Protein AF-0000000076755141 (afdb_homodimer)

Radius of gyration: 33.44 Å; Cα contacts (8 Å, |Δi|>4): 1157; chains: 2; bounding box: 73×108×73 Å

Solvent-accessible surface area (backbone atoms only — not comparable to full-atom values): 43858 Å² total; per-residue (Å²): 130,80,78,73,74,69,88,67,57,55,39,66,57,21,30,60,40,14,75,48,50,22,45,9,30,42,72,70,56,19,50,58,60,11,49,51,38,35,50,54,50,50,50,49,54,51,42,32,74,75,47,37,50,61,22,48,52,27,39,74,52,17,50,88,47,62,63,74,30,42,16,65,57,26,41,50,42,14,50,51,41,50,52,52,50,51,51,48,50,52,49,50,52,48,46,24,52,46,20,28,51,50,23,50,34,53,59,71,67,49,90,74,63,51,45,71,66,45,44,48,41,47,34,41,70,73,60,33,67,49,65,72,40,47,61,53,49,51,50,48,47,48,65,50,46,48,61,53,50,50,44,57,53,37,18,26,31,53,40,27,66,87,28,45,64,31,70,28,56,41,46,81,51,56,63,47,42,56,47,39,42,70,63,37,63,52,36,23,49,21,45,53,52,22,49,51,44,31,50,50,49,19,52,52,23,38,49,48,10,44,50,50,6,42,50,52,24,56,55,59,63,36,87,82,55,75,63,50,66,61,54,52,52,56,55,38,46,52,65,48,43,58,63,68,58,51,40,42,52,48,34,51,31,39,30,54,85,80,3,48,46,46,68,39,50,41,51,48,46,32,67,69,37,82,91,41,76,70,71,78,55,48,32,56,70,34,48,68,43,28,50,50,50,54,33,52,50,45,22,57,54,45,11,35,61,37,19,53,54,42,39,55,52,56,70,67,50,61,66,64,59,56,52,53,37,47,72,72,65,46,50,66,68,50,44,36,65,70,44,51,48,50,52,48,49,70,70,41,41,69,58,55,50,52,45,37,54,46,50,56,62,43,42,64,64,36,47,58,44,51,62,12,37,24,76,69,51,36,71,82,22,23,60,49,19,31,58,60,48,35,38,47,43,33,52,65,45,95,65,25,28,49,9,49,34,29,33,51,48,52,52,52,27,53,50,51,50,52,51,50,51,53,50,40,65,68,63,54,73,67,61,71,68,92,116,130,80,78,75,72,70,88,68,57,54,41,67,58,21,31,60,39,13,73,47,49,20,45,9,30,42,73,68,57,18,52,59,59,11,50,51,38,34,48,53,50,50,49,49,54,50,43,32,73,75,47,36,50,60,22,48,51,26,40,75,54,17,50,88,48,62,63,72,30,43,16,66,56,25,41,50,41,15,51,53,39,50,53,53,49,51,51,49,49,52,50,50,52,48,46,23,51,47,20,28,52,52,23,50,35,52,58,69,67,48,91,74,65,51,44,69,66,46,44,49,42,46,32,41,70,72,59,33,66,50,64,73,39,45,62,54,48,51,51,48,49,47,65,50,46,47,62,54,49,51,42,58,52,38,19,26,30,55,41,27,65,88,28,44,63,31,69,28,57,41,46,81,52,55,63,47,43,55,47,38,42,69,64,36,64,51,36,24,50,19,45,54,51,22,48,51,43,30,50,51,49,21,51,51,21,39,48,47,10,44,51,50,7,44,49,53,23,56,55,59,64,37,86,81,55,76,62,49,64,59,53,51,52,55,54,39,45,51,66,48,43,58,63,68,58,51,41,42,50,48,33,52,30,38,30,55,85,82,3,47,47,47,69,40,50,39,52,47,46,33,68,69,37,82,93,41,78,69,72,77,55,48,33,57,72,33,48,68,44,28,50,51,50,55,33,51,51,46,21,55,53,46,13,34,61,38,19,54,54,42,39,56,52,55,70,66,50,61,64,64,60,55,52,53,38,48,73,72,65,47,51,68,68,50,45,36,66,69,46,51,48,50,53,48,50,70,70,40,42,70,59,56,50,51,46,38,56,45,50,56,60,43,42,65,64,36,46,57,44,52,60,12,36,24,75,69,50,34,72,83,23,24,60,49,18,31,59,60,48,33,38,47,44,33,52,66,44,96,67,25,29,48,9,49,34,30,32,50,48,51,53,52,26,52,51,54,51,52,51,50,51,53,50,40,64,66,63,56,72,66,62,71,66,91,116

pLDDT: mean 83.2, std 12.71, range [21.42, 97.81]

Secondary structure (DSSP, 8-state):
----------HHHHHHHTTSTTHHHHHTT-HHHHHHHHHHHHHHHHHIIIIIHHHHHHHHH--SSTTT--HHHHHHHHHHHHHHHHHHHHHHHHHHHHHHHHHHHHHHT-----SHHHHHHHHHHTT-GGGGHHHHHHHHHHHHHHHHHHHHHHTTB--STTS-TTTS---B-TTHHHHHHHHSHHHHHHHHHHHHHHHHHHHHHHHHHHHHHHHHHHHHTSTT-S-HHHHHHHHHHHHHS-HHHHHHHHHHHT-TTT-HIIIIIHHHHHHHSTT--PPPP-TTTSHHHHHHHHHHHHHHHHHHHHHHHHHHHHHHS-HHHHHHHHHTT--HHHHIIIIIHHHHHHHHHHHHHHHHHHHHT-HHHHHHHHTT-SS--BTTB-TT--HHHHHHHHHHSSS--HHHHHHHHHHHHHHHHHHHHHHHHHTTTT-----/----------HHHHHHHTTSTTHHHHHTT-HHHHHHHHHHHHHHHHHIIIIIHHHHHHHHH--SSTTTS-HHHHHHHHHHHHHHHHHHHHHHHHHHHHHHHHHHHHHHT-----SHHHHHHHHHHTT-GGGGHHHHHHHHHHHHHHHHHHHHHHTTB--STTS-TTTS---B-TTHHHHHHHHSHHHHHHHHHHHHHHHHHHHHHHHHHHHHHHHHHHHHTSTT-S-HHHHHHHHHHHHHS-HHHHHHHHHHHT-TTT-HIIIIIHHHHHHHSTT--PPPP-TTTSHHHHHHHHHHHHHHHHHHHHHHHHHHHHHHS-HHHHHHHHHTT--HHHHIIIIIHHHHHHHHHHHHHHHHHHHHT-HHHHHHHHTT-SS--BTTB-TT--HHHHHHHHHHSSS--HHHHHHHHHHHHHHHHHHHHHHHHHTTTT-----

InterPro domains:
  IPR000515 ABC transporter type 1, transmembrane domain MetI-like [PF00528] (210-422)
  IPR000515 ABC transporter type 1, transmembrane domain MetI-like [PS50928] (195-423)
  IPR000515 ABC transporter type 1, transmembrane domain MetI-like [cd06261] (195-369)
  IPR035906 MetI-like superfamily [G3DSA:1.10.3720.10] (171-431)
  IPR035906 MetI-like superfamily [SSF161098] (176-421)

Organism: NCBI:txid592010

Structure (mmCIF, N/CA/C/O backbone):
data_AF-0000000076755141-model_v1
#
loop_
_entity.id
_entity.type
_entity.pdbx_description
1 polymer 'Maltose/maltodextrin transport system permease protein'
#
loop_
_atom_site.group_PDB
_atom_site.id
_atom_site.type_symbol
_atom_site.label_atom_id
_atom_site.label_alt_id
_atom_site.label_comp_id
_atom_site.label_asym_id
_atom_site.label_entity_id
_atom_site.label_seq_id
_atom_site.pdbx_PDB_ins_code
_atom_site.Cartn_x
_atom_site.Cartn_y
_atom_site.Cartn_z
_atom_site.occupancy
_atom_site.B_iso_or_equiv
_atom_site.auth_seq_id
_atom_site.auth_comp_id
_atom_site.auth_asym_id
_atom_site.auth_atom_id
_atom_site.pdbx_PDB_model_num
ATOM 1 N N . MET A 1 1 ? 45.375 60.469 15.797 1 31.86 1 MET A N 1
ATOM 2 C CA . MET A 1 1 ? 44.25 59.844 15.094 1 31.86 1 MET A CA 1
ATOM 3 C C . MET A 1 1 ? 43.344 59.094 16.062 1 31.86 1 MET A C 1
ATOM 5 O O . MET A 1 1 ? 43.75 58.156 16.719 1 31.86 1 MET A O 1
ATOM 9 N N . ALA A 1 2 ? 42.531 59.844 16.766 1 40.88 2 ALA A N 1
ATOM 10 C CA . ALA A 1 2 ? 41.625 59.375 17.797 1 40.88 2 ALA A CA 1
ATOM 11 C C . ALA A 1 2 ? 40.812 58.156 17.312 1 40.88 2 ALA A C 1
ATOM 13 O O . ALA A 1 2 ? 40.219 58.219 16.219 1 40.88 2 ALA A O 1
ATOM 14 N N . ASP A 1 3 ? 41.25 57 17.531 1 40.59 3 ASP A N 1
ATOM 15 C CA . ASP A 1 3 ? 40.531 55.75 17.266 1 40.59 3 ASP A CA 1
ATOM 16 C C . ASP A 1 3 ? 39.031 55.906 17.531 1 40.59 3 ASP A C 1
ATOM 18 O O . ASP A 1 3 ? 38.625 56.094 18.688 1 40.59 3 ASP A O 1
ATOM 22 N N . THR A 1 4 ? 38.312 56.781 16.859 1 42.59 4 THR A N 1
ATOM 23 C CA . THR A 1 4 ? 36.844 56.938 16.922 1 42.59 4 THR A CA 1
ATOM 24 C C . THR A 1 4 ? 36.156 55.625 17.109 1 42.59 4 THR A C 1
ATOM 26 O O . THR A 1 4 ? 36.156 54.781 16.203 1 42.59 4 THR A O 1
ATOM 29 N N . VAL A 1 5 ? 36.281 54.938 18.266 1 47.22 5 VAL A N 1
ATOM 30 C CA . VAL A 1 5 ? 35.656 53.688 18.672 1 47.22 5 VAL A CA 1
ATOM 31 C C . VAL A 1 5 ? 34.188 53.719 18.266 1 47.22 5 VAL A C 1
ATOM 33 O O . VAL A 1 5 ? 33.438 54.562 18.719 1 47.22 5 VAL A O 1
ATOM 36 N N . ALA A 1 6 ? 33.781 53.469 17.078 1 53.62 6 ALA A N 1
ATOM 37 C CA . ALA A 1 6 ? 32.438 53.344 16.578 1 53.62 6 ALA A CA 1
ATOM 38 C C . ALA A 1 6 ? 31.531 52.719 17.641 1 53.62 6 ALA A C 1
ATOM 40 O O . ALA A 1 6 ? 31.953 51.875 18.422 1 53.62 6 ALA A O 1
ATOM 41 N N . PRO A 1 7 ? 30.453 53.375 18.141 1 58.12 7 PRO A N 1
ATOM 42 C CA . PRO A 1 7 ? 29.547 52.969 19.219 1 58.12 7 PRO A CA 1
ATOM 43 C C . PRO A 1 7 ? 29.125 51.5 19.109 1 58.12 7 PRO A C 1
ATOM 45 O O . PRO A 1 7 ? 28.797 51.031 18.016 1 58.12 7 PRO A O 1
ATOM 48 N N . ARG A 1 8 ? 29.734 50.531 19.969 1 74.75 8 ARG A N 1
ATOM 49 C CA . ARG A 1 8 ? 29.469 49.125 20.094 1 74.75 8 ARG A CA 1
ATOM 50 C C . ARG A 1 8 ? 28.031 48.844 20.516 1 74.75 8 ARG A C 1
ATOM 52 O O . ARG A 1 8 ? 27.516 49.5 21.406 1 74.75 8 ARG A O 1
ATOM 59 N N . GLN A 1 9 ? 27.172 48.312 19.688 1 85.19 9 GLN A N 1
ATOM 60 C CA . GLN A 1 9 ? 25.828 47.875 20.062 1 85.19 9 GLN A CA 1
ATOM 61 C C . GLN A 1 9 ? 25.875 46.875 21.203 1 85.19 9 GLN A C 1
ATOM 63 O O . GLN A 1 9 ? 26.703 45.938 21.203 1 85.19 9 GLN A O 1
ATOM 68 N N . ASP A 1 10 ? 25.172 47.156 22.344 1 91.56 10 ASP A N 1
ATOM 69 C CA . ASP A 1 10 ? 25.078 46.25 23.469 1 91.56 10 ASP A CA 1
ATOM 70 C C . ASP A 1 10 ? 24.156 45.062 23.141 1 91.56 10 ASP A C 1
ATOM 72 O O . ASP A 1 10 ? 22.953 45.25 22.969 1 91.56 10 ASP A O 1
ATOM 76 N N . GLU A 1 11 ? 24.703 43.906 23.062 1 92.62 11 GLU A N 1
ATOM 77 C CA . GLU A 1 11 ? 23.969 42.688 22.719 1 92.62 11 GLU A CA 1
ATOM 78 C C . GLU A 1 11 ? 22.844 42.438 23.734 1 92.62 11 GLU A C 1
ATOM 80 O O . GLU A 1 11 ? 21.75 42.031 23.344 1 92.62 11 GLU A O 1
ATOM 85 N N . ARG A 1 12 ? 23.141 42.656 24.969 1 93.06 12 ARG A N 1
ATOM 86 C CA . ARG A 1 12 ? 22.156 42.406 26.031 1 93.06 12 ARG A CA 1
ATOM 87 C C . ARG A 1 12 ? 21 43.375 25.938 1 93.06 12 ARG A C 1
ATOM 89 O O . ARG A 1 12 ? 19.844 43.031 26.188 1 93.06 12 ARG A O 1
ATOM 96 N N . LYS A 1 13 ? 21.359 44.594 25.641 1 93.31 13 LYS A N 1
ATOM 97 C CA . LYS A 1 13 ? 20.312 45.594 25.484 1 93.31 13 LYS A CA 1
ATOM 98 C C . LYS A 1 13 ? 19.422 45.312 24.281 1 93.31 13 LYS A C 1
ATOM 100 O O . LYS A 1 13 ? 18.203 45.469 24.344 1 93.31 13 LYS A O 1
ATOM 105 N N . ALA A 1 14 ? 20.016 44.906 23.25 1 93.5 14 ALA A N 1
ATOM 106 C CA . ALA A 1 14 ? 19.266 44.562 22.047 1 93.5 14 ALA A CA 1
ATOM 107 C C . ALA A 1 14 ? 18.297 43.406 22.328 1 93.5 14 ALA A C 1
ATOM 109 O O . ALA A 1 14 ? 17.156 43.406 21.891 1 93.5 14 ALA A O 1
ATOM 110 N N . MET A 1 15 ? 18.75 42.438 23.094 1 93.75 15 MET A N 1
ATOM 111 C CA . MET A 1 15 ? 17.922 41.281 23.438 1 93.75 15 MET A CA 1
ATOM 112 C C . MET A 1 15 ? 16.797 41.688 24.375 1 93.75 15 MET A C 1
ATOM 114 O O . MET A 1 15 ? 15.656 41.25 24.219 1 93.75 15 MET A O 1
ATOM 118 N N . SER A 1 16 ? 17.188 42.562 25.359 1 94.38 16 SER A N 1
ATOM 119 C CA . SER A 1 16 ? 16.188 42.969 26.328 1 94.38 16 SER A CA 1
ATOM 120 C C . SER A 1 16 ? 15.086 43.812 25.672 1 94.38 16 SER A C 1
ATOM 122 O O . SER A 1 16 ? 13.906 43.656 26 1 94.38 16 SER A O 1
ATOM 124 N N . LEU A 1 17 ? 15.438 44.594 24.703 1 93.12 17 LEU A N 1
ATOM 125 C CA . LEU A 1 17 ? 14.453 45.406 23.984 1 93.12 17 LEU A CA 1
ATOM 126 C C . LEU A 1 17 ? 13.578 44.531 23.094 1 93.12 17 LEU A C 1
ATOM 128 O O . LEU A 1 17 ? 12.422 44.844 22.828 1 93.12 17 LEU A O 1
ATOM 132 N N . SER A 1 18 ? 14.117 43.469 22.719 1 93.38 18 SER A N 1
ATOM 133 C CA . SER A 1 18 ? 13.414 42.562 21.797 1 93.38 18 SER A CA 1
ATOM 134 C C . SER A 1 18 ? 12.359 41.75 22.531 1 93.38 18 SER A C 1
ATOM 136 O O . SER A 1 18 ? 11.633 40.969 21.922 1 93.38 18 SER A O 1
ATOM 138 N N . LEU A 1 19 ? 12.312 41.938 23.859 1 94.44 19 LEU A N 1
ATOM 139 C CA . LEU A 1 19 ? 11.188 41.344 24.562 1 94.44 19 LEU A CA 1
ATOM 140 C C . LEU A 1 19 ? 9.859 41.812 23.984 1 94.44 19 LEU A C 1
ATOM 142 O O . LEU A 1 19 ? 8.859 41.094 24.016 1 94.44 19 LEU A O 1
ATOM 146 N N . ILE A 1 20 ? 9.945 43.094 23.531 1 94.88 20 ILE A N 1
ATOM 147 C CA . ILE A 1 20 ? 8.906 43.562 22.609 1 94.88 20 ILE A CA 1
ATOM 148 C C . ILE A 1 20 ? 9.398 43.438 21.172 1 94.88 20 ILE A C 1
ATOM 150 O O . ILE A 1 20 ? 10.227 44.25 20.734 1 94.88 20 ILE A O 1
ATOM 154 N N . PRO A 1 21 ? 8.797 42.438 20.531 1 94.06 21 PRO A N 1
ATOM 155 C CA . PRO A 1 21 ? 9.312 42.188 19.188 1 94.06 21 PRO A CA 1
ATOM 156 C C . PRO A 1 21 ? 9.336 43.438 18.312 1 94.06 21 PRO A C 1
ATOM 158 O O . PRO A 1 21 ? 8.336 44.156 18.234 1 94.06 21 PRO A O 1
ATOM 161 N N . GLY A 1 22 ? 10.477 43.594 17.641 1 91.56 22 GLY A N 1
ATOM 162 C CA . GLY A 1 22 ? 10.648 44.75 16.781 1 91.56 22 GLY A CA 1
ATOM 163 C C . GLY A 1 22 ? 11.547 45.812 17.391 1 91.56 22 GLY A C 1
ATOM 164 O O . GLY A 1 22 ? 12.352 46.438 16.688 1 91.56 22 GLY A O 1
ATOM 165 N N . LEU A 1 23 ? 11.562 46.031 18.672 1 93.94 23 LEU A N 1
ATOM 166 C CA . LEU A 1 23 ? 12.305 47.094 19.312 1 93.94 23 LEU A CA 1
ATOM 167 C C . LEU A 1 23 ? 13.805 46.844 19.25 1 93.94 23 LEU A C 1
ATOM 169 O O . LEU A 1 23 ? 14.602 47.781 19.125 1 93.94 23 LEU A O 1
ATOM 173 N N . GLY A 1 24 ? 14.18 45.594 19.453 1 93.12 24 GLY A N 1
ATOM 174 C CA . GLY A 1 24 ? 15.594 45.281 19.297 1 93.12 24 GLY A CA 1
ATOM 175 C C . GLY A 1 24 ? 16.109 45.531 17.891 1 93.12 24 GLY A C 1
ATOM 176 O O . GLY A 1 24 ? 17.234 46 17.719 1 93.12 24 GLY A O 1
ATOM 177 N N . GLN A 1 25 ? 15.273 45.312 16.969 1 92.12 25 GLN A N 1
ATOM 178 C CA . GLN A 1 25 ? 15.633 45.594 15.586 1 92.12 25 GLN A CA 1
ATOM 179 C C . GLN A 1 25 ? 15.719 47.062 15.312 1 92.12 25 GLN A C 1
ATOM 181 O O . GLN A 1 25 ? 16.578 47.531 14.547 1 92.12 25 GLN A O 1
ATOM 186 N N . PHE A 1 26 ? 14.836 47.844 15.953 1 92.12 26 PHE A N 1
ATOM 187 C CA . PHE A 1 26 ? 14.922 49.281 15.859 1 92.12 26 PHE A CA 1
ATOM 188 C C . PHE A 1 26 ? 16.234 49.781 16.453 1 92.12 26 PHE A C 1
ATOM 190 O O . PHE A 1 26 ? 16.891 50.656 15.883 1 92.12 26 PHE A O 1
ATOM 197 N N . TYR A 1 27 ? 16.562 49.219 17.516 1 92.12 27 TYR A N 1
ATOM 198 C CA . TYR A 1 27 ? 17.812 49.594 18.188 1 92.12 27 TYR A CA 1
ATOM 199 C C . TYR A 1 27 ? 19 49.312 17.266 1 92.12 27 TYR A C 1
ATOM 201 O O . TYR A 1 27 ? 19.953 50.094 17.25 1 92.12 27 TYR A O 1
ATOM 209 N N . ASN A 1 28 ? 18.906 48.25 16.531 1 91.56 28 ASN A N 1
ATOM 210 C CA . ASN A 1 28 ? 20 47.875 15.648 1 91.56 28 ASN A CA 1
ATOM 211 C C . ASN A 1 28 ? 19.938 48.594 14.312 1 91.56 28 ASN A C 1
ATOM 213 O O . ASN A 1 28 ? 20.719 48.312 13.398 1 91.56 28 ASN A O 1
ATOM 217 N N . GLY A 1 29 ? 18.938 49.406 14.07 1 88.81 29 GLY A N 1
ATOM 218 C CA . GLY A 1 29 ? 18.875 50.25 12.875 1 88.81 29 GLY A CA 1
ATOM 219 C C . GLY A 1 29 ? 18.094 49.594 11.742 1 88.81 29 GLY A C 1
ATOM 220 O O . GLY A 1 29 ? 18.172 50.031 10.594 1 88.81 29 GLY A O 1
ATOM 221 N N . GLN A 1 30 ? 17.406 48.531 12.078 1 89.88 30 GLN A N 1
ATOM 222 C CA . GLN A 1 30 ? 16.562 47.875 11.078 1 89.88 30 GLN A CA 1
ATOM 223 C C . GLN A 1 30 ? 15.094 48.25 11.266 1 89.88 30 GLN A C 1
ATOM 225 O O . GLN A 1 30 ? 14.305 47.438 11.727 1 89.88 30 GLN A O 1
ATOM 230 N N . ALA A 1 31 ? 14.719 49.375 10.828 1 89.44 31 ALA A N 1
ATOM 231 C CA . ALA A 1 31 ? 13.398 49.938 11.102 1 89.44 31 ALA A CA 1
ATOM 232 C C . ALA A 1 31 ? 12.305 49.094 10.445 1 89.44 31 ALA A C 1
ATOM 234 O O . ALA A 1 31 ? 11.258 48.844 11.055 1 89.44 31 ALA A O 1
ATOM 235 N N . LEU A 1 32 ? 12.562 48.719 9.258 1 87.88 32 LEU A N 1
ATOM 236 C CA . LEU A 1 32 ? 11.523 47.969 8.547 1 87.88 32 LEU A CA 1
ATOM 237 C C . LEU A 1 32 ? 11.281 46.625 9.211 1 87.88 32 LEU A C 1
ATOM 239 O O . LEU A 1 32 ? 10.133 46.188 9.375 1 87.88 32 LEU A O 1
ATOM 243 N N . LYS A 1 33 ? 12.344 45.969 9.523 1 88.62 33 LYS A N 1
ATOM 244 C CA . LYS A 1 33 ? 12.211 44.688 10.227 1 88.62 33 LYS A CA 1
ATOM 245 C C . LYS A 1 33 ? 11.508 44.875 11.562 1 88.62 33 LYS A C 1
ATOM 247 O O . LYS A 1 33 ? 10.688 44.031 11.961 1 88.62 33 LYS A O 1
ATOM 252 N N . GLY A 1 34 ? 11.836 45.844 12.18 1 91.56 34 GLY A N 1
ATOM 253 C CA . GLY A 1 34 ? 11.18 46.156 13.438 1 91.56 34 GLY A CA 1
ATOM 254 C C . GLY A 1 34 ? 9.68 46.375 13.289 1 91.56 34 GLY A C 1
ATOM 255 O O . GLY A 1 34 ? 8.891 45.844 14.086 1 91.56 34 GLY A O 1
ATOM 256 N N . ILE A 1 35 ? 9.312 47.062 12.258 1 92.62 35 ILE A N 1
ATOM 257 C CA . ILE A 1 35 ? 7.906 47.312 12 1 92.62 35 ILE A CA 1
ATOM 258 C C . ILE A 1 35 ? 7.176 46.031 11.688 1 92.62 35 ILE A C 1
ATOM 260 O O . ILE A 1 35 ? 6.062 45.781 12.164 1 92.62 35 ILE A O 1
ATOM 264 N N . ILE A 1 36 ? 7.777 45.188 10.906 1 89.5 36 ILE A N 1
ATOM 265 C CA . ILE A 1 36 ? 7.168 43.938 10.531 1 89.5 36 ILE A CA 1
ATOM 266 C C . ILE A 1 36 ? 6.969 43.062 11.766 1 89.5 36 ILE A C 1
ATOM 268 O O . ILE A 1 36 ? 5.902 42.469 11.953 1 89.5 36 ILE A O 1
ATOM 272 N N . PHE A 1 37 ? 7.996 43.031 12.602 1 93.75 37 PHE A N 1
ATOM 273 C CA . PHE A 1 37 ? 7.922 42.219 13.805 1 93.75 37 PHE A CA 1
ATOM 274 C C . PHE A 1 37 ? 6.875 42.75 14.766 1 93.75 37 PHE A C 1
ATOM 276 O O . PHE A 1 37 ? 6.145 42 15.398 1 93.75 37 PHE A O 1
ATOM 283 N N . LEU A 1 38 ? 6.785 44.031 14.82 1 94.12 38 LEU A N 1
ATOM 284 C CA . LEU A 1 38 ? 5.766 44.625 15.664 1 94.12 38 LEU A CA 1
ATOM 285 C C . LEU A 1 38 ? 4.367 44.375 15.117 1 94.12 38 LEU A C 1
ATOM 287 O O . LEU A 1 38 ? 3.432 44.125 15.883 1 94.12 38 LEU A O 1
ATOM 291 N N . ALA A 1 39 ? 4.262 44.406 13.82 1 93.12 39 ALA A N 1
ATOM 292 C CA . ALA A 1 39 ? 2.98 44.156 13.172 1 93.12 39 ALA A CA 1
ATOM 293 C C . ALA A 1 39 ? 2.537 42.719 13.414 1 93.12 39 ALA A C 1
ATOM 295 O O . ALA A 1 39 ? 1.359 42.438 13.664 1 93.12 39 ALA A O 1
ATOM 296 N N . LEU A 1 40 ? 3.443 41.812 13.273 1 91.69 40 LEU A N 1
ATOM 297 C CA . LEU A 1 40 ? 3.133 40.406 13.516 1 91.69 40 LEU A CA 1
ATOM 298 C C . LEU A 1 40 ? 2.689 40.188 14.961 1 91.69 40 LEU A C 1
ATOM 300 O O . LEU A 1 40 ? 1.782 39.375 15.219 1 91.69 40 LEU A O 1
ATOM 304 N N . THR A 1 41 ? 3.348 40.844 15.844 1 94.44 41 THR A N 1
ATOM 305 C CA . THR A 1 41 ? 2.986 40.75 17.25 1 94.44 41 THR A CA 1
ATOM 306 C C . THR A 1 41 ? 1.608 41.344 17.5 1 94.44 41 THR A C 1
ATOM 308 O O . THR A 1 41 ? 0.795 40.781 18.234 1 94.44 41 THR A O 1
ATOM 311 N N . ALA A 1 42 ? 1.376 42.438 16.875 1 93.44 42 ALA A N 1
ATOM 312 C CA . ALA A 1 42 ? 0.067 43.094 17 1 93.44 42 ALA A CA 1
ATOM 313 C C . ALA A 1 42 ? -1.034 42.188 16.422 1 93.44 42 ALA A C 1
ATOM 315 O O . ALA A 1 42 ? -2.129 42.125 16.984 1 93.44 42 ALA A O 1
ATOM 316 N N . LEU A 1 43 ? -0.715 41.594 15.375 1 90.25 43 LEU A N 1
ATOM 317 C CA . LEU A 1 43 ? -1.671 40.688 14.758 1 90.25 43 LEU A CA 1
ATOM 318 C C . LEU A 1 43 ? -1.975 39.531 15.688 1 90.25 43 LEU A C 1
ATOM 320 O O . LEU A 1 43 ? -3.121 39.062 15.773 1 90.25 43 LEU A O 1
ATOM 324 N N . PHE A 1 44 ? -1.031 39 16.344 1 92.38 44 PHE A N 1
ATOM 325 C CA . PHE A 1 44 ? -1.224 37.875 17.266 1 92.38 44 PHE A CA 1
ATOM 326 C C . PHE A 1 44 ? -2.057 38.312 18.469 1 92.38 44 PHE A C 1
ATOM 328 O O . PHE A 1 44 ? -2.932 37.562 18.922 1 92.38 44 PHE A O 1
ATOM 335 N N . ILE A 1 45 ? -1.725 39.469 18.969 1 93.38 45 ILE A N 1
ATOM 336 C CA . ILE A 1 45 ? -2.475 39.969 20.109 1 93.38 45 ILE A CA 1
ATOM 337 C C . ILE A 1 45 ? -3.938 40.156 19.719 1 93.38 45 ILE A C 1
ATOM 339 O O . ILE A 1 45 ? -4.844 39.812 20.469 1 93.38 45 ILE A O 1
ATOM 343 N N . PHE A 1 46 ? -4.125 40.719 18.562 1 89.94 46 PHE A N 1
ATOM 344 C CA . PHE A 1 46 ? -5.48 40.875 18.062 1 89.94 46 PHE A CA 1
ATOM 345 C C . PHE A 1 46 ? -6.184 39.531 17.906 1 89.94 46 PHE A C 1
ATOM 347 O O . PHE A 1 46 ? -7.34 39.375 18.297 1 89.94 46 PHE A O 1
ATOM 354 N N . GLU A 1 47 ? -5.5 38.656 17.312 1 89.31 47 GLU A N 1
ATOM 355 C CA . GLU A 1 47 ? -6.035 37.312 17.141 1 89.31 47 GLU A CA 1
ATOM 356 C C . GLU A 1 47 ? -6.355 36.656 18.484 1 89.31 47 GLU A C 1
ATOM 358 O O . GLU A 1 47 ? -7.367 35.969 18.609 1 89.31 47 GLU A O 1
ATOM 363 N N . MET A 1 48 ? -5.586 36.875 19.484 1 91.56 48 MET A N 1
ATOM 364 C CA . MET A 1 48 ? -5.801 36.281 20.797 1 91.56 48 MET A CA 1
ATOM 365 C C . MET A 1 48 ? -7.066 36.844 21.438 1 91.56 48 MET A C 1
ATOM 367 O O . MET A 1 48 ? -7.801 36.125 22.109 1 91.56 48 MET A O 1
ATOM 371 N N . PHE A 1 49 ? -7.328 38.031 21.172 1 90.81 49 PHE A N 1
ATOM 372 C CA . PHE A 1 49 ? -8.484 38.688 21.766 1 90.81 49 PHE A CA 1
ATOM 373 C C . PHE A 1 49 ? -9.766 38.281 21.047 1 90.81 49 PHE A C 1
ATOM 375 O O . PHE A 1 49 ? -10.828 38.188 21.672 1 90.81 49 PHE A O 1
ATOM 382 N N . THR A 1 50 ? -9.68 38.031 19.812 1 86 50 THR A N 1
ATOM 383 C CA . THR A 1 50 ? -10.891 37.781 19.031 1 86 50 THR A CA 1
ATOM 384 C C . THR A 1 50 ? -11.18 36.281 18.938 1 86 50 THR A C 1
ATOM 386 O O . THR A 1 50 ? -12.328 35.875 18.766 1 86 50 THR A O 1
ATOM 389 N N . PHE A 1 51 ? -10.211 35.5 18.984 1 86.62 51 PHE A N 1
ATOM 390 C CA . PHE A 1 51 ? -10.398 34.062 18.734 1 86.62 51 PHE A CA 1
ATOM 391 C C . PHE A 1 51 ? -9.57 33.219 19.703 1 86.62 51 PHE A C 1
ATOM 393 O O . PHE A 1 51 ? -10.102 32.344 20.359 1 86.62 51 PHE A O 1
ATOM 400 N N . GLY A 1 52 ? -8.297 33.562 19.906 1 90.19 52 GLY A N 1
ATOM 401 C CA . GLY A 1 52 ? -7.297 32.719 20.547 1 90.19 52 GLY A CA 1
ATOM 402 C C . GLY A 1 52 ? -7.609 32.438 22 1 90.19 52 GLY A C 1
ATOM 403 O O . GLY A 1 52 ? -7.613 31.266 22.406 1 90.19 52 GLY A O 1
ATOM 404 N N . TYR A 1 53 ? -7.898 33.438 22.719 1 93 53 TYR A N 1
ATOM 405 C CA . TYR A 1 53 ? -8.156 33.219 24.141 1 93 53 TYR A CA 1
ATOM 406 C C . TYR A 1 53 ? -9.359 32.312 24.359 1 93 53 TYR A C 1
ATOM 408 O O . TYR A 1 53 ? -9.312 31.391 25.172 1 93 53 TYR A O 1
ATOM 416 N N . GLY A 1 54 ? -10.414 32.562 23.672 1 90.44 54 GLY A N 1
ATOM 417 C CA . GLY A 1 54 ? -11.602 31.734 23.766 1 90.44 54 GLY A CA 1
ATOM 418 C C . GLY A 1 54 ? -11.336 30.297 23.359 1 90.44 54 GLY A C 1
ATOM 419 O O . GLY A 1 54 ? -11.867 29.359 23.969 1 90.44 54 GLY A O 1
ATOM 420 N N . ALA A 1 55 ? -10.523 30.172 22.359 1 90.62 55 ALA A N 1
ATOM 421 C CA . ALA A 1 55 ? -10.195 28.844 21.875 1 90.62 55 ALA A CA 1
ATOM 422 C C . ALA A 1 55 ? -9.391 28.062 22.906 1 90.62 55 ALA A C 1
ATOM 424 O O . ALA A 1 55 ? -9.609 26.859 23.094 1 90.62 55 ALA A O 1
ATOM 425 N N . LEU A 1 56 ? -8.523 28.766 23.594 1 94.62 56 LEU A N 1
ATOM 426 C CA . LEU A 1 56 ? -7.703 28.094 24.594 1 94.62 56 LEU A CA 1
ATOM 427 C C . LEU A 1 56 ? -8.539 27.719 25.812 1 94.62 56 LEU A C 1
ATOM 429 O O . LEU A 1 56 ? -8.367 26.641 26.391 1 94.62 56 LEU A O 1
ATOM 433 N N . VAL A 1 57 ? -9.383 28.578 26.203 1 93.81 57 VAL A N 1
ATOM 434 C CA . VAL A 1 57 ? -10.266 28.281 27.328 1 93.81 57 VAL A CA 1
ATOM 435 C C . VAL A 1 57 ? -11.18 27.109 26.969 1 93.81 57 VAL A C 1
ATOM 437 O O . VAL A 1 57 ? -11.391 26.219 27.797 1 93.81 57 VAL A O 1
ATOM 440 N N . GLY A 1 58 ? -11.688 27.172 25.812 1 91.62 58 GLY A N 1
ATOM 441 C CA . GLY A 1 58 ? -12.508 26.062 25.359 1 91.62 58 GLY A CA 1
ATOM 442 C C . GLY A 1 58 ? -11.766 24.75 25.297 1 91.62 58 GLY A C 1
ATOM 443 O O . GLY A 1 58 ? -12.352 23.688 25.562 1 91.62 58 GLY A O 1
ATOM 444 N N . PHE A 1 59 ? -10.531 24.844 24.969 1 93.5 59 PHE A N 1
ATOM 445 C CA . PHE A 1 59 ? -9.688 23.656 24.906 1 93.5 59 PHE A CA 1
ATOM 446 C C . PHE A 1 59 ? -9.539 23.031 26.297 1 93.5 59 PHE A C 1
ATOM 448 O O . PHE A 1 59 ? -9.578 21.812 26.438 1 93.5 59 PHE A O 1
ATOM 455 N N . VAL A 1 60 ? -9.383 23.844 27.25 1 94.12 60 VAL A N 1
ATOM 456 C CA . VAL A 1 60 ? -9.141 23.359 28.609 1 94.12 60 VAL A CA 1
ATOM 457 C C . VAL A 1 60 ? -10.453 22.859 29.219 1 94.12 60 VAL A C 1
ATOM 459 O O . VAL A 1 60 ? -10.484 21.797 29.859 1 94.12 60 VAL A O 1
ATOM 462 N N . THR A 1 61 ? -11.586 23.531 28.953 1 92.94 61 THR A N 1
ATOM 463 C CA . THR A 1 61 ? -12.859 23.219 29.594 1 92.94 61 THR A CA 1
ATOM 464 C C . THR A 1 61 ? -13.625 22.172 28.781 1 92.94 61 THR A C 1
ATOM 466 O O . THR A 1 61 ? -14.367 21.375 29.344 1 92.94 61 THR A O 1
ATOM 469 N N . LEU A 1 62 ? -13.539 22.203 27.531 1 92.38 62 LEU A N 1
ATOM 470 C CA . LEU A 1 62 ? -14.266 21.359 26.578 1 92.38 62 LEU A CA 1
ATOM 471 C C . LEU A 1 62 ? -15.766 21.578 26.688 1 92.38 62 LEU A C 1
ATOM 473 O O . LEU A 1 62 ? -16.562 20.672 26.438 1 92.38 62 LEU A O 1
ATOM 477 N N . GLY A 1 63 ? -16.062 22.703 27.141 1 88.12 63 GLY A N 1
ATOM 478 C CA . GLY A 1 63 ? -17.469 23.078 27.234 1 88.12 63 GLY A CA 1
ATOM 479 C C . GLY A 1 63 ? -18.031 22.906 28.641 1 88.12 63 GLY A C 1
ATOM 480 O O . GLY A 1 63 ? -17.5 22.156 29.453 1 88.12 63 GLY A O 1
ATOM 481 N N . SER A 1 64 ? -19.109 23.594 28.906 1 86.25 64 SER A N 1
ATOM 482 C CA . SER A 1 64 ? -19.719 23.547 30.234 1 86.25 64 SER A CA 1
ATOM 483 C C . SER A 1 64 ? -21.219 23.234 30.141 1 86.25 64 SER A C 1
ATOM 485 O O . SER A 1 64 ? -21.781 22.672 31.078 1 86.25 64 SER A O 1
ATOM 487 N N . VAL A 1 65 ? -21.844 23.5 28.953 1 86.06 65 VAL A N 1
ATOM 488 C CA . VAL A 1 65 ? -23.281 23.297 28.828 1 86.06 65 VAL A CA 1
ATOM 489 C C . VAL A 1 65 ? -23.562 22.234 27.766 1 86.06 65 VAL A C 1
ATOM 491 O O . VAL A 1 65 ? -23.375 22.484 26.578 1 86.06 65 VAL A O 1
ATOM 494 N N . PRO A 1 66 ? -24.094 21.172 28.219 1 82.5 66 PRO A N 1
ATOM 495 C CA . PRO A 1 66 ? -24.422 20.125 27.25 1 82.5 66 PRO A CA 1
ATOM 496 C C . PRO A 1 66 ? -25.438 20.562 26.203 1 82.5 66 PRO A C 1
ATOM 498 O O . PRO A 1 66 ? -26.297 21.406 26.5 1 82.5 66 PRO A O 1
ATOM 501 N N . LYS A 1 67 ? -25.391 20.047 24.906 1 76.75 67 LYS A N 1
ATOM 502 C CA . LYS A 1 67 ? -26.281 20.297 23.781 1 76.75 67 LYS A CA 1
ATOM 503 C C . LYS A 1 67 ? -26 21.656 23.141 1 76.75 67 LYS A C 1
ATOM 505 O O . LYS A 1 67 ? -26.344 21.875 21.984 1 76.75 67 LYS A O 1
ATOM 510 N N . GLN A 1 68 ? -25.359 22.547 23.938 1 74.69 68 GLN A N 1
ATOM 511 C CA . GLN A 1 68 ? -25.016 23.859 23.391 1 74.69 68 GLN A CA 1
ATOM 512 C C . GLN A 1 68 ? -23.562 23.906 22.938 1 74.69 68 GLN A C 1
ATOM 514 O O . GLN A 1 68 ? -23.25 24.359 21.844 1 74.69 68 GLN A O 1
ATOM 519 N N . ASP A 1 69 ? -22.797 23.375 23.906 1 79.38 69 ASP A N 1
ATOM 520 C CA . ASP A 1 69 ? -21.359 23.344 23.609 1 79.38 69 ASP A CA 1
ATOM 521 C C . ASP A 1 69 ? -20.984 22.047 22.891 1 79.38 69 ASP A C 1
ATOM 523 O O . ASP A 1 69 ? -21.484 20.969 23.234 1 79.38 69 ASP A O 1
ATOM 527 N N . HIS A 1 70 ? -20.266 22.219 21.875 1 83.56 70 HIS A N 1
ATOM 528 C CA . HIS A 1 70 ? -19.734 21.062 21.172 1 83.56 70 HIS A CA 1
ATOM 529 C C . HIS A 1 70 ? -18.281 20.812 21.516 1 83.56 70 HIS A C 1
ATOM 531 O O . HIS A 1 70 ? -17.391 21.422 20.922 1 83.56 70 HIS A O 1
ATOM 537 N N . SER A 1 71 ? -18.016 19.922 22.391 1 86.81 71 SER A N 1
ATOM 538 C CA . SER A 1 71 ? -16.688 19.672 22.969 1 86.81 71 SER A CA 1
ATOM 539 C C . SER A 1 71 ? -15.656 19.391 21.891 1 86.81 71 SER A C 1
ATOM 541 O O . SER A 1 71 ? -14.516 19.828 21.984 1 86.81 71 SER A O 1
ATOM 543 N N . LEU A 1 72 ? -16.109 18.672 20.953 1 82.44 72 LEU A N 1
ATOM 544 C CA . LEU A 1 72 ? -15.172 18.328 19.875 1 82.44 72 LEU A CA 1
ATOM 545 C C . LEU A 1 72 ? -14.734 19.578 19.109 1 82.44 72 LEU A C 1
ATOM 547 O O . LEU A 1 72 ? -13.57 19.703 18.734 1 82.44 72 LEU A O 1
ATOM 551 N N . PHE A 1 73 ? -15.625 20.469 18.969 1 81.69 73 PHE A N 1
ATOM 552 C CA . PHE A 1 73 ? -15.297 21.703 18.25 1 81.69 73 PHE A CA 1
ATOM 553 C C . PHE A 1 73 ? -14.344 22.547 19.078 1 81.69 73 PHE A C 1
ATOM 555 O O . PHE A 1 73 ? -13.422 23.172 18.531 1 81.69 73 PHE A O 1
ATOM 562 N N . LEU A 1 74 ? -14.578 22.5 20.266 1 86.62 74 LEU A N 1
ATOM 563 C CA . LEU A 1 74 ? -13.703 23.266 21.156 1 86.62 74 LEU A CA 1
ATOM 564 C C . LEU A 1 74 ? -12.297 22.672 21.156 1 86.62 74 LEU A C 1
ATOM 566 O O . LEU A 1 74 ? -11.312 23.422 21.172 1 86.62 74 LEU A O 1
ATOM 570 N N . LEU A 1 75 ? -12.273 21.406 21.141 1 87.88 75 LEU A N 1
ATOM 571 C CA . LEU A 1 75 ? -10.977 20.734 21.094 1 87.88 75 LEU A CA 1
ATOM 572 C C . LEU A 1 75 ? -10.234 21.078 19.812 1 87.88 75 LEU A C 1
ATOM 574 O O . LEU A 1 75 ? -9.031 21.359 19.844 1 87.88 75 LEU A O 1
ATOM 578 N N . ILE A 1 76 ? -10.898 21.109 18.781 1 85.19 76 ILE A N 1
ATOM 579 C CA . ILE A 1 76 ? -10.297 21.359 17.469 1 85.19 76 ILE A CA 1
ATOM 580 C C . ILE A 1 76 ? -9.836 22.812 17.375 1 85.19 76 ILE A C 1
ATOM 582 O O . ILE A 1 76 ? -8.703 23.078 16.953 1 85.19 76 ILE A O 1
ATOM 586 N N . ARG A 1 77 ? -10.648 23.719 17.797 1 85.06 77 ARG A N 1
ATOM 587 C CA . ARG A 1 77 ? -10.289 25.125 17.812 1 85.06 77 ARG A CA 1
ATOM 588 C C . ARG A 1 77 ? -9.094 25.391 18.719 1 85.06 77 ARG A C 1
ATOM 590 O O . ARG A 1 77 ? -8.203 26.156 18.359 1 85.06 77 ARG A O 1
ATOM 597 N N . GLY A 1 78 ? -9.18 24.75 19.734 1 89.88 78 GLY A N 1
ATOM 598 C CA . GLY A 1 78 ? -8.07 24.891 20.672 1 89.88 78 GLY A CA 1
ATOM 599 C C . GLY A 1 78 ? -6.766 24.328 20.141 1 89.88 78 GLY A C 1
ATOM 600 O O . GLY A 1 78 ? -5.703 24.906 20.359 1 89.88 78 GLY A O 1
ATOM 601 N N . SER A 1 79 ? -6.887 23.188 19.5 1 89.19 79 SER A N 1
ATOM 602 C CA . SER A 1 79 ? -5.691 22.594 18.922 1 89.19 79 SER A CA 1
ATOM 603 C C . SER A 1 79 ? -5.066 23.516 17.875 1 89.19 79 SER A C 1
ATOM 605 O O . SER A 1 79 ? -3.844 23.641 17.812 1 89.19 79 SER A O 1
ATOM 607 N N . LEU A 1 80 ? -5.875 24.094 17.109 1 86.81 80 LEU A N 1
ATOM 608 C CA . LEU A 1 80 ? -5.387 25.047 16.109 1 86.81 80 LEU A CA 1
ATOM 609 C C . LEU A 1 80 ? -4.684 26.219 16.781 1 86.81 80 LEU A C 1
ATOM 611 O O . LEU A 1 80 ? -3.607 26.625 16.359 1 86.81 80 LEU A O 1
ATOM 615 N N . GLN A 1 81 ? -5.27 26.703 17.781 1 89.81 81 GLN A N 1
ATOM 616 C CA . GLN A 1 81 ? -4.699 27.844 18.484 1 89.81 81 GLN A CA 1
ATOM 617 C C . GLN A 1 81 ? -3.379 27.484 19.156 1 89.81 81 GLN A C 1
ATOM 619 O O . GLN A 1 81 ? -2.471 28.312 19.25 1 89.81 81 GLN A O 1
ATOM 624 N N . ILE A 1 82 ? -3.305 26.312 19.641 1 93.56 82 ILE A N 1
ATOM 625 C CA . ILE A 1 82 ? -2.061 25.859 20.25 1 93.56 82 ILE A CA 1
ATOM 626 C C . ILE A 1 82 ? -0.936 25.891 19.219 1 93.56 82 ILE A C 1
ATOM 628 O O . ILE A 1 82 ? 0.169 26.359 19.516 1 93.56 82 ILE A O 1
ATOM 632 N N . ILE A 1 83 ? -1.248 25.453 18.062 1 89.56 83 ILE A N 1
ATOM 633 C CA . ILE A 1 83 ? -0.248 25.469 17 1 89.56 83 ILE A CA 1
ATOM 634 C C . ILE A 1 83 ? 0.165 26.906 16.688 1 89.56 83 ILE A C 1
ATOM 636 O O . ILE A 1 83 ? 1.356 27.203 16.578 1 89.56 83 ILE A O 1
ATOM 640 N N . ILE A 1 84 ? -0.768 27.766 16.578 1 88.56 84 ILE A N 1
ATOM 641 C CA . ILE A 1 84 ? -0.497 29.172 16.266 1 88.56 84 ILE A CA 1
ATOM 642 C C . ILE A 1 84 ? 0.339 29.797 17.375 1 88.56 84 ILE A C 1
ATOM 644 O O . ILE A 1 84 ? 1.278 30.547 17.109 1 88.56 84 ILE A O 1
ATOM 648 N N . THR A 1 85 ? 0.006 29.453 18.562 1 92.94 85 THR A N 1
ATOM 649 C CA . THR A 1 85 ? 0.734 29.984 19.719 1 92.94 85 THR A CA 1
ATOM 650 C C . THR A 1 85 ? 2.178 29.484 19.719 1 92.94 85 THR A C 1
ATOM 652 O O . THR A 1 85 ? 3.102 30.25 20 1 92.94 85 THR A O 1
ATOM 655 N N . ILE A 1 86 ? 2.344 28.266 19.391 1 91.62 86 ILE A N 1
ATOM 656 C CA . ILE A 1 86 ? 3.688 27.688 19.344 1 91.62 86 ILE A CA 1
ATOM 657 C C . ILE A 1 86 ? 4.492 28.375 18.234 1 91.62 86 ILE A C 1
ATOM 659 O O . ILE A 1 86 ? 5.672 28.688 18.438 1 91.62 86 ILE A O 1
ATOM 663 N N . ILE A 1 87 ? 3.863 28.594 17.156 1 87.81 87 ILE A N 1
ATOM 664 C CA . ILE A 1 87 ? 4.527 29.266 16.047 1 87.81 87 ILE A CA 1
ATOM 665 C C . ILE A 1 87 ? 4.914 30.688 16.469 1 87.81 87 ILE A C 1
ATOM 667 O O . ILE A 1 87 ? 6.02 31.141 16.172 1 87.81 87 ILE A O 1
ATOM 671 N N . PHE A 1 88 ? 4.059 31.375 17.141 1 91.81 88 PHE A N 1
ATOM 672 C CA . PHE A 1 88 ? 4.352 32.719 17.609 1 91.81 88 PHE A CA 1
ATOM 673 C C . PHE A 1 88 ? 5.5 32.719 18.609 1 91.81 88 PHE A C 1
ATOM 675 O O . PHE A 1 88 ? 6.367 33.594 18.578 1 91.81 88 PHE A O 1
ATOM 682 N N . LEU A 1 89 ? 5.492 31.734 19.484 1 93.56 89 LEU A N 1
ATOM 683 C CA . LEU A 1 89 ? 6.566 31.641 20.469 1 93.56 89 LEU A CA 1
ATOM 684 C C . LEU A 1 89 ? 7.906 31.375 19.781 1 93.56 89 LEU A C 1
ATOM 686 O O . LEU A 1 89 ? 8.938 31.891 20.219 1 93.56 89 LEU A O 1
ATOM 690 N N . ALA A 1 90 ? 7.836 30.562 18.828 1 87.5 90 ALA A N 1
ATOM 691 C CA . ALA A 1 90 ? 9.055 30.328 18.062 1 87.5 90 ALA A CA 1
ATOM 692 C C . ALA A 1 90 ? 9.539 31.609 17.391 1 87.5 90 ALA A C 1
ATOM 694 O O . ALA A 1 90 ? 10.742 31.875 17.359 1 87.5 90 ALA A O 1
ATOM 695 N N . PHE A 1 91 ? 8.594 32.375 16.797 1 88.12 91 PHE A N 1
ATOM 696 C CA . PHE A 1 91 ? 8.906 33.656 16.219 1 88.12 91 PHE A CA 1
ATOM 697 C C . PHE A 1 91 ? 9.469 34.594 17.281 1 88.12 91 PHE A C 1
ATOM 699 O O . PHE A 1 91 ? 10.453 35.312 17.031 1 88.12 91 PHE A O 1
ATOM 706 N N . TYR A 1 92 ? 8.875 34.531 18.406 1 92.62 92 TYR A N 1
ATOM 707 C CA . TYR A 1 92 ? 9.297 35.406 19.516 1 92.62 92 TYR A CA 1
ATOM 708 C C . TYR A 1 92 ? 10.742 35.094 19.906 1 92.62 92 TYR A C 1
ATOM 710 O O . TYR A 1 92 ? 11.547 36.031 20.078 1 92.62 92 TYR A O 1
ATOM 718 N N . GLY A 1 93 ? 11.062 33.844 20.016 1 91.31 93 GLY A N 1
ATOM 719 C CA . GLY A 1 93 ? 12.438 33.469 20.297 1 91.31 93 GLY A CA 1
ATOM 720 C C . GLY A 1 93 ? 13.406 33.844 19.203 1 91.31 93 GLY A C 1
ATOM 721 O O . GLY A 1 93 ? 14.508 34.344 19.469 1 91.31 93 GLY A O 1
ATOM 722 N N . ALA A 1 94 ? 13.023 33.656 18.016 1 87.88 94 ALA A N 1
ATOM 723 C CA . ALA A 1 94 ? 13.867 34 16.875 1 87.88 94 ALA A CA 1
ATOM 724 C C . ALA A 1 94 ? 14.117 35.5 16.812 1 87.88 94 ALA A C 1
ATOM 726 O O . ALA A 1 94 ? 15.203 35.938 16.406 1 87.88 94 ALA A O 1
ATOM 727 N N . ASN A 1 95 ? 13.062 36.25 17.172 1 91.62 95 ASN A N 1
ATOM 728 C CA . ASN A 1 95 ? 13.18 37.719 17.203 1 91.62 95 ASN A CA 1
ATOM 729 C C . ASN A 1 95 ? 14.25 38.156 18.188 1 91.62 95 ASN A C 1
ATOM 731 O O . ASN A 1 95 ? 15.055 39.062 17.875 1 91.62 95 ASN A O 1
ATOM 735 N N . ILE A 1 96 ? 14.344 37.5 19.266 1 93.31 96 ILE A N 1
ATOM 736 C CA . ILE A 1 96 ? 15.312 37.844 20.297 1 93.31 96 ILE A CA 1
ATOM 737 C C . ILE A 1 96 ? 16.719 37.469 19.844 1 93.31 96 ILE A C 1
ATOM 739 O O . ILE A 1 96 ? 17.656 38.25 19.969 1 93.31 96 ILE A O 1
ATOM 743 N N . LEU A 1 97 ? 16.812 36.312 19.297 1 90.44 97 LEU A N 1
ATOM 744 C CA . LEU A 1 97 ? 18.109 35.812 18.844 1 90.44 97 LEU A CA 1
ATOM 745 C C . LEU A 1 97 ? 18.625 36.625 17.656 1 90.44 97 LEU A C 1
ATOM 747 O O . LEU A 1 97 ? 19.828 36.844 17.531 1 90.44 97 LEU A O 1
ATOM 751 N N . ASP A 1 98 ? 17.672 37 16.844 1 89.62 98 ASP A N 1
ATOM 752 C CA . ASP A 1 98 ? 18.031 37.812 15.695 1 89.62 98 ASP A CA 1
ATOM 753 C C . ASP A 1 98 ? 18.625 39.156 16.141 1 89.62 98 ASP A C 1
ATOM 755 O O . ASP A 1 98 ? 19.594 39.625 15.562 1 89.62 98 ASP A O 1
ATOM 759 N N . ALA A 1 99 ? 18.031 39.781 17.094 1 91.88 99 ALA A N 1
ATOM 760 C CA . ALA A 1 99 ? 18.531 41.062 17.609 1 91.88 99 ALA A CA 1
ATOM 761 C C . ALA A 1 99 ? 19.953 40.906 18.141 1 91.88 99 ALA A C 1
ATOM 763 O O . ALA A 1 99 ? 20.797 41.781 17.922 1 91.88 99 ALA A O 1
ATOM 764 N N . ARG A 1 100 ? 20.141 39.812 18.828 1 92.44 100 ARG A N 1
ATOM 765 C CA . ARG A 1 100 ? 21.484 39.562 19.344 1 92.44 100 ARG A CA 1
ATOM 766 C C . ARG A 1 100 ? 22.484 39.344 18.219 1 92.44 100 ARG A C 1
ATOM 768 O O . ARG A 1 100 ? 23.578 39.938 18.234 1 92.44 100 ARG A O 1
ATOM 775 N N . SER A 1 101 ? 22.156 38.594 17.297 1 90.44 101 SER A N 1
ATOM 776 C CA . SER A 1 101 ? 23.047 38.25 16.188 1 90.44 101 SER A CA 1
ATOM 777 C C . SER A 1 101 ? 23.406 39.469 15.375 1 90.44 101 SER A C 1
ATOM 779 O O . SER A 1 101 ? 24.547 39.625 14.93 1 90.44 101 SER A O 1
ATOM 781 N N . ILE A 1 102 ? 22.406 40.312 15.109 1 89.38 102 ILE A N 1
ATOM 782 C CA . ILE A 1 102 ? 22.625 41.531 14.32 1 89.38 102 ILE A CA 1
ATOM 783 C C . ILE A 1 102 ? 23.516 42.5 15.094 1 89.38 102 ILE A C 1
ATOM 785 O O . ILE A 1 102 ? 24.406 43.125 14.516 1 89.38 102 ILE A O 1
ATOM 789 N N . ALA A 1 103 ? 23.312 42.625 16.359 1 92 103 ALA A N 1
ATOM 790 C CA . ALA A 1 103 ? 24.172 43.469 17.188 1 92 103 ALA A CA 1
ATOM 791 C C . ALA A 1 103 ? 25.625 43 17.125 1 92 103 ALA A C 1
ATOM 793 O O . ALA A 1 103 ? 26.547 43.812 17.062 1 92 103 ALA A O 1
ATOM 794 N N . ARG A 1 104 ? 25.781 41.719 17.203 1 91.56 104 ARG A N 1
ATOM 795 C CA . ARG A 1 104 ? 27.109 41.125 17.109 1 91.56 104 ARG A CA 1
ATOM 796 C C . ARG A 1 104 ? 27.75 41.438 15.758 1 91.56 104 ARG A C 1
ATOM 798 O O . ARG A 1 104 ? 28.953 41.719 15.672 1 91.56 104 ARG A O 1
ATOM 805 N N . LYS A 1 105 ? 26.969 41.344 14.742 1 89.31 105 LYS A N 1
ATOM 806 C CA . LYS A 1 105 ? 27.469 41.656 13.398 1 89.31 105 LYS A CA 1
ATOM 807 C C . LYS A 1 105 ? 27.875 43.125 13.273 1 89.31 105 LYS A C 1
ATOM 809 O O . LYS A 1 105 ? 28.875 43.438 12.633 1 89.31 105 LYS A O 1
ATOM 814 N N . ILE A 1 106 ? 27.078 44 13.781 1 89 106 ILE A N 1
ATOM 815 C CA . ILE A 1 106 ? 27.391 45.438 13.773 1 89 106 ILE A CA 1
ATOM 816 C C . ILE A 1 106 ? 28.719 45.688 14.5 1 89 106 ILE A C 1
ATOM 818 O O . ILE A 1 106 ? 29.562 46.438 14.031 1 89 106 ILE A O 1
ATOM 822 N N . ASN A 1 107 ? 28.891 44.938 15.586 1 90.56 107 ASN A N 1
ATOM 823 C CA . ASN A 1 107 ? 30.094 45.094 16.375 1 90.56 107 ASN A CA 1
ATOM 824 C C . ASN A 1 107 ? 31.328 44.531 15.633 1 90.56 107 ASN A C 1
ATOM 826 O O . ASN A 1 107 ? 32.438 45 15.859 1 90.56 107 ASN A O 1
ATOM 830 N N . LYS A 1 108 ? 31.016 43.594 14.797 1 89.56 108 LYS A N 1
ATOM 831 C CA . LYS A 1 108 ? 32.094 43.031 14 1 89.56 108 LYS A CA 1
ATOM 832 C C . LYS A 1 108 ? 32.344 43.875 12.742 1 89.56 108 LYS A C 1
ATOM 834 O O . LYS A 1 108 ? 33.281 43.594 11.992 1 89.56 108 LYS A O 1
ATOM 839 N N . GLY A 1 109 ? 31.516 44.781 12.43 1 84.81 109 GLY A N 1
ATOM 840 C CA . GLY A 1 109 ? 31.672 45.688 11.297 1 84.81 109 GLY A CA 1
ATOM 841 C C . GLY A 1 109 ? 31.078 45.125 10.016 1 84.81 109 GLY A C 1
ATOM 842 O O . GLY A 1 109 ? 31.453 45.562 8.914 1 84.81 109 GLY A O 1
ATOM 843 N N . GLU A 1 110 ? 30.25 44.188 10.188 1 84.62 110 GLU A N 1
ATOM 844 C CA . GLU A 1 110 ? 29.609 43.594 9.016 1 84.62 110 GLU A CA 1
ATOM 845 C C . GLU A 1 110 ? 28.438 44.438 8.539 1 84.62 110 GLU A C 1
ATOM 847 O O . GLU A 1 110 ? 27.812 45.156 9.336 1 84.62 110 GLU A O 1
ATOM 852 N N . LYS A 1 111 ? 28.25 44.531 7.266 1 80.88 111 LYS A N 1
ATOM 853 C CA . LYS A 1 111 ? 27.125 45.281 6.707 1 80.88 111 LYS A CA 1
ATOM 854 C C . LYS A 1 111 ? 25.797 44.594 7.008 1 80.88 111 LYS A C 1
ATOM 856 O O . LYS A 1 111 ? 25.688 43.375 6.914 1 80.88 111 LYS A O 1
ATOM 861 N N . ILE A 1 112 ? 24.875 45.344 7.559 1 81.38 112 ILE A N 1
ATOM 862 C CA . ILE A 1 112 ? 23.562 44.812 7.895 1 81.38 112 ILE A CA 1
ATOM 863 C C . ILE A 1 112 ? 22.516 45.344 6.922 1 81.38 112 ILE A C 1
ATOM 865 O O . ILE A 1 112 ? 22.703 46.438 6.344 1 81.38 112 ILE A O 1
ATOM 869 N N . SER A 1 113 ? 21.516 44.625 6.617 1 77.75 113 SER A N 1
ATOM 870 C CA . SER A 1 113 ? 20.438 45.031 5.723 1 77.75 113 SER A CA 1
ATOM 871 C C . SER A 1 113 ? 19.5 46.031 6.418 1 77.75 113 SER A C 1
ATOM 873 O O . SER A 1 113 ? 18.953 45.719 7.48 1 77.75 113 SER A O 1
ATOM 875 N N . LYS A 1 114 ? 19.344 47.25 5.941 1 76.62 114 LYS A N 1
ATOM 876 C CA . LYS A 1 114 ? 18.516 48.25 6.574 1 76.62 114 LYS A CA 1
ATOM 877 C C . LYS A 1 114 ? 17.234 48.5 5.77 1 76.62 114 LYS A C 1
ATOM 879 O O . LYS A 1 114 ? 16.203 48.875 6.328 1 76.62 114 LYS A O 1
ATOM 884 N N . THR A 1 115 ? 17.297 48.219 4.434 1 75.81 115 THR A N 1
ATOM 885 C CA . THR A 1 115 ? 16.141 48.5 3.574 1 75.81 115 THR A CA 1
ATOM 886 C C . THR A 1 115 ? 15.5 47.188 3.115 1 75.81 115 THR A C 1
ATOM 888 O O . THR A 1 115 ? 16.125 46.125 3.156 1 75.81 115 THR A O 1
ATOM 891 N N . LEU A 1 116 ? 14.211 47.344 2.775 1 75.44 116 LEU A N 1
ATOM 892 C CA . LEU A 1 116 ? 13.484 46.188 2.248 1 75.44 116 LEU A CA 1
ATOM 893 C C . LEU A 1 116 ? 14.211 45.594 1.055 1 75.44 116 LEU A C 1
ATOM 895 O O . LEU A 1 116 ? 14.281 44.375 0.916 1 75.44 116 LEU A O 1
ATOM 899 N N . LYS A 1 117 ? 14.672 46.469 0.208 1 74.81 117 LYS A N 1
ATOM 900 C CA . LYS A 1 117 ? 15.383 46.031 -0.993 1 74.81 117 LYS A CA 1
ATOM 901 C C . LYS A 1 117 ? 16.625 45.25 -0.637 1 74.81 117 LYS A C 1
ATOM 903 O O . LYS A 1 117 ? 16.906 44.219 -1.251 1 74.81 117 LYS A O 1
ATOM 908 N N . GLU A 1 118 ? 17.328 45.75 0.364 1 75.56 118 GLU A N 1
ATOM 909 C CA . GLU A 1 118 ? 18.531 45.062 0.788 1 75.56 118 GLU A CA 1
ATOM 910 C C . GLU A 1 118 ? 18.219 43.719 1.444 1 75.56 118 GLU A C 1
ATOM 912 O O . GLU A 1 118 ? 18.938 42.75 1.248 1 75.56 118 GLU A O 1
ATOM 917 N N . MET A 1 119 ? 17.125 43.812 2.184 1 69.94 119 MET A N 1
ATOM 918 C CA . MET A 1 119 ? 16.703 42.562 2.855 1 69.94 119 MET A CA 1
ATOM 919 C C . MET A 1 119 ? 16.312 41.5 1.841 1 69.94 119 MET A C 1
ATOM 921 O O . MET A 1 119 ? 16.719 40.344 1.965 1 69.94 119 MET A O 1
ATOM 925 N N . LEU A 1 120 ? 15.5 41.938 0.858 1 69.31 120 LEU A N 1
ATOM 926 C CA . LEU A 1 120 ? 15.047 41.031 -0.186 1 69.31 120 LEU A CA 1
ATOM 927 C C . LEU A 1 120 ? 16.219 40.562 -1.059 1 69.31 120 LEU A C 1
ATOM 929 O O . LEU A 1 120 ? 16.281 39.406 -1.468 1 69.31 120 LEU A O 1
ATOM 933 N N . HIS A 1 121 ? 17.047 41.562 -1.394 1 66.25 121 HIS A N 1
ATOM 934 C CA . HIS A 1 121 ? 18.219 41.25 -2.195 1 66.25 121 HIS A CA 1
ATOM 935 C C . HIS A 1 121 ? 19.125 40.25 -1.484 1 66.25 121 HIS A C 1
ATOM 937 O O . HIS A 1 121 ? 19.656 39.312 -2.115 1 66.25 121 HIS A O 1
ATOM 943 N N . ASN A 1 122 ? 19.266 40.469 -0.24 1 61.81 122 ASN A N 1
ATOM 944 C CA . ASN A 1 122 ? 20.094 39.531 0.527 1 61.81 122 ASN A CA 1
ATOM 945 C C . ASN A 1 122 ? 19.453 38.156 0.598 1 61.81 122 ASN A C 1
ATOM 947 O O . ASN A 1 122 ? 20.156 37.156 0.525 1 61.81 122 ASN A O 1
ATOM 951 N N . ILE A 1 123 ? 18.25 38.281 0.729 1 61.56 123 ILE A N 1
ATOM 952 C CA . ILE A 1 123 ? 17.531 37 0.751 1 61.56 123 ILE A CA 1
ATOM 953 C C . ILE A 1 123 ? 17.641 36.312 -0.607 1 61.56 123 ILE A C 1
ATOM 955 O O . ILE A 1 123 ? 17.859 35.125 -0.679 1 61.56 123 ILE A O 1
ATOM 959 N N . TYR A 1 124 ? 17.344 37.156 -1.662 1 58.69 124 TYR A N 1
ATOM 960 C CA . TYR A 1 124 ? 17.422 36.656 -3.027 1 58.69 124 TYR A CA 1
ATOM 961 C C . TYR A 1 124 ? 18.844 36.281 -3.395 1 58.69 124 TYR A C 1
ATOM 963 O O . TYR A 1 124 ? 19.094 35.25 -4.031 1 58.69 124 TYR A O 1
ATOM 971 N N . ALA A 1 125 ? 19.75 37.312 -3.23 1 54.25 125 ALA A N 1
ATOM 972 C CA . ALA A 1 125 ? 21.156 37.094 -3.617 1 54.25 125 ALA A CA 1
ATOM 973 C C . ALA A 1 125 ? 21.75 35.906 -2.891 1 54.25 125 ALA A C 1
ATOM 975 O O . ALA A 1 125 ? 22.547 35.156 -3.461 1 54.25 125 ALA A O 1
ATOM 976 N N . ASP A 1 126 ? 21.469 36.031 -1.622 1 49.72 126 ASP A N 1
ATOM 977 C CA . ASP A 1 126 ? 22.078 34.906 -0.896 1 49.72 126 ASP A CA 1
ATOM 978 C C . ASP A 1 126 ? 21.281 33.625 -1.126 1 49.72 126 ASP A C 1
ATOM 980 O O . ASP A 1 126 ? 21.453 32.656 -0.398 1 49.72 126 ASP A O 1
ATOM 984 N N . GLY A 1 127 ? 20.5 33.594 -2.328 1 47.84 127 GLY A N 1
ATOM 985 C CA . GLY A 1 127 ? 19.938 32.344 -2.863 1 47.84 127 GLY A CA 1
ATOM 986 C C . GLY A 1 127 ? 18.484 32.125 -2.461 1 47.84 127 GLY A C 1
ATOM 987 O O . GLY A 1 127 ? 17.922 31.078 -2.746 1 47.84 127 GLY A O 1
ATOM 988 N N . PHE A 1 128 ? 17.891 33 -1.499 1 47.56 128 PHE A N 1
ATOM 989 C CA . PHE A 1 128 ? 16.766 32.375 -0.839 1 47.56 128 PHE A CA 1
ATOM 990 C C . PHE A 1 128 ? 15.453 32.812 -1.459 1 47.56 128 PHE A C 1
ATOM 992 O O . PHE A 1 128 ? 14.805 33.75 -0.957 1 47.56 128 PHE A O 1
ATOM 999 N N . PRO A 1 129 ? 15.344 32.875 -2.773 1 46.09 129 PRO A N 1
ATOM 1000 C CA . PRO A 1 129 ? 13.922 32.969 -3.129 1 46.09 129 PRO A CA 1
ATOM 1001 C C . PRO A 1 129 ? 13.023 32.281 -2.107 1 46.09 129 PRO A C 1
ATOM 1003 O O . PRO A 1 129 ? 11.797 32.375 -2.191 1 46.09 129 PRO A O 1
ATOM 1006 N N . TYR A 1 130 ? 13.531 31.625 -1.214 1 47.5 130 TYR A N 1
ATOM 1007 C CA . TYR A 1 130 ? 12.914 30.656 -0.326 1 47.5 130 TYR A CA 1
ATOM 1008 C C . TYR A 1 130 ? 12.117 31.344 0.779 1 47.5 130 TYR A C 1
ATOM 1010 O O . TYR A 1 130 ? 11.375 30.688 1.52 1 47.5 130 TYR A O 1
ATOM 1018 N N . LEU A 1 131 ? 12.469 32.75 1.037 1 53.09 131 LEU A N 1
ATOM 1019 C CA . LEU A 1 131 ? 11.57 33.406 1.979 1 53.09 131 LEU A CA 1
ATOM 1020 C C . LEU A 1 131 ? 10.117 33.25 1.542 1 53.09 131 LEU A C 1
ATOM 1022 O O . LEU A 1 131 ? 9.219 33.094 2.381 1 53.09 131 LEU A O 1
ATOM 1026 N N . LEU A 1 132 ? 10.039 33.25 0.222 1 55.03 132 LEU A N 1
ATOM 1027 C CA . LEU A 1 132 ? 8.672 33.094 -0.258 1 55.03 132 LEU A CA 1
ATOM 1028 C C . LEU A 1 132 ? 8.125 31.719 0.089 1 55.03 132 LEU A C 1
ATOM 1030 O O . LEU A 1 132 ? 6.906 31.516 0.078 1 55.03 132 LEU A O 1
ATOM 1034 N N . ILE A 1 133 ? 9.117 31 0.585 1 60.81 133 ILE A N 1
ATOM 1035 C CA . ILE A 1 133 ? 8.664 29.641 0.795 1 60.81 133 ILE A CA 1
ATOM 1036 C C . ILE A 1 133 ? 8.32 29.422 2.268 1 60.81 133 ILE A C 1
ATOM 1038 O O . ILE A 1 133 ? 7.613 28.469 2.615 1 60.81 133 ILE A O 1
ATOM 1042 N N . ILE A 1 134 ? 8.656 30.516 3.084 1 67.06 134 ILE A N 1
ATOM 1043 C CA . ILE A 1 134 ? 8.453 30.359 4.52 1 67.06 134 ILE A CA 1
ATOM 1044 C C . ILE A 1 134 ? 6.965 30.25 4.824 1 67.06 134 ILE A C 1
ATOM 1046 O O . ILE A 1 134 ? 6.543 29.344 5.555 1 67.06 134 ILE A O 1
ATOM 1050 N N . PRO A 1 135 ? 6.191 31.094 4.203 1 67.75 135 PRO A N 1
ATOM 1051 C CA . PRO A 1 135 ? 4.758 30.953 4.477 1 67.75 135 PRO A CA 1
ATOM 1052 C C . PRO A 1 135 ? 4.207 29.578 4.07 1 67.75 135 PRO A C 1
ATOM 1054 O O . PRO A 1 135 ? 3.361 29.031 4.77 1 67.75 135 PRO A O 1
ATOM 1057 N N . SER A 1 136 ? 4.793 29.219 3.016 1 67 136 SER A N 1
ATOM 1058 C CA . SER A 1 136 ? 4.32 27.922 2.539 1 67 136 SER A CA 1
ATOM 1059 C C . SER A 1 136 ? 4.73 26.797 3.49 1 67 136 SER A C 1
ATOM 1061 O O . SER A 1 136 ? 3.951 25.875 3.738 1 67 136 SER A O 1
ATOM 1063 N N . TYR A 1 137 ? 5.82 27.031 4.051 1 68.56 137 TYR A N 1
ATOM 1064 C CA . TYR A 1 137 ? 6.328 26.016 4.973 1 68.56 137 TYR A CA 1
ATOM 1065 C C . TYR A 1 137 ? 5.527 26.016 6.27 1 68.56 137 TYR A C 1
ATOM 1067 O O . TYR A 1 137 ? 5.242 24.953 6.832 1 68.56 137 TYR A O 1
ATOM 1075 N N . ILE A 1 138 ? 5.199 27.172 6.656 1 74.44 138 ILE A N 1
ATOM 1076 C CA . ILE A 1 138 ? 4.438 27.297 7.895 1 74.44 138 ILE A CA 1
ATOM 1077 C C . ILE A 1 138 ? 3.045 26.688 7.703 1 74.44 138 ILE A C 1
ATOM 1079 O O . ILE A 1 138 ? 2.57 25.938 8.555 1 74.44 138 ILE A O 1
ATOM 1083 N N . PHE A 1 139 ? 2.539 26.969 6.574 1 72.75 139 PHE A N 1
ATOM 1084 C CA . PHE A 1 139 ? 1.217 26.438 6.273 1 72.75 139 PHE A CA 1
ATOM 1085 C C . PHE A 1 139 ? 1.252 24.922 6.199 1 72.75 139 PHE A C 1
ATOM 1087 O O . PHE A 1 139 ? 0.355 24.25 6.715 1 72.75 139 PHE A O 1
ATOM 1094 N N . MET A 1 140 ? 2.277 24.547 5.625 1 71.31 140 MET A N 1
ATOM 1095 C CA . MET A 1 140 ? 2.412 23.094 5.488 1 71.31 140 MET A CA 1
ATOM 1096 C C . MET A 1 140 ? 2.586 22.438 6.848 1 71.31 140 MET A C 1
ATOM 1098 O O . MET A 1 140 ? 2.004 21.375 7.109 1 71.31 140 MET A O 1
ATOM 1102 N N . ALA A 1 141 ? 3.324 23.094 7.629 1 76.31 141 ALA A N 1
ATOM 1103 C CA . ALA A 1 141 ? 3.557 22.531 8.961 1 76.31 141 ALA A CA 1
ATOM 1104 C C . ALA A 1 141 ? 2.26 22.469 9.766 1 76.31 141 ALA A C 1
ATOM 1106 O O . ALA A 1 141 ? 1.986 21.469 10.43 1 76.31 141 ALA A O 1
ATOM 1107 N N . ILE A 1 142 ? 1.522 23.5 9.594 1 80.44 142 ILE A N 1
ATOM 1108 C CA . ILE A 1 142 ? 0.25 23.531 10.305 1 80.44 142 ILE A CA 1
ATOM 1109 C C . ILE A 1 142 ? -0.659 22.422 9.789 1 80.44 142 ILE A C 1
ATOM 1111 O O . ILE A 1 142 ? -1.264 21.688 10.578 1 80.44 142 ILE A O 1
ATOM 1115 N N . ALA A 1 143 ? -0.648 22.312 8.539 1 76.19 143 ALA A N 1
ATOM 1116 C CA . ALA A 1 143 ? -1.512 21.328 7.906 1 76.19 143 ALA A CA 1
ATOM 1117 C C . ALA A 1 143 ? -1.1 19.906 8.297 1 76.19 143 ALA A C 1
ATOM 1119 O O . ALA A 1 143 ? -1.942 19.016 8.383 1 76.19 143 ALA A O 1
ATOM 1120 N N . ILE A 1 144 ? 0.125 19.781 8.578 1 80.19 144 ILE A N 1
ATOM 1121 C CA . ILE A 1 144 ? 0.649 18.469 8.906 1 80.19 144 ILE A CA 1
ATOM 1122 C C . ILE A 1 144 ? 0.413 18.172 10.383 1 80.19 144 ILE A C 1
ATOM 1124 O O . ILE A 1 144 ? -0.063 17.078 10.734 1 80.19 144 ILE A O 1
ATOM 1128 N N . VAL A 1 145 ? 0.613 19.156 11.219 1 84.44 145 VAL A N 1
ATOM 1129 C CA . VAL A 1 145 ? 0.639 18.938 12.664 1 84.44 145 VAL A CA 1
ATOM 1130 C C . VAL A 1 145 ? -0.788 18.922 13.211 1 84.44 145 VAL A C 1
ATOM 1132 O O . VAL A 1 145 ? -1.083 18.188 14.164 1 84.44 145 VAL A O 1
ATOM 1135 N N . PHE A 1 146 ? -1.612 19.594 12.562 1 84.56 146 PHE A N 1
ATOM 1136 C CA . PHE A 1 146 ? -2.947 19.828 13.102 1 84.56 146 PHE A CA 1
ATOM 1137 C C . PHE A 1 146 ? -3.699 18.516 13.273 1 84.56 146 PHE A C 1
ATOM 1139 O O . PHE A 1 146 ? -4.152 18.203 14.375 1 84.56 146 PHE A O 1
ATOM 1146 N N . PRO A 1 147 ? -3.809 17.734 12.219 1 80.69 147 PRO A N 1
ATOM 1147 C CA . PRO A 1 147 ? -4.551 16.484 12.383 1 80.69 147 PRO A CA 1
ATOM 1148 C C . PRO A 1 147 ? -3.898 15.539 13.398 1 80.69 147 PRO A C 1
ATOM 1150 O O . PRO A 1 147 ? -4.598 14.82 14.117 1 80.69 147 PRO A O 1
ATOM 1153 N N . VAL A 1 148 ? -2.672 15.516 13.398 1 83.88 148 VAL A N 1
ATOM 1154 C CA . VAL A 1 148 ? -1.945 14.648 14.328 1 83.88 148 VAL A CA 1
ATOM 1155 C C . VAL A 1 148 ? -2.213 15.094 15.758 1 83.88 148 VAL A C 1
ATOM 1157 O O . VAL A 1 148 ? -2.451 14.258 16.641 1 83.88 148 VAL A O 1
ATOM 1160 N N . LEU A 1 149 ? -2.215 16.391 15.93 1 87.81 149 LEU A N 1
ATOM 1161 C CA . LEU A 1 149 ? -2.451 16.906 17.266 1 87.81 149 LEU A CA 1
ATOM 1162 C C . LEU A 1 149 ? -3.865 16.594 17.75 1 87.81 149 LEU A C 1
ATOM 1164 O O . LEU A 1 149 ? -4.07 16.25 18.906 1 87.81 149 LEU A O 1
ATOM 1168 N N . VAL A 1 150 ? -4.758 16.672 16.891 1 84.88 150 VAL A N 1
ATOM 1169 C CA . VAL A 1 150 ? -6.137 16.375 17.25 1 84.88 150 VAL A CA 1
ATOM 1170 C C . VAL A 1 150 ? -6.254 14.898 17.641 1 84.88 150 VAL A C 1
ATOM 1172 O O . VAL A 1 150 ? -6.945 14.562 18.609 1 84.88 150 VAL A O 1
ATOM 1175 N N . THR A 1 151 ? -5.609 14.086 16.922 1 83.62 151 THR A N 1
ATOM 1176 C CA . THR A 1 151 ? -5.617 12.656 17.234 1 83.62 151 THR A CA 1
ATOM 1177 C C . THR A 1 151 ? -4.984 12.406 18.594 1 83.62 151 THR A C 1
ATOM 1179 O O . THR A 1 151 ? -5.508 11.617 19.391 1 83.62 151 THR A O 1
ATOM 1182 N N . VAL A 1 152 ? -3.916 13.07 18.875 1 88.81 152 VAL A N 1
ATOM 1183 C CA . VAL A 1 152 ? -3.23 12.914 20.141 1 88.81 152 VAL A CA 1
ATOM 1184 C C . VAL A 1 152 ? -4.145 13.367 21.281 1 88.81 152 VAL A C 1
ATOM 1186 O O . VAL A 1 152 ? -4.281 12.68 22.297 1 88.81 152 VAL A O 1
ATOM 1189 N N . CYS A 1 153 ? -4.805 14.469 21.109 1 91.56 153 CYS A N 1
ATOM 1190 C CA . CYS A 1 153 ? -5.691 14.992 22.141 1 91.56 153 CYS A CA 1
ATOM 1191 C C . CYS A 1 153 ? -6.891 14.078 22.359 1 91.56 153 CYS A C 1
ATOM 1193 O O . CYS A 1 153 ? -7.363 13.906 23.484 1 91.56 153 CYS A O 1
ATOM 1195 N N . THR A 1 154 ? -7.348 13.492 21.281 1 88.56 154 THR A N 1
ATOM 1196 C CA . THR A 1 154 ? -8.5 12.609 21.359 1 88.56 154 THR A CA 1
ATOM 1197 C C . THR A 1 154 ? -8.188 11.391 22.219 1 88.56 154 THR A C 1
ATOM 1199 O O . THR A 1 154 ? -9.086 10.836 22.875 1 88.56 154 THR A O 1
ATOM 1202 N N . ALA A 1 155 ? -6.973 11.023 22.312 1 93.06 155 ALA A N 1
ATOM 1203 C CA . ALA A 1 155 ? -6.566 9.875 23.109 1 93.06 155 ALA A CA 1
ATOM 1204 C C . ALA A 1 155 ? -6.691 10.172 24.594 1 93.06 155 ALA A C 1
ATOM 1206 O O . ALA A 1 155 ? -6.711 9.25 25.422 1 93.06 155 ALA A O 1
ATOM 1207 N N . PHE A 1 156 ? -6.855 11.453 24.938 1 95.25 156 PHE A N 1
ATOM 1208 C CA . PHE A 1 156 ? -6.84 11.836 26.344 1 95.25 156 PHE A CA 1
ATOM 1209 C C . PHE A 1 156 ? -8.203 12.359 26.781 1 95.25 156 PHE A C 1
ATOM 1211 O O . PHE A 1 156 ? -8.336 12.93 27.859 1 95.25 156 PHE A O 1
ATOM 1218 N N . ILE A 1 157 ? -9.203 12.18 25.953 1 93 157 ILE A N 1
ATOM 1219 C CA . ILE A 1 157 ? -10.562 12.555 26.328 1 93 157 ILE A CA 1
ATOM 1220 C C . ILE A 1 157 ? -11.461 11.32 26.312 1 93 157 ILE A C 1
ATOM 1222 O O . ILE A 1 157 ? -11.023 10.234 25.938 1 93 157 ILE A O 1
ATOM 1226 N N . ASN A 1 158 ? -12.727 11.453 26.766 1 91.94 158 ASN A N 1
ATOM 1227 C CA . ASN A 1 158 ? -13.656 10.328 26.828 1 91.94 158 ASN A CA 1
ATOM 1228 C C . ASN A 1 158 ? -14.656 10.359 25.672 1 91.94 158 ASN A C 1
ATOM 1230 O O . ASN A 1 158 ? -15.867 10.297 25.891 1 91.94 158 ASN A O 1
ATOM 1234 N N . TYR A 1 159 ? -14.141 10.297 24.469 1 87.69 159 TYR A N 1
ATOM 1235 C CA . TYR A 1 159 ? -14.961 10.305 23.266 1 87.69 159 TYR A CA 1
ATOM 1236 C C . TYR A 1 159 ? -15.367 8.891 22.875 1 87.69 159 TYR A C 1
ATOM 1238 O O . TYR A 1 159 ? -14.641 8.219 22.141 1 87.69 159 TYR A O 1
ATOM 1246 N N . ASP A 1 160 ? -16.5 8.438 23.391 1 85.62 160 ASP A N 1
ATOM 1247 C CA . ASP A 1 160 ? -17.031 7.117 23.094 1 85.62 160 ASP A CA 1
ATOM 1248 C C . ASP A 1 160 ? -18.531 7.195 22.766 1 85.62 160 ASP A C 1
ATOM 1250 O O . ASP A 1 160 ? -19.094 8.289 22.703 1 85.62 160 ASP A O 1
ATOM 1254 N N . PHE A 1 161 ? -19.078 6.027 22.531 1 79.19 161 PHE A N 1
ATOM 1255 C CA . PHE A 1 161 ? -20.453 5.973 22.078 1 79.19 161 PHE A CA 1
ATOM 1256 C C . PHE A 1 161 ? -21.406 6.523 23.125 1 79.19 161 PHE A C 1
ATOM 1258 O O . PHE A 1 161 ? -22.484 7.016 22.797 1 79.19 161 PHE A O 1
ATOM 1265 N N . LYS A 1 162 ? -20.938 6.531 24.281 1 77.56 162 LYS A N 1
ATOM 1266 C CA . LYS A 1 162 ? -21.781 7.047 25.359 1 77.56 162 LYS A CA 1
ATOM 1267 C C . LYS A 1 162 ? -21.609 8.555 25.516 1 77.56 162 LYS A C 1
ATOM 1269 O O . LYS A 1 162 ? -22.453 9.227 26.109 1 77.56 162 LYS A O 1
ATOM 1274 N N . HIS A 1 163 ? -20.531 9.008 25.047 1 80.94 163 HIS A N 1
ATOM 1275 C CA . HIS A 1 163 ? -20.219 10.438 25.109 1 80.94 163 HIS A CA 1
ATOM 1276 C C . HIS A 1 163 ? -20.078 11.039 23.719 1 80.94 163 HIS A C 1
ATOM 1278 O O . HIS A 1 163 ? -18.969 11.102 23.172 1 80.94 163 HIS A O 1
ATOM 1284 N N . THR A 1 164 ? -21.25 11.367 23.094 1 76.88 164 THR A N 1
ATOM 1285 C CA . THR A 1 164 ? -21.219 11.922 21.75 1 76.88 164 THR A CA 1
ATOM 1286 C C . THR A 1 164 ? -21.719 13.367 21.75 1 76.88 164 THR A C 1
ATOM 1288 O O . THR A 1 164 ? -22.875 13.625 22.094 1 76.88 164 THR A O 1
ATOM 1291 N N . PRO A 1 165 ? -20.828 14.273 21.438 1 73.12 165 PRO A N 1
ATOM 1292 C CA . PRO A 1 165 ? -21.281 15.672 21.328 1 73.12 165 PRO A CA 1
ATOM 1293 C C . PRO A 1 165 ? -22.234 15.898 20.156 1 73.12 165 PRO A C 1
ATOM 1295 O O . PRO A 1 165 ? -22.125 15.219 19.141 1 73.12 165 PRO A O 1
ATOM 1298 N N . PRO A 1 166 ? -23.125 16.734 20.375 1 69.5 166 PRO A N 1
ATOM 1299 C CA . PRO A 1 166 ? -23.266 17.719 21.453 1 69.5 166 PRO A CA 1
ATOM 1300 C C . PRO A 1 166 ? -24.172 17.219 22.578 1 69.5 166 PRO A C 1
ATOM 1302 O O . PRO A 1 166 ? -24.391 17.938 23.562 1 69.5 166 PRO A O 1
ATOM 1305 N N . ALA A 1 167 ? -24.594 16.078 22.406 1 73.56 167 ALA A N 1
ATOM 1306 C CA . ALA A 1 167 ? -25.516 15.562 23.422 1 73.56 167 ALA A CA 1
ATOM 1307 C C . ALA A 1 167 ? -24.844 15.531 24.797 1 73.56 167 ALA A C 1
ATOM 1309 O O . ALA A 1 167 ? -25.453 15.938 25.797 1 73.56 167 ALA A O 1
ATOM 1310 N N . LYS A 1 168 ? -23.609 15.102 24.844 1 83.88 168 LYS A N 1
ATOM 1311 C CA . LYS A 1 168 ? -22.828 15.086 26.078 1 83.88 168 LYS A CA 1
ATOM 1312 C C . LYS A 1 168 ? -21.469 15.766 25.875 1 83.88 168 LYS A C 1
ATOM 1314 O O . LYS A 1 168 ? -20.953 15.812 24.75 1 83.88 168 LYS A O 1
ATOM 1319 N N . LEU A 1 169 ? -21.016 16.203 26.953 1 87.38 169 LEU A N 1
ATOM 1320 C CA . LEU A 1 169 ? -19.719 16.859 26.906 1 87.38 169 LEU A CA 1
ATOM 1321 C C . LEU A 1 169 ? -18.594 15.852 27.094 1 87.38 169 LEU A C 1
ATOM 1323 O O . LEU A 1 169 ? -18.797 14.781 27.672 1 87.38 169 LEU A O 1
ATOM 1327 N N . LEU A 1 170 ? -17.547 16.234 26.516 1 91.06 170 LEU A N 1
ATOM 1328 C CA . LEU A 1 170 ? -16.328 15.438 26.703 1 91.06 170 LEU A CA 1
ATOM 1329 C C . LEU A 1 170 ? -15.469 16.016 27.812 1 91.06 170 LEU A C 1
ATOM 1331 O O . LEU A 1 170 ? -15.523 17.219 28.094 1 91.06 170 LEU A O 1
ATOM 1335 N N . ASN A 1 171 ? -14.719 15.141 28.516 1 92.12 171 ASN A N 1
ATOM 1336 C CA . ASN A 1 171 ? -13.797 15.547 29.578 1 92.12 171 ASN A CA 1
ATOM 1337 C C . ASN A 1 171 ? -12.398 14.992 29.328 1 92.12 171 ASN A C 1
ATOM 1339 O O . ASN A 1 171 ? -12.234 13.945 28.703 1 92.12 171 ASN A O 1
ATOM 1343 N N . TRP A 1 172 ? -11.5 15.805 29.828 1 94.94 172 TRP A N 1
ATOM 1344 C CA . TRP A 1 172 ? -10.133 15.289 29.844 1 94.94 172 TRP A CA 1
ATOM 1345 C C . TRP A 1 172 ? -10 14.164 30.875 1 94.94 172 TRP A C 1
ATOM 1347 O O . TRP A 1 172 ? -10.344 14.344 32.031 1 94.94 172 TRP A O 1
ATOM 1357 N N . VAL A 1 173 ? -9.531 13 30.484 1 93.69 173 VAL A N 1
ATOM 1358 C CA . VAL A 1 173 ? -9.477 11.852 31.391 1 93.69 173 VAL A CA 1
ATOM 1359 C C . VAL A 1 173 ? -8.023 11.406 31.578 1 93.69 173 VAL A C 1
ATOM 1361 O O . VAL A 1 173 ? -7.762 10.336 32.125 1 93.69 173 VAL A O 1
ATOM 1364 N N . GLY A 1 174 ? -7.105 12.258 31.047 1 92.88 174 GLY A N 1
ATOM 1365 C CA . GLY A 1 174 ? -5.695 11.93 31.188 1 92.88 174 GLY A CA 1
ATOM 1366 C C . GLY A 1 174 ? -5.312 10.625 30.516 1 92.88 174 GLY A C 1
ATOM 1367 O O . GLY A 1 174 ? -5.609 10.43 29.328 1 92.88 174 GLY A O 1
ATOM 1368 N N . ILE A 1 175 ? -4.727 9.672 31.328 1 93.62 175 ILE A N 1
ATOM 1369 C CA . ILE A 1 175 ? -4.176 8.453 30.75 1 93.62 175 ILE A CA 1
ATOM 1370 C C . ILE A 1 175 ? -5.164 7.305 30.922 1 93.62 175 ILE A C 1
ATOM 1372 O O . ILE A 1 175 ? -4.797 6.137 30.781 1 93.62 175 ILE A O 1
ATOM 1376 N N . GLU A 1 176 ? -6.367 7.598 31.203 1 92.81 176 GLU A N 1
ATOM 1377 C CA . GLU A 1 176 ? -7.383 6.59 31.5 1 92.81 176 GLU A CA 1
ATOM 1378 C C . GLU A 1 176 ? -7.566 5.637 30.312 1 92.81 176 GLU A C 1
ATOM 1380 O O . GLU A 1 176 ? -7.707 4.43 30.516 1 92.81 176 GLU A O 1
ATOM 1385 N N . ASN A 1 177 ? -7.605 6.18 29.156 1 92.75 177 ASN A N 1
ATOM 1386 C CA . ASN A 1 177 ? -7.777 5.344 27.969 1 92.75 177 ASN A CA 1
ATOM 1387 C C . ASN A 1 177 ? -6.621 4.363 27.812 1 92.75 177 ASN A C 1
ATOM 1389 O O . ASN A 1 177 ? -6.832 3.203 27.453 1 92.75 177 ASN A O 1
ATOM 1393 N N . PHE A 1 178 ? -5.477 4.832 28.109 1 93.25 178 PHE A N 1
ATOM 1394 C CA . PHE A 1 178 ? -4.301 3.973 28.047 1 93.25 178 PHE A CA 1
ATOM 1395 C C . PHE A 1 178 ? -4.355 2.902 29.141 1 93.25 178 PHE A C 1
ATOM 1397 O O . PHE A 1 178 ? -4.035 1.739 28.891 1 93.25 178 PHE A O 1
ATOM 1404 N N . TRP A 1 179 ? -4.766 3.402 30.203 1 91.12 179 TRP A N 1
ATOM 1405 C CA . TRP A 1 179 ? -4.898 2.482 31.328 1 91.12 179 TRP A CA 1
ATOM 1406 C C . TRP A 1 179 ? -5.941 1.409 31.031 1 91.12 179 TRP A C 1
ATOM 1408 O O . TRP A 1 179 ? -5.746 0.238 31.359 1 91.12 179 TRP A O 1
ATOM 1418 N N . ASN A 1 180 ? -7.02 1.751 30.469 1 89.38 180 ASN A N 1
ATOM 1419 C CA . ASN A 1 180 ? -8.102 0.832 30.141 1 89.38 180 ASN A CA 1
ATOM 1420 C C . ASN A 1 180 ? -7.645 -0.233 29.141 1 89.38 180 ASN A C 1
ATOM 1422 O O . ASN A 1 180 ? -8.07 -1.387 29.219 1 89.38 180 ASN A O 1
ATOM 1426 N N . ILE A 1 181 ? -6.855 0.074 28.25 1 88.88 181 ILE A N 1
ATOM 1427 C CA . ILE A 1 181 ? -6.355 -0.851 27.25 1 88.88 181 ILE A CA 1
ATOM 1428 C C . ILE A 1 181 ? -5.562 -1.97 27.922 1 88.88 181 ILE A C 1
ATOM 1430 O O . ILE A 1 181 ? -5.66 -3.133 27.516 1 88.88 181 ILE A O 1
ATOM 1434 N N . PHE A 1 182 ? -4.871 -1.661 29 1 89.75 182 PHE A N 1
ATOM 1435 C CA . PHE A 1 182 ? -3.975 -2.637 29.594 1 89.75 182 PHE A CA 1
ATOM 1436 C C . PHE A 1 182 ? -4.609 -3.268 30.828 1 89.75 182 PHE A C 1
ATOM 1438 O O . PHE A 1 182 ? -4.148 -4.305 31.312 1 89.75 182 PHE A O 1
ATOM 1445 N N . ASN A 1 183 ? -5.68 -2.658 31.328 1 85.06 183 ASN A N 1
ATOM 1446 C CA . ASN A 1 183 ? -6.176 -3.125 32.625 1 85.06 183 ASN A CA 1
ATOM 1447 C C . ASN A 1 183 ? -7.574 -3.721 32.5 1 85.06 183 ASN A C 1
ATOM 1449 O O . ASN A 1 183 ? -7.957 -4.59 33.281 1 85.06 183 ASN A O 1
ATOM 1453 N N . LEU A 1 184 ? -8.375 -3.193 31.656 1 82.56 184 LEU A N 1
ATOM 1454 C CA . LEU A 1 184 ? -9.68 -3.811 31.438 1 82.56 184 LEU A CA 1
ATOM 1455 C C . LEU A 1 184 ? -9.539 -5.137 30.703 1 82.56 184 LEU A C 1
ATOM 1457 O O . LEU A 1 184 ? -8.93 -5.195 29.625 1 82.56 184 LEU A O 1
ATOM 1461 N N . SER A 1 185 ? -10.094 -6.129 31.25 1 79.5 185 SER A N 1
ATOM 1462 C CA . SER A 1 185 ? -9.883 -7.5 30.797 1 79.5 185 SER A CA 1
ATOM 1463 C C . SER A 1 185 ? -10.227 -7.652 29.312 1 79.5 185 SER A C 1
ATOM 1465 O O . SER A 1 185 ? -9.469 -8.234 28.547 1 79.5 185 SER A O 1
ATOM 1467 N N . THR A 1 186 ? -11.328 -7.09 28.953 1 81.5 186 THR A N 1
ATOM 1468 C CA . THR A 1 186 ? -11.805 -7.234 27.578 1 81.5 186 THR A CA 1
ATOM 1469 C C . THR A 1 186 ? -10.805 -6.621 26.594 1 81.5 186 THR A C 1
ATOM 1471 O O . THR A 1 186 ? -10.469 -7.234 25.578 1 81.5 186 THR A O 1
ATOM 1474 N N . PHE A 1 187 ? -10.281 -5.516 26.984 1 85.5 187 PHE A N 1
ATOM 1475 C CA . PHE A 1 187 ? -9.383 -4.82 26.078 1 85.5 187 PHE A CA 1
ATOM 1476 C C . PHE A 1 187 ? -7.961 -5.355 26.203 1 85.5 187 PHE A C 1
ATOM 1478 O O . PHE A 1 187 ? -7.234 -5.453 25.219 1 85.5 187 PHE A O 1
ATOM 1485 N N . ARG A 1 188 ? -7.676 -5.703 27.375 1 87.81 188 ARG A N 1
ATOM 1486 C CA . ARG A 1 188 ? -6.332 -6.234 27.594 1 87.81 188 ARG A CA 1
ATOM 1487 C C . ARG A 1 188 ? -6.125 -7.535 26.828 1 87.81 188 ARG A C 1
ATOM 1489 O O . ARG A 1 188 ? -5.129 -7.688 26.125 1 87.81 188 ARG A O 1
ATOM 1496 N N . ASP A 1 189 ? -7.055 -8.453 26.969 1 90.62 189 ASP A N 1
ATOM 1497 C CA . ASP A 1 189 ? -6.953 -9.734 26.281 1 90.62 189 ASP A CA 1
ATOM 1498 C C . ASP A 1 189 ? -6.977 -9.531 24.766 1 90.62 189 ASP A C 1
ATOM 1500 O O . ASP A 1 189 ? -6.211 -10.172 24.031 1 90.62 189 ASP A O 1
ATOM 1504 N N . ALA A 1 190 ? -7.828 -8.68 24.359 1 92 190 ALA A N 1
ATOM 1505 C CA . ALA A 1 190 ? -7.906 -8.375 22.938 1 92 190 ALA A CA 1
ATOM 1506 C C . ALA A 1 190 ? -6.602 -7.758 22.438 1 92 190 ALA A C 1
ATOM 1508 O O . ALA A 1 190 ? -6.09 -8.148 21.375 1 92 190 ALA A O 1
ATOM 1509 N N . PHE A 1 191 ? -6.109 -6.91 23.281 1 92.19 191 PHE A N 1
ATOM 1510 C CA . PHE A 1 191 ? -4.883 -6.23 22.875 1 92.19 191 PHE A CA 1
ATOM 1511 C C . PHE A 1 191 ? -3.729 -7.219 22.75 1 92.19 191 PHE A C 1
ATOM 1513 O O . PHE A 1 191 ? -3 -7.211 21.766 1 92.19 191 PHE A O 1
ATOM 1520 N N . MET A 1 192 ? -3.543 -8.039 23.672 1 92.56 192 MET A N 1
ATOM 1521 C CA . MET A 1 192 ? -2.432 -8.984 23.656 1 92.56 192 MET A CA 1
ATOM 1522 C C . MET A 1 192 ? -2.574 -9.961 22.484 1 92.56 192 MET A C 1
ATOM 1524 O O . MET A 1 192 ? -1.594 -10.273 21.812 1 92.56 192 MET A O 1
ATOM 1528 N N . ALA A 1 193 ? -3.76 -10.375 22.297 1 94.5 193 ALA A N 1
ATOM 1529 C CA . ALA A 1 193 ? -4.004 -11.32 21.203 1 94.5 193 ALA A CA 1
ATOM 1530 C C . ALA A 1 193 ? -3.746 -10.672 19.844 1 94.5 193 ALA A C 1
ATOM 1532 O O . ALA A 1 193 ? -3.035 -11.242 19.016 1 94.5 193 ALA A O 1
ATOM 1533 N N . VAL A 1 194 ? -4.293 -9.516 19.672 1 95.75 194 VAL A N 1
ATOM 1534 C CA . VAL A 1 194 ? -4.184 -8.812 18.391 1 95.75 194 VAL A CA 1
ATOM 1535 C C . VAL A 1 194 ? -2.74 -8.367 18.172 1 95.75 194 VAL A C 1
ATOM 1537 O O . VAL A 1 194 ? -2.221 -8.461 17.062 1 95.75 194 VAL A O 1
ATOM 1540 N N . PHE A 1 195 ? -2.164 -7.934 19.219 1 94.06 195 PHE A N 1
ATOM 1541 C CA . PHE A 1 195 ? -0.779 -7.488 19.109 1 94.06 195 PHE A CA 1
ATOM 1542 C C . PHE A 1 195 ? 0.136 -8.656 18.75 1 94.06 195 PHE A C 1
ATOM 1544 O O . PHE A 1 195 ? 0.969 -8.539 17.844 1 94.06 195 PHE A O 1
ATOM 1551 N N . THR A 1 196 ? 0.018 -9.711 19.422 1 95.56 196 THR A N 1
ATOM 1552 C CA . THR A 1 196 ? 0.834 -10.891 19.156 1 95.56 196 THR A CA 1
ATOM 1553 C C . THR A 1 196 ? 0.627 -11.383 17.734 1 95.56 196 THR A C 1
ATOM 1555 O O . THR A 1 196 ? 1.593 -11.68 17.031 1 95.56 196 THR A O 1
ATOM 1558 N N . TRP A 1 197 ? -0.56 -11.445 17.344 1 97.06 197 TRP A N 1
ATOM 1559 C CA . TRP A 1 197 ? -0.846 -11.883 15.977 1 97.06 197 TRP A CA 1
ATOM 1560 C C . TRP A 1 197 ? -0.278 -10.898 14.953 1 97.06 197 TRP A C 1
ATOM 1562 O O . TRP A 1 197 ? 0.224 -11.312 13.906 1 97.06 197 TRP A O 1
ATOM 1572 N N . THR A 1 198 ? -0.394 -9.633 15.273 1 96.12 198 THR A N 1
ATOM 1573 C CA . THR A 1 198 ? 0.161 -8.625 14.367 1 96.12 198 THR A CA 1
ATOM 1574 C C . THR A 1 198 ? 1.651 -8.867 14.141 1 96.12 198 THR A C 1
ATOM 1576 O O . THR A 1 198 ? 2.131 -8.805 13.008 1 96.12 198 THR A O 1
ATOM 1579 N N . LEU A 1 199 ? 2.312 -9.195 15.172 1 94.75 199 LEU A N 1
ATOM 1580 C CA . LEU A 1 199 ? 3.744 -9.461 15.07 1 94.75 199 LEU A CA 1
ATOM 1581 C C . LEU A 1 199 ? 4.004 -10.734 14.281 1 94.75 199 LEU A C 1
ATOM 1583 O O . LEU A 1 199 ? 4.855 -10.758 13.391 1 94.75 199 LEU A O 1
ATOM 1587 N N . ILE A 1 200 ? 3.295 -11.75 14.578 1 97.44 200 ILE A N 1
ATOM 1588 C CA . ILE A 1 200 ? 3.465 -13.039 13.906 1 97.44 200 ILE A CA 1
ATOM 1589 C C . ILE A 1 200 ? 3.156 -12.883 12.422 1 97.44 200 ILE A C 1
ATOM 1591 O O . ILE A 1 200 ? 3.934 -13.32 11.57 1 97.44 200 ILE A O 1
ATOM 1595 N N . TRP A 1 201 ? 2.025 -12.25 12.188 1 97.5 201 TRP A N 1
ATOM 1596 C CA . TRP A 1 201 ? 1.595 -11.977 10.82 1 97.5 201 TRP A CA 1
ATOM 1597 C C . TRP A 1 201 ? 2.666 -11.211 10.055 1 97.5 201 TRP A C 1
ATOM 1599 O O . TRP A 1 201 ? 3.047 -11.602 8.945 1 97.5 201 TRP A O 1
ATOM 1609 N N . THR A 1 202 ? 3.162 -10.172 10.641 1 95.62 202 THR A N 1
ATOM 1610 C CA . THR A 1 202 ? 4.133 -9.305 9.977 1 95.62 202 THR A CA 1
ATOM 1611 C C . THR A 1 202 ? 5.43 -10.062 9.695 1 95.62 202 THR A C 1
ATOM 1613 O O . THR A 1 202 ? 5.941 -10.031 8.578 1 95.62 202 THR A O 1
ATOM 1616 N N . ILE A 1 203 ? 5.906 -10.766 10.648 1 96.19 203 ILE A N 1
ATOM 1617 C CA . ILE A 1 203 ? 7.184 -11.461 10.523 1 96.19 203 ILE A CA 1
ATOM 1618 C C . ILE A 1 203 ? 7.047 -12.625 9.547 1 96.19 203 ILE A C 1
ATOM 1620 O O . ILE A 1 203 ? 7.855 -12.773 8.625 1 96.19 203 ILE A O 1
ATOM 1624 N N . CYS A 1 204 ? 6.031 -13.406 9.688 1 97.81 204 CYS A N 1
ATOM 1625 C CA . CYS A 1 204 ? 5.883 -14.609 8.875 1 97.81 204 CYS A CA 1
ATOM 1626 C C . CYS A 1 204 ? 5.555 -14.258 7.426 1 97.81 204 CYS A C 1
ATOM 1628 O O . CYS A 1 204 ? 6.18 -14.766 6.5 1 97.81 204 CYS A O 1
ATOM 1630 N N . ALA A 1 205 ? 4.586 -13.391 7.25 1 97.69 205 ALA A N 1
ATOM 1631 C CA . ALA A 1 205 ? 4.164 -13.047 5.895 1 97.69 205 ALA A CA 1
ATOM 1632 C C . ALA A 1 205 ? 5.281 -12.336 5.137 1 97.69 205 ALA A C 1
ATOM 1634 O O . ALA A 1 205 ? 5.555 -12.656 3.979 1 97.69 205 ALA A O 1
ATOM 1635 N N . THR A 1 206 ? 5.93 -11.406 5.805 1 96.56 206 THR A N 1
ATOM 1636 C CA . THR A 1 206 ? 6.973 -10.625 5.148 1 96.56 206 THR A CA 1
ATOM 1637 C C . THR A 1 206 ? 8.203 -11.484 4.883 1 96.56 206 THR A C 1
ATOM 1639 O O . THR A 1 206 ? 8.773 -11.445 3.789 1 96.56 206 THR A O 1
ATOM 1642 N N . THR A 1 207 ? 8.609 -12.25 5.875 1 97 207 THR A N 1
ATOM 1643 C CA . THR A 1 207 ? 9.789 -13.094 5.699 1 97 207 THR A CA 1
ATOM 1644 C C . THR A 1 207 ? 9.555 -14.125 4.602 1 97 207 THR A C 1
ATOM 1646 O O . THR A 1 207 ? 10.438 -14.383 3.787 1 97 207 THR A O 1
ATOM 1649 N N . LEU A 1 208 ? 8.43 -14.656 4.582 1 96.56 208 LEU A N 1
ATOM 1650 C CA . LEU A 1 208 ? 8.117 -15.656 3.568 1 96.56 208 LEU A CA 1
ATOM 1651 C C . LEU A 1 208 ? 8.164 -15.047 2.172 1 96.56 208 LEU A C 1
ATOM 1653 O O . LEU A 1 208 ? 8.727 -15.633 1.247 1 96.56 208 LEU A O 1
ATOM 1657 N N . GLN A 1 209 ? 7.504 -13.906 2.002 1 95.94 209 GLN A N 1
ATOM 1658 C CA . GLN A 1 209 ? 7.516 -13.281 0.685 1 95.94 209 GLN A CA 1
ATOM 1659 C C . GLN A 1 209 ? 8.938 -12.898 0.272 1 95.94 209 GLN A C 1
ATOM 1661 O O . GLN A 1 209 ? 9.297 -13.008 -0.901 1 95.94 209 GLN A O 1
ATOM 1666 N N . ILE A 1 210 ? 9.766 -12.484 1.223 1 94.44 210 ILE A N 1
ATOM 1667 C CA . ILE A 1 210 ? 11.148 -12.117 0.932 1 94.44 210 ILE A CA 1
ATOM 1668 C C . ILE A 1 210 ? 11.945 -13.359 0.549 1 94.44 210 ILE A C 1
ATOM 1670 O O . ILE A 1 210 ? 12.672 -13.359 -0.449 1 94.44 210 ILE A O 1
ATOM 1674 N N . VAL A 1 211 ? 11.773 -14.406 1.297 1 93.81 211 VAL A N 1
ATOM 1675 C CA . VAL A 1 211 ? 12.508 -15.641 1.056 1 93.81 211 VAL A CA 1
ATOM 1676 C C . VAL A 1 211 ? 12.133 -16.203 -0.313 1 93.81 211 VAL A C 1
ATOM 1678 O O . VAL A 1 211 ? 13.008 -16.594 -1.093 1 93.81 211 VAL A O 1
ATOM 1681 N N . ILE A 1 212 ? 10.891 -16.203 -0.625 1 91.25 212 ILE A N 1
ATOM 1682 C CA . ILE A 1 212 ? 10.438 -16.734 -1.902 1 91.25 212 ILE A CA 1
ATOM 1683 C C . ILE A 1 212 ? 10.93 -15.852 -3.041 1 91.25 212 ILE A C 1
ATOM 1685 O O . ILE A 1 212 ? 11.398 -16.344 -4.066 1 91.25 212 ILE A O 1
ATOM 1689 N N . GLY A 1 213 ? 10.805 -14.555 -2.871 1 91 213 GLY A N 1
ATOM 1690 C CA . GLY A 1 213 ? 11.273 -13.633 -3.893 1 91 213 GLY A CA 1
ATOM 1691 C C . GLY A 1 213 ? 12.758 -13.742 -4.168 1 91 213 GLY A C 1
ATOM 1692 O O . GLY A 1 213 ? 13.18 -13.812 -5.328 1 91 213 GLY A O 1
ATOM 1693 N N . VAL A 1 214 ? 13.516 -13.789 -3.09 1 90.38 214 VAL A N 1
ATOM 1694 C CA . VAL A 1 214 ? 14.969 -13.898 -3.225 1 90.38 214 VAL A CA 1
ATOM 1695 C C . VAL A 1 214 ? 15.328 -15.25 -3.838 1 90.38 214 VAL A C 1
ATOM 1697 O O . VAL A 1 214 ? 16.156 -15.328 -4.742 1 90.38 214 VAL A O 1
ATOM 1700 N N . PHE A 1 215 ? 14.672 -16.25 -3.381 1 87.62 215 PHE A N 1
ATOM 1701 C CA . PHE A 1 215 ? 14.922 -17.594 -3.871 1 87.62 215 PHE A CA 1
ATOM 1702 C C . PHE A 1 215 ? 14.641 -17.703 -5.363 1 87.62 215 PHE A C 1
ATOM 1704 O O . PHE A 1 215 ? 15.461 -18.203 -6.125 1 87.62 215 PHE A O 1
ATOM 1711 N N . THR A 1 216 ? 13.523 -17.234 -5.758 1 86.81 216 THR A N 1
ATOM 1712 C CA . THR A 1 216 ? 13.148 -17.312 -7.164 1 86.81 216 THR A CA 1
ATOM 1713 C C . THR A 1 216 ? 14.086 -16.484 -8.023 1 86.81 216 THR A C 1
ATOM 1715 O O . THR A 1 216 ? 14.422 -16.875 -9.148 1 86.81 216 THR A O 1
ATOM 1718 N N . ALA A 1 217 ? 14.516 -15.359 -7.52 1 86.5 217 ALA A N 1
ATOM 1719 C CA . ALA A 1 217 ? 15.438 -14.508 -8.258 1 86.5 217 ALA A CA 1
ATOM 1720 C C . ALA A 1 217 ? 16.781 -15.195 -8.445 1 86.5 217 ALA A C 1
ATOM 1722 O O . ALA A 1 217 ? 17.375 -15.156 -9.539 1 86.5 217 ALA A O 1
ATOM 1723 N N . ILE A 1 218 ? 17.266 -15.805 -7.445 1 84.75 218 ILE A N 1
ATOM 1724 C CA . ILE A 1 218 ? 18.562 -16.484 -7.496 1 84.75 218 ILE A CA 1
ATOM 1725 C C . ILE A 1 218 ? 18.5 -17.641 -8.492 1 84.75 218 ILE A C 1
ATOM 1727 O O . ILE A 1 218 ? 19.422 -17.812 -9.297 1 84.75 218 ILE A O 1
ATOM 1731 N N . VAL A 1 219 ? 17.453 -18.328 -8.445 1 80.75 219 VAL A N 1
ATOM 1732 C CA . VAL A 1 219 ? 17.297 -19.484 -9.328 1 80.75 219 VAL A CA 1
ATOM 1733 C C . VAL A 1 219 ? 17.188 -19 -10.773 1 80.75 219 VAL A C 1
ATOM 1735 O O . VAL A 1 219 ? 17.859 -19.547 -11.664 1 80.75 219 VAL A O 1
ATOM 1738 N N . ALA A 1 220 ? 16.438 -18.016 -10.969 1 81.31 220 ALA A N 1
ATOM 1739 C CA . ALA A 1 220 ? 16.234 -17.5 -12.32 1 81.31 220 ALA A CA 1
ATOM 1740 C C . ALA A 1 220 ? 17.516 -16.859 -12.867 1 81.31 220 ALA A C 1
ATOM 1742 O O . ALA A 1 220 ? 17.688 -16.75 -14.086 1 81.31 220 ALA A O 1
ATOM 1743 N N . HIS A 1 221 ? 18.375 -16.469 -11.969 1 81.06 221 HIS A N 1
ATOM 1744 C CA . HIS A 1 221 ? 19.594 -15.781 -12.367 1 81.06 221 HIS A CA 1
ATOM 1745 C C . HIS A 1 221 ? 20.703 -16.766 -12.719 1 81.06 221 HIS A C 1
ATOM 1747 O O . HIS A 1 221 ? 21.734 -16.375 -13.258 1 81.06 221 HIS A O 1
ATOM 1753 N N . GLN A 1 222 ? 20.422 -17.969 -12.562 1 76.69 222 GLN A N 1
ATOM 1754 C CA . GLN A 1 222 ? 21.438 -18.969 -12.883 1 76.69 222 GLN A CA 1
ATOM 1755 C C . GLN A 1 222 ? 21.625 -19.094 -14.391 1 76.69 222 GLN A C 1
ATOM 1757 O O . GLN A 1 222 ? 20.672 -19.031 -15.156 1 76.69 222 GLN A O 1
ATOM 1762 N N . PRO A 1 223 ? 22.859 -19.234 -14.828 1 72.06 223 PRO A N 1
ATOM 1763 C CA . PRO A 1 223 ? 23.156 -19.25 -16.266 1 72.06 223 PRO A CA 1
ATOM 1764 C C . PRO A 1 223 ? 22.578 -20.469 -16.984 1 72.06 223 PRO A C 1
ATOM 1766 O O . PRO A 1 223 ? 22.328 -20.406 -18.188 1 72.06 223 PRO A O 1
ATOM 1769 N N . PHE A 1 224 ? 22.328 -21.469 -16.359 1 68.06 224 PHE A N 1
ATOM 1770 C CA . PHE A 1 224 ? 21.922 -22.703 -17.016 1 68.06 224 PHE A CA 1
ATOM 1771 C C . PHE A 1 224 ? 20.422 -22.75 -17.203 1 68.06 224 PHE A C 1
ATOM 1773 O O . PHE A 1 224 ? 19.891 -23.625 -17.906 1 68.06 224 PHE A O 1
ATOM 1780 N N . ILE A 1 225 ? 19.734 -21.938 -16.5 1 71.94 225 ILE A N 1
ATOM 1781 C CA . ILE A 1 225 ? 18.281 -21.922 -16.625 1 71.94 225 ILE A CA 1
ATOM 1782 C C . ILE A 1 225 ? 17.891 -21.391 -17.984 1 71.94 225 ILE A C 1
ATOM 1784 O O . ILE A 1 225 ? 18.344 -20.312 -18.391 1 71.94 225 ILE A O 1
ATOM 1788 N N . LYS A 1 226 ? 17.141 -22.328 -18.656 1 69.94 226 LYS A N 1
ATOM 1789 C CA . LYS A 1 226 ? 16.641 -21.922 -19.969 1 69.94 226 LYS A CA 1
ATOM 1790 C C . LYS A 1 226 ? 15.242 -21.344 -19.859 1 69.94 226 LYS A C 1
ATOM 1792 O O . LYS A 1 226 ? 14.492 -21.656 -18.938 1 69.94 226 LYS A O 1
ATOM 1797 N N . GLY A 1 227 ? 14.828 -20.484 -20.719 1 73.31 227 GLY A N 1
ATOM 1798 C CA . GLY A 1 227 ? 13.5 -19.891 -20.766 1 73.31 227 GLY A CA 1
ATOM 1799 C C . GLY A 1 227 ? 13.289 -18.844 -19.688 1 73.31 227 GLY A C 1
ATOM 1800 O O . GLY A 1 227 ? 12.195 -18.734 -19.125 1 73.31 227 GLY A O 1
ATOM 1801 N N . LYS A 1 228 ? 14.305 -18.203 -19.266 1 74.56 228 LYS A N 1
ATOM 1802 C CA . LYS A 1 228 ? 14.289 -17.203 -18.203 1 74.56 228 LYS A CA 1
ATOM 1803 C C . LYS A 1 228 ? 13.211 -16.141 -18.453 1 74.56 228 LYS A C 1
ATOM 1805 O O . LYS A 1 228 ? 12.562 -15.68 -17.516 1 74.56 228 LYS A O 1
ATOM 1810 N N . ARG A 1 229 ? 12.992 -16 -19.641 1 76 229 ARG A N 1
ATOM 1811 C CA . ARG A 1 229 ? 12.008 -14.977 -19.984 1 76 229 ARG A CA 1
ATOM 1812 C C . ARG A 1 229 ? 10.602 -15.43 -19.641 1 76 229 ARG A C 1
ATOM 1814 O O . ARG A 1 229 ? 9.805 -14.664 -19.094 1 76 229 ARG A O 1
ATOM 1821 N N . ILE A 1 230 ? 10.32 -16.625 -19.922 1 76.38 230 ILE A N 1
ATOM 1822 C CA . ILE A 1 230 ? 8.984 -17.156 -19.672 1 76.38 230 ILE A CA 1
ATOM 1823 C C . ILE A 1 230 ? 8.727 -17.219 -18.156 1 76.38 230 ILE A C 1
ATOM 1825 O O . ILE A 1 230 ? 7.672 -16.797 -17.688 1 76.38 230 ILE A O 1
ATOM 1829 N N . PHE A 1 231 ? 9.648 -17.703 -17.422 1 77.5 231 PHE A N 1
ATOM 1830 C CA . PHE A 1 231 ? 9.5 -17.781 -15.977 1 77.5 231 PHE A CA 1
ATOM 1831 C C . PHE A 1 231 ? 9.414 -16.391 -15.359 1 77.5 231 PHE A C 1
ATOM 1833 O O . PHE A 1 231 ? 8.664 -16.172 -14.406 1 77.5 231 PHE A O 1
ATOM 1840 N N . GLY A 1 232 ? 10.195 -15.492 -15.984 1 78.31 232 GLY A N 1
ATOM 1841 C CA . GLY A 1 232 ? 10.133 -14.117 -15.508 1 78.31 232 GLY A CA 1
ATOM 1842 C C . GLY A 1 232 ? 8.742 -13.516 -15.617 1 78.31 232 GLY A C 1
ATOM 1843 O O . GLY A 1 232 ? 8.273 -12.859 -14.68 1 78.31 232 GLY A O 1
ATOM 1844 N N . VAL A 1 233 ? 8.102 -13.867 -16.641 1 76.19 233 VAL A N 1
ATOM 1845 C CA . VAL A 1 233 ? 6.758 -13.352 -16.859 1 76.19 233 VAL A CA 1
ATOM 1846 C C . VAL A 1 233 ? 5.785 -14.008 -15.891 1 76.19 233 VAL A C 1
ATOM 1848 O O . VAL A 1 233 ? 4.93 -13.344 -15.312 1 76.19 233 VAL A O 1
ATOM 1851 N N . ILE A 1 234 ? 5.941 -15.258 -15.695 1 83.44 234 ILE A N 1
ATOM 1852 C CA . ILE A 1 234 ? 5.059 -16.016 -14.812 1 83.44 234 ILE A CA 1
ATOM 1853 C C . ILE A 1 234 ? 5.188 -15.492 -13.383 1 83.44 234 ILE A C 1
ATOM 1855 O O . ILE A 1 234 ? 4.188 -15.312 -12.688 1 83.44 234 ILE A O 1
ATOM 1859 N N . PHE A 1 235 ? 6.418 -15.203 -13.008 1 84 235 PHE A N 1
ATOM 1860 C CA . PHE A 1 235 ? 6.664 -14.781 -11.633 1 84 235 PHE A CA 1
ATOM 1861 C C . PHE A 1 235 ? 6.125 -13.375 -11.391 1 84 235 PHE A C 1
ATOM 1863 O O . PHE A 1 235 ? 5.906 -12.984 -10.25 1 84 235 PHE A O 1
ATOM 1870 N N . LEU A 1 236 ? 5.805 -12.688 -12.461 1 81.88 236 LEU A N 1
ATOM 1871 C CA . LEU A 1 236 ? 5.324 -11.312 -12.328 1 81.88 236 LEU A CA 1
ATOM 1872 C C . LEU A 1 236 ? 3.801 -11.266 -12.383 1 81.88 236 LEU A C 1
ATOM 1874 O O . LEU A 1 236 ? 3.197 -10.234 -12.07 1 81.88 236 LEU A O 1
ATOM 1878 N N . LEU A 1 237 ? 3.178 -12.344 -12.641 1 80.69 237 LEU A N 1
ATOM 1879 C CA . LEU A 1 237 ? 1.741 -12.391 -12.891 1 80.69 237 LEU A CA 1
ATOM 1880 C C . LEU A 1 237 ? 0.958 -11.914 -11.672 1 80.69 237 LEU A C 1
ATOM 1882 O O . LEU A 1 237 ? -0.025 -11.18 -11.812 1 80.69 237 LEU A O 1
ATOM 1886 N N . PRO A 1 238 ? 1.388 -12.328 -10.461 1 82.56 238 PRO A N 1
ATOM 1887 C CA . PRO A 1 238 ? 0.616 -11.875 -9.305 1 82.56 238 PRO A CA 1
ATOM 1888 C C . PRO A 1 238 ? 0.561 -10.352 -9.195 1 82.56 238 PRO A C 1
ATOM 1890 O O . PRO A 1 238 ? -0.398 -9.805 -8.641 1 82.56 238 PRO A O 1
ATOM 1893 N N . TRP A 1 239 ? 1.546 -9.758 -9.672 1 75.94 239 TRP A N 1
ATOM 1894 C CA . TRP A 1 239 ? 1.632 -8.297 -9.578 1 75.94 239 TRP A CA 1
ATOM 1895 C C . TRP A 1 239 ? 0.853 -7.637 -10.711 1 75.94 239 TRP A C 1
ATOM 1897 O O . TRP A 1 239 ? 0.581 -6.434 -10.656 1 75.94 239 TRP A O 1
ATOM 1907 N N . ALA A 1 240 ? 0.485 -8.438 -11.727 1 71.06 240 ALA A N 1
ATOM 1908 C CA . ALA A 1 240 ? -0.261 -7.922 -12.867 1 71.06 240 ALA A CA 1
ATOM 1909 C C . ALA A 1 240 ? -1.715 -7.648 -12.5 1 71.06 240 ALA A C 1
ATOM 1911 O O . ALA A 1 240 ? -2.369 -6.797 -13.109 1 71.06 240 ALA A O 1
ATOM 1912 N N . VAL A 1 241 ? -2.156 -8.352 -11.484 1 73.5 241 VAL A N 1
ATOM 1913 C CA . VAL A 1 241 ? -3.535 -8.219 -11.023 1 73.5 241 VAL A CA 1
ATOM 1914 C C . VAL A 1 241 ? -3.58 -7.344 -9.773 1 73.5 241 VAL A C 1
ATOM 1916 O O . VAL A 1 241 ? -2.76 -7.504 -8.867 1 73.5 241 VAL A O 1
ATOM 1919 N N . PRO A 1 242 ? -4.5 -6.406 -9.766 1 74 242 PRO A N 1
ATOM 1920 C CA . PRO A 1 242 ? -4.629 -5.602 -8.547 1 74 242 PRO A CA 1
ATOM 1921 C C . PRO A 1 242 ? -4.82 -6.453 -7.293 1 74 242 PRO A C 1
ATOM 1923 O O . PRO A 1 242 ? -5.566 -7.434 -7.316 1 74 242 PRO A O 1
ATOM 1926 N N . ALA A 1 243 ? -4.098 -6.086 -6.32 1 79.81 243 ALA A N 1
ATOM 1927 C CA . ALA A 1 243 ? -4.051 -6.871 -5.09 1 79.81 243 ALA A CA 1
ATOM 1928 C C . ALA A 1 243 ? -5.453 -7.082 -4.523 1 79.81 243 ALA A C 1
ATOM 1930 O O . ALA A 1 243 ? -5.781 -8.172 -4.043 1 79.81 243 ALA A O 1
ATOM 1931 N N . PHE A 1 244 ? -6.25 -6.094 -4.605 1 79.06 244 PHE A N 1
ATOM 1932 C CA . PHE A 1 244 ? -7.59 -6.164 -4.043 1 79.06 244 PHE A CA 1
ATOM 1933 C C . PHE A 1 244 ? -8.398 -7.281 -4.691 1 79.06 244 PHE A C 1
ATOM 1935 O O . PHE A 1 244 ? -9.078 -8.039 -4.004 1 79.06 244 PHE A O 1
ATOM 1942 N N . ILE A 1 245 ? -8.289 -7.348 -5.93 1 73.75 245 ILE A N 1
ATOM 1943 C CA . ILE A 1 245 ? -9.031 -8.359 -6.676 1 73.75 245 ILE A CA 1
ATOM 1944 C C . ILE A 1 245 ? -8.5 -9.75 -6.332 1 73.75 245 ILE A C 1
ATOM 1946 O O . ILE A 1 245 ? -9.281 -10.688 -6.152 1 73.75 245 ILE A O 1
ATOM 1950 N N . THR A 1 246 ? -7.266 -9.781 -6.262 1 81.31 246 THR A N 1
ATOM 1951 C CA . THR A 1 246 ? -6.629 -11.055 -5.949 1 81.31 246 THR A CA 1
ATOM 1952 C C . THR A 1 246 ? -7.043 -11.539 -4.562 1 81.31 246 THR A C 1
ATOM 1954 O O . THR A 1 246 ? -7.375 -12.711 -4.383 1 81.31 246 THR A O 1
ATOM 1957 N N . ILE A 1 247 ? -7.059 -10.648 -3.652 1 88.25 247 ILE A N 1
ATOM 1958 C CA . ILE A 1 247 ? -7.418 -11.016 -2.285 1 88.25 247 ILE A CA 1
ATOM 1959 C C . ILE A 1 247 ? -8.867 -11.5 -2.244 1 88.25 247 ILE A C 1
ATOM 1961 O O . ILE A 1 247 ? -9.164 -12.523 -1.625 1 88.25 247 ILE A O 1
ATOM 1965 N N . MET A 1 248 ? -9.711 -10.852 -2.908 1 82.19 248 MET A N 1
ATOM 1966 C CA . MET A 1 248 ? -11.125 -11.234 -2.928 1 82.19 248 MET A CA 1
ATOM 1967 C C . MET A 1 248 ? -11.312 -12.578 -3.621 1 82.19 248 MET A C 1
ATOM 1969 O O . MET A 1 248 ? -12.125 -13.398 -3.186 1 82.19 248 MET A O 1
ATOM 1973 N N . THR A 1 249 ? -10.562 -12.711 -4.68 1 78.5 249 THR A N 1
ATOM 1974 C CA . THR A 1 249 ? -10.617 -13.992 -5.383 1 78.5 249 THR A CA 1
ATOM 1975 C C . THR A 1 249 ? -10.164 -15.125 -4.469 1 78.5 249 THR A C 1
ATOM 1977 O O . THR A 1 249 ? -10.836 -16.156 -4.379 1 78.5 249 THR A O 1
ATOM 1980 N N . PHE A 1 250 ? -9.109 -14.914 -3.77 1 86.44 250 PHE A N 1
ATOM 1981 C CA . PHE A 1 250 ? -8.625 -15.93 -2.842 1 86.44 250 PHE A CA 1
ATOM 1982 C C . PHE A 1 250 ? -9.617 -16.156 -1.709 1 86.44 250 PHE A C 1
ATOM 1984 O O . PHE A 1 250 ? -9.805 -17.281 -1.247 1 86.44 250 PHE A O 1
ATOM 1991 N N . SER A 1 251 ? -10.211 -15.062 -1.271 1 87.12 251 SER A N 1
ATOM 1992 C CA . SER A 1 251 ? -11.219 -15.188 -0.227 1 87.12 251 SER A CA 1
ATOM 1993 C C . SER A 1 251 ? -12.344 -16.125 -0.654 1 87.12 251 SER A C 1
ATOM 1995 O O . SER A 1 251 ? -12.812 -16.938 0.141 1 87.12 251 SER A O 1
ATOM 1997 N N . ASN A 1 252 ? -12.719 -16.078 -1.859 1 78.19 252 ASN A N 1
ATOM 1998 C CA . ASN A 1 252 ? -13.758 -16.938 -2.396 1 78.19 252 ASN A CA 1
ATOM 1999 C C . ASN A 1 252 ? -13.25 -18.375 -2.586 1 78.19 252 ASN A C 1
ATOM 2001 O O . ASN A 1 252 ? -13.969 -19.328 -2.299 1 78.19 252 ASN A O 1
ATOM 2005 N N . MET A 1 253 ? -12.055 -18.469 -3.018 1 81.25 253 MET A N 1
ATOM 2006 C CA . MET A 1 253 ? -11.469 -19.781 -3.27 1 81.25 253 MET A CA 1
ATOM 2007 C C . MET A 1 253 ? -11.281 -20.562 -1.969 1 81.25 253 MET A C 1
ATOM 2009 O O . MET A 1 253 ? -11.32 -21.797 -1.964 1 81.25 253 MET A O 1
ATOM 2013 N N . PHE A 1 254 ? -11.164 -19.859 -0.906 1 87.06 254 PHE A N 1
ATOM 2014 C CA . PHE A 1 254 ? -10.883 -20.5 0.376 1 87.06 254 PHE A CA 1
ATOM 2015 C C . PHE A 1 254 ? -12.164 -20.672 1.18 1 87.06 254 PHE A C 1
ATOM 2017 O O . PHE A 1 254 ? -12.117 -21.016 2.365 1 87.06 254 PHE A O 1
ATOM 2024 N N . ASN A 1 255 ? -13.227 -20.422 0.497 1 82.69 255 ASN A N 1
ATOM 2025 C CA . ASN A 1 255 ? -14.492 -20.719 1.161 1 82.69 255 ASN A CA 1
ATOM 2026 C C . ASN A 1 255 ? -14.547 -22.172 1.63 1 82.69 255 ASN A C 1
ATOM 2028 O O . ASN A 1 255 ? -14.18 -23.094 0.888 1 82.69 255 ASN A O 1
ATOM 2032 N N . ASP A 1 256 ? -15 -22.453 2.812 1 82 256 ASP A N 1
ATOM 2033 C CA . ASP A 1 256 ? -14.914 -23.766 3.439 1 82 256 ASP A CA 1
ATOM 2034 C C . ASP A 1 256 ? -15.773 -24.781 2.691 1 82 256 ASP A C 1
ATOM 2036 O O . ASP A 1 256 ? -15.359 -25.922 2.504 1 82 256 ASP A O 1
ATOM 2040 N N . SER A 1 257 ? -16.938 -24.375 2.322 1 71.81 257 SER A N 1
ATOM 2041 C CA . SER A 1 257 ? -17.906 -25.328 1.77 1 71.81 257 SER A CA 1
ATOM 2042 C C . SER A 1 257 ? -17.781 -25.422 0.252 1 71.81 257 SER A C 1
ATOM 2044 O O . SER A 1 257 ? -17.797 -26.516 -0.309 1 71.81 257 SER A O 1
ATOM 2046 N N . ILE A 1 258 ? -17.547 -24.297 -0.373 1 66.62 258 ILE A N 1
ATOM 2047 C CA . ILE A 1 258 ? -17.672 -24.312 -1.827 1 66.62 258 ILE A CA 1
ATOM 2048 C C . ILE A 1 258 ? -16.406 -23.766 -2.461 1 66.62 258 ILE A C 1
ATOM 2050 O O . ILE A 1 258 ? -16.328 -23.578 -3.68 1 66.62 258 ILE A O 1
ATOM 2054 N N . GLY A 1 259 ? -15.406 -23.703 -1.663 1 75.5 259 GLY A N 1
ATOM 2055 C CA . GLY A 1 259 ? -14.18 -23.109 -2.176 1 75.5 259 GLY A CA 1
ATOM 2056 C C . GLY A 1 259 ? -13.359 -24.062 -3.021 1 75.5 259 GLY A C 1
ATOM 2057 O O . GLY A 1 259 ? -13.359 -25.266 -2.777 1 75.5 259 GLY A O 1
ATOM 2058 N N . ALA A 1 260 ? -12.625 -23.484 -3.914 1 72.88 260 ALA A N 1
ATOM 2059 C CA . ALA A 1 260 ? -11.844 -24.25 -4.883 1 72.88 260 ALA A CA 1
ATOM 2060 C C . ALA A 1 260 ? -10.734 -25.031 -4.195 1 72.88 260 ALA A C 1
ATOM 2062 O O . ALA A 1 260 ? -10.391 -26.141 -4.625 1 72.88 260 ALA A O 1
ATOM 2063 N N . ILE A 1 261 ? -10.242 -24.562 -3.162 1 75.88 261 ILE A N 1
ATOM 2064 C CA . ILE A 1 261 ? -9.125 -25.219 -2.502 1 75.88 261 ILE A CA 1
ATOM 2065 C C . ILE A 1 261 ? -9.586 -26.547 -1.911 1 75.88 261 ILE A C 1
ATOM 2067 O O . ILE A 1 261 ? -8.977 -27.594 -2.16 1 75.88 261 ILE A O 1
ATOM 2071 N N . ASN A 1 262 ? -10.664 -26.547 -1.227 1 77.25 262 ASN A N 1
ATOM 2072 C CA . ASN A 1 262 ? -11.164 -27.75 -0.567 1 77.25 262 ASN A CA 1
ATOM 2073 C C . ASN A 1 262 ? -11.836 -28.688 -1.56 1 77.25 262 ASN A C 1
ATOM 2075 O O . ASN A 1 262 ? -11.719 -29.906 -1.436 1 77.25 262 ASN A O 1
ATOM 2079 N N . THR A 1 263 ? -12.469 -28.125 -2.48 1 74.06 263 THR A N 1
ATOM 2080 C CA . THR A 1 263 ? -13.328 -28.969 -3.303 1 74.06 263 THR A CA 1
ATOM 2081 C C . THR A 1 263 ? -12.594 -29.438 -4.551 1 74.06 263 THR A C 1
ATOM 2083 O O . THR A 1 263 ? -12.977 -30.438 -5.16 1 74.06 263 THR A O 1
ATOM 2086 N N . GLN A 1 264 ? -11.484 -28.75 -4.902 1 70.94 264 GLN A N 1
ATOM 2087 C CA . GLN A 1 264 ? -10.844 -29.078 -6.176 1 70.94 264 GLN A CA 1
ATOM 2088 C C . GLN A 1 264 ? -9.359 -29.375 -5.984 1 70.94 264 GLN A C 1
ATOM 2090 O O . GLN A 1 264 ? -8.891 -30.469 -6.332 1 70.94 264 GLN A O 1
ATOM 2095 N N . VAL A 1 265 ? -8.695 -28.516 -5.418 1 74.94 265 VAL A N 1
ATOM 2096 C CA . VAL A 1 265 ? -7.242 -28.625 -5.348 1 74.94 265 VAL A CA 1
ATOM 2097 C C . VAL A 1 265 ? -6.855 -29.781 -4.441 1 74.94 265 VAL A C 1
ATOM 2099 O O . VAL A 1 265 ? -6.039 -30.625 -4.816 1 74.94 265 VAL A O 1
ATOM 2102 N N . ILE A 1 266 ? -7.453 -29.875 -3.322 1 78.25 266 ILE A N 1
ATOM 2103 C CA . ILE A 1 266 ? -7.09 -30.891 -2.354 1 78.25 266 ILE A CA 1
ATOM 2104 C C . ILE A 1 266 ? -7.434 -32.281 -2.914 1 78.25 266 ILE A C 1
ATOM 2106 O O . ILE A 1 266 ? -6.59 -33.188 -2.928 1 78.25 266 ILE A O 1
ATOM 2110 N N . PRO A 1 267 ? -8.625 -32.406 -3.432 1 74.5 267 PRO A N 1
ATOM 2111 C CA . PRO A 1 267 ? -8.914 -33.719 -4.027 1 74.5 267 PRO A CA 1
ATOM 2112 C C . PRO A 1 267 ? -7.984 -34.062 -5.188 1 74.5 267 PRO A C 1
ATOM 2114 O O . PRO A 1 267 ? -7.629 -35.219 -5.371 1 74.5 267 PRO A O 1
ATOM 2117 N N . PHE A 1 268 ? -7.598 -33.094 -5.895 1 73.75 268 PHE A N 1
ATOM 2118 C CA . PHE A 1 268 ? -6.656 -33.312 -6.988 1 73.75 268 PHE A CA 1
ATOM 2119 C C . PHE A 1 268 ? -5.32 -33.812 -6.457 1 73.75 268 PHE A C 1
ATOM 2121 O O . PHE A 1 268 ? -4.754 -34.781 -6.984 1 73.75 268 PHE A O 1
ATOM 2128 N N . LEU A 1 269 ? -4.883 -33.188 -5.477 1 74.44 269 LEU A N 1
ATOM 2129 C CA . LEU A 1 269 ? -3.627 -33.594 -4.867 1 74.44 269 LEU A CA 1
ATOM 2130 C C . LEU A 1 269 ? -3.756 -35 -4.266 1 74.44 269 LEU A C 1
ATOM 2132 O O . LEU A 1 269 ? -2.836 -35.812 -4.371 1 74.44 269 LEU A O 1
ATOM 2136 N N . ASN A 1 270 ? -4.914 -35.188 -3.672 1 76.12 270 ASN A N 1
ATOM 2137 C CA . ASN A 1 270 ? -5.16 -36.5 -3.082 1 76.12 270 ASN A CA 1
ATOM 2138 C C . ASN A 1 270 ? -5.184 -37.594 -4.141 1 76.12 270 ASN A C 1
ATOM 2140 O O . ASN A 1 270 ? -4.762 -38.75 -3.881 1 76.12 270 ASN A O 1
ATOM 2144 N N . HIS A 1 271 ? -5.609 -37.188 -5.234 1 71.31 271 HIS A N 1
ATOM 2145 C CA . HIS A 1 271 ? -5.68 -38.156 -6.32 1 71.31 271 HIS A CA 1
ATOM 2146 C C . HIS A 1 271 ? -4.316 -38.344 -6.977 1 71.31 271 HIS A C 1
ATOM 2148 O O . HIS A 1 271 ? -3.99 -39.469 -7.422 1 71.31 271 HIS A O 1
ATOM 2154 N N . LEU A 1 272 ? -3.582 -37.281 -7.02 1 69.81 272 LEU A N 1
ATOM 2155 C CA . LEU A 1 272 ? -2.307 -37.312 -7.727 1 69.81 272 LEU A CA 1
ATOM 2156 C C . LEU A 1 272 ? -1.222 -37.969 -6.883 1 69.81 272 LEU A C 1
ATOM 2158 O O . LEU A 1 272 ? -0.377 -38.688 -7.406 1 69.81 272 LEU A O 1
ATOM 2162 N N . ILE A 1 273 ? -1.203 -37.562 -5.637 1 67 273 ILE A N 1
ATOM 2163 C CA . ILE A 1 273 ? -0.17 -38.094 -4.754 1 67 273 ILE A CA 1
ATOM 2164 C C . ILE A 1 273 ? -0.722 -39.281 -3.967 1 67 273 ILE A C 1
ATOM 2166 O O . ILE A 1 273 ? -1.587 -39.094 -3.104 1 67 273 ILE A O 1
ATOM 2170 N N . PRO A 1 274 ? -0.15 -40.406 -4.379 1 66.31 274 PRO A N 1
ATOM 2171 C CA . PRO A 1 274 ? -0.611 -41.594 -3.645 1 66.31 274 PRO A CA 1
ATOM 2172 C C . PRO A 1 274 ? -0.305 -41.531 -2.15 1 66.31 274 PRO A C 1
ATOM 2174 O O . PRO A 1 274 ? 0.693 -40.906 -1.751 1 66.31 274 PRO A O 1
ATOM 2177 N N . PHE A 1 275 ? -1.162 -41.75 -1.228 1 70.56 275 PHE A N 1
ATOM 2178 C CA . PHE A 1 275 ? -0.998 -41.906 0.216 1 70.56 275 PHE A CA 1
ATOM 2179 C C . PHE A 1 275 ? -1.262 -40.562 0.913 1 70.56 275 PHE A C 1
ATOM 2181 O O . PHE A 1 275 ? -1.059 -40.438 2.123 1 70.56 275 PHE A O 1
ATOM 2188 N N . VAL A 1 276 ? -1.476 -39.625 -0.008 1 70.31 276 VAL A N 1
ATOM 2189 C CA . VAL A 1 276 ? -1.805 -38.375 0.64 1 70.31 276 VAL A CA 1
ATOM 2190 C C . VAL A 1 276 ? -3.32 -38.188 0.697 1 70.31 276 VAL A C 1
ATOM 2192 O O . VAL A 1 276 ? -4.012 -38.375 -0.303 1 70.31 276 VAL A O 1
ATOM 2195 N N . ASP A 1 277 ? -3.928 -38.188 1.84 1 78.38 277 ASP A N 1
ATOM 2196 C CA . ASP A 1 277 ? -5.352 -37.938 2.029 1 78.38 277 ASP A CA 1
ATOM 2197 C C . ASP A 1 277 ? -5.578 -36.688 2.869 1 78.38 277 ASP A C 1
ATOM 2199 O O . ASP A 1 277 ? -5.84 -36.781 4.07 1 78.38 277 ASP A O 1
ATOM 2203 N N . LEU A 1 278 ? -5.449 -35.656 2.217 1 79 278 LEU A N 1
ATOM 2204 C CA . LEU A 1 278 ? -5.645 -34.375 2.92 1 79 278 LEU A CA 1
ATOM 2205 C C . LEU A 1 278 ? -7.129 -34.125 3.162 1 79 278 LEU A C 1
ATOM 2207 O O . LEU A 1 278 ? -7.945 -34.281 2.252 1 79 278 LEU A O 1
ATOM 2211 N N . PRO A 1 279 ? -7.512 -33.875 4.371 1 80.56 279 PRO A N 1
ATOM 2212 C CA . PRO A 1 279 ? -8.906 -33.531 4.645 1 80.56 279 PRO A CA 1
ATOM 2213 C C . PRO A 1 279 ? -9.258 -32.094 4.207 1 80.56 279 PRO A C 1
ATOM 2215 O O . PRO A 1 279 ? -8.359 -31.312 3.898 1 80.56 279 PRO A O 1
ATOM 2218 N N . THR A 1 280 ? -10.562 -31.922 4.133 1 84.56 280 THR A N 1
ATOM 2219 C CA . THR A 1 280 ? -11.023 -30.547 3.924 1 84.56 280 THR A CA 1
ATOM 2220 C C . THR A 1 280 ? -10.609 -29.656 5.094 1 84.56 280 THR A C 1
ATOM 2222 O O . THR A 1 280 ? -10.664 -30.078 6.25 1 84.56 280 THR A O 1
ATOM 2225 N N . LEU A 1 281 ? -10.109 -28.578 4.734 1 87.56 281 LEU A N 1
ATOM 2226 C CA . LEU A 1 281 ? -9.617 -27.672 5.766 1 87.56 281 LEU A CA 1
ATOM 2227 C C . LEU A 1 281 ? -10.578 -26.516 5.977 1 87.56 281 LEU A C 1
ATOM 2229 O O . LEU A 1 281 ? -11.188 -26.031 5.02 1 87.56 281 LEU A O 1
ATOM 2233 N N . ALA A 1 282 ? -10.828 -26.094 7.23 1 89.25 282 ALA A N 1
ATOM 2234 C CA . ALA A 1 282 ? -11.695 -24.969 7.586 1 89.25 282 ALA A CA 1
ATOM 2235 C C . ALA A 1 282 ? -10.961 -23.641 7.445 1 89.25 282 ALA A C 1
ATOM 2237 O O . ALA A 1 282 ? -10.719 -22.953 8.438 1 89.25 282 ALA A O 1
ATOM 2238 N N . TRP A 1 283 ? -10.75 -23.219 6.27 1 90.75 283 TRP A N 1
ATOM 2239 C CA . TRP A 1 283 ? -9.898 -22.094 5.918 1 90.75 283 TRP A CA 1
ATOM 2240 C C . TRP A 1 283 ? -10.461 -20.797 6.48 1 90.75 283 TRP A C 1
ATOM 2242 O O . TRP A 1 283 ? -9.703 -19.875 6.797 1 90.75 283 TRP A O 1
ATOM 2252 N N . LYS A 1 284 ? -11.773 -20.656 6.605 1 92 284 LYS A N 1
ATOM 2253 C CA . LYS A 1 284 ? -12.359 -19.375 6.996 1 92 284 LYS A CA 1
ATOM 2254 C C . LYS A 1 284 ? -13.062 -19.484 8.344 1 92 284 LYS A C 1
ATOM 2256 O O . LYS A 1 284 ? -13.469 -18.469 8.922 1 92 284 LYS A O 1
ATOM 2261 N N . THR A 1 285 ? -13.172 -20.688 8.898 1 91.56 285 THR A N 1
ATOM 2262 C CA . THR A 1 285 ? -13.922 -20.875 10.133 1 91.56 285 THR A CA 1
ATOM 2263 C C . THR A 1 285 ? -12.992 -21.266 11.281 1 91.56 285 THR A C 1
ATOM 2265 O O . THR A 1 285 ? -13.336 -21.078 12.453 1 91.56 285 THR A O 1
ATOM 2268 N N . ASP A 1 286 ? -11.859 -21.766 10.891 1 94.44 286 ASP A N 1
ATOM 2269 C CA . ASP A 1 286 ? -10.836 -22.078 11.891 1 94.44 286 ASP A CA 1
ATOM 2270 C C . ASP A 1 286 ? -9.734 -21.016 11.883 1 94.44 286 ASP A C 1
ATOM 2272 O O . ASP A 1 286 ? -9.109 -20.766 10.844 1 94.44 286 ASP A O 1
ATOM 2276 N N . PRO A 1 287 ? -9.484 -20.453 13.055 1 95.56 287 PRO A N 1
ATOM 2277 C CA . PRO A 1 287 ? -8.516 -19.359 13.133 1 95.56 287 PRO A CA 1
ATOM 2278 C C . PRO A 1 287 ? -7.133 -19.75 12.633 1 95.56 287 PRO A C 1
ATOM 2280 O O . PRO A 1 287 ? -6.465 -18.969 11.953 1 95.56 287 PRO A O 1
ATOM 2283 N N . ASN A 1 288 ? -6.668 -20.875 12.945 1 94.94 288 ASN A N 1
ATOM 2284 C CA . ASN A 1 288 ? -5.324 -21.281 12.562 1 94.94 288 ASN A CA 1
ATOM 2285 C C . ASN A 1 288 ? -5.195 -21.438 11.047 1 94.94 288 ASN A C 1
ATOM 2287 O O . ASN A 1 288 ? -4.203 -21 10.461 1 94.94 288 ASN A O 1
ATOM 2291 N N . TRP A 1 289 ? -6.191 -22 10.469 1 94.06 289 TRP A N 1
ATOM 2292 C CA . TRP A 1 289 ? -6.148 -22.172 9.016 1 94.06 289 TRP A CA 1
ATOM 2293 C C . TRP A 1 289 ? -6.305 -20.828 8.305 1 94.06 289 TRP A C 1
ATOM 2295 O O . TRP A 1 289 ? -5.703 -20.609 7.254 1 94.06 289 TRP A O 1
ATOM 2305 N N . THR A 1 290 ? -7.156 -20.016 8.891 1 96 290 THR A N 1
ATOM 2306 C CA . THR A 1 290 ? -7.305 -18.688 8.305 1 96 290 THR A CA 1
ATOM 2307 C C . THR A 1 290 ? -5.98 -17.938 8.336 1 96 290 THR A C 1
ATOM 2309 O O . THR A 1 290 ? -5.609 -17.281 7.363 1 96 290 THR A O 1
ATOM 2312 N N . LYS A 1 291 ? -5.273 -18.078 9.438 1 97.38 291 LYS A N 1
ATOM 2313 C CA . LYS A 1 291 ? -3.973 -17.422 9.594 1 97.38 291 LYS A CA 1
ATOM 2314 C C . LYS A 1 291 ? -2.973 -17.953 8.562 1 97.38 291 LYS A C 1
ATOM 2316 O O . LYS A 1 291 ? -2.252 -17.172 7.938 1 97.38 291 LYS A O 1
ATOM 2321 N N . VAL A 1 292 ? -2.98 -19.188 8.328 1 96 292 VAL A N 1
ATOM 2322 C CA . VAL A 1 292 ? -2.082 -19.797 7.352 1 96 292 VAL A CA 1
ATOM 2323 C C . VAL A 1 292 ? -2.438 -19.297 5.953 1 96 292 VAL A C 1
ATOM 2325 O O . VAL A 1 292 ? -1.552 -18.953 5.16 1 96 292 VAL A O 1
ATOM 2328 N N . ALA A 1 293 ? -3.699 -19.25 5.691 1 94.75 293 ALA A N 1
ATOM 2329 C CA . ALA A 1 293 ? -4.16 -18.828 4.375 1 94.75 293 ALA A CA 1
ATOM 2330 C C . ALA A 1 293 ? -3.705 -17.406 4.066 1 94.75 293 ALA A C 1
ATOM 2332 O O . ALA A 1 293 ? -3.146 -17.141 2.998 1 94.75 293 ALA A O 1
ATOM 2333 N N . ILE A 1 294 ? -3.896 -16.484 5.047 1 96.94 294 ILE A N 1
ATOM 2334 C CA . ILE A 1 294 ? -3.59 -15.078 4.789 1 96.94 294 ILE A CA 1
ATOM 2335 C C . ILE A 1 294 ? -2.08 -14.898 4.633 1 96.94 294 ILE A C 1
ATOM 2337 O O . ILE A 1 294 ? -1.625 -14.078 3.828 1 96.94 294 ILE A O 1
ATOM 2341 N N . ILE A 1 295 ? -1.29 -15.648 5.336 1 97.5 295 ILE A N 1
ATOM 2342 C CA . ILE A 1 295 ? 0.163 -15.57 5.227 1 97.5 295 ILE A CA 1
ATOM 2343 C C . ILE A 1 295 ? 0.601 -16.047 3.846 1 97.5 295 ILE A C 1
ATOM 2345 O O . ILE A 1 295 ? 1.42 -15.406 3.188 1 97.5 295 ILE A O 1
ATOM 2349 N N . MET A 1 296 ? 0.025 -17.094 3.35 1 93.75 296 MET A N 1
ATOM 2350 C CA . MET A 1 296 ? 0.388 -17.656 2.049 1 93.75 296 MET A CA 1
ATOM 2351 C C . MET A 1 296 ? -0.029 -16.703 0.921 1 93.75 296 MET A C 1
ATOM 2353 O O . MET A 1 296 ? 0.701 -16.547 -0.058 1 93.75 296 MET A O 1
ATOM 2357 N N . ILE A 1 297 ? -1.185 -16.172 1.082 1 93.06 297 ILE A N 1
ATOM 2358 C CA . ILE A 1 297 ? -1.681 -15.258 0.06 1 93.06 297 ILE A CA 1
ATOM 2359 C C . ILE A 1 297 ? -0.775 -14.031 -0.018 1 93.06 297 ILE A C 1
ATOM 2361 O O . ILE A 1 297 ? -0.435 -13.57 -1.111 1 93.06 297 ILE A O 1
ATOM 2365 N N . GLN A 1 298 ? -0.446 -13.539 1.141 1 95.62 298 GLN A N 1
ATOM 2366 C CA . GLN A 1 298 ? 0.443 -12.383 1.146 1 95.62 298 GLN A CA 1
ATOM 2367 C C . GLN A 1 298 ? 1.792 -12.719 0.517 1 95.62 298 GLN A C 1
ATOM 2369 O O . GLN A 1 298 ? 2.393 -11.883 -0.164 1 95.62 298 GLN A O 1
ATOM 2374 N N . ALA A 1 299 ? 2.273 -13.875 0.792 1 93.25 299 ALA A N 1
ATOM 2375 C CA . ALA A 1 299 ? 3.512 -14.312 0.153 1 93.25 299 ALA A CA 1
ATOM 2376 C C . ALA A 1 299 ? 3.367 -14.336 -1.366 1 93.25 299 ALA A C 1
ATOM 2378 O O . ALA A 1 299 ? 4.277 -13.922 -2.088 1 93.25 299 ALA A O 1
ATOM 2379 N N . TRP A 1 300 ? 2.281 -14.805 -1.735 1 91.06 300 TRP A N 1
ATOM 2380 C CA . TRP A 1 300 ? 1.978 -14.867 -3.162 1 91.06 300 TRP A CA 1
ATOM 2381 C C . TRP A 1 300 ? 1.935 -13.469 -3.771 1 91.06 300 TRP A C 1
ATOM 2383 O O . TRP A 1 300 ? 2.506 -13.234 -4.84 1 91.06 300 TRP A O 1
ATOM 2393 N N . LEU A 1 301 ? 1.388 -12.578 -3.086 1 90.62 301 LEU A N 1
ATOM 2394 C CA . LEU A 1 301 ? 1.182 -11.219 -3.588 1 90.62 301 LEU A CA 1
ATOM 2395 C C . LEU A 1 301 ? 2.479 -10.422 -3.533 1 90.62 301 LEU A C 1
ATOM 2397 O O . LEU A 1 301 ? 2.734 -9.586 -4.406 1 90.62 301 LEU A O 1
ATOM 2401 N N . GLY A 1 302 ? 3.264 -10.719 -2.6 1 91.25 302 GLY A N 1
ATOM 2402 C CA . GLY A 1 302 ? 4.371 -9.828 -2.291 1 91.25 302 GLY A CA 1
ATOM 2403 C C . GLY A 1 302 ? 5.68 -10.258 -2.926 1 91.25 302 GLY A C 1
ATOM 2404 O O . GLY A 1 302 ? 6.578 -9.445 -3.125 1 91.25 302 GLY A O 1
ATOM 2405 N N . PHE A 1 303 ? 5.801 -11.484 -3.326 1 91.94 303 PHE A N 1
ATOM 2406 C CA . PHE A 1 303 ? 7.125 -11.977 -3.682 1 91.94 303 PHE A CA 1
ATOM 2407 C C . PHE A 1 303 ? 7.586 -11.383 -5.008 1 91.94 303 PHE A C 1
ATOM 2409 O O . PHE A 1 303 ? 8.781 -11.203 -5.23 1 91.94 303 PHE A O 1
ATOM 2416 N N . PRO A 1 304 ? 6.676 -11.055 -5.977 1 88.25 304 PRO A N 1
ATOM 2417 C CA . PRO A 1 304 ? 7.16 -10.562 -7.266 1 88.25 304 PRO A CA 1
ATOM 2418 C C . PRO A 1 304 ? 7.973 -9.273 -7.137 1 88.25 304 PRO A C 1
ATOM 2420 O O . PRO A 1 304 ? 8.969 -9.102 -7.844 1 88.25 304 PRO A O 1
ATOM 2423 N N . TYR A 1 305 ? 7.531 -8.43 -6.25 1 83.94 305 TYR A N 1
ATOM 2424 C CA . TYR A 1 305 ? 8.281 -7.203 -6.02 1 83.94 305 TYR A CA 1
ATOM 2425 C C . TYR A 1 305 ? 9.703 -7.508 -5.551 1 83.94 305 TYR A C 1
ATOM 2427 O O . TYR A 1 305 ? 10.664 -6.918 -6.047 1 83.94 305 TYR A O 1
ATOM 2435 N N . VAL A 1 306 ? 9.82 -8.414 -4.637 1 88.5 306 VAL A N 1
ATOM 2436 C CA . VAL A 1 306 ? 11.117 -8.812 -4.102 1 88.5 306 VAL A CA 1
ATOM 2437 C C . VAL A 1 306 ? 11.93 -9.508 -5.191 1 88.5 306 VAL A C 1
ATOM 2439 O O . VAL A 1 306 ? 13.148 -9.312 -5.293 1 88.5 306 VAL A O 1
ATOM 2442 N N . TYR A 1 307 ? 11.266 -10.25 -5.973 1 89.19 307 TYR A N 1
ATOM 2443 C CA . TYR A 1 307 ? 11.906 -10.945 -7.086 1 89.19 307 TYR A CA 1
ATOM 2444 C C . TYR A 1 307 ? 12.562 -9.953 -8.039 1 89.19 307 TYR A C 1
ATOM 2446 O O . TYR A 1 307 ? 13.734 -10.102 -8.391 1 89.19 307 TYR A O 1
ATOM 2454 N N . VAL A 1 308 ? 11.852 -8.945 -8.406 1 80.31 308 VAL A N 1
ATOM 2455 C CA . VAL A 1 308 ? 12.344 -7.961 -9.375 1 80.31 308 VAL A CA 1
ATOM 2456 C C . VAL A 1 308 ? 13.492 -7.164 -8.758 1 80.31 308 VAL A C 1
ATOM 2458 O O . VAL A 1 308 ? 14.523 -6.965 -9.406 1 80.31 308 VAL A O 1
ATOM 2461 N N . MET A 1 309 ? 13.273 -6.777 -7.578 1 81.06 309 MET A N 1
ATOM 2462 C CA . MET A 1 309 ? 14.297 -5.992 -6.902 1 81.06 309 MET A CA 1
ATOM 2463 C C . MET A 1 309 ? 15.578 -6.809 -6.727 1 81.06 309 MET A C 1
ATOM 2465 O O . MET A 1 309 ? 16.672 -6.316 -6.988 1 81.06 309 MET A O 1
ATOM 2469 N N . THR A 1 310 ? 15.453 -8.008 -6.348 1 87.56 310 THR A N 1
ATOM 2470 C CA . THR A 1 310 ? 16.609 -8.875 -6.133 1 87.56 310 THR A CA 1
ATOM 2471 C C . THR A 1 310 ? 17.312 -9.195 -7.453 1 87.56 310 THR A C 1
ATOM 2473 O O . THR A 1 310 ? 18.531 -9.258 -7.512 1 87.56 310 THR A O 1
ATOM 2476 N N . THR A 1 311 ? 16.562 -9.43 -8.453 1 85 311 THR A N 1
ATOM 2477 C CA . THR A 1 311 ? 17.141 -9.672 -9.773 1 85 311 THR A CA 1
ATOM 2478 C C . THR A 1 311 ? 18 -8.5 -10.219 1 85 311 THR A C 1
ATOM 2480 O O . THR A 1 311 ? 19.109 -8.695 -10.742 1 85 311 THR A O 1
ATOM 2483 N N . SER A 1 312 ? 17.516 -7.328 -9.953 1 76 312 SER A N 1
ATOM 2484 C CA . SER A 1 312 ? 18.281 -6.137 -10.305 1 76 312 SER A CA 1
ATOM 2485 C C . SER A 1 312 ? 19.594 -6.086 -9.531 1 76 312 SER A C 1
ATOM 2487 O O . SER A 1 312 ? 20.625 -5.691 -10.078 1 76 312 SER A O 1
ATOM 2489 N N . ILE A 1 313 ? 19.562 -6.48 -8.328 1 81.06 313 ILE A N 1
ATOM 2490 C CA . ILE A 1 313 ? 20.75 -6.488 -7.484 1 81.06 313 ILE A CA 1
ATOM 2491 C C . ILE A 1 313 ? 21.719 -7.551 -7.988 1 81.06 313 ILE A C 1
ATOM 2493 O O . ILE A 1 313 ? 22.938 -7.301 -8.078 1 81.06 313 ILE A O 1
ATOM 2497 N N . LEU A 1 314 ? 21.281 -8.664 -8.352 1 85.31 314 LEU A N 1
ATOM 2498 C CA . LEU A 1 314 ? 22.109 -9.758 -8.836 1 85.31 314 LEU A CA 1
ATOM 2499 C C . LEU A 1 314 ? 22.797 -9.375 -10.141 1 85.31 314 LEU A C 1
ATOM 2501 O O . LEU A 1 314 ? 23.969 -9.711 -10.359 1 85.31 314 LEU A O 1
ATOM 2505 N N . GLN A 1 315 ? 22.094 -8.711 -10.883 1 79.94 315 GLN A N 1
ATOM 2506 C CA . GLN A 1 315 ? 22.641 -8.297 -12.172 1 79.94 315 GLN A CA 1
ATOM 2507 C C . GLN A 1 315 ? 23.75 -7.266 -11.992 1 79.94 315 GLN A C 1
ATOM 2509 O O . GLN A 1 315 ? 24.594 -7.086 -12.883 1 79.94 315 GLN A O 1
ATOM 2514 N N . SER A 1 316 ? 23.703 -6.641 -10.883 1 76.5 316 SER A N 1
ATOM 2515 C CA . SER A 1 316 ? 24.703 -5.605 -10.633 1 76.5 316 SER A CA 1
ATOM 2516 C C . SER A 1 316 ? 25.984 -6.207 -10.078 1 76.5 316 SER A C 1
ATOM 2518 O O . SER A 1 316 ? 27.016 -5.539 -10.023 1 76.5 316 SER A O 1
ATOM 2520 N N . ILE A 1 317 ? 25.953 -7.48 -9.75 1 81.25 317 ILE A N 1
ATOM 2521 C CA . ILE A 1 317 ? 27.141 -8.141 -9.211 1 81.25 317 ILE A CA 1
ATOM 2522 C C . ILE A 1 317 ? 28.047 -8.562 -10.359 1 81.25 317 ILE A C 1
ATOM 2524 O O . ILE A 1 317 ? 27.641 -9.32 -11.242 1 81.25 317 ILE A O 1
ATOM 2528 N N . PRO A 1 318 ? 29.234 -8.016 -10.359 1 85.94 318 PRO A N 1
ATOM 2529 C CA . PRO A 1 318 ? 30.156 -8.391 -11.438 1 85.94 318 PRO A CA 1
ATOM 2530 C C . PRO A 1 318 ? 30.406 -9.898 -11.484 1 85.94 318 PRO A C 1
ATOM 2532 O O . PRO A 1 318 ? 30.641 -10.523 -10.445 1 85.94 318 PRO A O 1
ATOM 2535 N N . GLU A 1 319 ? 30.391 -10.398 -12.625 1 86 319 GLU A N 1
ATOM 2536 C CA . GLU A 1 319 ? 30.625 -11.82 -12.828 1 86 319 GLU A CA 1
ATOM 2537 C C . GLU A 1 319 ? 32.062 -12.211 -12.43 1 86 319 GLU A C 1
ATOM 2539 O O . GLU A 1 319 ? 32.312 -13.359 -12.07 1 86 319 GLU A O 1
ATOM 2544 N N . THR A 1 320 ? 32.875 -11.219 -12.422 1 87.88 320 THR A N 1
ATOM 2545 C CA . THR A 1 320 ? 34.281 -11.445 -12.102 1 87.88 320 THR A CA 1
ATOM 2546 C C . THR A 1 320 ? 34.438 -11.898 -10.648 1 87.88 320 THR A C 1
ATOM 2548 O O . THR A 1 320 ? 35.375 -12.656 -10.32 1 87.88 320 THR A O 1
ATOM 2551 N N . LEU A 1 321 ? 33.5 -11.492 -9.883 1 88.69 321 LEU A N 1
ATOM 2552 C CA . LEU A 1 321 ? 33.562 -11.875 -8.477 1 88.69 321 LEU A CA 1
ATOM 2553 C C . LEU A 1 321 ? 33.25 -13.367 -8.312 1 88.69 321 LEU A C 1
ATOM 2555 O O . LEU A 1 321 ? 33.906 -14.039 -7.5 1 88.69 321 LEU A O 1
ATOM 2559 N N . TYR A 1 322 ? 32.438 -13.844 -9.109 1 86.81 322 TYR A N 1
ATOM 2560 C CA . TYR A 1 322 ? 32.094 -15.258 -9.039 1 86.81 322 TYR A CA 1
ATOM 2561 C C . TYR A 1 322 ? 33.156 -16.125 -9.656 1 86.81 322 TYR A C 1
ATOM 2563 O O . TYR A 1 322 ? 33.469 -17.219 -9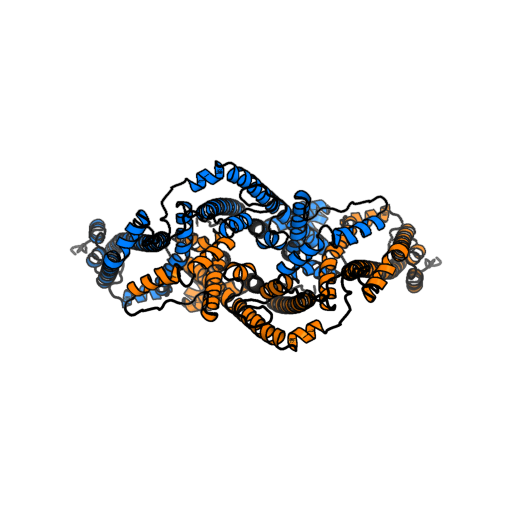.156 1 86.81 322 TYR A O 1
ATOM 2571 N N . GLU A 1 323 ? 33.75 -15.609 -10.68 1 87.81 323 GLU A N 1
ATOM 2572 C CA . GLU A 1 323 ? 34.844 -16.328 -11.328 1 87.81 323 GLU A CA 1
ATOM 2573 C C . GLU A 1 323 ? 36.062 -16.438 -10.406 1 87.81 323 GLU A C 1
ATOM 2575 O O . GLU A 1 323 ? 36.688 -17.5 -10.336 1 87.81 323 GLU A O 1
ATOM 2580 N N . ALA A 1 324 ? 36.312 -15.367 -9.742 1 90.62 324 ALA A N 1
ATOM 2581 C CA . ALA A 1 324 ? 37.406 -15.359 -8.797 1 90.62 324 ALA A CA 1
ATOM 2582 C C . ALA A 1 324 ? 37.188 -16.359 -7.668 1 90.62 324 ALA A C 1
ATOM 2584 O O . ALA A 1 324 ? 38.094 -17.062 -7.242 1 90.62 324 ALA A O 1
ATOM 2585 N N . ALA A 1 325 ? 35.969 -16.453 -7.258 1 90.12 325 ALA A N 1
ATOM 2586 C CA . ALA A 1 325 ? 35.625 -17.375 -6.176 1 90.12 325 ALA A CA 1
ATOM 2587 C C . ALA A 1 325 ? 35.719 -18.828 -6.641 1 90.12 325 ALA A C 1
ATOM 2589 O O . ALA A 1 325 ? 36.156 -19.703 -5.879 1 90.12 325 ALA A O 1
ATOM 2590 N N . LYS A 1 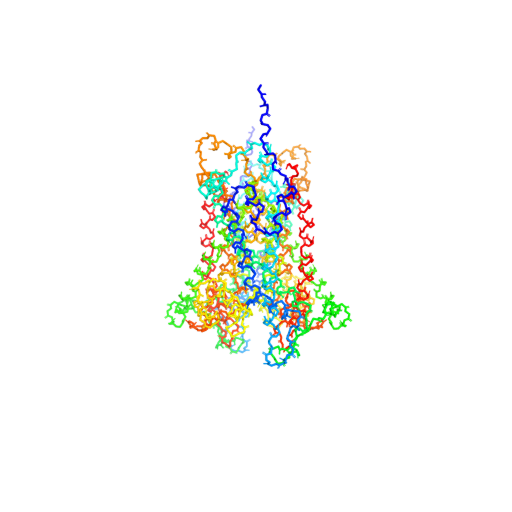326 ? 35.406 -19.047 -7.902 1 86.88 326 LYS A N 1
ATOM 2591 C CA . LYS A 1 326 ? 35.5 -20.375 -8.477 1 86.88 326 LYS A CA 1
ATOM 2592 C C . LYS A 1 326 ? 36.969 -20.812 -8.586 1 86.88 326 LYS A C 1
ATOM 2594 O O . LYS A 1 326 ? 37.281 -21.984 -8.328 1 86.88 326 LYS A O 1
ATOM 2599 N N . ILE A 1 327 ? 37.75 -19.859 -8.875 1 89.88 327 ILE A N 1
ATOM 2600 C CA . ILE A 1 327 ? 39.188 -20.125 -8.992 1 89.88 327 ILE A CA 1
ATOM 2601 C C . ILE A 1 327 ? 39.781 -20.453 -7.617 1 89.88 327 ILE A C 1
ATOM 2603 O O . ILE A 1 327 ? 40.656 -21.312 -7.5 1 89.88 327 ILE A O 1
ATOM 2607 N N . ASP A 1 328 ? 39.219 -19.922 -6.602 1 91.31 328 ASP A N 1
ATOM 2608 C CA . ASP A 1 328 ? 39.656 -20.172 -5.227 1 91.31 328 ASP A CA 1
ATOM 2609 C C . ASP A 1 328 ? 39.062 -21.469 -4.691 1 91.31 328 ASP A C 1
ATOM 2611 O O . ASP A 1 328 ? 39.312 -21.844 -3.549 1 91.31 328 ASP A O 1
ATOM 2615 N N . GLY A 1 329 ? 38.25 -22.094 -5.465 1 87 329 GLY A N 1
ATOM 2616 C CA . GLY A 1 329 ? 37.688 -23.391 -5.094 1 87 329 GLY A CA 1
ATOM 2617 C C . GLY A 1 329 ? 36.375 -23.281 -4.332 1 87 329 GLY A C 1
ATOM 2618 O O . GLY A 1 329 ? 35.938 -24.25 -3.695 1 87 329 GLY A O 1
ATOM 2619 N N . ALA A 1 330 ? 35.812 -22.141 -4.344 1 86.5 330 ALA A N 1
ATOM 2620 C CA . ALA A 1 330 ? 34.562 -21.953 -3.607 1 86.5 330 ALA A CA 1
ATOM 2621 C C . ALA A 1 330 ? 33.406 -22.641 -4.316 1 86.5 330 ALA A C 1
ATOM 2623 O O . ALA A 1 330 ? 33.156 -22.391 -5.5 1 86.5 330 ALA A O 1
ATOM 2624 N N . GLY A 1 331 ? 32.719 -23.5 -3.584 1 81.94 331 GLY A N 1
ATOM 2625 C CA . GLY A 1 331 ? 31.531 -24.156 -4.102 1 81.94 331 GLY A CA 1
ATOM 2626 C C . GLY A 1 331 ? 30.344 -23.234 -4.191 1 81.94 331 GLY A C 1
ATOM 2627 O O . GLY A 1 331 ? 30.438 -22.031 -3.904 1 81.94 331 GLY A O 1
ATOM 2628 N N . ALA A 1 332 ? 29.203 -23.703 -4.648 1 77.38 332 ALA A N 1
ATOM 2629 C CA . ALA A 1 332 ? 27.984 -22.906 -4.867 1 77.38 332 ALA A CA 1
ATOM 2630 C C . ALA A 1 332 ? 27.469 -22.344 -3.553 1 77.38 332 ALA A C 1
ATOM 2632 O O . ALA A 1 332 ? 27.062 -21.172 -3.492 1 77.38 332 ALA A O 1
ATOM 2633 N N . ILE A 1 333 ? 27.469 -23.141 -2.549 1 82.25 333 ILE A N 1
ATOM 2634 C CA . ILE A 1 333 ? 26.953 -22.719 -1.255 1 82.25 333 ILE A CA 1
ATOM 2635 C C . ILE A 1 333 ? 27.844 -21.625 -0.679 1 82.25 333 ILE A C 1
ATOM 2637 O O . ILE A 1 333 ? 27.344 -20.656 -0.092 1 82.25 333 ILE A O 1
ATOM 2641 N N . LYS A 1 334 ? 29.125 -21.734 -0.863 1 85.94 334 LYS A N 1
ATOM 2642 C CA . LYS A 1 334 ? 30.062 -20.734 -0.365 1 85.94 334 LYS A CA 1
ATOM 2643 C C . LYS A 1 334 ? 29.922 -19.422 -1.143 1 85.94 334 LYS A C 1
ATOM 2645 O O . LYS A 1 334 ? 30 -18.344 -0.562 1 85.94 334 LYS A O 1
ATOM 2650 N N . ARG A 1 335 ? 29.812 -19.578 -2.465 1 87.31 335 ARG A N 1
ATOM 2651 C CA . ARG A 1 335 ? 29.625 -18.391 -3.285 1 87.31 335 ARG A CA 1
ATOM 2652 C C . ARG A 1 335 ? 28.344 -17.656 -2.916 1 87.31 335 ARG A C 1
ATOM 2654 O O . ARG A 1 335 ? 28.312 -16.422 -2.908 1 87.31 335 ARG A O 1
ATOM 2661 N N . PHE A 1 336 ? 27.344 -18.453 -2.578 1 86.25 336 PHE A N 1
ATOM 2662 C CA . PHE A 1 336 ? 26.078 -17.875 -2.176 1 86.25 336 PHE A CA 1
ATOM 2663 C C . PHE A 1 336 ? 26.219 -17.141 -0.846 1 86.25 336 PHE A C 1
ATOM 2665 O O . PHE A 1 336 ? 25.797 -15.984 -0.719 1 86.25 336 PHE A O 1
ATOM 2672 N N . THR A 1 337 ? 26.766 -17.719 0.165 1 88.69 337 THR A N 1
ATOM 2673 C CA . THR A 1 337 ? 26.812 -17.172 1.52 1 88.69 337 THR A CA 1
ATOM 2674 C C . THR A 1 337 ? 27.859 -16.078 1.638 1 88.69 337 THR A C 1
ATOM 2676 O O . THR A 1 337 ? 27.734 -15.164 2.449 1 88.69 337 THR A O 1
ATOM 2679 N N . ALA A 1 338 ? 28.906 -16.109 0.746 1 89.75 338 ALA A N 1
ATOM 2680 C CA . ALA A 1 338 ? 30.031 -15.18 0.883 1 89.75 338 ALA A CA 1
ATOM 2681 C C . ALA A 1 338 ? 29.875 -13.992 -0.063 1 89.75 338 ALA A C 1
ATOM 2683 O O . ALA A 1 338 ? 30.406 -12.906 0.196 1 89.75 338 ALA A O 1
ATOM 2684 N N . ILE A 1 339 ? 29.141 -14.211 -1.135 1 89.94 339 ILE A N 1
ATOM 2685 C CA . ILE A 1 339 ? 29.078 -13.148 -2.131 1 89.94 339 ILE A CA 1
ATOM 2686 C C . ILE A 1 339 ? 27.625 -12.719 -2.336 1 89.94 339 ILE A C 1
ATOM 2688 O O . ILE A 1 339 ? 27.219 -11.625 -1.938 1 89.94 339 ILE A O 1
ATOM 2692 N N . THR A 1 340 ? 26.797 -13.664 -2.75 1 88.75 340 THR A N 1
ATOM 2693 C CA . THR A 1 340 ? 25.453 -13.344 -3.219 1 88.75 340 THR A CA 1
ATOM 2694 C C . THR A 1 340 ? 24.594 -12.805 -2.074 1 88.75 340 THR A C 1
ATOM 2696 O O . THR A 1 340 ? 24.094 -11.688 -2.145 1 88.75 340 THR A O 1
ATOM 2699 N N . LEU A 1 341 ? 24.531 -13.57 -1.01 1 89.12 341 LEU A N 1
ATOM 2700 C CA . LEU A 1 341 ? 23.625 -13.242 0.088 1 89.12 341 LEU A CA 1
ATOM 2701 C C . LEU A 1 341 ? 24.047 -11.945 0.768 1 89.12 341 LEU A C 1
ATOM 2703 O O . LEU A 1 341 ? 23.203 -11.07 1.011 1 89.12 341 LEU A O 1
ATOM 2707 N N . PRO A 1 342 ? 25.312 -11.766 1.022 1 87.69 342 PRO A N 1
ATOM 2708 C CA . PRO A 1 342 ? 25.734 -10.508 1.657 1 87.69 342 PRO A CA 1
ATOM 2709 C C . PRO A 1 342 ? 25.438 -9.289 0.788 1 87.69 342 PRO A C 1
ATOM 2711 O O . PRO A 1 342 ? 25.047 -8.234 1.303 1 87.69 342 PRO A O 1
ATOM 2714 N N . VAL A 1 343 ? 25.672 -9.438 -0.485 1 84.31 343 VAL A N 1
ATOM 2715 C CA . VAL A 1 343 ? 25.406 -8.312 -1.378 1 84.31 343 VAL A CA 1
ATOM 2716 C C . VAL A 1 343 ? 23.922 -8.008 -1.412 1 84.31 343 VAL A C 1
ATOM 2718 O O . VAL A 1 343 ? 23.5 -6.848 -1.331 1 84.31 343 VAL A O 1
ATOM 2721 N N . ILE A 1 344 ? 23.109 -9.047 -1.466 1 88.38 344 ILE A N 1
ATOM 2722 C CA . ILE A 1 344 ? 21.656 -8.867 -1.487 1 88.38 344 ILE A CA 1
ATOM 2723 C C . ILE A 1 344 ? 21.203 -8.195 -0.196 1 88.38 344 ILE A C 1
ATOM 2725 O O . ILE A 1 344 ? 20.453 -7.215 -0.231 1 88.38 344 ILE A O 1
ATOM 2729 N N . LEU A 1 345 ? 21.688 -8.664 0.925 1 85.56 345 LEU A N 1
ATOM 2730 C CA . LEU A 1 345 ? 21.25 -8.148 2.219 1 85.56 345 LEU A CA 1
ATOM 2731 C C . LEU A 1 345 ? 21.719 -6.715 2.426 1 85.56 345 LEU A C 1
ATOM 2733 O O . LEU A 1 345 ? 20.984 -5.895 2.982 1 85.56 345 LEU A O 1
ATOM 2737 N N . SER A 1 346 ? 22.875 -6.379 1.984 1 78.75 346 SER A N 1
ATOM 2738 C CA . SER A 1 346 ? 23.406 -5.035 2.17 1 78.75 346 SER A CA 1
ATOM 2739 C C . SER A 1 346 ? 22.672 -4.02 1.308 1 78.75 346 SER A C 1
ATOM 2741 O O . SER A 1 346 ? 22.391 -2.898 1.749 1 78.75 346 SER A O 1
ATOM 2743 N N . VAL A 1 347 ? 22.312 -4.473 0.132 1 72.5 347 VAL A N 1
ATOM 2744 C CA . VAL A 1 347 ? 21.703 -3.543 -0.808 1 72.5 347 VAL A CA 1
ATOM 2745 C C . VAL A 1 347 ? 20.188 -3.502 -0.577 1 72.5 347 VAL A C 1
ATOM 2747 O O . VAL A 1 347 ? 19.578 -2.438 -0.648 1 72.5 347 VAL A O 1
ATOM 2750 N N . ALA A 1 348 ? 19.562 -4.594 -0.221 1 82.25 348 ALA A N 1
ATOM 2751 C CA . ALA A 1 348 ? 18.109 -4.707 -0.192 1 82.25 348 ALA A CA 1
ATOM 2752 C C . ALA A 1 348 ? 17.578 -4.473 1.216 1 82.25 348 ALA A C 1
ATOM 2754 O O . ALA A 1 348 ? 16.359 -4.398 1.416 1 82.25 348 ALA A O 1
ATOM 2755 N N . ALA A 1 349 ? 18.375 -4.234 2.17 1 78.88 349 ALA A N 1
ATOM 2756 C CA . ALA A 1 349 ? 17.969 -4.156 3.566 1 78.88 349 ALA A CA 1
ATOM 2757 C C . ALA A 1 349 ? 16.906 -3.072 3.764 1 78.88 349 ALA A C 1
ATOM 2759 O O . ALA A 1 349 ? 15.859 -3.318 4.367 1 78.88 349 ALA A O 1
ATOM 2760 N N . PRO A 1 350 ? 17.094 -1.873 3.242 1 69.94 350 PRO A N 1
ATOM 2761 C CA . PRO A 1 350 ? 16.078 -0.835 3.428 1 69.94 350 PRO A CA 1
ATOM 2762 C C . PRO A 1 350 ? 14.734 -1.203 2.799 1 69.94 350 PRO A C 1
ATOM 2764 O O . PRO A 1 350 ? 13.672 -0.894 3.359 1 69.94 350 PRO A O 1
ATOM 2767 N N . ILE A 1 351 ? 14.883 -1.828 1.72 1 74.31 351 ILE A N 1
ATOM 2768 C CA . ILE A 1 351 ? 13.664 -2.221 1.019 1 74.31 351 ILE A CA 1
ATOM 2769 C C . ILE A 1 351 ? 12.945 -3.314 1.805 1 74.31 351 ILE A C 1
ATOM 2771 O O . ILE A 1 351 ? 11.719 -3.295 1.929 1 74.31 351 ILE A O 1
ATOM 2775 N N . PHE A 1 352 ? 13.695 -4.273 2.332 1 85.38 352 PHE A N 1
ATOM 2776 C CA . PHE A 1 352 ? 13.109 -5.332 3.145 1 85.38 352 PHE A CA 1
ATOM 2777 C C . PHE A 1 352 ? 12.406 -4.75 4.363 1 85.38 352 PHE A C 1
ATOM 2779 O O . PHE A 1 352 ? 11.32 -5.199 4.734 1 85.38 352 PHE A O 1
ATOM 2786 N N . MET A 1 353 ? 12.906 -3.719 4.867 1 80.69 353 MET A N 1
ATOM 2787 C CA . MET A 1 353 ? 12.312 -3.082 6.039 1 80.69 353 MET A CA 1
ATOM 2788 C C . MET A 1 353 ? 10.969 -2.445 5.688 1 80.69 353 MET A C 1
ATOM 2790 O O . MET A 1 353 ? 10.031 -2.498 6.477 1 80.69 353 MET A O 1
ATOM 2794 N N . THR A 1 354 ? 10.93 -1.821 4.594 1 76.94 354 THR A N 1
ATOM 2795 C CA . THR A 1 354 ? 9.68 -1.191 4.172 1 76.94 354 THR A CA 1
ATOM 2796 C C . THR A 1 354 ? 8.586 -2.236 3.971 1 76.94 354 THR A C 1
ATOM 2798 O O . THR A 1 354 ? 7.406 -1.959 4.195 1 76.94 354 THR A O 1
ATOM 2801 N N . GLN A 1 355 ? 9.016 -3.449 3.596 1 87.81 355 GLN A N 1
ATOM 2802 C CA . GLN A 1 355 ? 8.039 -4.523 3.443 1 87.81 355 GLN A CA 1
ATOM 2803 C C . GLN A 1 355 ? 7.445 -4.922 4.789 1 87.81 355 GLN A C 1
ATOM 2805 O O . GLN A 1 355 ? 6.254 -5.23 4.883 1 87.81 355 GLN A O 1
ATOM 2810 N N . TYR A 1 356 ? 8.273 -4.922 5.801 1 88.81 356 TYR A N 1
ATOM 2811 C CA . TYR A 1 356 ? 7.793 -5.238 7.141 1 88.81 356 TYR A CA 1
ATOM 2812 C C . TYR A 1 356 ? 6.82 -4.172 7.633 1 88.81 356 TYR A C 1
ATOM 2814 O O . TYR A 1 356 ? 5.766 -4.492 8.188 1 88.81 356 TYR A O 1
ATOM 2822 N N . THR A 1 357 ? 7.105 -2.951 7.406 1 81.69 357 THR A N 1
ATOM 2823 C CA . THR A 1 357 ? 6.223 -1.866 7.816 1 81.69 357 THR A CA 1
ATOM 2824 C C . THR A 1 357 ? 4.91 -1.912 7.039 1 81.69 357 THR A C 1
ATOM 2826 O O . THR A 1 357 ? 3.842 -1.646 7.594 1 81.69 357 THR A O 1
ATOM 2829 N N . PHE A 1 358 ? 5.07 -2.24 5.836 1 84 358 PHE A N 1
ATOM 2830 C CA . PHE A 1 358 ? 3.895 -2.33 4.98 1 84 358 PHE A CA 1
ATOM 2831 C C . PHE A 1 358 ? 2.932 -3.393 5.496 1 84 358 PHE A C 1
ATOM 2833 O O . PHE A 1 358 ? 1.735 -3.133 5.648 1 84 358 PHE A O 1
ATOM 2840 N N . ASN A 1 359 ? 3.459 -4.523 5.766 1 92.06 359 ASN A N 1
ATOM 2841 C CA . ASN A 1 359 ? 2.582 -5.613 6.188 1 92.06 359 ASN A CA 1
ATOM 2842 C C . ASN A 1 359 ? 2.062 -5.395 7.605 1 92.06 359 ASN A C 1
ATOM 2844 O O . ASN A 1 359 ? 0.971 -5.852 7.949 1 92.06 359 ASN A O 1
ATOM 2848 N N . PHE A 1 360 ? 2.844 -4.703 8.375 1 89.88 360 PHE A N 1
ATOM 2849 C CA . PHE A 1 360 ? 2.379 -4.34 9.711 1 89.88 360 PHE A CA 1
ATOM 2850 C C . PHE A 1 360 ? 1.094 -3.523 9.633 1 89.88 360 PHE A C 1
ATOM 2852 O O . PHE A 1 360 ? 0.219 -3.65 10.492 1 89.88 360 PHE A O 1
ATOM 2859 N N . ASN A 1 361 ? 0.945 -2.797 8.562 1 86.69 361 ASN A N 1
ATOM 2860 C CA . ASN A 1 361 ? -0.196 -1.906 8.375 1 86.69 361 ASN A CA 1
ATOM 2861 C C . ASN A 1 361 ? -1.083 -2.363 7.223 1 86.69 361 ASN A C 1
ATOM 2863 O O . ASN A 1 361 ? -1.769 -1.55 6.602 1 86.69 361 ASN A O 1
ATOM 2867 N N . ASN A 1 362 ? -1.039 -3.611 6.926 1 89.94 362 ASN A N 1
ATOM 2868 C CA . ASN A 1 362 ? -1.759 -4.121 5.762 1 89.94 362 ASN A CA 1
ATOM 2869 C C . ASN A 1 362 ? -3.229 -4.379 6.082 1 89.94 362 ASN A C 1
ATOM 2871 O O . ASN A 1 362 ? -3.664 -5.531 6.133 1 89.94 362 ASN A O 1
ATOM 2875 N N . PHE A 1 363 ? -3.973 -3.41 6.133 1 87.5 363 PHE A N 1
ATOM 2876 C CA . PHE A 1 363 ? -5.398 -3.445 6.43 1 87.5 363 PHE A CA 1
ATOM 2877 C C . PHE A 1 363 ? -6.156 -4.203 5.344 1 87.5 363 PHE A C 1
ATOM 2879 O O . PHE A 1 363 ? -7.059 -4.988 5.645 1 87.5 363 PHE A O 1
ATOM 2886 N N . THR A 1 364 ? -5.766 -3.969 4.148 1 86.69 364 THR A N 1
ATOM 2887 C CA . THR A 1 364 ? -6.508 -4.445 2.988 1 86.69 364 THR A CA 1
ATOM 2888 C C . THR A 1 364 ? -6.574 -5.973 2.979 1 86.69 364 THR A C 1
ATOM 2890 O O . THR A 1 364 ? -7.648 -6.551 2.795 1 86.69 364 THR A O 1
ATOM 2893 N N . MET A 1 365 ? -5.461 -6.57 3.248 1 93.12 365 MET A N 1
ATOM 2894 C CA . MET A 1 365 ? -5.391 -8.031 3.234 1 93.12 365 MET A CA 1
ATOM 2895 C C . MET A 1 365 ? -6.328 -8.625 4.277 1 93.12 365 MET A C 1
ATOM 2897 O O . MET A 1 365 ? -7.074 -9.562 3.984 1 93.12 365 MET A O 1
ATOM 2901 N N . ILE A 1 366 ? -6.34 -8.07 5.457 1 94.25 366 ILE A N 1
ATOM 2902 C CA . ILE A 1 366 ? -7.109 -8.609 6.574 1 94.25 366 ILE A CA 1
ATOM 2903 C C . ILE A 1 366 ? -8.594 -8.344 6.352 1 94.25 366 ILE A C 1
ATOM 2905 O O . ILE A 1 366 ? -9.422 -9.25 6.488 1 94.25 366 ILE A O 1
ATOM 2909 N N . TYR A 1 367 ? -8.93 -7.211 5.953 1 89 367 TYR A N 1
ATOM 2910 C CA . TYR A 1 367 ? -10.32 -6.793 5.805 1 89 367 TYR A CA 1
ATOM 2911 C C . TYR A 1 367 ? -10.992 -7.531 4.656 1 89 367 TYR A C 1
ATOM 2913 O O . TYR A 1 367 ? -12.102 -8.055 4.809 1 89 367 TYR A O 1
ATOM 2921 N N . LEU A 1 368 ? -10.328 -7.594 3.566 1 87.44 368 LEU A N 1
ATOM 2922 C CA . LEU A 1 368 ? -10.953 -8.117 2.359 1 87.44 368 LEU A CA 1
ATOM 2923 C C . LEU A 1 368 ? -11.039 -9.641 2.412 1 87.44 368 LEU A C 1
ATOM 2925 O O . LEU A 1 368 ? -11.953 -10.242 1.846 1 87.44 368 LEU A O 1
ATOM 2929 N N . PHE A 1 369 ? -10.094 -10.297 3.1 1 92.62 369 PHE A N 1
ATOM 2930 C CA . PHE A 1 369 ? -10.102 -11.758 3.104 1 92.62 369 PHE A CA 1
ATOM 2931 C C . PHE A 1 369 ? -11.234 -12.289 3.965 1 92.62 369 PHE A C 1
ATOM 2933 O O . PHE A 1 369 ? -12.023 -13.125 3.516 1 92.62 369 PHE A O 1
ATOM 2940 N N . ASN A 1 370 ? -11.297 -11.766 5.23 1 92.25 370 ASN A N 1
ATOM 2941 C CA . ASN A 1 370 ? -12.297 -12.312 6.145 1 92.25 370 ASN A CA 1
ATOM 2942 C C . ASN A 1 370 ? -12.672 -11.312 7.227 1 92.25 370 ASN A C 1
ATOM 2944 O O . ASN A 1 370 ? -13.102 -11.695 8.32 1 92.25 370 ASN A O 1
ATOM 2948 N N . ASP A 1 371 ? -12.422 -10.109 7.004 1 90.94 371 ASP A N 1
ATOM 2949 C CA . ASP A 1 371 ? -12.758 -9.023 7.922 1 90.94 371 ASP A CA 1
ATOM 2950 C C . ASP A 1 371 ? -12.258 -9.328 9.328 1 90.94 371 ASP A C 1
ATOM 2952 O O . ASP A 1 371 ? -12.984 -9.133 10.305 1 90.94 371 ASP A O 1
ATOM 2956 N N . GLY A 1 372 ? -11.117 -9.953 9.383 1 94.5 372 GLY A N 1
ATOM 2957 C CA . GLY A 1 372 ? -10.469 -10.211 10.664 1 94.5 372 GLY A CA 1
ATOM 2958 C C . GLY A 1 372 ? -10.977 -11.469 11.344 1 94.5 372 GLY A C 1
ATOM 2959 O O . GLY A 1 372 ? -10.484 -11.852 12.406 1 94.5 372 GLY A O 1
ATOM 2960 N N . GLY A 1 373 ? -11.984 -12.102 10.805 1 94.31 373 GLY A N 1
ATOM 2961 C CA . GLY A 1 373 ? -12.523 -13.328 11.359 1 94.31 373 GLY A CA 1
ATOM 2962 C C . GLY A 1 373 ? -11.602 -14.523 11.18 1 94.31 373 GLY A C 1
ATOM 2963 O O . GLY A 1 373 ? -10.492 -14.383 10.656 1 94.31 373 GLY A O 1
ATOM 2964 N N . PRO A 1 374 ? -11.945 -15.648 11.719 1 93.69 374 PRO A N 1
ATOM 2965 C CA . PRO A 1 374 ? -13.211 -15.984 12.367 1 93.69 374 PRO A CA 1
ATOM 2966 C C . PRO A 1 374 ? -13.188 -15.75 13.875 1 93.69 374 PRO A C 1
ATOM 2968 O O . PRO A 1 374 ? -12.125 -15.453 14.438 1 93.69 374 PRO A O 1
ATOM 2971 N N . GLY A 1 375 ? -14.406 -15.805 14.484 1 92.06 375 GLY A N 1
ATOM 2972 C CA . GLY A 1 375 ? -14.523 -15.773 15.938 1 92.06 375 GLY A CA 1
ATOM 2973 C C . GLY A 1 375 ? -14.234 -14.406 16.531 1 92.06 375 GLY A C 1
ATOM 2974 O O . GLY A 1 375 ? -14.32 -13.391 15.836 1 92.06 375 GLY A O 1
ATOM 2975 N N . SER A 1 376 ? -13.984 -14.438 17.875 1 91.81 376 SER A N 1
ATOM 2976 C CA . SER A 1 376 ? -13.734 -13.203 18.625 1 91.81 376 SER A CA 1
ATOM 2977 C C . SER A 1 376 ? -12.656 -13.414 19.688 1 91.81 376 SER A C 1
ATOM 2979 O O . SER A 1 376 ? -12.617 -14.469 20.328 1 91.81 376 SER A O 1
ATOM 2981 N N . VAL A 1 377 ? -11.727 -12.578 19.75 1 91.75 377 VAL A N 1
ATOM 2982 C CA . VAL A 1 377 ? -10.695 -12.633 20.781 1 91.75 377 VAL A CA 1
ATOM 2983 C C . VAL A 1 377 ? -10.953 -11.562 21.844 1 91.75 377 VAL A C 1
ATOM 2985 O O . VAL A 1 377 ? -10.094 -11.289 22.688 1 91.75 377 VAL A O 1
ATOM 2988 N N . GLY A 1 378 ? -12.172 -10.938 21.703 1 86.81 378 GLY A N 1
ATOM 2989 C CA . GLY A 1 378 ? -12.547 -9.898 22.656 1 86.81 378 GLY A CA 1
ATOM 2990 C C . GLY A 1 378 ? -12.43 -8.5 22.094 1 86.81 378 GLY A C 1
ATOM 2991 O O . GLY A 1 378 ? -11.75 -8.281 21.094 1 86.81 378 GLY A O 1
ATOM 2992 N N . GLY A 1 379 ? -13.156 -7.535 22.703 1 85.88 379 GLY A N 1
ATOM 2993 C CA . GLY A 1 379 ? -13.07 -6.133 22.344 1 85.88 379 GLY A CA 1
ATOM 2994 C C . GLY A 1 379 ? -13.523 -5.863 20.906 1 85.88 379 GLY A C 1
ATOM 2995 O O . GLY A 1 379 ? -13.055 -4.918 20.281 1 85.88 379 GLY A O 1
ATOM 2996 N N . GLY A 1 380 ? -14.188 -6.816 20.359 1 88.19 380 GLY A N 1
ATOM 2997 C CA . GLY A 1 380 ? -14.68 -6.633 19 1 88.19 380 GLY A CA 1
ATOM 2998 C C . GLY A 1 380 ? -13.695 -7.102 17.938 1 88.19 380 GLY A C 1
ATOM 2999 O O . GLY A 1 380 ? -13.953 -6.949 16.75 1 88.19 380 GLY A O 1
ATOM 3000 N N . ALA A 1 381 ? -12.625 -7.723 18.359 1 93.75 381 ALA A N 1
ATOM 3001 C CA . ALA A 1 381 ? -11.586 -8.172 17.438 1 93.75 381 ALA A CA 1
ATOM 3002 C C . ALA A 1 381 ? -11.773 -9.641 17.078 1 93.75 381 ALA A C 1
ATOM 3004 O O . ALA A 1 381 ? -12.156 -10.453 17.922 1 93.75 381 ALA A O 1
ATOM 3005 N N . GLY A 1 382 ? -11.531 -9.891 15.812 1 95.56 382 GLY A N 1
ATOM 3006 C CA . GLY A 1 382 ? -11.5 -11.281 15.383 1 95.56 382 GLY A CA 1
ATOM 3007 C C . GLY A 1 382 ? -10.133 -11.914 15.531 1 95.56 382 GLY A C 1
ATOM 3008 O O . GLY A 1 382 ? -9.156 -11.234 15.859 1 95.56 382 GLY A O 1
ATOM 3009 N N . SER A 1 383 ? -10.062 -13.148 15.203 1 96.5 383 SER A N 1
ATOM 3010 C CA . SER A 1 383 ? -8.859 -13.945 15.445 1 96.5 383 SER A CA 1
ATOM 3011 C C . SER A 1 383 ? -7.738 -13.555 14.492 1 96.5 383 SER A C 1
ATOM 3013 O O . SER A 1 383 ? -6.566 -13.828 14.758 1 96.5 383 SER A O 1
ATOM 3015 N N . THR A 1 384 ? -8.094 -12.898 13.391 1 97.31 384 THR A N 1
ATOM 3016 C CA . THR A 1 384 ? -7.043 -12.555 12.43 1 97.31 384 THR A CA 1
ATOM 3017 C C . THR A 1 384 ? -6.934 -11.047 12.266 1 97.31 384 THR A C 1
ATOM 3019 O O . THR A 1 384 ? -6.254 -10.562 11.352 1 97.31 384 THR A O 1
ATOM 3022 N N . ASP A 1 385 ? -7.582 -10.391 13.172 1 96.94 385 ASP A N 1
ATOM 3023 C CA . ASP A 1 385 ? -7.414 -8.938 13.18 1 96.94 385 ASP A CA 1
ATOM 3024 C C . ASP A 1 385 ? -6 -8.555 13.602 1 96.94 385 ASP A C 1
ATOM 3026 O O . ASP A 1 385 ? -5.441 -9.148 14.523 1 96.94 385 ASP A O 1
ATOM 3030 N N . ILE A 1 386 ? -5.461 -7.621 12.859 1 95.88 386 ILE A N 1
ATOM 3031 C CA . ILE A 1 386 ? -4.238 -6.953 13.297 1 95.88 386 ILE A CA 1
ATOM 3032 C C . ILE A 1 386 ? -4.59 -5.617 13.945 1 95.88 386 ILE A C 1
ATOM 3034 O O . ILE A 1 386 ? -5.762 -5.23 14 1 95.88 386 ILE A O 1
ATOM 3038 N N . LEU A 1 387 ? -3.627 -4.984 14.445 1 91.62 387 LEU A N 1
ATOM 3039 C CA . LEU A 1 387 ? -3.875 -3.777 15.227 1 91.62 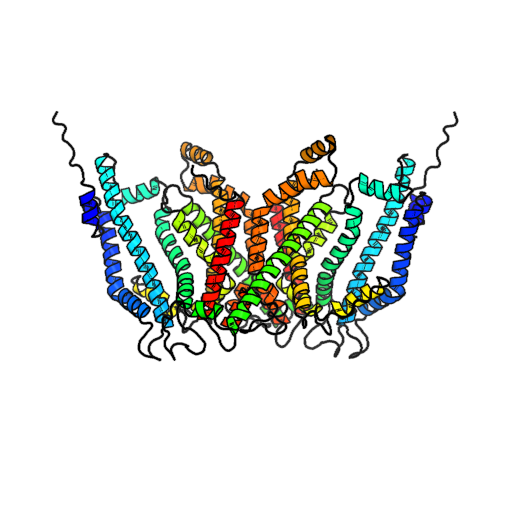387 LEU A CA 1
ATOM 3040 C C . LEU A 1 387 ? -4.672 -2.76 14.414 1 91.62 387 LEU A C 1
ATOM 3042 O O . LEU A 1 387 ? -5.672 -2.225 14.898 1 91.62 387 LEU A O 1
ATOM 3046 N N . ILE A 1 388 ? -4.375 -2.598 13.195 1 89 388 ILE A N 1
ATOM 3047 C CA . ILE A 1 388 ? -4.992 -1.547 12.398 1 89 388 ILE A CA 1
ATOM 3048 C C . ILE A 1 388 ? -6.426 -1.938 12.047 1 89 388 ILE A C 1
ATOM 3050 O O . ILE A 1 388 ? -7.324 -1.09 12.039 1 89 388 ILE A O 1
ATOM 3054 N N . SER A 1 389 ? -6.66 -3.17 11.688 1 91.69 389 SER A N 1
ATOM 3055 C CA . SER A 1 389 ? -8.023 -3.582 11.367 1 91.69 389 SER A CA 1
ATOM 3056 C C . SER A 1 389 ? -8.906 -3.59 12.617 1 91.69 389 SER A C 1
ATOM 3058 O O . SER A 1 389 ? -10.109 -3.354 12.531 1 91.69 389 SER A O 1
ATOM 3060 N N . TRP A 1 390 ? -8.297 -3.855 13.75 1 92.62 390 TRP A N 1
ATOM 3061 C CA . TRP A 1 390 ? -9.031 -3.775 15.008 1 92.62 390 TRP A CA 1
ATOM 3062 C C . TRP A 1 390 ? -9.445 -2.336 15.305 1 92.62 390 TRP A C 1
ATOM 3064 O O . TRP A 1 390 ? -10.578 -2.074 15.703 1 92.62 390 TRP A O 1
ATOM 3074 N N . ILE A 1 391 ? -8.539 -1.429 15.117 1 89.25 391 ILE A N 1
ATOM 3075 C CA . ILE A 1 391 ? -8.844 -0.013 15.305 1 89.25 391 ILE A CA 1
ATOM 3076 C C . ILE A 1 391 ? -10 0.396 14.406 1 89.25 391 ILE A C 1
ATOM 3078 O O . ILE A 1 391 ? -10.891 1.135 14.828 1 89.25 391 ILE A O 1
ATOM 3082 N N . TYR A 1 392 ? -10.008 -0.115 13.281 1 87 392 TYR A N 1
ATOM 3083 C CA . TYR A 1 392 ? -11.094 0.161 12.344 1 87 392 TYR A CA 1
ATOM 3084 C C . TYR A 1 392 ? -12.43 -0.302 12.906 1 87 392 TYR A C 1
ATOM 3086 O O . TYR A 1 392 ? -13.414 0.436 12.867 1 87 392 TYR A O 1
ATOM 3094 N N . LYS A 1 393 ? -12.469 -1.391 13.422 1 90.19 393 LYS A N 1
ATOM 3095 C CA . LYS A 1 393 ? -13.711 -1.957 13.945 1 90.19 393 LYS A CA 1
ATOM 3096 C C . LYS A 1 393 ? -14.188 -1.192 15.18 1 90.19 393 LYS A C 1
ATOM 3098 O O . LYS A 1 393 ? -15.383 -0.978 15.352 1 90.19 393 LYS A O 1
ATOM 3103 N N . ILE A 1 394 ? -13.203 -0.831 15.961 1 88.38 394 ILE A N 1
ATOM 3104 C CA . ILE A 1 394 ? -13.523 -0.086 17.172 1 88.38 394 ILE A CA 1
ATOM 3105 C C . ILE A 1 394 ? -14.086 1.284 16.797 1 88.38 394 ILE A C 1
ATOM 3107 O O . ILE A 1 394 ? -14.953 1.817 17.5 1 88.38 394 ILE A O 1
ATOM 3111 N N . THR A 1 395 ? -13.703 1.823 15.695 1 84.69 395 THR A N 1
ATOM 3112 C CA . THR A 1 395 ? -14.094 3.168 15.289 1 84.69 395 THR A CA 1
ATOM 3113 C C . THR A 1 395 ? -15.406 3.139 14.508 1 84.69 395 THR A C 1
ATOM 3115 O O . THR A 1 395 ? -16.172 4.098 14.547 1 84.69 395 THR A O 1
ATOM 3118 N N . THR A 1 396 ? -15.734 2.047 13.805 1 80.31 396 THR A N 1
ATOM 3119 C CA . THR A 1 396 ? -16.859 2.055 12.867 1 80.31 396 THR A CA 1
ATOM 3120 C C . THR A 1 396 ? -17.953 1.102 13.336 1 80.31 396 THR A C 1
ATOM 3122 O O . THR A 1 396 ? -19.062 1.104 12.789 1 80.31 396 THR A O 1
ATOM 3125 N N . GLY A 1 397 ? -17.719 0.398 14.258 1 78.5 397 GLY A N 1
ATOM 3126 C CA . GLY A 1 397 ? -18.719 -0.558 14.727 1 78.5 397 GLY A CA 1
ATOM 3127 C C . GLY A 1 397 ? -19.953 0.102 15.305 1 78.5 397 GLY A C 1
ATOM 3128 O O . GLY A 1 397 ? -20.156 1.305 15.125 1 78.5 397 GLY A O 1
ATOM 3129 N N . GLN A 1 398 ? -20.734 -0.624 15.898 1 76.69 398 GLN A N 1
ATOM 3130 C CA . GLN A 1 398 ? -22.016 -0.166 16.438 1 76.69 398 GLN A CA 1
ATOM 3131 C C . GLN A 1 398 ? -21.797 0.732 17.656 1 76.69 398 GLN A C 1
ATOM 3133 O O . GLN A 1 398 ? -22.609 1.615 17.938 1 76.69 398 GLN A O 1
ATOM 3138 N N . SER A 1 399 ? -20.719 0.45 18.391 1 81.88 399 SER A N 1
ATOM 3139 C CA . SER A 1 399 ? -20.359 1.241 19.562 1 81.88 399 SER A CA 1
ATOM 3140 C C . SER A 1 399 ? -18.953 1.814 19.422 1 81.88 399 SER A C 1
ATOM 3142 O O . SER A 1 399 ? -18.031 1.361 20.109 1 81.88 399 SER A O 1
ATOM 3144 N N . PRO A 1 400 ? -18.922 2.855 18.672 1 83.5 400 PRO A N 1
ATOM 3145 C CA . PRO A 1 400 ? -17.594 3.393 18.391 1 83.5 400 PRO A CA 1
ATOM 3146 C C . PRO A 1 400 ? -16.906 3.93 19.641 1 83.5 400 PRO A C 1
ATOM 3148 O O . PRO A 1 400 ? -17.547 4.52 20.5 1 83.5 400 PRO A O 1
ATOM 3151 N N . GLN A 1 401 ? -15.672 3.627 19.797 1 86.75 401 GLN A N 1
ATOM 3152 C CA . GLN A 1 401 ? -14.797 4.102 20.859 1 86.75 401 GLN A CA 1
ATOM 3153 C C . GLN A 1 401 ? -13.625 4.898 20.281 1 86.75 401 GLN A C 1
ATOM 3155 O O . GLN A 1 401 ? -12.492 4.418 20.266 1 86.75 401 GLN A O 1
ATOM 3160 N N . PHE A 1 402 ? -13.875 6.121 20.125 1 85.5 402 PHE A N 1
ATOM 3161 C CA . PHE A 1 402 ? -12.93 6.957 19.391 1 85.5 402 PHE A CA 1
ATOM 3162 C C . PHE A 1 402 ? -11.688 7.223 20.25 1 85.5 402 PHE A C 1
ATOM 3164 O O . PHE A 1 402 ? -10.57 7.23 19.734 1 85.5 402 PHE A O 1
ATOM 3171 N N . SER A 1 403 ? -11.852 7.391 21.5 1 90.75 403 SER A N 1
ATOM 3172 C CA . SER A 1 403 ? -10.734 7.695 22.391 1 90.75 403 SER A CA 1
ATOM 3173 C C . SER A 1 403 ? -9.797 6.496 22.531 1 90.75 403 SER A C 1
ATOM 3175 O O . SER A 1 403 ? -8.57 6.652 22.5 1 90.75 403 SER A O 1
ATOM 3177 N N . ILE A 1 404 ? -10.398 5.371 22.594 1 88.31 404 ILE A N 1
ATOM 3178 C CA . ILE A 1 404 ? -9.602 4.156 22.688 1 88.31 404 ILE A CA 1
ATOM 3179 C C . ILE A 1 404 ? -8.867 3.91 21.375 1 88.31 404 ILE A C 1
ATOM 3181 O O . ILE A 1 404 ? -7.691 3.527 21.375 1 88.31 404 ILE A O 1
ATOM 3185 N N . ALA A 1 405 ? -9.578 4.113 20.344 1 88.06 405 ALA A N 1
ATOM 3186 C CA . ALA A 1 405 ? -8.961 3.971 19.016 1 88.06 405 ALA A CA 1
ATOM 3187 C C . ALA A 1 405 ? -7.773 4.914 18.859 1 88.06 405 ALA A C 1
ATOM 3189 O O . ALA A 1 405 ? -6.73 4.527 18.328 1 88.06 405 ALA A O 1
ATOM 3190 N N . ALA A 1 406 ? -7.938 6.082 19.344 1 89.5 406 ALA A N 1
ATOM 3191 C CA . ALA A 1 406 ? -6.863 7.066 19.266 1 89.5 406 ALA A CA 1
ATOM 3192 C C . ALA A 1 406 ? -5.68 6.652 20.141 1 89.5 406 ALA A C 1
ATOM 3194 O O . ALA A 1 406 ? -4.523 6.773 19.719 1 89.5 406 ALA A O 1
ATOM 3195 N N . ALA A 1 407 ? -5.984 6.23 21.281 1 91.75 407 ALA A N 1
ATOM 3196 C CA . ALA A 1 407 ? -4.938 5.766 22.188 1 91.75 407 ALA A CA 1
ATOM 3197 C C . ALA A 1 407 ? -4.16 4.605 21.562 1 91.75 407 ALA A C 1
ATOM 3199 O O . ALA A 1 407 ? -2.926 4.59 21.609 1 91.75 407 ALA A O 1
ATOM 3200 N N . LEU A 1 408 ? -4.875 3.682 21.031 1 89.31 408 LEU A N 1
ATOM 3201 C CA . LEU A 1 408 ? -4.242 2.545 20.375 1 89.31 408 LEU A CA 1
ATOM 3202 C C . LEU A 1 408 ? -3.371 3.006 19.203 1 89.31 408 LEU A C 1
ATOM 3204 O O . LEU A 1 408 ? -2.283 2.469 18.984 1 89.31 408 LEU A O 1
ATOM 3208 N N . THR A 1 409 ? -3.863 3.908 18.5 1 87.06 409 THR A N 1
ATOM 3209 C CA . THR A 1 409 ? -3.125 4.473 17.375 1 87.06 409 THR A CA 1
ATOM 3210 C C . THR A 1 409 ? -1.794 5.055 17.828 1 87.06 409 THR A C 1
ATOM 3212 O O . THR A 1 409 ? -0.765 4.867 17.188 1 87.06 409 THR A O 1
ATOM 3215 N N . LEU A 1 410 ? -1.814 5.723 18.891 1 88.75 410 LEU A N 1
ATOM 3216 C CA . LEU A 1 410 ? -0.595 6.32 19.422 1 88.75 410 LEU A CA 1
ATOM 3217 C C . LEU A 1 410 ? 0.392 5.242 19.859 1 88.75 410 LEU A C 1
ATOM 3219 O O . LEU A 1 410 ? 1.6 5.379 19.656 1 88.75 410 LEU A O 1
ATOM 3223 N N . ILE A 1 411 ? -0.112 4.254 20.422 1 88.56 411 ILE A N 1
ATOM 3224 C CA . ILE A 1 411 ? 0.735 3.148 20.844 1 88.56 411 ILE A CA 1
ATOM 3225 C C . ILE A 1 411 ? 1.405 2.508 19.641 1 88.56 411 ILE A C 1
ATOM 3227 O O . ILE A 1 411 ? 2.617 2.285 19.625 1 88.56 411 ILE A O 1
ATOM 3231 N N . ILE A 1 412 ? 0.59 2.223 18.641 1 84.19 412 ILE A N 1
ATOM 3232 C CA . ILE A 1 412 ? 1.09 1.598 17.422 1 84.19 412 ILE A CA 1
ATOM 3233 C C . ILE A 1 412 ? 2.125 2.506 16.766 1 84.19 412 ILE A C 1
ATOM 3235 O O . ILE A 1 412 ? 3.17 2.037 16.312 1 84.19 412 ILE A O 1
ATOM 3239 N N . SER A 1 413 ? 1.814 3.771 16.719 1 81.88 413 SER A N 1
ATOM 3240 C CA . SER A 1 413 ? 2.729 4.738 16.125 1 81.88 413 SER A CA 1
ATOM 3241 C C . SER A 1 413 ? 4.074 4.75 16.844 1 81.88 413 SER A C 1
ATOM 3243 O O . SER A 1 413 ? 5.125 4.812 16.203 1 81.88 413 SER A O 1
ATOM 3245 N N . LEU A 1 414 ? 4.035 4.715 18.094 1 84.12 414 LEU A N 1
ATOM 3246 C CA . LEU A 1 414 ? 5.262 4.715 18.891 1 84.12 414 LEU A CA 1
ATOM 3247 C C . LEU A 1 414 ? 6.086 3.461 18.609 1 84.12 414 LEU A C 1
ATOM 3249 O O . LEU A 1 414 ? 7.316 3.527 18.531 1 84.12 414 LEU A O 1
ATOM 3253 N N . ILE A 1 415 ? 5.414 2.367 18.453 1 80.69 415 ILE A N 1
ATOM 3254 C CA . ILE A 1 415 ? 6.09 1.104 18.188 1 80.69 415 ILE A CA 1
ATOM 3255 C C . ILE A 1 415 ? 6.734 1.155 16.797 1 80.69 415 ILE A C 1
ATOM 3257 O O . ILE A 1 415 ? 7.914 0.835 16.641 1 80.69 415 ILE A O 1
ATOM 3261 N N . ILE A 1 416 ? 5.996 1.581 15.828 1 75.06 416 ILE A N 1
ATOM 3262 C CA . ILE A 1 416 ? 6.48 1.626 14.453 1 75.06 416 ILE A CA 1
ATOM 3263 C C . ILE A 1 416 ? 7.645 2.607 14.352 1 75.06 416 ILE A C 1
ATOM 3265 O O . ILE A 1 416 ? 8.648 2.322 13.688 1 75.06 416 ILE A O 1
ATOM 3269 N N . ILE A 1 417 ? 7.539 3.74 14.984 1 74.69 417 ILE A N 1
ATOM 3270 C CA . ILE A 1 417 ? 8.594 4.754 14.953 1 74.69 417 ILE A CA 1
ATOM 3271 C C . ILE A 1 417 ? 9.852 4.207 15.625 1 74.69 417 ILE A C 1
ATOM 3273 O O . ILE A 1 417 ? 10.961 4.367 15.102 1 74.69 417 ILE A O 1
ATOM 3277 N N . SER A 1 418 ? 9.703 3.568 16.703 1 77.69 418 SER A N 1
ATOM 3278 C CA . SER A 1 418 ? 10.836 3.025 17.453 1 77.69 418 SER A CA 1
ATOM 3279 C C . SER A 1 418 ? 11.562 1.95 16.656 1 77.69 418 SER A C 1
ATOM 3281 O O . SER A 1 418 ? 12.789 1.949 16.578 1 77.69 418 SER A O 1
ATOM 3283 N N . VAL A 1 419 ? 10.812 1.103 16.016 1 73 419 VAL A N 1
ATOM 3284 C CA . VAL A 1 419 ? 11.398 0.027 15.227 1 73 419 VAL A CA 1
ATOM 3285 C C . VAL A 1 419 ? 12.07 0.605 13.984 1 73 419 VAL A C 1
ATOM 3287 O O . VAL A 1 419 ? 13.164 0.188 13.609 1 73 419 VAL A O 1
ATOM 3290 N N . SER A 1 420 ? 11.406 1.503 13.398 1 66.81 420 SER A N 1
ATOM 3291 C CA . SER A 1 420 ? 11.953 2.137 12.203 1 66.81 420 SER A CA 1
ATOM 3292 C C . SER A 1 420 ? 13.258 2.859 12.508 1 66.81 420 SER A C 1
ATOM 3294 O O . SER A 1 420 ? 14.211 2.787 11.727 1 66.81 420 SER A O 1
ATOM 3296 N N . LEU A 1 421 ? 13.328 3.562 13.578 1 69.31 421 LEU A N 1
ATOM 3297 C CA . LEU A 1 421 ? 14.539 4.277 13.977 1 69.31 421 LEU A CA 1
ATOM 3298 C C . LEU A 1 421 ? 15.672 3.299 14.289 1 69.31 421 LEU A C 1
ATOM 3300 O O . LEU A 1 421 ? 16.828 3.551 13.945 1 69.31 421 LEU A O 1
ATOM 3304 N N . PHE A 1 422 ? 15.281 2.252 14.891 1 70.5 422 PHE A N 1
ATOM 3305 C CA . PHE A 1 422 ? 16.266 1.235 15.227 1 70.5 422 PHE A CA 1
ATOM 3306 C C . PHE A 1 422 ? 16.859 0.609 13.977 1 70.5 422 PHE A C 1
ATOM 3308 O O . PHE A 1 422 ? 18.078 0.439 13.867 1 70.5 422 PHE A O 1
ATOM 3315 N N . VAL A 1 423 ? 16.078 0.299 13.07 1 64.31 423 VAL A N 1
ATOM 3316 C CA . VAL A 1 423 ? 16.516 -0.349 11.836 1 64.31 423 VAL A CA 1
ATOM 3317 C C . VAL A 1 423 ? 17.312 0.639 10.984 1 64.31 423 VAL A C 1
ATOM 3319 O O . VAL A 1 423 ? 18.312 0.274 10.383 1 64.31 423 VAL A O 1
ATOM 3322 N N . PHE A 1 424 ? 16.891 1.845 10.969 1 58.84 424 PHE A N 1
ATOM 3323 C CA . PHE A 1 424 ? 17.578 2.875 10.195 1 58.84 424 PHE A CA 1
ATOM 3324 C C . PHE A 1 424 ? 18.969 3.137 10.758 1 58.84 424 PHE A C 1
ATOM 3326 O O . PHE A 1 424 ? 19.906 3.373 10.008 1 58.84 424 PHE A O 1
ATOM 3333 N N . LYS A 1 425 ? 19.047 3.166 11.953 1 61.75 425 LYS A N 1
ATOM 3334 C CA . LYS A 1 425 ? 20.328 3.395 12.602 1 61.75 425 LYS A CA 1
ATOM 3335 C C . LYS A 1 425 ? 21.297 2.25 12.32 1 61.75 425 LYS A C 1
ATOM 3337 O O . LYS A 1 425 ? 22.5 2.475 12.133 1 61.75 425 LYS A O 1
ATOM 3342 N N . LYS A 1 426 ? 20.734 1.15 12.203 1 59.41 426 LYS A N 1
ATOM 3343 C CA . LYS A 1 426 ? 21.594 -0.013 12 1 59.41 426 LYS A CA 1
ATOM 3344 C C . LYS A 1 426 ? 21.984 -0.156 10.531 1 59.41 426 LYS A C 1
ATOM 3346 O O . LYS A 1 426 ? 23.062 -0.689 10.211 1 59.41 426 LYS A O 1
ATOM 3351 N N . THR A 1 427 ? 21.062 0.065 9.688 1 52.88 427 THR A N 1
ATOM 3352 C CA . THR A 1 427 ? 21.406 -0.099 8.273 1 52.88 427 THR A CA 1
ATOM 3353 C C . THR A 1 427 ? 22.203 1.099 7.77 1 52.88 427 THR A C 1
ATOM 3355 O O . THR A 1 427 ? 22.594 1.14 6.602 1 52.88 427 THR A O 1
ATOM 3358 N N . ASN A 1 428 ? 23.094 1.751 8.469 1 48.94 428 ASN A N 1
ATOM 3359 C CA . ASN A 1 428 ? 23.984 2.84 8.102 1 48.94 428 ASN A CA 1
ATOM 3360 C C . ASN A 1 428 ? 23.344 3.789 7.098 1 48.94 428 ASN A C 1
ATOM 3362 O O . ASN A 1 428 ? 24.031 4.508 6.379 1 48.94 428 ASN A O 1
ATOM 3366 N N . ALA A 1 429 ? 22.266 3.619 6.754 1 43.41 429 ALA A N 1
ATOM 3367 C CA . ALA A 1 429 ? 21.703 4.441 5.684 1 43.41 429 ALA A CA 1
ATOM 3368 C C . ALA A 1 429 ? 21.703 5.918 6.07 1 43.41 429 ALA A C 1
ATOM 3370 O O . ALA A 1 429 ? 21.812 6.793 5.207 1 43.41 429 ALA A O 1
ATOM 3371 N N . PHE A 1 430 ? 21.312 6.234 7.32 1 39.88 430 PHE A N 1
ATOM 3372 C CA . PHE A 1 430 ? 21.516 7.621 7.73 1 39.88 430 PHE A CA 1
ATOM 3373 C C . PHE A 1 430 ? 22.953 7.852 8.188 1 39.88 430 PHE A C 1
ATOM 3375 O O . PHE A 1 430 ? 23.219 7.918 9.383 1 39.88 430 PHE A O 1
ATOM 3382 N N . ASN A 1 431 ? 23.859 7.266 7.797 1 35.56 431 ASN A N 1
ATOM 3383 C CA . ASN A 1 431 ? 25.094 7.957 8.141 1 35.56 431 ASN A CA 1
ATOM 3384 C C . ASN A 1 431 ? 25 9.461 7.895 1 35.56 431 ASN A C 1
ATOM 3386 O O . ASN A 1 431 ? 25.297 9.93 6.797 1 35.56 431 ASN A O 1
ATOM 3390 N N . ILE A 1 432 ? 24.062 10.094 8.32 1 34.97 432 ILE A N 1
ATOM 3391 C CA . ILE A 1 432 ? 24.234 11.516 8.586 1 34.97 432 ILE A CA 1
ATOM 3392 C C . ILE A 1 432 ? 25.594 11.75 9.242 1 34.97 432 ILE A C 1
ATOM 3394 O O . ILE A 1 432 ? 25.828 11.328 10.383 1 34.97 432 ILE A O 1
ATOM 3398 N N . GLU A 1 433 ? 26.719 11.57 8.688 1 30.88 433 GLU A N 1
ATOM 3399 C CA . GLU A 1 433 ? 28 12.078 9.156 1 30.88 433 GLU A CA 1
ATOM 3400 C C . GLU A 1 433 ? 27.844 13.445 9.82 1 30.88 433 GLU A C 1
ATOM 3402 O O . GLU A 1 433 ? 27.125 14.297 9.32 1 30.88 433 GLU A O 1
ATOM 3407 N N . GLU A 1 434 ? 28.219 13.68 11.148 1 27.83 434 GLU A N 1
ATOM 3408 C CA . GLU A 1 434 ? 28.891 14.812 11.773 1 27.83 434 GLU A CA 1
ATOM 3409 C C . GLU A 1 434 ? 29.953 15.406 10.844 1 27.83 434 GLU A C 1
ATOM 3411 O O . GLU A 1 434 ? 31.125 15.055 10.922 1 27.83 434 GLU A O 1
ATOM 3416 N N . ALA A 1 435 ? 29.953 15.5 9.711 1 21.42 435 ALA A N 1
ATOM 3417 C CA . ALA A 1 435 ? 30.797 16.516 9.086 1 21.42 435 ALA A CA 1
ATOM 3418 C C . ALA A 1 435 ? 30.25 17.906 9.32 1 21.42 435 ALA A C 1
ATOM 3420 O O . ALA A 1 435 ? 29.031 18.125 9.281 1 21.42 435 ALA A O 1
ATOM 3421 N N . MET B 1 1 ? 45.031 -48.531 -40.219 1 31.77 1 MET B N 1
ATOM 3422 C CA . MET B 1 1 ? 44.312 -48.125 -39.031 1 31.77 1 MET B CA 1
ATOM 3423 C C . MET B 1 1 ? 42.875 -47.688 -39.375 1 31.77 1 MET B C 1
ATOM 3425 O O . MET B 1 1 ? 42.688 -46.719 -40.094 1 31.77 1 MET B O 1
ATOM 3429 N N . ALA B 1 2 ? 42.031 -48.656 -39.656 1 40.78 2 ALA B N 1
ATOM 3430 C CA . ALA B 1 2 ? 40.656 -48.469 -40.062 1 40.78 2 ALA B CA 1
ATOM 3431 C C . ALA B 1 2 ? 39.938 -47.469 -39.156 1 40.78 2 ALA B C 1
ATOM 3433 O O . ALA B 1 2 ? 40 -47.562 -37.938 1 40.78 2 ALA B O 1
ATOM 3434 N N . ASP B 1 3 ? 39.906 -46.219 -39.469 1 40.66 3 ASP B N 1
ATOM 3435 C CA . ASP B 1 3 ? 39.125 -45.188 -38.812 1 40.66 3 ASP B CA 1
ATOM 3436 C C . ASP B 1 3 ? 37.781 -45.719 -38.312 1 40.66 3 ASP B C 1
ATOM 3438 O O . ASP B 1 3 ? 36.938 -46.094 -39.125 1 40.66 3 ASP B O 1
ATOM 3442 N N . THR B 1 4 ? 37.719 -46.688 -37.406 1 42.97 4 THR B N 1
ATOM 3443 C CA . THR B 1 4 ? 36.531 -47.219 -36.75 1 42.97 4 THR B CA 1
ATOM 3444 C C . THR B 1 4 ? 35.531 -46.094 -36.469 1 42.97 4 THR B C 1
ATOM 3446 O O . THR B 1 4 ? 35.75 -45.25 -35.625 1 42.97 4 THR B O 1
ATOM 3449 N N . VAL B 1 5 ? 34.938 -45.531 -37.5 1 47.69 5 VAL B N 1
ATOM 3450 C CA . VAL B 1 5 ? 33.875 -44.5 -37.469 1 47.69 5 VAL B CA 1
ATOM 3451 C C . VAL B 1 5 ? 32.844 -44.875 -36.406 1 47.69 5 VAL B C 1
ATOM 3453 O O . VAL B 1 5 ? 32.219 -45.906 -36.469 1 47.69 5 VAL B O 1
ATOM 3456 N N . ALA B 1 6 ? 33.031 -44.656 -35.125 1 53.56 6 ALA B N 1
ATOM 3457 C CA . ALA B 1 6 ? 32.094 -44.812 -34.031 1 53.56 6 ALA B CA 1
ATOM 3458 C C . ALA B 1 6 ? 30.656 -44.531 -34.469 1 53.56 6 ALA B C 1
ATOM 3460 O O . ALA B 1 6 ? 30.422 -43.625 -35.281 1 53.56 6 ALA B O 1
ATOM 3461 N N . PRO B 1 7 ? 29.672 -45.469 -34.438 1 58.47 7 PRO B N 1
ATOM 3462 C CA . PRO B 1 7 ? 28.297 -45.375 -34.906 1 58.47 7 PRO B CA 1
ATOM 3463 C C . PRO B 1 7 ? 27.625 -44.031 -34.5 1 58.47 7 PRO B C 1
ATOM 3465 O O . PRO B 1 7 ? 27.766 -43.594 -33.375 1 58.47 7 PRO B O 1
ATOM 3468 N N . ARG B 1 8 ? 27.469 -43 -35.469 1 75.06 8 ARG B N 1
ATOM 3469 C CA . ARG B 1 8 ? 26.844 -41.688 -35.375 1 75.06 8 ARG B CA 1
ATOM 3470 C C . ARG B 1 8 ? 25.375 -41.812 -35 1 75.06 8 ARG B C 1
ATOM 3472 O O . ARG B 1 8 ? 24.656 -42.656 -35.562 1 75.06 8 ARG B O 1
ATOM 3479 N N . GLN B 1 9 ? 24.938 -41.469 -33.844 1 85.25 9 GLN B N 1
ATOM 3480 C CA . GLN B 1 9 ? 23.531 -41.406 -33.469 1 85.25 9 GLN B CA 1
ATOM 3481 C C . GLN B 1 9 ? 22.766 -40.5 -34.406 1 85.25 9 GLN B C 1
ATOM 3483 O O . GLN B 1 9 ? 23.234 -39.406 -34.75 1 85.25 9 GLN B O 1
ATOM 3488 N N . ASP B 1 10 ? 21.688 -41 -35.062 1 91.56 10 ASP B N 1
ATOM 3489 C CA . ASP B 1 10 ? 20.828 -40.219 -35.938 1 91.56 10 ASP B CA 1
ATOM 3490 C C . ASP B 1 10 ? 19.938 -39.281 -35.125 1 91.56 10 ASP B C 1
ATOM 3492 O O . ASP B 1 10 ? 19.062 -39.75 -34.375 1 91.56 10 ASP B O 1
ATOM 3496 N N . GLU B 1 11 ? 20.125 -38.031 -35.25 1 92.69 11 GLU B N 1
ATOM 3497 C CA . GLU B 1 11 ? 19.375 -37.031 -34.5 1 92.69 11 GLU B CA 1
ATOM 3498 C C . GLU B 1 11 ? 17.891 -37.094 -34.812 1 92.69 11 GLU B C 1
ATOM 3500 O O . GLU B 1 11 ? 17.047 -36.969 -33.906 1 92.69 11 GLU B O 1
ATOM 3505 N N . ARG B 1 12 ? 17.562 -37.344 -36.062 1 93 12 ARG B N 1
ATOM 3506 C CA . ARG B 1 12 ? 16.172 -37.406 -36.469 1 93 12 ARG B CA 1
ATOM 3507 C C . ARG B 1 12 ? 15.484 -38.656 -35.906 1 93 12 ARG B C 1
ATOM 3509 O O . ARG B 1 12 ? 14.312 -38.594 -35.531 1 93 12 ARG B O 1
ATOM 3516 N N . LYS B 1 13 ? 16.25 -39.719 -35.875 1 93.38 13 LYS B N 1
ATOM 3517 C CA . LYS B 1 13 ? 15.688 -40.938 -35.312 1 93.38 13 LYS B CA 1
ATOM 3518 C C . LYS B 1 13 ? 15.469 -40.781 -33.812 1 93.38 13 LYS B C 1
ATOM 3520 O O . LYS B 1 13 ? 14.453 -41.25 -33.281 1 93.38 13 LYS B O 1
ATOM 3525 N N . ALA B 1 14 ? 16.359 -40.188 -33.188 1 93.56 14 ALA B N 1
ATOM 3526 C CA . ALA B 1 14 ? 16.234 -39.938 -31.75 1 93.56 14 ALA B CA 1
ATOM 3527 C C . ALA B 1 14 ? 15.016 -39.094 -31.438 1 93.56 14 ALA B C 1
ATOM 3529 O O . ALA B 1 14 ? 14.266 -39.375 -30.5 1 93.56 14 ALA B O 1
ATOM 3530 N N . MET B 1 15 ? 14.773 -38.094 -32.25 1 93.88 15 MET B N 1
ATOM 3531 C CA . MET B 1 15 ? 13.633 -37.219 -32.062 1 93.88 15 MET B CA 1
ATOM 3532 C C . MET B 1 15 ? 12.328 -37.938 -32.344 1 93.88 15 MET B C 1
ATOM 3534 O O . MET B 1 15 ? 11.352 -37.781 -31.625 1 93.88 15 MET B O 1
ATOM 3538 N N . SER B 1 16 ? 12.383 -38.75 -33.469 1 94.38 16 SER B N 1
ATOM 3539 C CA . SER B 1 16 ? 11.18 -39.469 -33.844 1 94.38 16 SER B CA 1
ATOM 3540 C C . SER B 1 16 ? 10.789 -40.5 -32.781 1 94.38 16 SER B C 1
ATOM 3542 O O . SER B 1 16 ? 9.609 -40.688 -32.469 1 94.38 16 SER B O 1
ATOM 3544 N N . LEU B 1 17 ? 11.758 -41.125 -32.156 1 93.12 17 LEU B N 1
ATOM 3545 C CA . LEU B 1 17 ? 11.484 -42.094 -31.109 1 93.12 17 LEU B CA 1
ATOM 3546 C C . LEU B 1 17 ? 10.969 -41.406 -29.859 1 93.12 17 LEU B C 1
ATOM 3548 O O . LEU B 1 17 ? 10.203 -42 -29.078 1 93.12 17 LEU B O 1
ATOM 3552 N N . SER B 1 18 ? 11.352 -40.219 -29.719 1 93.44 18 SER B N 1
ATOM 3553 C CA . SER B 1 18 ? 10.984 -39.469 -28.516 1 93.44 18 SER B CA 1
ATOM 3554 C C . SER B 1 18 ? 9.547 -38.969 -28.594 1 93.44 18 SER B C 1
ATOM 3556 O O . SER B 1 18 ? 9.047 -38.375 -27.641 1 93.44 18 SER B O 1
ATOM 3558 N N . LEU B 1 19 ? 8.906 -39.281 -29.719 1 94.44 19 LEU B N 1
ATOM 3559 C CA . LEU B 1 19 ? 7.465 -39.031 -29.734 1 94.44 19 LEU B CA 1
ATOM 3560 C C . LEU B 1 19 ? 6.766 -39.781 -28.609 1 94.44 19 LEU B C 1
ATOM 3562 O O . LEU B 1 19 ? 5.734 -39.344 -28.109 1 94.44 19 LEU B O 1
ATOM 3566 N N . ILE B 1 20 ? 7.375 -40.938 -28.344 1 94.94 20 ILE B N 1
ATOM 3567 C CA . ILE B 1 20 ? 7.07 -41.594 -27.062 1 94.94 20 ILE B CA 1
ATOM 3568 C C . ILE B 1 20 ? 8.164 -41.25 -26.047 1 94.94 20 ILE B C 1
ATOM 3570 O O . ILE B 1 20 ? 9.266 -41.781 -26.125 1 94.94 20 ILE B O 1
ATOM 3574 N N . PRO B 1 21 ? 7.715 -40.406 -25.141 1 94 21 PRO B N 1
ATOM 3575 C CA . PRO B 1 21 ? 8.742 -39.938 -24.203 1 94 21 PRO B CA 1
ATOM 3576 C C . PRO B 1 21 ? 9.5 -41.062 -23.547 1 94 21 PRO B C 1
ATOM 3578 O O . PRO B 1 21 ? 8.891 -42 -23.031 1 94 21 PRO B O 1
ATOM 3581 N N . GLY B 1 22 ? 10.828 -40.906 -23.531 1 91.62 22 GLY B N 1
ATOM 3582 C CA . GLY B 1 22 ? 11.672 -41.938 -22.953 1 91.62 22 GLY B CA 1
ATOM 3583 C C . GLY B 1 22 ? 12.391 -42.781 -23.984 1 91.62 22 GLY B C 1
ATOM 3584 O O . GLY B 1 22 ? 13.562 -43.125 -23.812 1 91.62 22 GLY B O 1
ATOM 3585 N N . LEU B 1 23 ? 11.828 -43.062 -25.125 1 94 23 LEU B N 1
ATOM 3586 C CA . LEU B 1 23 ? 12.398 -43.969 -26.109 1 94 23 LEU B CA 1
ATOM 3587 C C . LEU B 1 23 ? 13.609 -43.344 -26.781 1 94 23 LEU B C 1
ATOM 3589 O O . LEU B 1 23 ? 14.57 -44.031 -27.125 1 94 23 LEU B O 1
ATOM 3593 N N . GLY B 1 24 ? 13.516 -42.031 -27.062 1 93.25 24 GLY B N 1
ATOM 3594 C CA . GLY B 1 24 ? 14.695 -41.375 -27.594 1 93.25 24 GLY B CA 1
ATOM 3595 C C . GLY B 1 24 ? 15.883 -41.406 -26.656 1 93.25 24 GLY B C 1
ATOM 3596 O O . GLY B 1 24 ? 17.031 -41.562 -27.078 1 93.25 24 GLY B O 1
ATOM 3597 N N . GLN B 1 25 ? 15.586 -41.344 -25.438 1 92.25 25 GLN B N 1
ATOM 3598 C CA . GLN B 1 25 ? 16.641 -41.438 -24.422 1 92.25 25 GLN B CA 1
ATOM 3599 C C . GLN B 1 25 ? 17.219 -42.844 -24.328 1 92.25 25 GLN B C 1
ATOM 3601 O O . GLN B 1 25 ? 18.422 -43 -24.109 1 92.25 25 GLN B O 1
ATOM 3606 N N . PHE B 1 26 ? 16.344 -43.844 -24.484 1 92.19 26 PHE B N 1
ATOM 3607 C CA . PHE B 1 26 ? 16.828 -45.219 -24.547 1 92.19 26 PHE B CA 1
ATOM 3608 C C . PHE B 1 26 ? 17.75 -45.406 -25.75 1 92.19 26 PHE B C 1
ATOM 3610 O O . PHE B 1 26 ? 18.797 -46.062 -25.625 1 92.19 26 PHE B O 1
ATOM 3617 N N . TYR B 1 27 ? 17.359 -44.844 -26.797 1 92.19 27 TYR B N 1
ATOM 3618 C CA . TYR B 1 27 ? 18.156 -44.906 -28.016 1 92.19 27 TYR B CA 1
ATOM 3619 C C . TYR B 1 27 ? 19.547 -44.312 -27.797 1 92.19 27 TYR B C 1
ATOM 3621 O O . TYR B 1 27 ? 20.547 -44.812 -28.297 1 92.19 27 TYR B O 1
ATOM 3629 N N . ASN B 1 28 ? 19.578 -43.25 -27.016 1 91.56 28 ASN B N 1
ATOM 3630 C CA . ASN B 1 28 ? 20.828 -42.531 -26.75 1 91.56 28 ASN B CA 1
ATOM 3631 C C . ASN B 1 28 ? 21.609 -43.188 -25.609 1 91.56 28 ASN B C 1
ATOM 3633 O O . ASN B 1 28 ? 22.625 -42.656 -25.188 1 91.56 28 ASN B O 1
ATOM 3637 N N . GLY B 1 29 ? 21.109 -44.219 -24.984 1 88.75 29 GLY B N 1
ATOM 3638 C CA . GLY B 1 29 ? 21.844 -44.938 -23.969 1 88.75 29 GLY B CA 1
ATOM 3639 C C . GLY B 1 29 ? 21.578 -44.438 -22.562 1 88.75 29 GLY B C 1
ATOM 3640 O O . GLY B 1 29 ? 22.328 -44.781 -21.625 1 88.75 29 GLY B O 1
ATOM 3641 N N . GLN B 1 30 ? 20.562 -43.625 -22.453 1 89.88 30 GLN B N 1
ATOM 3642 C CA . GLN B 1 30 ? 20.203 -43.125 -21.125 1 89.88 30 GLN B CA 1
ATOM 3643 C C . GLN B 1 30 ? 18.969 -43.844 -20.578 1 89.88 30 GLN B C 1
ATOM 3645 O O . GLN B 1 30 ? 17.875 -43.281 -20.547 1 89.88 30 GLN B O 1
ATOM 3650 N N . ALA B 1 31 ? 19.141 -45 -20.094 1 89.5 31 ALA B N 1
ATOM 3651 C CA . ALA B 1 31 ? 18.047 -45.875 -19.719 1 89.5 31 ALA B CA 1
ATOM 3652 C C . ALA B 1 31 ? 17.25 -45.312 -18.547 1 89.5 31 ALA B C 1
ATOM 3654 O O . ALA B 1 31 ? 16.016 -45.344 -18.562 1 89.5 31 ALA B O 1
ATOM 3655 N N . LEU B 1 32 ? 17.953 -44.781 -17.625 1 87.88 32 LEU B N 1
ATOM 3656 C CA . LEU B 1 32 ? 17.266 -44.281 -16.453 1 87.88 32 LEU B CA 1
ATOM 3657 C C . LEU B 1 32 ? 16.391 -43.062 -16.812 1 87.88 32 LEU B C 1
ATOM 3659 O O . LEU B 1 32 ? 15.25 -42.969 -16.359 1 87.88 32 LEU B O 1
ATOM 3663 N N . LYS B 1 33 ? 16.953 -42.219 -17.562 1 88.62 33 LYS B N 1
ATOM 3664 C CA . LYS B 1 33 ? 16.188 -41.062 -18.016 1 88.62 33 LYS B CA 1
ATOM 3665 C C . LYS B 1 33 ? 14.984 -41.469 -18.859 1 88.62 33 LYS B C 1
ATOM 3667 O O . LYS B 1 33 ? 13.906 -40.906 -18.734 1 88.62 33 LYS B O 1
ATOM 3672 N N . GLY B 1 34 ? 15.203 -42.375 -19.609 1 91.44 34 GLY B N 1
ATOM 3673 C CA . GLY B 1 34 ? 14.109 -42.938 -20.406 1 91.44 34 GLY B CA 1
ATOM 3674 C C . GLY B 1 34 ? 12.984 -43.5 -19.562 1 91.44 34 GLY B C 1
ATOM 3675 O O . GLY B 1 34 ? 11.812 -43.25 -19.828 1 91.44 34 GLY B O 1
ATOM 3676 N N . ILE B 1 35 ? 13.359 -44.188 -18.531 1 92.56 35 ILE B N 1
ATOM 3677 C CA . ILE B 1 35 ? 12.375 -44.781 -17.625 1 92.56 35 ILE B CA 1
ATOM 3678 C C . ILE B 1 35 ? 11.594 -43.688 -16.906 1 92.56 35 ILE B C 1
ATOM 3680 O O . ILE B 1 35 ? 10.375 -43.781 -16.766 1 92.56 35 ILE B O 1
ATOM 3684 N N . ILE B 1 36 ? 12.273 -42.688 -16.469 1 89.5 36 ILE B N 1
ATOM 3685 C CA . ILE B 1 36 ? 11.633 -41.594 -15.758 1 89.5 36 ILE B CA 1
ATOM 3686 C C . ILE B 1 36 ? 10.648 -40.875 -16.672 1 89.5 36 ILE B C 1
ATOM 3688 O O . ILE B 1 36 ? 9.516 -40.562 -16.281 1 89.5 36 ILE B O 1
ATOM 3692 N N . PHE B 1 37 ? 11.102 -40.656 -17.906 1 93.69 37 PHE B N 1
ATOM 3693 C CA . PHE B 1 37 ? 10.242 -39.938 -18.859 1 93.69 37 PHE B CA 1
ATOM 3694 C C . PHE B 1 37 ? 9.031 -40.812 -19.219 1 93.69 37 PHE B C 1
ATOM 3696 O O . PHE B 1 37 ? 7.918 -40.281 -19.344 1 93.69 37 PHE B O 1
ATOM 3703 N N . LEU B 1 38 ? 9.227 -42.031 -19.297 1 94 38 LEU B N 1
ATOM 3704 C CA . LEU B 1 38 ? 8.117 -42.938 -19.562 1 94 38 LEU B CA 1
ATOM 3705 C C . LEU B 1 38 ? 7.152 -43 -18.391 1 94 38 LEU B C 1
ATOM 3707 O O . LEU B 1 38 ? 5.934 -43.062 -18.578 1 94 38 LEU B O 1
ATOM 3711 N N . ALA B 1 39 ? 7.715 -43 -17.219 1 93.19 39 ALA B N 1
ATOM 3712 C CA . ALA B 1 39 ? 6.895 -43.031 -16 1 93.19 39 ALA B CA 1
ATOM 3713 C C . ALA B 1 39 ? 6.051 -41.75 -15.898 1 93.19 39 ALA B C 1
ATOM 3715 O O . ALA B 1 39 ? 4.879 -41.812 -15.523 1 93.19 39 ALA B O 1
ATOM 3716 N N . LEU B 1 40 ? 6.641 -40.625 -16.156 1 91.62 40 LEU B N 1
ATOM 3717 C CA . LEU B 1 40 ? 5.914 -39.344 -16.125 1 91.62 40 LEU B CA 1
ATOM 3718 C C . LEU B 1 40 ? 4.781 -39.344 -17.141 1 91.62 40 LEU B C 1
ATOM 3720 O O . LEU B 1 40 ? 3.695 -38.844 -16.859 1 91.62 40 LEU B O 1
ATOM 3724 N N . THR B 1 41 ? 5.059 -39.875 -18.281 1 94.44 41 THR B N 1
ATOM 3725 C CA . THR B 1 41 ? 4.039 -39.969 -19.312 1 94.44 41 THR B CA 1
ATOM 3726 C C . THR B 1 41 ? 2.916 -40.906 -18.891 1 94.44 41 THR B C 1
ATOM 3728 O O . THR B 1 41 ? 1.736 -40.594 -19.094 1 94.44 41 THR B O 1
ATOM 3731 N N . ALA B 1 42 ? 3.312 -42 -18.312 1 93.44 42 ALA B N 1
ATOM 3732 C CA . ALA B 1 42 ? 2.312 -42.938 -17.828 1 93.44 42 ALA B CA 1
ATOM 3733 C C . ALA B 1 42 ? 1.455 -42.312 -16.719 1 93.44 42 ALA B C 1
ATOM 3735 O O . ALA B 1 42 ? 0.244 -42.562 -16.672 1 93.44 42 ALA B O 1
ATOM 3736 N N . LEU B 1 43 ? 2.102 -41.594 -15.922 1 90.25 43 LEU B N 1
ATOM 3737 C CA . LEU B 1 43 ? 1.381 -40.906 -14.859 1 90.25 43 LEU B CA 1
ATOM 3738 C C . LEU B 1 43 ? 0.381 -39.906 -15.43 1 90.25 43 LEU B C 1
ATOM 3740 O O . LEU B 1 43 ? -0.73 -39.781 -14.914 1 90.25 43 LEU B O 1
ATOM 3744 N N . PHE B 1 44 ? 0.711 -39.219 -16.438 1 92.31 44 PHE B N 1
ATOM 3745 C CA . PHE B 1 44 ? -0.178 -38.25 -17.062 1 92.31 44 PHE B CA 1
ATOM 3746 C C . PHE B 1 44 ? -1.36 -38.938 -17.719 1 92.31 44 PHE B C 1
ATOM 3748 O O . PHE B 1 44 ? -2.496 -38.469 -17.641 1 92.31 44 PHE B O 1
ATOM 3755 N N . ILE B 1 45 ? -1.051 -40 -18.391 1 93.31 45 ILE B N 1
ATOM 3756 C CA . ILE B 1 45 ? -2.113 -40.781 -19.047 1 93.31 45 ILE B CA 1
ATOM 3757 C C . ILE B 1 45 ? -3.092 -41.281 -18 1 93.31 45 ILE B C 1
ATOM 3759 O O . ILE B 1 45 ? -4.309 -41.219 -18.188 1 93.31 45 ILE B O 1
ATOM 3763 N N . PHE B 1 46 ? -2.545 -41.781 -16.938 1 90.06 46 PHE B N 1
ATOM 3764 C CA . PHE B 1 46 ? -3.389 -42.25 -15.852 1 90.06 46 PHE B CA 1
ATOM 3765 C C . PHE B 1 46 ? -4.227 -41.125 -15.281 1 90.06 46 PHE B C 1
ATOM 3767 O O . PHE B 1 46 ? -5.426 -41.281 -15.047 1 90.06 46 PHE B O 1
ATOM 3774 N N . GLU B 1 47 ? -3.592 -40.031 -15.062 1 89.44 47 GLU B N 1
ATOM 3775 C CA . GLU B 1 47 ? -4.277 -38.844 -14.555 1 89.44 47 GLU B CA 1
ATOM 3776 C C . GLU B 1 47 ? -5.371 -38.406 -15.516 1 89.44 47 GLU B C 1
ATOM 3778 O O . GLU B 1 47 ? -6.445 -37.969 -15.086 1 89.44 47 GLU B O 1
ATOM 3783 N N . MET B 1 48 ? -5.168 -38.469 -16.781 1 91.62 48 MET B N 1
ATOM 3784 C CA . MET B 1 48 ? -6.145 -38.062 -17.781 1 91.62 48 MET B CA 1
ATOM 3785 C C . MET B 1 48 ? -7.371 -38.969 -17.75 1 91.62 48 MET B C 1
ATOM 3787 O O . MET B 1 48 ? -8.5 -38.5 -17.922 1 91.62 48 MET B O 1
ATOM 3791 N N . PHE B 1 49 ? -7.16 -40.156 -17.469 1 90.81 49 PHE B N 1
ATOM 3792 C CA . PHE B 1 49 ? -8.258 -41.125 -17.453 1 90.81 49 PHE B CA 1
ATOM 3793 C C . PHE B 1 49 ? -9.07 -41 -16.172 1 90.81 49 PHE B C 1
ATOM 3795 O O . PHE B 1 49 ? -10.289 -41.188 -16.172 1 90.81 49 PHE B O 1
ATOM 3802 N N . THR B 1 50 ? -8.461 -40.656 -15.125 1 86.12 50 THR B N 1
ATOM 3803 C CA . THR B 1 50 ? -9.141 -40.656 -13.836 1 86.12 50 THR B CA 1
ATOM 3804 C C . THR B 1 50 ? -9.703 -39.25 -13.516 1 86.12 50 THR B C 1
ATOM 3806 O O . THR B 1 50 ? -10.695 -39.156 -12.797 1 86.12 50 THR B O 1
ATOM 3809 N N . PHE B 1 51 ? -9.117 -38.25 -13.984 1 86.69 51 PHE B N 1
ATOM 3810 C CA . PHE B 1 51 ? -9.508 -36.906 -13.578 1 86.69 51 PHE B CA 1
ATOM 3811 C C . PHE B 1 51 ? -9.5 -35.938 -14.773 1 86.69 51 PHE B C 1
ATOM 3813 O O . PHE B 1 51 ? -10.492 -35.25 -15.023 1 86.69 51 PHE B O 1
ATOM 3820 N N . GLY B 1 52 ? -8.469 -36 -15.609 1 90.19 52 GLY B N 1
ATOM 3821 C CA . GLY B 1 52 ? -8.156 -34.969 -16.594 1 90.19 52 GLY B CA 1
ATOM 3822 C C . GLY B 1 52 ? -9.211 -34.844 -17.688 1 90.19 52 GLY B C 1
ATOM 3823 O O . GLY B 1 52 ? -9.703 -33.75 -17.953 1 90.19 52 GLY B O 1
ATOM 3824 N N . TYR B 1 53 ? -9.562 -35.938 -18.234 1 93.06 53 TYR B N 1
ATOM 3825 C CA . TYR B 1 53 ? -10.531 -35.906 -19.312 1 93.06 53 TYR B CA 1
ATOM 3826 C C . TYR B 1 53 ? -11.859 -35.344 -18.844 1 93.06 53 TYR B C 1
ATOM 3828 O O . TYR B 1 53 ? -12.453 -34.5 -19.516 1 93.06 53 TYR B O 1
ATOM 3836 N N . GLY B 1 54 ? -12.344 -35.812 -17.75 1 90.5 54 GLY B N 1
ATOM 3837 C CA . GLY B 1 54 ? -13.578 -35.281 -17.188 1 90.5 54 GLY B CA 1
ATOM 3838 C C . GLY B 1 54 ? -13.516 -33.812 -16.875 1 90.5 54 GLY B C 1
ATOM 3839 O O . GLY B 1 54 ? -14.492 -33.062 -17.078 1 90.5 54 GLY B O 1
ATOM 3840 N N . ALA B 1 55 ? -12.359 -33.406 -16.406 1 90.69 55 ALA B N 1
ATOM 3841 C CA . ALA B 1 55 ? -12.172 -32 -16.062 1 90.69 55 ALA B CA 1
ATOM 3842 C C . ALA B 1 55 ? -12.203 -31.125 -17.297 1 90.69 55 ALA B C 1
ATOM 3844 O O . ALA B 1 55 ? -12.781 -30.047 -17.281 1 90.69 55 ALA B O 1
ATOM 3845 N N . LEU B 1 56 ? -11.648 -31.641 -18.359 1 94.69 56 LEU B N 1
ATOM 3846 C CA . LEU B 1 56 ? -11.625 -30.859 -19.594 1 94.69 56 LEU B CA 1
ATOM 3847 C C . LEU B 1 56 ? -13.016 -30.781 -20.219 1 94.69 56 LEU B C 1
ATOM 3849 O O . LEU B 1 56 ? -13.422 -29.734 -20.719 1 94.69 56 LEU B O 1
ATOM 3853 N N . VAL B 1 57 ? -13.703 -31.844 -20.203 1 93.75 57 VAL B N 1
ATOM 3854 C CA . VAL B 1 57 ? -15.07 -31.844 -20.703 1 93.75 57 VAL B CA 1
ATOM 3855 C C . VAL B 1 57 ? -15.945 -30.922 -19.875 1 93.75 57 VAL B C 1
ATOM 3857 O O . VAL B 1 57 ? -16.75 -30.156 -20.422 1 93.75 57 VAL B O 1
ATOM 3860 N N . GLY B 1 58 ? -15.773 -31.031 -18.625 1 91.69 58 GLY B N 1
ATOM 3861 C CA . GLY B 1 58 ? -16.5 -30.141 -17.734 1 91.69 58 GLY B CA 1
ATOM 3862 C C . GLY B 1 58 ? -16.188 -28.672 -17.984 1 91.69 58 GLY B C 1
ATOM 3863 O O . GLY B 1 58 ? -17.062 -27.812 -17.859 1 91.69 58 GLY B O 1
ATOM 3864 N N . PHE B 1 59 ? -14.969 -28.453 -18.312 1 93.56 59 PHE B N 1
ATOM 3865 C CA . PHE B 1 59 ? -14.531 -27.094 -18.594 1 93.56 59 PHE B CA 1
ATOM 3866 C C . PHE B 1 59 ? -15.234 -26.531 -19.828 1 93.56 59 PHE B C 1
ATOM 3868 O O . PHE B 1 59 ? -15.641 -25.375 -19.844 1 93.56 59 PHE B O 1
ATOM 3875 N N . VAL B 1 60 ? -15.398 -27.328 -20.797 1 94.12 60 VAL B N 1
ATOM 3876 C CA . VAL B 1 60 ? -15.992 -26.891 -22.047 1 94.12 60 VAL B CA 1
ATOM 3877 C C . VAL B 1 60 ? -17.5 -26.781 -21.891 1 94.12 60 VAL B C 1
ATOM 3879 O O . VAL B 1 60 ? -18.109 -25.812 -22.359 1 94.12 60 VAL B O 1
ATOM 3882 N N . THR B 1 61 ? -18.156 -27.703 -21.156 1 93 61 THR B N 1
ATOM 3883 C CA . THR B 1 61 ? -19.609 -27.75 -21.062 1 93 61 THR B CA 1
ATOM 3884 C C . THR B 1 61 ? -20.109 -26.875 -19.906 1 93 61 THR B C 1
ATOM 3886 O O . THR B 1 61 ? -21.203 -26.312 -19.969 1 93 61 THR B O 1
ATOM 3889 N N . LEU B 1 62 ? -19.406 -26.797 -18.859 1 92.44 62 LEU B N 1
ATOM 3890 C CA . LEU B 1 62 ? -19.75 -26.094 -17.625 1 92.44 62 LEU B CA 1
ATOM 3891 C C . LEU B 1 62 ? -21 -26.703 -17 1 92.44 62 LEU B C 1
ATOM 3893 O O . LEU B 1 62 ? -21.766 -25.984 -16.328 1 92.44 62 LEU B O 1
ATOM 3897 N N . GLY B 1 63 ? -21.203 -27.891 -17.328 1 88.19 63 GLY B N 1
ATOM 3898 C CA . GLY B 1 63 ? -22.328 -28.609 -16.734 1 88.19 63 GLY B CA 1
ATOM 3899 C C . GLY B 1 63 ? -23.531 -28.672 -17.656 1 88.19 63 GLY B C 1
ATOM 3900 O O . GLY B 1 63 ? -23.656 -27.859 -18.578 1 88.19 63 GLY B O 1
ATOM 3901 N N . SER B 1 64 ? -24.391 -29.609 -17.422 1 86.25 64 SER B N 1
ATOM 3902 C CA . SER B 1 64 ? -25.562 -29.812 -18.266 1 86.25 64 SER B CA 1
ATOM 3903 C C . SER B 1 64 ? -26.844 -29.859 -17.438 1 86.25 64 SER B C 1
ATOM 3905 O O . SER B 1 64 ? -27.922 -29.516 -17.938 1 86.25 64 SER B O 1
ATOM 3907 N N . VAL B 1 65 ? -26.719 -30.188 -16.125 1 86.19 65 VAL B N 1
ATOM 3908 C CA . VAL B 1 65 ? -27.906 -30.344 -15.289 1 86.19 65 VAL B CA 1
ATOM 3909 C C . VAL B 1 65 ? -27.891 -29.328 -14.156 1 86.19 65 VAL B C 1
ATOM 3911 O O . VAL B 1 65 ? -27.078 -29.438 -13.227 1 86.19 65 VAL B O 1
ATOM 3914 N N . PRO B 1 66 ? -28.797 -28.453 -14.188 1 82.62 66 PRO B N 1
ATOM 3915 C CA . PRO B 1 66 ? -28.859 -27.453 -13.125 1 82.62 66 PRO B CA 1
ATOM 3916 C C . PRO B 1 66 ? -29.078 -28.062 -11.742 1 82.62 66 PRO B C 1
ATOM 3918 O O . PRO B 1 66 ? -29.734 -29.109 -11.625 1 82.62 66 PRO B O 1
ATOM 3921 N N . LYS B 1 67 ? -28.516 -27.469 -10.617 1 76.88 67 LYS B N 1
ATOM 3922 C CA . LYS B 1 67 ? -28.656 -27.859 -9.219 1 76.88 67 LYS B CA 1
ATOM 3923 C C . LYS B 1 67 ? -27.766 -29.062 -8.891 1 76.88 67 LYS B C 1
ATOM 3925 O O . LYS B 1 67 ? -27.438 -29.297 -7.727 1 76.88 67 LYS B O 1
ATOM 3930 N N . GLN B 1 68 ? -27.406 -29.812 -9.961 1 74.62 68 GLN B N 1
ATOM 3931 C CA . GLN B 1 68 ? -26.531 -30.953 -9.734 1 74.62 68 GLN B CA 1
ATOM 3932 C C . GLN B 1 68 ? -25.078 -30.625 -10.07 1 74.62 68 GLN B C 1
ATOM 3934 O O . GLN B 1 68 ? -24.172 -30.922 -9.297 1 74.62 68 GLN B O 1
ATOM 3939 N N . ASP B 1 69 ? -25.047 -30 -11.258 1 79.38 69 ASP B N 1
ATOM 3940 C CA . ASP B 1 69 ? -23.719 -29.594 -11.695 1 79.38 69 ASP B CA 1
ATOM 3941 C C . ASP B 1 69 ? -23.359 -28.203 -11.164 1 79.38 69 ASP B C 1
ATOM 3943 O O . ASP B 1 69 ? -24.219 -27.312 -11.133 1 79.38 69 ASP B O 1
ATOM 3947 N N . HIS B 1 70 ? -22.203 -28.125 -10.664 1 83.75 70 HIS B N 1
ATOM 3948 C CA . HIS B 1 70 ? -21.719 -26.812 -10.219 1 83.75 70 HIS B CA 1
ATOM 3949 C C . HIS B 1 70 ? -20.719 -26.234 -11.227 1 83.75 70 HIS B C 1
ATOM 3951 O O . HIS B 1 70 ? -19.531 -26.578 -11.195 1 83.75 70 HIS B O 1
ATOM 3957 N N . SER B 1 71 ? -21.156 -25.359 -12.062 1 87 71 SER B N 1
ATOM 3958 C CA . SER B 1 71 ? -20.391 -24.828 -13.188 1 87 71 SER B CA 1
ATOM 3959 C C . SER B 1 71 ? -19.062 -24.234 -12.734 1 87 71 SER B C 1
ATOM 3961 O O . SER B 1 71 ? -18.047 -24.391 -13.414 1 87 71 SER B O 1
ATOM 3963 N N . LEU B 1 72 ? -19.172 -23.594 -11.648 1 82.81 72 LEU B N 1
ATOM 3964 C CA . LEU B 1 72 ? -17.938 -22.969 -11.164 1 82.81 72 LEU B CA 1
ATOM 3965 C C . LEU B 1 72 ? -16.906 -24.016 -10.797 1 82.81 72 LEU B C 1
ATOM 3967 O O . LEU B 1 72 ? -15.711 -23.828 -11.047 1 82.81 72 LEU B O 1
ATOM 3971 N N . PHE B 1 73 ? -17.344 -25.078 -10.289 1 82 73 PHE B N 1
ATOM 3972 C CA . PHE B 1 73 ? -16.422 -26.141 -9.922 1 82 73 PHE B CA 1
ATOM 3973 C C . PHE B 1 73 ? -15.82 -26.797 -11.164 1 82 73 PHE B C 1
ATOM 3975 O O . PHE B 1 73 ? -14.633 -27.125 -11.18 1 82 73 PHE B O 1
ATOM 3982 N N . LEU B 1 74 ? -16.594 -26.875 -12.07 1 86.88 74 LEU B N 1
ATOM 3983 C CA . LEU B 1 74 ? -16.125 -27.453 -13.32 1 86.88 74 LEU B CA 1
ATOM 3984 C C . LEU B 1 74 ? -15.094 -26.547 -13.984 1 86.88 74 LEU B C 1
ATOM 3986 O O . LEU B 1 74 ? -14.094 -27.016 -14.523 1 86.88 74 LEU B O 1
ATOM 3990 N N . LEU B 1 75 ? -15.391 -25.297 -13.891 1 88.06 75 LEU B N 1
ATOM 3991 C CA . LEU B 1 75 ? -14.453 -24.328 -14.438 1 88.06 75 LEU B CA 1
ATOM 3992 C C . LEU B 1 75 ? -13.117 -24.406 -13.711 1 88.06 75 LEU B C 1
ATOM 3994 O O . LEU B 1 75 ? -12.062 -24.359 -14.352 1 88.06 75 LEU B O 1
ATOM 3998 N N . ILE B 1 76 ? -13.141 -24.531 -12.492 1 85.62 76 ILE B N 1
ATOM 3999 C CA . ILE B 1 76 ? -11.938 -24.531 -11.672 1 85.62 76 ILE B CA 1
ATOM 4000 C C . ILE B 1 76 ? -11.148 -25.812 -11.914 1 85.62 76 ILE B C 1
ATOM 4002 O O . ILE B 1 76 ? -9.93 -25.766 -12.125 1 85.62 76 ILE B O 1
ATOM 4006 N N . ARG B 1 77 ? -11.82 -26.922 -11.945 1 85.44 77 ARG B N 1
ATOM 4007 C CA . ARG B 1 77 ? -11.172 -28.203 -12.227 1 85.44 77 ARG B CA 1
ATOM 4008 C C . ARG B 1 77 ? -10.547 -28.203 -13.617 1 85.44 77 ARG B C 1
ATOM 4010 O O . ARG B 1 77 ? -9.438 -28.703 -13.805 1 85.44 77 ARG B O 1
ATOM 4017 N N . GLY B 1 78 ? -11.281 -27.688 -14.414 1 90.06 78 GLY B N 1
ATOM 4018 C CA . GLY B 1 78 ? -10.789 -27.594 -15.781 1 90.06 78 GLY B CA 1
ATOM 4019 C C . GLY B 1 78 ? -9.578 -26.703 -15.922 1 90.06 78 GLY B C 1
ATOM 4020 O O . GLY B 1 78 ? -8.648 -27.016 -16.672 1 90.06 78 GLY B O 1
ATOM 4021 N N . SER B 1 79 ? -9.641 -25.594 -15.242 1 89.31 79 SER B N 1
ATOM 4022 C CA . SER B 1 79 ? -8.5 -24.688 -15.281 1 89.31 79 SER B CA 1
ATOM 4023 C C . SER B 1 79 ? -7.242 -25.359 -14.742 1 89.31 79 SER B C 1
ATOM 4025 O O . SER B 1 79 ? -6.152 -25.172 -15.297 1 89.31 79 SER B O 1
ATOM 4027 N N . LEU B 1 80 ? -7.398 -26.062 -13.719 1 87.06 80 LEU B N 1
ATOM 4028 C CA . LEU B 1 80 ? -6.27 -26.797 -13.164 1 87.06 80 LEU B CA 1
ATOM 4029 C C . LEU B 1 80 ? -5.727 -27.797 -14.172 1 87.06 80 LEU B C 1
ATOM 4031 O O . LEU B 1 80 ? -4.512 -27.906 -14.359 1 87.06 80 LEU B O 1
ATOM 4035 N N . GLN B 1 81 ? -6.582 -28.469 -14.797 1 90 81 GLN B N 1
ATOM 4036 C CA . GLN B 1 81 ? -6.176 -29.484 -15.766 1 90 81 GLN B CA 1
ATOM 4037 C C . GLN B 1 81 ? -5.488 -28.844 -16.969 1 90 81 GLN B C 1
ATOM 4039 O O . GLN B 1 81 ? -4.57 -29.422 -17.547 1 90 81 GLN B O 1
ATOM 4044 N N . ILE B 1 82 ? -5.953 -27.734 -17.328 1 93.62 82 ILE B N 1
ATOM 4045 C CA . ILE B 1 82 ? -5.328 -27.016 -18.438 1 93.62 82 ILE B CA 1
ATOM 4046 C C . ILE B 1 82 ? -3.869 -26.719 -18.094 1 93.62 82 ILE B C 1
ATOM 4048 O O . ILE B 1 82 ? -2.979 -26.922 -18.938 1 93.62 82 ILE B O 1
ATOM 4052 N N . ILE B 1 83 ? -3.672 -26.297 -16.906 1 89.75 83 ILE B N 1
ATOM 4053 C CA . ILE B 1 83 ? -2.312 -25.984 -16.484 1 89.75 83 ILE B CA 1
ATOM 4054 C C . ILE B 1 83 ? -1.459 -27.25 -16.5 1 89.75 83 ILE B C 1
ATOM 4056 O O . ILE B 1 83 ? -0.344 -27.234 -17.031 1 89.75 83 ILE B O 1
ATOM 4060 N N . ILE B 1 84 ? -1.972 -28.312 -16.016 1 88.75 84 ILE B N 1
ATOM 4061 C CA . ILE B 1 84 ? -1.247 -29.578 -15.977 1 88.75 84 ILE B CA 1
ATOM 4062 C C . ILE B 1 84 ? -0.943 -30.047 -17.391 1 88.75 84 ILE B C 1
ATOM 4064 O O . ILE B 1 84 ? 0.16 -30.516 -17.672 1 88.75 84 ILE B O 1
ATOM 4068 N N . THR B 1 85 ? -1.882 -29.891 -18.234 1 92.94 85 THR B N 1
ATOM 4069 C CA . THR B 1 85 ? -1.711 -30.281 -19.641 1 92.94 85 THR B CA 1
ATOM 4070 C C . THR B 1 85 ? -0.63 -29.453 -20.312 1 92.94 85 THR B C 1
ATOM 4072 O O . THR B 1 85 ? 0.191 -29.969 -21.062 1 92.94 85 THR B O 1
ATOM 4075 N N . ILE B 1 86 ? -0.638 -28.203 -20.031 1 91.69 86 ILE B N 1
ATOM 4076 C CA . ILE B 1 86 ? 0.368 -27.328 -20.609 1 91.69 86 ILE B CA 1
ATOM 4077 C C . ILE B 1 86 ? 1.753 -27.719 -20.094 1 91.69 86 ILE B C 1
ATOM 4079 O O . ILE B 1 86 ? 2.721 -27.75 -20.859 1 91.69 86 ILE B O 1
ATOM 4083 N N . ILE B 1 87 ? 1.816 -28 -18.844 1 87.94 87 ILE B N 1
ATOM 4084 C CA . ILE B 1 87 ? 3.082 -28.422 -18.25 1 87.94 87 ILE B CA 1
ATOM 4085 C C . ILE B 1 87 ? 3.549 -29.719 -18.906 1 87.94 87 ILE B C 1
ATOM 4087 O O . ILE B 1 87 ? 4.73 -29.875 -19.219 1 87.94 87 ILE B O 1
ATOM 4091 N N . PHE B 1 88 ? 2.674 -30.641 -19.125 1 91.81 88 PHE B N 1
ATOM 4092 C CA . PHE B 1 88 ? 3.021 -31.906 -19.766 1 91.81 88 PHE B CA 1
ATOM 4093 C C . PHE B 1 88 ? 3.486 -31.688 -21.203 1 91.81 88 PHE B C 1
ATOM 4095 O O . PHE B 1 88 ? 4.445 -32.312 -21.656 1 91.81 88 PHE B O 1
ATOM 4102 N N . LEU B 1 89 ? 2.801 -30.797 -21.891 1 93.56 89 LEU B N 1
ATOM 4103 C CA . LEU B 1 89 ? 3.189 -30.5 -23.266 1 93.56 89 LEU B CA 1
ATOM 4104 C C . LEU B 1 89 ? 4.578 -29.875 -23.312 1 93.56 89 LEU B C 1
ATOM 4106 O O . LEU B 1 89 ? 5.355 -30.141 -24.234 1 93.56 89 LEU B O 1
ATOM 4110 N N . ALA B 1 90 ? 4.789 -29.031 -22.391 1 87.5 90 ALA B N 1
ATOM 4111 C CA . ALA B 1 90 ? 6.125 -28.453 -22.297 1 87.5 90 ALA B CA 1
ATOM 4112 C C . ALA B 1 90 ? 7.18 -29.531 -22.047 1 87.5 90 ALA B C 1
ATOM 4114 O O . ALA B 1 90 ? 8.258 -29.5 -22.641 1 87.5 90 ALA B O 1
ATOM 4115 N N . PHE B 1 91 ? 6.867 -30.469 -21.125 1 88.19 91 PHE B N 1
ATOM 4116 C CA . PHE B 1 91 ? 7.734 -31.609 -20.859 1 88.19 91 PHE B CA 1
ATOM 4117 C C . PHE B 1 91 ? 7.918 -32.438 -22.125 1 88.19 91 PHE B C 1
ATOM 4119 O O . PHE B 1 91 ? 9.031 -32.875 -22.438 1 88.19 91 PHE B O 1
ATOM 4126 N N . TYR B 1 92 ? 6.848 -32.594 -22.812 1 92.62 92 TYR B N 1
ATOM 4127 C CA . TYR B 1 92 ? 6.871 -33.406 -24.031 1 92.62 92 TYR B CA 1
ATOM 4128 C C . TYR B 1 92 ? 7.809 -32.781 -25.062 1 92.62 92 TYR B C 1
ATOM 4130 O O . TYR B 1 92 ? 8.633 -33.469 -25.656 1 92.62 92 TYR B O 1
ATOM 4138 N N . GLY B 1 93 ? 7.73 -31.516 -25.234 1 91.25 93 GLY B N 1
ATOM 4139 C CA . GLY B 1 93 ? 8.633 -30.812 -26.125 1 91.25 93 GLY B CA 1
ATOM 4140 C C . GLY B 1 93 ? 10.086 -30.875 -25.672 1 91.25 93 GLY B C 1
ATOM 4141 O O . GLY B 1 93 ? 10.984 -31.094 -26.484 1 91.25 93 GLY B O 1
ATOM 4142 N N . ALA B 1 94 ? 10.305 -30.688 -24.438 1 87.75 94 ALA B N 1
ATOM 4143 C CA . ALA B 1 94 ? 11.648 -30.734 -23.875 1 87.75 94 ALA B CA 1
ATOM 4144 C C . ALA B 1 94 ? 12.266 -32.125 -24.047 1 87.75 94 ALA B C 1
ATOM 4146 O O . ALA B 1 94 ? 13.477 -32.25 -24.266 1 87.75 94 ALA B O 1
ATOM 4147 N N . ASN B 1 95 ? 11.398 -33.156 -23.891 1 91.62 95 ASN B N 1
ATOM 4148 C CA . ASN B 1 95 ? 11.844 -34.531 -24.078 1 91.62 95 ASN B CA 1
ATOM 4149 C C . ASN B 1 95 ? 12.367 -34.781 -25.5 1 91.62 95 ASN B C 1
ATOM 4151 O O . ASN B 1 95 ? 13.406 -35.406 -25.672 1 91.62 95 ASN B O 1
ATOM 4155 N N . ILE B 1 96 ? 11.742 -34.188 -26.438 1 93.31 96 ILE B N 1
ATOM 4156 C CA . ILE B 1 96 ? 12.133 -34.344 -27.828 1 93.31 96 ILE B CA 1
ATOM 4157 C C . ILE B 1 96 ? 13.43 -33.562 -28.094 1 93.31 96 ILE B C 1
ATOM 4159 O O . ILE B 1 96 ? 14.359 -34.125 -28.719 1 93.31 96 ILE B O 1
ATOM 4163 N N . LEU B 1 97 ? 13.5 -32.406 -27.594 1 90.5 97 LEU B N 1
ATOM 4164 C CA . LEU B 1 97 ? 14.68 -31.578 -27.812 1 90.5 97 LEU B CA 1
ATOM 4165 C C . LEU B 1 97 ? 15.891 -32.188 -27.094 1 90.5 97 LEU B C 1
ATOM 4167 O O . LEU B 1 97 ? 17.016 -32.062 -27.578 1 90.5 97 LEU B O 1
ATOM 4171 N N . ASP B 1 98 ? 15.594 -32.688 -25.922 1 89.62 98 ASP B N 1
ATOM 4172 C CA . ASP B 1 98 ? 16.656 -33.344 -25.156 1 89.62 98 ASP B CA 1
ATOM 4173 C C . ASP B 1 98 ? 17.266 -34.5 -25.922 1 89.62 98 ASP B C 1
ATOM 4175 O O . ASP B 1 98 ? 18.484 -34.688 -25.953 1 89.62 98 ASP B O 1
ATOM 4179 N N . ALA B 1 99 ? 16.453 -35.312 -26.516 1 91.94 99 ALA B N 1
ATOM 4180 C CA . ALA B 1 99 ? 16.938 -36.469 -27.297 1 91.94 99 ALA B CA 1
ATOM 4181 C C . ALA B 1 99 ? 17.828 -36 -28.438 1 91.94 99 ALA B C 1
ATOM 4183 O O . ALA B 1 99 ? 18.859 -36.625 -28.719 1 91.94 99 ALA B O 1
ATOM 4184 N N . ARG B 1 100 ? 17.391 -34.938 -29.047 1 92.56 100 ARG B N 1
ATOM 4185 C CA . ARG B 1 100 ? 18.188 -34.406 -30.141 1 92.56 100 ARG B CA 1
ATOM 4186 C C . ARG B 1 100 ? 19.516 -33.875 -29.641 1 92.56 100 ARG B C 1
ATOM 4188 O O . ARG B 1 100 ? 20.562 -34.156 -30.234 1 92.56 100 ARG B O 1
ATOM 4195 N N . SER B 1 101 ? 19.5 -33.156 -28.641 1 90.44 101 SER B N 1
ATOM 4196 C CA . SER B 1 101 ? 20.703 -32.531 -28.094 1 90.44 101 SER B CA 1
ATOM 4197 C C . SER B 1 101 ? 21.719 -33.594 -27.641 1 90.44 101 SER B C 1
ATOM 4199 O O . SER B 1 101 ? 22.922 -33.406 -27.828 1 90.44 101 SER B O 1
ATOM 4201 N N . ILE B 1 102 ? 21.219 -34.625 -26.969 1 89.5 102 ILE B N 1
ATOM 4202 C CA . ILE B 1 102 ? 22.094 -35.688 -26.484 1 89.5 102 ILE B CA 1
ATOM 4203 C C . ILE B 1 102 ? 22.703 -36.438 -27.656 1 89.5 102 ILE B C 1
ATOM 4205 O O . ILE B 1 102 ? 23.875 -36.812 -27.641 1 89.5 102 ILE B O 1
ATOM 4209 N N . ALA B 1 103 ? 21.938 -36.719 -28.656 1 92.06 103 ALA B N 1
ATOM 4210 C CA . ALA B 1 103 ? 22.453 -37.344 -29.859 1 92.06 103 ALA B CA 1
ATOM 4211 C C . ALA B 1 103 ? 23.578 -36.531 -30.484 1 92.06 103 ALA B C 1
ATOM 4213 O O . ALA B 1 103 ? 24.594 -37.094 -30.938 1 92.06 103 ALA B O 1
ATOM 4214 N N . ARG B 1 104 ? 23.359 -35.281 -30.547 1 91.62 104 ARG B N 1
ATOM 4215 C CA . ARG B 1 104 ? 24.375 -34.375 -31.094 1 91.62 104 ARG B CA 1
ATOM 4216 C C . ARG B 1 104 ? 25.641 -34.438 -30.25 1 91.62 104 ARG B C 1
ATOM 4218 O O . ARG B 1 104 ? 26.75 -34.375 -30.781 1 91.62 104 ARG B O 1
ATOM 4225 N N . LYS B 1 105 ? 25.484 -34.469 -28.969 1 89.38 105 LYS B N 1
ATOM 4226 C CA . LYS B 1 105 ? 26.625 -34.531 -28.078 1 89.38 105 LYS B CA 1
ATOM 4227 C C . LYS B 1 105 ? 27.391 -35.844 -28.266 1 89.38 105 LYS B C 1
ATOM 4229 O O . LYS B 1 105 ? 28.625 -35.844 -28.234 1 89.38 105 LYS B O 1
ATOM 4234 N N . ILE B 1 106 ? 26.703 -36.938 -28.375 1 89.06 106 ILE B N 1
ATOM 4235 C CA . ILE B 1 106 ? 27.312 -38.219 -28.625 1 89.06 106 ILE B CA 1
ATOM 4236 C C . ILE B 1 106 ? 28.125 -38.188 -29.922 1 89.06 106 ILE B C 1
ATOM 4238 O O . ILE B 1 106 ? 29.25 -38.688 -29.969 1 89.06 106 ILE B O 1
ATOM 4242 N N . ASN B 1 107 ? 27.531 -37.5 -30.891 1 90.69 107 ASN B N 1
ATOM 4243 C CA . ASN B 1 107 ? 28.203 -37.375 -32.188 1 90.69 107 ASN B CA 1
ATOM 4244 C C . ASN B 1 107 ? 29.453 -36.5 -32.094 1 90.69 107 ASN B C 1
ATOM 4246 O O . ASN B 1 107 ? 30.391 -36.688 -32.875 1 90.69 107 ASN B O 1
ATOM 4250 N N . LYS B 1 108 ? 29.375 -35.625 -31.172 1 89.69 108 LYS B N 1
ATOM 4251 C CA . LYS B 1 108 ? 30.531 -34.75 -30.969 1 89.69 108 LYS B CA 1
ATOM 4252 C C . LYS B 1 108 ? 31.562 -35.406 -30.047 1 89.69 108 LYS B C 1
ATOM 4254 O O . LYS B 1 108 ? 32.656 -34.875 -29.828 1 89.69 108 LYS B O 1
ATOM 4259 N N . GLY B 1 109 ? 31.25 -36.5 -29.438 1 85 109 GLY B N 1
ATOM 4260 C CA . GLY B 1 109 ? 32.188 -37.25 -28.594 1 85 109 GLY B CA 1
ATOM 4261 C C . GLY B 1 109 ? 32.156 -36.781 -27.141 1 85 109 GLY B C 1
ATOM 4262 O O . GLY B 1 109 ? 33.125 -37 -26.406 1 85 109 GLY B O 1
ATOM 4263 N N . GLU B 1 110 ? 31.141 -36.094 -26.812 1 85 110 GLU B N 1
ATOM 4264 C CA . GLU B 1 110 ? 31.031 -35.594 -25.453 1 85 110 GLU B CA 1
ATOM 4265 C C . GLU B 1 110 ? 30.5 -36.688 -24.516 1 85 110 GLU B C 1
ATOM 4267 O O . GLU B 1 110 ? 29.766 -37.562 -24.938 1 85 110 GLU B O 1
ATOM 4272 N N . LYS B 1 111 ? 31 -36.719 -23.328 1 81.06 111 LYS B N 1
ATOM 4273 C CA . LYS B 1 111 ? 30.531 -37.688 -22.344 1 81.06 111 LYS B CA 1
ATOM 4274 C C . LYS B 1 111 ? 29.109 -37.375 -21.906 1 81.06 111 LYS B C 1
ATOM 4276 O O . LYS B 1 111 ? 28.766 -36.219 -21.688 1 81.06 111 LYS B O 1
ATOM 4281 N N . ILE B 1 112 ? 28.25 -38.375 -21.984 1 81.5 112 ILE B N 1
ATOM 4282 C CA . ILE B 1 112 ? 26.859 -38.219 -21.594 1 81.5 112 ILE B CA 1
ATOM 4283 C C . ILE B 1 112 ? 26.594 -38.938 -20.266 1 81.5 112 ILE B C 1
ATOM 4285 O O . ILE B 1 112 ? 27.297 -39.875 -19.938 1 81.5 112 ILE B O 1
ATOM 4289 N N . SER B 1 113 ? 25.719 -38.438 -19.453 1 78.06 113 SER B N 1
ATOM 4290 C CA . SER B 1 113 ? 25.375 -39.062 -18.172 1 78.06 113 SER B CA 1
ATOM 4291 C C . SER B 1 113 ? 24.484 -40.281 -18.375 1 78.06 113 SER B C 1
ATOM 4293 O O . SER B 1 113 ? 23.438 -40.188 -19.016 1 78.06 113 SER B O 1
ATOM 4295 N N . LYS B 1 114 ? 24.906 -41.469 -17.984 1 76.62 114 LYS B N 1
ATOM 4296 C CA . LYS B 1 114 ? 24.141 -42.688 -18.188 1 76.62 114 LYS B CA 1
ATOM 4297 C C . LYS B 1 114 ? 23.531 -43.188 -16.875 1 76.62 114 LYS B C 1
ATOM 4299 O O . LYS B 1 114 ? 22.469 -43.812 -16.891 1 76.62 114 LYS B O 1
ATOM 4304 N N . THR B 1 115 ? 24.156 -42.812 -15.727 1 75.94 115 THR B N 1
ATOM 4305 C CA . THR B 1 115 ? 23.688 -43.312 -14.43 1 75.94 115 THR B CA 1
ATOM 4306 C C . THR B 1 115 ? 23.047 -42.156 -13.633 1 75.94 115 THR B C 1
ATOM 4308 O O . THR B 1 115 ? 23.297 -41 -13.906 1 75.94 115 THR B O 1
ATOM 4311 N N . LEU B 1 116 ? 22.172 -42.594 -12.719 1 75.56 116 LEU B N 1
ATOM 4312 C CA . LEU B 1 116 ? 21.547 -41.625 -11.828 1 75.56 116 LEU B CA 1
ATOM 4313 C C . LEU B 1 116 ? 22.594 -40.781 -11.109 1 75.56 116 LEU B C 1
ATOM 4315 O O . LEU B 1 116 ? 22.422 -39.594 -10.945 1 75.56 116 LEU B O 1
ATOM 4319 N N . LYS B 1 117 ? 23.609 -41.469 -10.656 1 74.88 117 LYS B N 1
ATOM 4320 C CA . LYS B 1 117 ? 24.688 -40.812 -9.93 1 74.88 117 LYS B CA 1
ATOM 4321 C C . LYS B 1 117 ? 25.359 -39.75 -10.797 1 74.88 117 LYS B C 1
ATOM 4323 O O . LYS B 1 117 ? 25.625 -38.656 -10.336 1 74.88 117 LYS B O 1
ATOM 4328 N N . GLU B 1 118 ? 25.578 -40.156 -12.047 1 75.56 118 GLU B N 1
ATOM 4329 C CA . GLU B 1 118 ? 26.219 -39.219 -12.961 1 75.56 118 GLU B CA 1
ATOM 4330 C C . GLU B 1 118 ? 25.297 -38.031 -13.289 1 75.56 118 GLU B C 1
ATOM 4332 O O . GLU B 1 118 ? 25.75 -36.906 -13.398 1 75.56 118 GLU B O 1
ATOM 4337 N N . MET B 1 119 ? 24.031 -38.438 -13.406 1 70.12 119 MET B N 1
ATOM 4338 C CA . MET B 1 119 ? 23.047 -37.406 -13.695 1 70.12 119 MET B CA 1
ATOM 4339 C C . MET B 1 119 ? 22.969 -36.406 -12.555 1 70.12 119 MET B C 1
ATOM 4341 O O . MET B 1 119 ? 22.953 -35.188 -12.781 1 70.12 119 MET B O 1
ATOM 4345 N N . LEU B 1 120 ? 22.875 -36.938 -11.328 1 69.44 120 LEU B N 1
ATOM 4346 C CA . LEU B 1 120 ? 22.781 -36.094 -10.133 1 69.44 120 LEU B CA 1
ATOM 4347 C C . LEU B 1 120 ? 24.078 -35.312 -9.922 1 69.44 120 LEU B C 1
ATOM 4349 O O . LEU B 1 120 ? 24.031 -34.156 -9.523 1 69.44 120 LEU B O 1
ATOM 4353 N N . HIS B 1 121 ? 25.172 -36.062 -10.102 1 66.44 121 HIS B N 1
ATOM 4354 C CA . HIS B 1 121 ? 26.469 -35.406 -9.961 1 66.44 121 HIS B CA 1
ATOM 4355 C C . HIS B 1 121 ? 26.625 -34.25 -10.953 1 66.44 121 HIS B C 1
ATOM 4357 O O . HIS B 1 121 ? 27.141 -33.188 -10.609 1 66.44 121 HIS B O 1
ATOM 4363 N N . ASN B 1 122 ? 26.188 -34.531 -12.117 1 61.94 122 ASN B N 1
ATOM 4364 C CA . ASN B 1 122 ? 26.266 -33.469 -13.133 1 61.94 122 ASN B CA 1
ATOM 4365 C C . ASN B 1 122 ? 25.359 -32.312 -12.789 1 61.94 122 ASN B C 1
ATOM 4367 O O . ASN B 1 122 ? 25.734 -31.141 -13 1 61.94 122 ASN B O 1
ATOM 4371 N N . ILE B 1 123 ? 24.328 -32.719 -12.312 1 61.88 123 ILE B N 1
ATOM 4372 C CA . ILE B 1 123 ? 23.391 -31.672 -11.891 1 61.88 123 ILE B CA 1
ATOM 4373 C C . ILE B 1 123 ? 24 -30.891 -10.727 1 61.88 123 ILE B C 1
ATOM 4375 O O . ILE B 1 123 ? 23.906 -29.672 -10.688 1 61.88 123 ILE B O 1
ATOM 4379 N N . TYR B 1 124 ? 24.469 -31.688 -9.727 1 58.78 124 TYR B N 1
ATOM 4380 C CA . TYR B 1 124 ? 25.078 -31.078 -8.539 1 58.78 124 TYR B CA 1
ATOM 4381 C C . TYR B 1 124 ? 26.359 -30.344 -8.906 1 58.78 124 TYR B C 1
ATOM 4383 O O . TYR B 1 124 ? 26.609 -29.25 -8.398 1 58.78 124 TYR B O 1
ATOM 4391 N N . ALA B 1 125 ? 27.281 -31.125 -9.578 1 54.47 125 ALA B N 1
ATOM 4392 C CA . ALA B 1 125 ? 28.578 -30.562 -9.922 1 54.47 125 ALA B CA 1
ATOM 4393 C C . ALA B 1 125 ? 28.422 -29.297 -10.766 1 54.47 125 ALA B C 1
ATOM 4395 O O . ALA B 1 125 ? 29.188 -28.344 -10.617 1 54.47 125 ALA B O 1
ATOM 4396 N N . ASP B 1 126 ? 27.594 -29.562 -11.719 1 50.06 126 ASP B N 1
ATOM 4397 C CA . ASP B 1 126 ? 27.453 -28.391 -12.57 1 50.06 126 ASP B CA 1
ATOM 4398 C C . ASP B 1 126 ? 26.594 -27.328 -11.891 1 50.06 126 ASP B C 1
ATOM 4400 O O . ASP B 1 126 ? 26.141 -26.375 -12.539 1 50.06 126 ASP B O 1
ATOM 4404 N N . GLY B 1 127 ? 26.516 -27.391 -10.453 1 48.09 127 GLY B N 1
ATOM 4405 C CA . GLY B 1 127 ? 26 -26.312 -9.633 1 48.09 127 GLY B CA 1
ATOM 4406 C C . GLY B 1 127 ? 24.531 -26.484 -9.273 1 48.09 127 GLY B C 1
ATOM 4407 O O . GLY B 1 127 ? 23.922 -25.578 -8.703 1 48.09 127 GLY B O 1
ATOM 4408 N N . PHE B 1 128 ? 23.812 -27.562 -9.867 1 47.62 128 PHE B N 1
ATOM 4409 C CA . PHE B 1 128 ? 22.391 -27.312 -9.875 1 47.62 128 PHE B CA 1
ATOM 4410 C C . PHE B 1 128 ? 21.703 -28 -8.703 1 47.62 128 PHE B C 1
ATOM 4412 O O . PHE B 1 128 ? 21.141 -29.094 -8.859 1 47.62 128 PHE B O 1
ATOM 4419 N N . PRO B 1 129 ? 22.281 -28 -7.527 1 46.12 129 PRO B N 1
ATOM 4420 C CA . PRO B 1 129 ? 21.312 -28.422 -6.52 1 46.12 129 PRO B CA 1
ATOM 4421 C C . PRO B 1 129 ? 19.875 -28.031 -6.895 1 46.12 129 PRO B C 1
ATOM 4423 O O . PRO B 1 129 ? 18.938 -28.438 -6.215 1 46.12 129 PRO B O 1
ATOM 4426 N N . TYR B 1 130 ? 19.703 -27.344 -7.871 1 47.66 130 TYR B N 1
ATOM 4427 C CA . TYR B 1 130 ? 18.5 -26.609 -8.258 1 47.66 130 TYR B CA 1
ATOM 4428 C C . TYR B 1 130 ? 17.469 -27.547 -8.875 1 47.66 130 TYR B C 1
ATOM 4430 O O . TYR B 1 130 ? 16.312 -27.141 -9.094 1 47.66 130 TYR B O 1
ATOM 4438 N N . LEU B 1 131 ? 17.953 -28.828 -9.367 1 53.28 131 LEU B N 1
ATOM 4439 C CA . LEU B 1 131 ? 16.906 -29.75 -9.781 1 53.28 131 LEU B CA 1
ATOM 4440 C C . LEU B 1 131 ? 15.867 -29.922 -8.68 1 53.28 131 LEU B C 1
ATOM 4442 O O . LEU B 1 131 ? 14.672 -30.062 -8.953 1 53.28 131 LEU B O 1
ATOM 4446 N N . LEU B 1 132 ? 16.453 -29.875 -7.492 1 55.34 132 LEU B N 1
ATOM 4447 C CA . LEU B 1 132 ? 15.516 -30.047 -6.395 1 55.34 132 LEU B CA 1
ATOM 4448 C C . LEU B 1 132 ? 14.547 -28.859 -6.324 1 55.34 132 LEU B C 1
ATOM 4450 O O . LEU B 1 132 ? 13.492 -28.969 -5.699 1 55.34 132 LEU B O 1
ATOM 4454 N N . ILE B 1 133 ? 14.953 -27.953 -7.191 1 61.16 133 ILE B N 1
ATOM 4455 C CA . ILE B 1 133 ? 14.141 -26.75 -7.055 1 61.16 133 ILE B CA 1
ATOM 4456 C C . ILE B 1 133 ? 13.078 -26.719 -8.156 1 61.16 133 ILE B C 1
ATOM 4458 O O . ILE B 1 133 ? 12.086 -26 -8.047 1 61.16 133 ILE B O 1
ATOM 4462 N N . ILE B 1 134 ? 13.234 -27.75 -9.109 1 67.44 134 ILE B N 1
ATOM 4463 C CA . ILE B 1 134 ? 12.328 -27.719 -10.25 1 67.44 134 ILE B CA 1
ATOM 4464 C C . ILE B 1 134 ? 10.898 -27.984 -9.781 1 67.44 134 ILE B C 1
ATOM 4466 O O . ILE B 1 134 ? 9.969 -27.266 -10.141 1 67.44 134 ILE B O 1
ATOM 4470 N N . PRO B 1 135 ? 10.758 -28.984 -8.922 1 67.94 135 PRO B N 1
ATOM 4471 C CA . PRO B 1 135 ? 9.391 -29.219 -8.453 1 67.94 135 PRO B CA 1
ATOM 4472 C C . PRO B 1 135 ? 8.797 -28.016 -7.734 1 67.94 135 PRO B C 1
ATOM 4474 O O . PRO B 1 135 ? 7.605 -27.719 -7.887 1 67.94 135 PRO B O 1
ATOM 4477 N N . SER B 1 136 ? 9.711 -27.422 -7.078 1 67.56 136 SER B N 1
ATOM 4478 C CA . SER B 1 136 ? 9.227 -26.266 -6.344 1 67.56 136 SER B CA 1
ATOM 4479 C C . SER B 1 136 ? 8.82 -25.141 -7.289 1 67.56 136 SER B C 1
ATOM 4481 O O . SER B 1 136 ? 7.82 -24.453 -7.059 1 67.56 136 SER B O 1
ATOM 4483 N N . TYR B 1 137 ? 9.523 -25.125 -8.32 1 68.88 137 TYR B N 1
ATOM 4484 C CA . TYR B 1 137 ? 9.242 -24.078 -9.305 1 68.88 137 TYR B CA 1
ATOM 4485 C C . TYR B 1 137 ? 7.934 -24.359 -10.039 1 68.88 137 TYR B C 1
ATOM 4487 O O . TYR B 1 137 ? 7.16 -23.438 -10.312 1 68.88 137 TYR B O 1
ATOM 4495 N N . ILE B 1 138 ? 7.758 -25.594 -10.289 1 74.62 138 ILE B N 1
ATOM 4496 C CA . ILE B 1 138 ? 6.547 -25.969 -11 1 74.62 138 ILE B CA 1
ATOM 4497 C C . ILE B 1 138 ? 5.324 -25.734 -10.117 1 74.62 138 ILE B C 1
ATOM 4499 O O . ILE B 1 138 ? 4.324 -25.172 -10.57 1 74.62 138 ILE B O 1
ATOM 4503 N N . PHE B 1 139 ? 5.516 -26.047 -8.914 1 73.19 139 PHE B N 1
ATOM 4504 C CA . PHE B 1 139 ? 4.426 -25.844 -7.969 1 73.19 139 PHE B CA 1
ATOM 4505 C C . PHE B 1 139 ? 4.113 -24.359 -7.82 1 73.19 139 PHE B C 1
ATOM 4507 O O . PHE B 1 139 ? 2.943 -23.969 -7.781 1 73.19 139 PHE B O 1
ATOM 4514 N N . MET B 1 140 ? 5.168 -23.703 -7.793 1 71.81 140 MET B N 1
ATOM 4515 C CA . MET B 1 140 ? 4.988 -22.266 -7.641 1 71.81 140 MET B CA 1
ATOM 4516 C C . MET B 1 140 ? 4.301 -21.672 -8.867 1 71.81 140 MET B C 1
ATOM 4518 O O . MET B 1 140 ? 3.424 -20.812 -8.734 1 71.81 140 MET B O 1
ATOM 4522 N N . ALA B 1 141 ? 4.691 -22.172 -9.945 1 76.75 141 ALA B N 1
ATOM 4523 C CA . ALA B 1 141 ? 4.098 -21.672 -11.18 1 76.75 141 ALA B CA 1
ATOM 4524 C C . ALA B 1 141 ? 2.605 -21.984 -11.242 1 76.75 141 ALA B C 1
ATOM 4526 O O . ALA B 1 141 ? 1.799 -21.125 -11.617 1 76.75 141 ALA B O 1
ATOM 4527 N N . ILE B 1 142 ? 2.33 -23.156 -10.789 1 80.94 142 ILE B N 1
ATOM 4528 C CA . ILE B 1 142 ? 0.927 -23.562 -10.789 1 80.94 142 ILE B CA 1
ATOM 4529 C C . ILE B 1 142 ? 0.138 -22.672 -9.828 1 80.94 142 ILE B C 1
ATOM 4531 O O . ILE B 1 142 ? -0.937 -22.172 -10.172 1 80.94 142 ILE B O 1
ATOM 4535 N N . ALA B 1 143 ? 0.733 -22.484 -8.742 1 76.5 143 ALA B N 1
ATOM 4536 C CA . ALA B 1 143 ? 0.072 -21.703 -7.707 1 76.5 143 ALA B CA 1
ATOM 4537 C C . ALA B 1 143 ? -0.135 -20.266 -8.156 1 76.5 143 ALA B C 1
ATOM 4539 O O . ALA B 1 143 ? -1.102 -19.609 -7.75 1 76.5 143 ALA B O 1
ATOM 4540 N N . ILE B 1 144 ? 0.717 -19.844 -8.992 1 80.5 144 ILE B N 1
ATOM 4541 C CA . ILE B 1 144 ? 0.659 -18.469 -9.445 1 80.5 144 ILE B CA 1
ATOM 4542 C C . ILE B 1 144 ? -0.341 -18.328 -10.594 1 80.5 144 ILE B C 1
ATOM 4544 O O . ILE B 1 144 ? -1.19 -17.438 -10.586 1 80.5 144 ILE B O 1
ATOM 4548 N N . VAL B 1 145 ? -0.327 -19.281 -11.477 1 84.69 145 VAL B N 1
ATOM 4549 C CA . VAL B 1 145 ? -1.068 -19.172 -12.727 1 84.69 145 VAL B CA 1
ATOM 4550 C C . VAL B 1 145 ? -2.531 -19.547 -12.5 1 84.69 145 VAL B C 1
ATOM 4552 O O . VAL B 1 145 ? -3.428 -18.984 -13.133 1 84.69 145 VAL B O 1
ATOM 4555 N N . PHE B 1 146 ? -2.729 -20.359 -11.578 1 84.94 146 PHE B N 1
ATOM 4556 C CA . PHE B 1 146 ? -4.047 -20.953 -11.398 1 84.94 146 PHE B CA 1
ATOM 4557 C C . PHE B 1 146 ? -5.086 -19.891 -11.094 1 84.94 146 PHE B C 1
ATOM 4559 O O . PHE B 1 146 ? -6.086 -19.766 -11.805 1 84.94 146 PHE B O 1
ATOM 4566 N N . PRO B 1 147 ? -4.852 -19.094 -10.07 1 81.19 147 PRO B N 1
ATOM 4567 C CA . PRO B 1 147 ? -5.863 -18.078 -9.766 1 81.19 147 PRO B CA 1
ATOM 4568 C C . PRO B 1 147 ? -6.047 -17.062 -10.898 1 81.19 147 PRO B C 1
ATOM 4570 O O . PRO B 1 147 ? -7.164 -16.594 -11.141 1 81.19 147 PRO B O 1
ATOM 4573 N N . VAL B 1 148 ? -5.031 -16.734 -11.5 1 84.06 148 VAL B N 1
ATOM 4574 C CA . VAL B 1 148 ? -5.09 -15.781 -12.594 1 84.06 148 VAL B CA 1
ATOM 4575 C C . VAL B 1 148 ? -5.91 -16.359 -13.75 1 84.06 148 VAL B C 1
ATOM 4577 O O . VAL B 1 148 ? -6.75 -15.68 -14.328 1 84.06 148 VAL B O 1
ATOM 4580 N N . LEU B 1 149 ? -5.676 -17.625 -13.984 1 88.12 149 LEU B N 1
ATOM 4581 C CA . LEU B 1 149 ? -6.402 -18.281 -15.07 1 88.12 149 LEU B CA 1
ATOM 4582 C C . LEU B 1 149 ? -7.895 -18.344 -14.766 1 88.12 149 LEU B C 1
ATOM 4584 O O . LEU B 1 149 ? -8.719 -18.141 -15.656 1 88.12 149 LEU B O 1
ATOM 4588 N N . VAL B 1 150 ? -8.195 -18.609 -13.594 1 85.25 150 VAL B N 1
ATOM 4589 C CA . VAL B 1 150 ? -9.602 -18.672 -13.203 1 85.25 150 VAL B CA 1
ATOM 4590 C C . VAL B 1 150 ? -10.258 -17.312 -13.391 1 85.25 150 VAL B C 1
ATOM 4592 O O . VAL B 1 150 ? -11.391 -17.219 -13.867 1 85.25 150 VAL B O 1
ATOM 4595 N N . THR B 1 151 ? -9.555 -16.312 -13.016 1 83.75 151 THR B N 1
ATOM 4596 C CA . THR B 1 151 ? -10.07 -14.961 -13.188 1 83.75 151 THR B CA 1
ATOM 4597 C C . THR B 1 151 ? -10.273 -14.641 -14.672 1 83.75 151 THR B C 1
ATOM 4599 O O . THR B 1 151 ? -11.297 -14.07 -15.047 1 83.75 151 THR B O 1
ATOM 4602 N N . VAL B 1 152 ? -9.359 -15.031 -15.477 1 89.06 152 VAL B N 1
ATOM 4603 C CA . VAL B 1 152 ? -9.453 -14.797 -16.906 1 89.06 152 VAL B CA 1
ATOM 4604 C C . VAL B 1 152 ? -10.664 -15.531 -17.484 1 89.06 152 VAL B C 1
ATOM 4606 O O . VAL B 1 152 ? -11.445 -14.961 -18.25 1 89.06 152 VAL B O 1
ATOM 4609 N N . CYS B 1 153 ? -10.859 -16.75 -17.078 1 91.69 153 CYS B N 1
ATOM 4610 C CA . CYS B 1 153 ? -11.984 -17.547 -17.578 1 91.69 153 CYS B CA 1
ATOM 4611 C C . CYS B 1 153 ? -13.312 -16.969 -17.109 1 91.69 153 CYS B C 1
ATOM 4613 O O . CYS B 1 153 ? -14.297 -16.984 -17.844 1 91.69 153 CYS B O 1
ATOM 4615 N N . THR B 1 154 ? -13.312 -16.453 -15.922 1 88.75 154 THR B N 1
ATOM 4616 C CA . THR B 1 154 ? -14.531 -15.883 -15.359 1 88.75 154 THR B CA 1
ATOM 4617 C C . THR B 1 154 ? -15 -14.68 -16.172 1 88.75 154 THR B C 1
ATOM 4619 O O . THR B 1 154 ? -16.203 -14.406 -16.266 1 88.75 154 THR B O 1
ATOM 4622 N N . ALA B 1 155 ? -14.102 -14.039 -16.828 1 93.19 155 ALA B N 1
ATOM 4623 C CA . ALA B 1 155 ? -14.445 -12.875 -17.641 1 93.19 155 ALA B CA 1
ATOM 4624 C C . ALA B 1 155 ? -15.211 -13.281 -18.891 1 93.19 155 ALA B C 1
ATOM 4626 O O . ALA B 1 155 ? -15.852 -12.453 -19.531 1 93.19 155 ALA B O 1
ATOM 4627 N N . PHE B 1 156 ? -15.203 -14.594 -19.188 1 95.31 156 PHE B N 1
ATOM 4628 C CA . PHE B 1 156 ? -15.789 -15.039 -20.438 1 95.31 156 PHE B CA 1
ATOM 4629 C C . PHE B 1 156 ? -17.016 -15.906 -20.188 1 95.31 156 PHE B C 1
ATOM 4631 O O . PHE B 1 156 ? -17.516 -16.562 -21.109 1 95.31 156 PHE B O 1
ATOM 4638 N N . ILE B 1 157 ? -17.484 -15.93 -18.969 1 93.06 157 ILE B N 1
ATOM 4639 C CA . ILE B 1 157 ? -18.719 -16.656 -18.656 1 93.06 157 ILE B CA 1
ATOM 4640 C C . ILE B 1 157 ? -19.766 -15.68 -18.109 1 93.06 157 ILE B C 1
ATOM 4642 O O . ILE B 1 157 ? -19.484 -14.492 -17.922 1 93.06 157 ILE B O 1
ATOM 4646 N N . ASN B 1 158 ? -21 -16.156 -17.891 1 92.06 158 ASN B N 1
ATOM 4647 C CA . ASN B 1 158 ? -22.094 -15.305 -17.406 1 92.06 158 ASN B CA 1
ATOM 4648 C C . ASN B 1 158 ? -22.344 -15.5 -15.922 1 92.06 158 ASN B C 1
ATOM 4650 O O . ASN B 1 158 ? -23.484 -15.758 -15.508 1 92.06 158 ASN B O 1
ATOM 4654 N N . TYR B 1 159 ? -21.328 -15.25 -15.125 1 87.81 159 TYR B N 1
ATOM 4655 C CA . TYR B 1 159 ? -21.422 -15.375 -13.68 1 87.81 159 TYR B CA 1
ATOM 4656 C C . TYR B 1 159 ? -21.922 -14.086 -13.039 1 87.81 159 TYR B C 1
ATOM 4658 O O . TYR B 1 159 ? -21.109 -13.211 -12.703 1 87.81 159 TYR B O 1
ATOM 4666 N N . ASP B 1 160 ? -23.219 -13.945 -12.898 1 85.94 160 ASP B N 1
ATOM 4667 C CA . ASP B 1 160 ? -23.859 -12.789 -12.289 1 85.94 160 ASP B CA 1
ATOM 4668 C C . ASP B 1 160 ? -24.922 -13.211 -11.281 1 85.94 160 ASP B C 1
ATOM 4670 O O . ASP B 1 160 ? -25.078 -14.398 -11.008 1 85.94 160 ASP B O 1
ATOM 4674 N N . PHE B 1 161 ? -25.547 -12.211 -10.727 1 79.44 161 PHE B N 1
ATOM 4675 C CA . PHE B 1 161 ? -26.484 -12.469 -9.641 1 79.44 161 PHE B CA 1
ATOM 4676 C C . PHE B 1 161 ? -27.656 -13.305 -10.125 1 79.44 161 PHE B C 1
ATOM 4678 O O . PHE B 1 161 ? -28.297 -14.023 -9.344 1 79.44 161 PHE B O 1
ATOM 4685 N N . LYS B 1 162 ? -27.844 -13.273 -11.375 1 78.25 162 LYS B N 1
ATOM 4686 C CA . LYS B 1 162 ? -28.953 -14.055 -11.93 1 78.25 162 LYS B CA 1
ATOM 4687 C C . LYS B 1 162 ? -28.5 -15.477 -12.25 1 78.25 162 LYS B C 1
ATOM 4689 O O . LYS B 1 162 ? -29.344 -16.375 -12.398 1 78.25 162 LYS B O 1
ATOM 4694 N N . HIS B 1 163 ? -27.25 -15.625 -12.398 1 81.44 163 HIS B N 1
ATOM 4695 C CA . HIS B 1 163 ? -26.672 -16.922 -12.711 1 81.44 163 HIS B CA 1
ATOM 4696 C C . HIS B 1 163 ? -25.719 -17.375 -11.609 1 81.44 163 HIS B C 1
ATOM 4698 O O . HIS B 1 163 ? -24.516 -17.109 -11.68 1 81.44 163 HIS B O 1
ATOM 4704 N N . THR B 1 164 ? -26.312 -17.969 -10.523 1 76.94 164 THR B N 1
ATOM 4705 C CA . THR B 1 164 ? -25.484 -18.406 -9.406 1 76.94 164 THR B CA 1
ATOM 4706 C C . THR B 1 164 ? -25.547 -19.922 -9.258 1 76.94 164 THR B C 1
ATOM 4708 O O . THR B 1 164 ? -26.609 -20.484 -8.992 1 76.94 164 THR B O 1
ATOM 4711 N N . PRO B 1 165 ? -24.422 -20.547 -9.477 1 73.19 165 PRO B N 1
ATOM 4712 C CA . PRO B 1 165 ? -24.406 -22 -9.266 1 73.19 165 PRO B CA 1
ATOM 4713 C C . PRO B 1 165 ? -24.562 -22.375 -7.793 1 73.19 165 PRO B C 1
ATOM 4715 O O . PR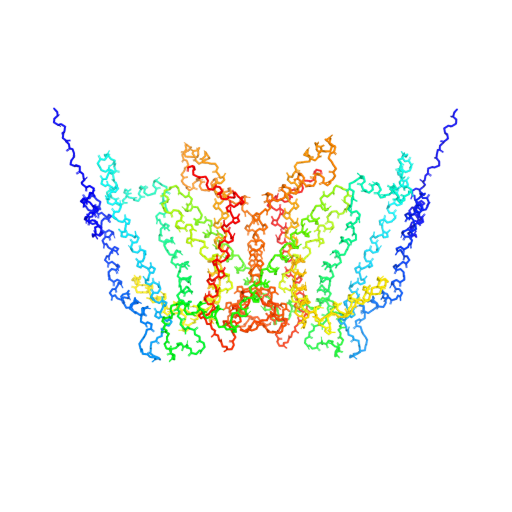O B 1 165 ? -24.141 -21.625 -6.91 1 73.19 165 PRO B O 1
ATOM 4718 N N . PRO B 1 166 ? -25.203 -23.422 -7.602 1 69.94 166 PRO B N 1
ATOM 4719 C CA . PRO B 1 166 ? -25.625 -24.469 -8.531 1 69.94 166 PRO B CA 1
ATOM 4720 C C . PRO B 1 166 ? -27.062 -24.297 -9.031 1 69.94 166 PRO B C 1
ATOM 4722 O O . PRO B 1 166 ? -27.547 -25.094 -9.828 1 69.94 166 PRO B O 1
ATOM 4725 N N . ALA B 1 167 ? -27.609 -23.281 -8.594 1 73.94 167 ALA B N 1
ATOM 4726 C CA . ALA B 1 167 ? -29 -23.062 -8.984 1 73.94 167 ALA B CA 1
ATOM 4727 C C . ALA B 1 167 ? -29.141 -22.953 -10.5 1 73.94 167 ALA B C 1
ATOM 4729 O O . ALA B 1 167 ? -30.031 -23.562 -11.094 1 73.94 167 ALA B O 1
ATOM 4730 N N . LYS B 1 168 ? -28.234 -22.234 -11.125 1 84.06 168 LYS B N 1
ATOM 4731 C CA . LYS B 1 168 ? -28.188 -22.109 -12.578 1 84.06 168 LYS B CA 1
ATOM 4732 C C . LYS B 1 168 ? -26.797 -22.406 -13.117 1 84.06 168 LYS B C 1
ATOM 4734 O O . LYS B 1 168 ? -25.797 -22.25 -12.406 1 84.06 168 LYS B O 1
ATOM 4739 N N . LEU B 1 169 ? -26.844 -22.812 -14.297 1 87.5 169 LEU B N 1
ATOM 4740 C CA . LEU B 1 169 ? -25.578 -23.125 -14.953 1 87.5 169 LEU B CA 1
ATOM 4741 C C . LEU B 1 169 ? -24.969 -21.875 -15.594 1 87.5 169 LEU B C 1
ATOM 4743 O O . LEU B 1 169 ? -25.688 -20.922 -15.914 1 87.5 169 LEU B O 1
ATOM 4747 N N . LEU B 1 170 ? -23.734 -21.938 -15.633 1 91.12 170 LEU B N 1
ATOM 4748 C CA . LEU B 1 170 ? -23 -20.891 -16.344 1 91.12 170 LEU B CA 1
ATOM 4749 C C . LEU B 1 170 ? -22.672 -21.312 -17.766 1 91.12 170 LEU B C 1
ATOM 4751 O O . LEU B 1 170 ? -22.562 -22.5 -18.062 1 91.12 170 LEU B O 1
ATOM 4755 N N . ASN B 1 171 ? -22.609 -20.328 -18.688 1 92.12 171 ASN B N 1
ATOM 4756 C CA . ASN B 1 171 ? -22.25 -20.562 -20.078 1 92.12 171 ASN B CA 1
ATOM 4757 C C . ASN B 1 171 ? -21.109 -19.656 -20.531 1 92.12 171 ASN B C 1
ATOM 4759 O O . ASN B 1 171 ? -20.922 -18.562 -20 1 92.12 171 ASN B O 1
ATOM 4763 N N . TRP B 1 172 ? -20.391 -20.266 -21.453 1 95 172 TRP B N 1
ATOM 4764 C CA . TRP B 1 172 ? -19.391 -19.422 -22.109 1 95 172 TRP B CA 1
ATOM 4765 C C . TRP B 1 172 ? -20.062 -18.375 -22.984 1 95 172 TRP B C 1
ATOM 4767 O O . TRP B 1 172 ? -20.891 -18.703 -23.844 1 95 172 TRP B O 1
ATOM 4777 N N . VAL B 1 173 ? -19.781 -17.094 -22.797 1 93.75 173 VAL B N 1
ATOM 4778 C CA . VAL B 1 173 ? -20.469 -16.031 -23.531 1 93.75 173 VAL B CA 1
ATOM 4779 C C . VAL B 1 173 ? -19.469 -15.258 -24.375 1 93.75 173 VAL B C 1
ATOM 4781 O O . VAL B 1 173 ? -19.781 -14.195 -24.906 1 93.75 173 VAL B O 1
ATOM 4784 N N . GLY B 1 174 ? -18.234 -15.82 -24.438 1 92.94 174 GLY B N 1
ATOM 4785 C CA . GLY B 1 174 ? -17.219 -15.156 -25.234 1 92.94 174 GLY B CA 1
ATOM 4786 C C . GLY B 1 174 ? -16.875 -13.766 -24.75 1 92.94 174 GLY B C 1
ATOM 4787 O O . GLY B 1 174 ? -16.578 -13.57 -23.562 1 92.94 174 GLY B O 1
ATOM 4788 N N . ILE B 1 175 ? -17.016 -12.75 -25.672 1 93.69 175 ILE B N 1
ATOM 4789 C CA . ILE B 1 175 ? -16.578 -11.398 -25.344 1 93.69 175 ILE B CA 1
ATOM 4790 C C . ILE B 1 175 ? -17.766 -10.547 -24.938 1 93.69 175 ILE B C 1
ATOM 4792 O O . ILE B 1 175 ? -17.672 -9.312 -24.906 1 93.69 175 ILE B O 1
ATOM 4796 N N . GLU B 1 176 ? -18.844 -11.148 -24.609 1 92.94 176 GLU B N 1
ATOM 4797 C CA . GLU B 1 176 ? -20.078 -10.445 -24.281 1 92.94 176 GLU B CA 1
ATOM 4798 C C . GLU B 1 176 ? -19.891 -9.492 -23.109 1 92.94 176 GLU B C 1
ATOM 4800 O O . GLU B 1 176 ? -20.391 -8.367 -23.125 1 92.94 176 GLU B O 1
ATOM 4805 N N . ASN B 1 177 ? -19.203 -9.945 -22.125 1 92.81 177 ASN B N 1
ATOM 4806 C CA . ASN B 1 177 ? -18.969 -9.102 -20.953 1 92.81 177 ASN B CA 1
ATOM 4807 C C . ASN B 1 177 ? -18.156 -7.859 -21.312 1 92.81 177 ASN B C 1
ATOM 4809 O O . ASN B 1 177 ? -18.438 -6.766 -20.828 1 92.81 177 ASN B O 1
ATOM 4813 N N . PHE B 1 178 ? -17.25 -8.047 -22.172 1 93.31 178 PHE B N 1
ATOM 4814 C CA . PHE B 1 178 ? -16.438 -6.926 -22.641 1 93.31 178 PHE B CA 1
ATOM 4815 C C . PHE B 1 178 ? -17.281 -5.977 -23.484 1 93.31 178 PHE B C 1
ATOM 4817 O O . PHE B 1 178 ? -17.172 -4.754 -23.344 1 93.31 178 PHE B O 1
ATOM 4824 N N . TRP B 1 179 ? -18.031 -6.621 -24.25 1 91.19 179 TRP B N 1
ATOM 4825 C CA . TRP B 1 179 ? -18.922 -5.836 -25.094 1 91.19 179 TRP B CA 1
ATOM 4826 C C . TRP B 1 179 ? -19.906 -5.035 -24.25 1 91.19 179 TRP B C 1
ATOM 4828 O O . TRP B 1 179 ? -20.188 -3.875 -24.547 1 91.19 179 TRP B O 1
ATOM 4838 N N . ASN B 1 180 ? -20.453 -5.594 -23.25 1 89.38 180 ASN B N 1
ATOM 4839 C CA . ASN B 1 180 ? -21.406 -4.949 -22.375 1 89.38 180 ASN B CA 1
ATOM 4840 C C . ASN B 1 180 ? -20.797 -3.744 -21.656 1 89.38 180 ASN B C 1
ATOM 4842 O O . ASN B 1 180 ? -21.469 -2.734 -21.453 1 89.38 180 ASN B O 1
ATOM 4846 N N . ILE B 1 181 ? -19.625 -3.799 -21.297 1 88.94 181 ILE B N 1
ATOM 4847 C CA . ILE B 1 181 ? -18.938 -2.717 -20.609 1 88.94 181 ILE B CA 1
ATOM 4848 C C . ILE B 1 181 ? -18.875 -1.482 -21.5 1 88.94 181 ILE B C 1
ATOM 4850 O O . ILE B 1 181 ? -19.047 -0.356 -21.031 1 88.94 181 ILE B O 1
ATOM 4854 N N . PHE B 1 182 ? -18.766 -1.675 -22.797 1 89.81 182 PHE B N 1
ATOM 4855 C CA . PHE B 1 182 ? -18.562 -0.547 -23.703 1 89.81 182 PHE B CA 1
ATOM 4856 C C . PHE B 1 182 ? -1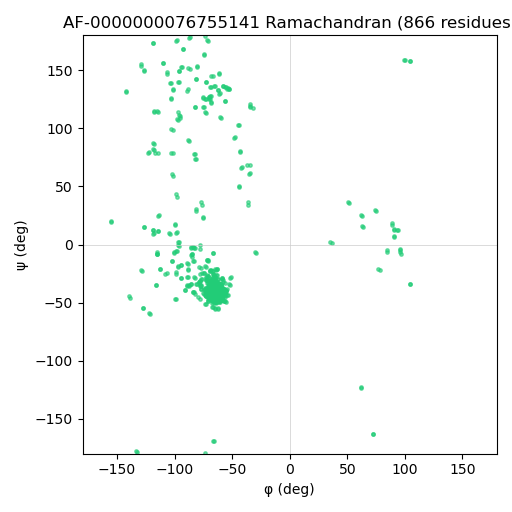9.844 -0.176 -24.422 1 89.81 182 PHE B C 1
ATOM 4858 O O . PHE B 1 182 ? -19.953 0.909 -25 1 89.81 182 PHE B O 1
ATOM 4865 N N . ASN B 1 183 ? -20.828 -1.063 -24.359 1 85.06 183 ASN B N 1
ATOM 4866 C CA . ASN B 1 183 ? -22 -0.82 -25.203 1 85.06 183 ASN B CA 1
ATOM 4867 C C . ASN B 1 183 ? -23.25 -0.586 -24.375 1 85.06 183 ASN B C 1
ATOM 4869 O O . ASN B 1 183 ? -24.172 0.103 -24.812 1 85.06 183 ASN B O 1
ATOM 4873 N N . LEU B 1 184 ? -23.375 -1.243 -23.281 1 82.81 184 LEU B N 1
ATOM 4874 C CA . LEU B 1 184 ? -24.516 -0.96 -22.406 1 82.81 184 LEU B CA 1
ATOM 4875 C C . LEU B 1 184 ? -24.375 0.405 -21.75 1 82.81 184 LEU B C 1
ATOM 4877 O O . LEU B 1 184 ? -23.359 0.684 -21.109 1 82.81 184 LEU B O 1
ATOM 4881 N N . SER B 1 185 ? -25.359 1.188 -21.891 1 79.69 185 SER B N 1
ATOM 4882 C CA . SER B 1 185 ? -25.297 2.594 -21.5 1 79.69 185 SER B CA 1
ATOM 4883 C C . SER B 1 185 ? -24.906 2.748 -20.031 1 79.69 185 SER B C 1
ATOM 4885 O O . SER B 1 185 ? -24.031 3.559 -19.703 1 79.69 185 SER B O 1
ATOM 4887 N N . THR B 1 186 ? -25.484 1.948 -19.219 1 81.56 186 THR B N 1
ATOM 4888 C CA . THR B 1 186 ? -25.234 2.059 -17.781 1 81.56 186 THR B CA 1
ATOM 4889 C C . THR B 1 186 ? -23.781 1.778 -17.453 1 81.56 186 THR B C 1
ATOM 4891 O O . THR B 1 186 ? -23.141 2.527 -16.719 1 81.56 186 THR B O 1
ATOM 4894 N N . PHE B 1 187 ? -23.25 0.81 -18.125 1 85.5 187 PHE B N 1
ATOM 4895 C CA . PHE B 1 187 ? -21.891 0.422 -17.828 1 85.5 187 PHE B CA 1
ATOM 4896 C C . PHE B 1 187 ? -20.891 1.285 -18.609 1 85.5 187 PHE B C 1
ATOM 4898 O O . PHE B 1 187 ? -19.828 1.628 -18.094 1 85.5 187 PHE B O 1
ATOM 4905 N N . ARG B 1 188 ? -21.328 1.621 -19.75 1 87.81 188 ARG B N 1
ATOM 4906 C CA . ARG B 1 188 ? -20.453 2.453 -20.562 1 87.81 188 ARG B CA 1
ATOM 4907 C C . ARG B 1 188 ? -20.219 3.811 -19.906 1 87.81 188 ARG B C 1
ATOM 4909 O O . ARG B 1 188 ? -19.078 4.258 -19.781 1 87.81 188 ARG B O 1
ATOM 4916 N N . ASP B 1 189 ? -21.297 4.465 -19.516 1 90.62 189 ASP B N 1
ATOM 4917 C CA . ASP B 1 189 ? -21.172 5.77 -18.875 1 90.62 189 ASP B CA 1
ATOM 4918 C C . ASP B 1 189 ? -20.406 5.676 -17.562 1 90.62 189 ASP B C 1
ATOM 4920 O O . ASP B 1 189 ? -19.562 6.531 -17.266 1 90.62 189 ASP B O 1
ATOM 4924 N N . ALA B 1 190 ? -20.703 4.668 -16.844 1 92.12 190 ALA B N 1
ATOM 4925 C CA . ALA B 1 190 ? -19.984 4.445 -15.594 1 92.12 190 ALA B CA 1
ATOM 4926 C C . ALA B 1 190 ? -18.5 4.211 -15.844 1 92.12 190 ALA B C 1
ATOM 4928 O O . ALA B 1 190 ? -17.641 4.781 -15.156 1 92.12 190 ALA B O 1
ATOM 4929 N N . PHE B 1 191 ? -18.297 3.455 -16.875 1 92.31 191 PHE B N 1
ATOM 4930 C CA . PHE B 1 191 ? -16.906 3.127 -17.188 1 92.31 191 PHE B CA 1
ATOM 4931 C C . PHE B 1 191 ? -16.125 4.375 -17.578 1 92.31 191 PHE B C 1
ATOM 4933 O O . PHE B 1 191 ? -15.023 4.617 -17.078 1 92.31 191 PHE B O 1
ATOM 4940 N N . MET B 1 192 ? -16.625 5.156 -18.406 1 92.62 192 MET B N 1
ATOM 4941 C CA . MET B 1 192 ? -15.922 6.348 -18.875 1 92.62 192 MET B CA 1
ATOM 4942 C C . MET B 1 192 ? -15.711 7.336 -17.73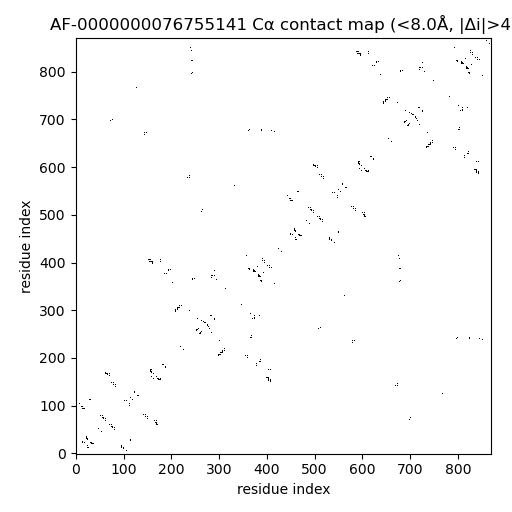4 1 92.62 192 MET B C 1
ATOM 4944 O O . MET B 1 192 ? -14.633 7.926 -17.609 1 92.62 192 MET B O 1
ATOM 4948 N N . ALA B 1 193 ? -16.703 7.441 -16.953 1 94.56 193 ALA B N 1
ATOM 4949 C CA . ALA B 1 193 ? -16.609 8.375 -15.828 1 94.56 193 ALA B CA 1
ATOM 4950 C C . ALA B 1 193 ? -15.562 7.902 -14.82 1 94.56 193 ALA B C 1
ATOM 4952 O O . ALA B 1 193 ? -14.695 8.68 -14.406 1 94.56 193 ALA B O 1
ATOM 4953 N N . VAL B 1 194 ? -15.648 6.656 -14.477 1 95.81 194 VAL B N 1
ATOM 4954 C CA . VAL B 1 194 ? -14.75 6.09 -13.469 1 95.81 194 VAL B CA 1
ATOM 4955 C C . VAL B 1 194 ? -13.328 6.035 -14.016 1 95.81 194 VAL B C 1
ATOM 4957 O O . VAL B 1 194 ? -12.367 6.328 -13.297 1 95.81 194 VAL B O 1
ATOM 4960 N N . PHE B 1 195 ? -13.258 5.684 -15.234 1 94.06 195 PHE B N 1
ATOM 4961 C CA . PHE B 1 195 ? -11.938 5.605 -15.852 1 94.06 195 PHE B CA 1
ATOM 4962 C C . PHE B 1 195 ? -11.281 6.98 -15.914 1 94.06 195 PHE B C 1
ATOM 4964 O O . PHE B 1 195 ? -10.117 7.137 -15.555 1 94.06 195 PHE B O 1
ATOM 4971 N N . THR B 1 196 ? -11.977 7.934 -16.375 1 95.62 196 THR B N 1
ATOM 4972 C CA . THR B 1 196 ? -11.461 9.297 -16.469 1 95.62 196 THR B CA 1
ATOM 4973 C C . THR B 1 196 ? -11.047 9.812 -15.094 1 95.62 196 THR B C 1
ATOM 4975 O O . THR B 1 196 ? -9.969 10.383 -14.938 1 95.62 196 THR B O 1
ATOM 4978 N N . TRP B 1 197 ? -11.859 9.594 -14.164 1 97.06 197 TRP B N 1
ATOM 4979 C CA . TRP B 1 197 ? -11.531 10.039 -12.812 1 97.06 197 TRP B CA 1
ATOM 4980 C C . TRP B 1 197 ? -10.312 9.297 -12.273 1 97.06 197 TRP B C 1
ATOM 4982 O O . TRP B 1 197 ? -9.477 9.883 -11.586 1 97.06 197 TRP B O 1
ATOM 4992 N N . THR B 1 198 ? -10.25 8.023 -12.578 1 96.12 198 THR B N 1
ATOM 4993 C CA . THR B 1 198 ? -9.094 7.246 -12.133 1 96.12 198 THR B CA 1
ATOM 4994 C C . THR B 1 198 ? -7.801 7.863 -12.656 1 96.12 198 THR B C 1
ATOM 4996 O O . THR B 1 198 ? -6.828 7.996 -11.914 1 96.12 198 THR B O 1
ATOM 4999 N N . LEU B 1 199 ? -7.836 8.266 -13.859 1 94.88 199 LEU B N 1
ATOM 5000 C CA . LEU B 1 199 ? -6.656 8.883 -14.461 1 94.88 199 LEU B CA 1
ATOM 5001 C C . LEU B 1 199 ? -6.367 10.234 -13.812 1 94.88 199 LEU B C 1
ATOM 5003 O O . LEU B 1 199 ? -5.223 10.531 -13.461 1 94.88 199 LEU B O 1
ATOM 5007 N N . ILE B 1 200 ? -7.355 11.031 -13.656 1 97.44 200 ILE B N 1
ATOM 5008 C CA . ILE B 1 200 ? -7.199 12.359 -13.07 1 97.44 200 ILE B CA 1
ATOM 5009 C C . ILE B 1 200 ? -6.688 12.234 -11.633 1 97.44 200 ILE B C 1
ATOM 5011 O O . ILE B 1 200 ? -5.727 12.906 -11.25 1 97.44 200 ILE B O 1
ATOM 5015 N N . TRP B 1 201 ? -7.355 11.352 -10.914 1 97.5 201 TRP B N 1
ATOM 5016 C CA . TRP B 1 201 ? -6.973 11.07 -9.539 1 97.5 201 TRP B CA 1
ATOM 5017 C C . TRP B 1 201 ? -5.512 10.641 -9.453 1 97.5 201 TRP B C 1
ATOM 5019 O O . TRP B 1 201 ? -4.742 11.18 -8.656 1 97.5 201 TRP B O 1
ATOM 5029 N N . THR B 1 202 ? -5.129 9.727 -10.273 1 95.69 202 THR B N 1
ATOM 5030 C CA . THR B 1 202 ? -3.781 9.172 -10.242 1 95.69 202 THR B CA 1
ATOM 5031 C C . THR B 1 202 ? -2.748 10.242 -10.586 1 95.69 202 THR B C 1
ATOM 5033 O O . THR B 1 202 ? -1.762 10.406 -9.867 1 95.69 202 THR B O 1
ATOM 5036 N N . ILE B 1 203 ? -2.994 10.984 -11.594 1 96.25 203 ILE B N 1
ATOM 5037 C CA . ILE B 1 203 ? -2.037 11.977 -12.07 1 96.25 203 ILE B CA 1
ATOM 5038 C C . ILE B 1 203 ? -1.961 13.133 -11.078 1 96.25 203 ILE B C 1
ATOM 5040 O O . ILE B 1 203 ? -0.87 13.539 -10.672 1 96.25 203 ILE B O 1
ATOM 5044 N N . CYS B 1 204 ? -3.064 13.625 -10.641 1 97.81 204 CYS B N 1
ATOM 5045 C CA . CYS B 1 204 ? -3.088 14.805 -9.781 1 97.81 204 CYS B CA 1
ATOM 5046 C C . CYS B 1 204 ? -2.561 14.477 -8.391 1 97.81 204 CYS B C 1
ATOM 5048 O O . CYS B 1 204 ? -1.707 15.188 -7.863 1 97.81 204 CYS B O 1
ATOM 5050 N N . ALA B 1 205 ? -3.068 13.414 -7.82 1 97.69 205 ALA B N 1
ATOM 5051 C CA . ALA B 1 205 ? -2.668 13.062 -6.461 1 97.69 205 ALA B CA 1
ATOM 5052 C C . ALA B 1 205 ? -1.187 12.703 -6.402 1 97.69 205 ALA B C 1
ATOM 5054 O O . ALA B 1 205 ? -0.465 13.156 -5.512 1 97.69 205 ALA B O 1
ATOM 5055 N N . THR B 1 206 ? -0.747 11.914 -7.359 1 96.56 206 THR B N 1
ATOM 5056 C CA . THR B 1 206 ? 0.64 11.461 -7.359 1 96.56 206 THR B CA 1
ATOM 5057 C C . THR B 1 206 ? 1.587 12.609 -7.68 1 96.56 206 THR B C 1
ATOM 5059 O O . THR B 1 206 ? 2.607 12.789 -7.012 1 96.56 206 THR B O 1
ATOM 5062 N N . THR B 1 207 ? 1.25 13.391 -8.68 1 97.06 207 THR B N 1
ATOM 5063 C CA . THR B 1 207 ? 2.109 14.508 -9.055 1 97.06 207 THR B CA 1
ATOM 5064 C C . THR B 1 207 ? 2.201 15.516 -7.91 1 97.06 207 THR B C 1
ATOM 5066 O O . THR B 1 207 ? 3.277 16.047 -7.625 1 97.06 207 THR B O 1
ATOM 5069 N N . LEU B 1 208 ? 1.14 15.758 -7.305 1 96.5 208 LEU B N 1
ATOM 5070 C CA . LEU B 1 208 ? 1.135 16.719 -6.203 1 96.5 208 LEU B CA 1
ATOM 5071 C C . LEU B 1 208 ? 2.008 16.219 -5.055 1 96.5 208 LEU B C 1
ATOM 5073 O O . LEU B 1 208 ? 2.783 17 -4.484 1 96.5 208 LEU B O 1
ATOM 5077 N N . GLN B 1 209 ? 1.818 14.977 -4.664 1 95.88 209 GLN B N 1
ATOM 5078 C CA . GLN B 1 209 ? 2.631 14.461 -3.568 1 95.88 209 GLN B CA 1
ATOM 5079 C C . GLN B 1 209 ? 4.113 14.461 -3.932 1 95.88 209 GLN B C 1
ATOM 5081 O O . GLN B 1 209 ? 4.965 14.727 -3.084 1 95.88 209 GLN B O 1
ATOM 5086 N N . ILE B 1 210 ? 4.449 14.203 -5.195 1 94.44 210 ILE B N 1
ATOM 5087 C CA . ILE B 1 210 ? 5.836 14.211 -5.648 1 94.44 210 ILE B CA 1
ATOM 5088 C C . ILE B 1 210 ? 6.383 15.633 -5.621 1 94.44 210 ILE B C 1
ATOM 5090 O O . ILE B 1 210 ? 7.48 15.875 -5.113 1 94.44 210 ILE B O 1
ATOM 5094 N N . VAL B 1 211 ? 5.617 16.562 -6.117 1 93.81 211 VAL B N 1
ATOM 5095 C CA . VAL B 1 211 ? 6.043 17.953 -6.184 1 93.81 211 VAL B CA 1
ATOM 5096 C C . VAL B 1 211 ? 6.266 18.5 -4.773 1 93.81 211 VAL B C 1
ATOM 5098 O O . VAL B 1 211 ? 7.285 19.125 -4.504 1 93.81 211 VAL B O 1
ATOM 5101 N N . ILE B 1 212 ? 5.387 18.203 -3.898 1 91.12 212 ILE B N 1
ATOM 5102 C CA . ILE B 1 212 ? 5.504 18.688 -2.529 1 91.12 212 ILE B CA 1
ATOM 5103 C C . ILE B 1 212 ? 6.695 18.031 -1.845 1 91.12 212 ILE B C 1
ATOM 5105 O O . ILE B 1 212 ? 7.469 18.703 -1.151 1 91.12 212 ILE B O 1
ATOM 5109 N N . GLY B 1 213 ? 6.828 16.734 -2.014 1 90.94 213 GLY B N 1
ATOM 5110 C CA . GLY B 1 213 ? 7.949 16.016 -1.417 1 90.94 213 GLY B CA 1
ATOM 5111 C C . GLY B 1 213 ? 9.297 16.516 -1.899 1 90.94 213 GLY B C 1
ATOM 5112 O O . GLY B 1 213 ? 10.203 16.766 -1.095 1 90.94 213 GLY B O 1
ATOM 5113 N N . VAL B 1 214 ? 9.383 16.688 -3.207 1 90.44 214 VAL B N 1
ATOM 5114 C CA . VAL B 1 214 ? 10.633 17.156 -3.795 1 90.44 214 VAL B CA 1
ATOM 5115 C C . VAL B 1 214 ? 10.898 18.594 -3.344 1 90.44 214 VAL B C 1
ATOM 5117 O O . VAL B 1 214 ? 12.023 18.938 -2.973 1 90.44 214 VAL B O 1
ATOM 5120 N N . PHE B 1 215 ? 9.883 19.359 -3.348 1 87.62 215 PHE B N 1
ATOM 5121 C CA . PHE B 1 215 ? 10 20.75 -2.955 1 87.62 215 PHE B CA 1
ATOM 5122 C C . PHE B 1 215 ? 10.477 20.875 -1.513 1 87.62 215 PHE B C 1
ATOM 5124 O O . PHE B 1 215 ? 11.414 21.625 -1.224 1 87.62 215 PHE B O 1
ATOM 5131 N N . THR B 1 216 ? 9.852 20.172 -0.646 1 86.81 216 THR B N 1
ATOM 5132 C CA . THR B 1 216 ? 10.219 20.266 0.766 1 86.81 216 THR B CA 1
ATOM 5133 C C . THR B 1 216 ? 11.633 19.734 0.993 1 86.81 216 THR B C 1
ATOM 5135 O O . THR B 1 216 ? 12.367 20.266 1.825 1 86.81 216 THR B O 1
ATOM 5138 N N . ALA B 1 217 ? 12.016 18.734 0.255 1 86.62 217 ALA B N 1
ATOM 5139 C CA . ALA B 1 217 ? 13.359 18.188 0.38 1 86.62 217 ALA B CA 1
ATOM 5140 C C . ALA B 1 217 ? 14.406 19.203 -0.071 1 86.62 217 ALA B C 1
ATOM 5142 O O . ALA B 1 217 ? 15.438 19.375 0.585 1 86.62 217 ALA B O 1
ATOM 5143 N N . ILE B 1 218 ? 14.164 19.844 -1.13 1 84.75 218 ILE B N 1
ATOM 5144 C CA . ILE B 1 218 ? 15.102 20.812 -1.679 1 84.75 218 ILE B CA 1
ATOM 5145 C C . ILE B 1 218 ? 15.258 21.984 -0.705 1 84.75 218 ILE B C 1
ATOM 5147 O O . ILE B 1 218 ? 16.375 22.438 -0.448 1 84.75 218 ILE B O 1
ATOM 5151 N N . VAL B 1 219 ? 14.18 22.391 -0.19 1 80.75 219 VAL B N 1
ATOM 5152 C CA . VAL B 1 219 ? 14.203 23.531 0.733 1 80.75 219 VAL B CA 1
ATOM 5153 C C . VAL B 1 219 ? 14.953 23.141 2.006 1 80.75 219 VAL B C 1
ATOM 5155 O O . VAL B 1 219 ? 15.805 23.891 2.486 1 80.75 219 VAL B O 1
ATOM 5158 N N . ALA B 1 220 ? 14.68 22.016 2.477 1 81.38 220 ALA B N 1
ATOM 5159 C CA . ALA B 1 220 ? 15.305 21.562 3.717 1 81.38 220 ALA B CA 1
ATOM 5160 C C . ALA B 1 220 ? 16.797 21.297 3.518 1 81.38 220 ALA B C 1
ATOM 5162 O O . ALA B 1 220 ? 17.562 21.312 4.477 1 81.38 220 ALA B O 1
ATOM 5163 N N . HIS B 1 221 ? 17.156 21.062 2.283 1 81.06 221 HIS B N 1
ATOM 5164 C CA . HIS B 1 221 ? 18.547 20.719 1.978 1 81.06 221 HIS B CA 1
ATOM 5165 C C . HIS B 1 221 ? 19.406 21.969 1.799 1 81.06 221 HIS B C 1
ATOM 5167 O O . HIS B 1 221 ? 20.625 21.875 1.725 1 81.06 221 HIS B O 1
ATOM 5173 N N . GLN B 1 222 ? 18.812 23.047 1.893 1 76.62 222 GLN B N 1
ATOM 5174 C CA . GLN B 1 222 ? 19.562 24.297 1.737 1 76.62 222 GLN B CA 1
ATOM 5175 C C . GLN B 1 222 ? 20.438 24.562 2.959 1 76.62 222 GLN B C 1
ATOM 5177 O O . GLN B 1 222 ? 20.016 24.312 4.094 1 76.62 222 GLN B O 1
ATOM 5182 N N . PRO B 1 223 ? 21.625 25.031 2.742 1 72.06 223 PRO B N 1
ATOM 5183 C CA . PRO B 1 223 ? 22.594 25.203 3.836 1 72.06 223 PRO B CA 1
ATOM 5184 C C . PRO B 1 223 ? 22.172 26.297 4.824 1 72.06 223 PRO B C 1
ATOM 5186 O O . PRO B 1 223 ? 22.562 26.25 5.996 1 72.06 223 PRO B O 1
ATOM 5189 N N . PHE B 1 224 ? 21.391 27.172 4.461 1 67.94 224 PHE B N 1
ATOM 5190 C CA . PHE B 1 224 ? 21.078 28.312 5.32 1 67.94 224 PHE B CA 1
ATOM 5191 C C . PHE B 1 224 ? 19.891 28 6.227 1 67.94 224 PHE B C 1
ATOM 5193 O O . PHE B 1 224 ? 19.594 28.766 7.148 1 67.94 224 PHE B O 1
ATOM 5200 N N . ILE B 1 225 ? 19.188 27 5.902 1 71.94 225 ILE B N 1
ATOM 5201 C CA . ILE B 1 225 ? 18.031 26.641 6.723 1 71.94 225 ILE B CA 1
ATOM 5202 C C . ILE B 1 225 ? 18.516 26.125 8.078 1 71.94 225 ILE B C 1
ATOM 5204 O O . ILE B 1 225 ? 19.359 25.219 8.141 1 71.94 225 ILE B O 1
ATOM 5208 N N . LYS B 1 226 ? 17.969 26.891 9.086 1 69.88 226 LYS B N 1
ATOM 5209 C CA . LYS B 1 226 ? 18.297 26.469 10.438 1 69.88 226 LYS B CA 1
ATOM 5210 C C . LYS B 1 226 ? 17.219 25.547 11.008 1 69.88 226 LYS B C 1
ATOM 5212 O O . LYS B 1 226 ? 16.062 25.609 10.578 1 69.88 226 LYS B O 1
ATOM 5217 N N . GLY B 1 227 ? 17.5 24.672 11.898 1 73.38 227 GLY B N 1
ATOM 5218 C CA . GLY B 1 227 ? 16.578 23.766 12.547 1 73.38 227 GLY B CA 1
ATOM 5219 C C . GLY B 1 227 ? 16.125 22.641 11.648 1 73.38 227 GLY B C 1
ATOM 5220 O O . GLY B 1 227 ? 14.961 22.219 11.688 1 73.38 227 GLY B O 1
ATOM 5221 N N . LYS B 1 228 ? 16.922 22.234 10.75 1 74.62 228 LYS B N 1
ATOM 5222 C CA . LYS B 1 228 ? 16.625 21.188 9.766 1 74.62 228 LYS B CA 1
ATOM 5223 C C . LYS B 1 228 ? 16.109 19.922 10.438 1 74.62 228 LYS B C 1
ATOM 5225 O O . LYS B 1 228 ? 15.219 19.266 9.906 1 74.62 228 LYS B O 1
ATOM 5230 N N . ARG B 1 229 ? 16.547 19.797 11.578 1 76.06 229 ARG B N 1
ATOM 5231 C CA . ARG B 1 229 ? 16.141 18.594 12.289 1 76.06 229 ARG B CA 1
ATOM 5232 C C . ARG B 1 229 ? 14.672 18.656 12.703 1 76.06 229 ARG B C 1
ATOM 5234 O O . ARG B 1 229 ? 13.938 17.688 12.562 1 76.06 229 ARG B O 1
ATOM 5241 N N . ILE B 1 230 ? 14.281 19.766 13.164 1 76.44 230 ILE B N 1
ATOM 5242 C CA . ILE B 1 230 ? 12.914 19.938 13.633 1 76.44 230 ILE B CA 1
ATOM 5243 C C . ILE B 1 230 ? 11.945 19.828 12.453 1 76.44 230 ILE B C 1
ATOM 5245 O O . ILE B 1 230 ? 10.93 19.141 12.531 1 76.44 230 ILE B O 1
ATOM 5249 N N . PHE B 1 231 ? 12.242 20.484 11.383 1 77.5 231 PHE B N 1
ATOM 5250 C CA . PHE B 1 231 ? 11.391 20.422 10.203 1 77.5 231 PHE B CA 1
ATOM 5251 C C . PHE B 1 231 ? 11.359 19.016 9.625 1 77.5 231 PHE B C 1
ATOM 5253 O O . PHE B 1 231 ? 10.32 18.562 9.141 1 77.5 231 PHE B O 1
ATOM 5260 N N . GLY B 1 232 ? 12.539 18.391 9.719 1 78.38 232 GLY B N 1
ATOM 5261 C CA . GLY B 1 232 ? 12.586 17.016 9.25 1 78.38 232 GLY B CA 1
ATOM 5262 C C . GLY B 1 232 ? 11.625 16.094 9.984 1 78.38 232 GLY B C 1
ATOM 5263 O O . GLY B 1 232 ? 10.938 15.289 9.367 1 78.38 232 GLY B O 1
ATOM 5264 N N . VAL B 1 233 ? 11.523 16.344 11.219 1 76.12 233 VAL B N 1
ATOM 5265 C CA . VAL B 1 233 ? 10.625 15.523 12.031 1 76.12 233 VAL B CA 1
ATOM 5266 C C . VAL B 1 233 ? 9.172 15.859 11.703 1 76.12 233 VAL B C 1
ATOM 5268 O O . VAL B 1 233 ? 8.336 14.961 11.586 1 76.12 233 VAL B O 1
ATOM 5271 N N . ILE B 1 234 ? 8.906 17.094 11.539 1 83.44 234 ILE B N 1
ATOM 5272 C CA . ILE B 1 234 ? 7.547 17.547 11.25 1 83.44 234 ILE B CA 1
ATOM 5273 C C . ILE B 1 234 ? 7.078 16.984 9.914 1 83.44 234 ILE B C 1
ATOM 5275 O O . ILE B 1 234 ? 5.945 16.5 9.797 1 83.44 234 ILE B O 1
ATOM 5279 N N . PHE B 1 235 ? 7.996 16.984 8.969 1 84.06 235 PHE B N 1
ATOM 5280 C CA . PHE B 1 235 ? 7.629 16.531 7.625 1 84.06 235 PHE B CA 1
ATOM 5281 C C . PHE B 1 235 ? 7.414 15.031 7.586 1 84.06 235 PHE B C 1
ATOM 5283 O O . PHE B 1 235 ? 6.766 14.516 6.676 1 84.06 235 PHE B O 1
ATOM 5290 N N . LEU B 1 236 ? 7.836 14.359 8.633 1 82 236 LEU B N 1
ATOM 5291 C CA . LEU B 1 236 ? 7.711 12.906 8.664 1 82 236 LEU B CA 1
ATOM 5292 C C . LEU B 1 236 ? 6.48 12.484 9.461 1 82 236 LEU B C 1
ATOM 5294 O O . LEU B 1 236 ? 6.078 11.32 9.422 1 82 236 LEU B O 1
ATOM 5298 N N . LEU B 1 237 ? 5.824 13.391 10.062 1 80.56 237 LEU B N 1
ATOM 5299 C CA . LEU B 1 237 ? 4.738 13.102 10.992 1 80.56 237 LEU B CA 1
ATOM 5300 C C . LEU B 1 237 ? 3.605 12.359 10.297 1 80.56 237 LEU B C 1
ATOM 5302 O O . LEU B 1 237 ? 3.039 11.422 10.859 1 80.56 237 LEU B O 1
ATOM 5306 N N . PRO B 1 238 ? 3.248 12.781 9.055 1 82.5 238 PRO B N 1
ATOM 5307 C CA . PRO B 1 238 ? 2.146 12.062 8.406 1 82.5 238 PRO B CA 1
ATOM 5308 C C . PRO B 1 238 ? 2.428 10.57 8.242 1 82.5 238 PRO B C 1
ATOM 5310 O O . PRO B 1 238 ? 1.494 9.766 8.203 1 82.5 238 PRO B O 1
ATOM 5313 N N . TRP B 1 239 ? 3.639 10.273 8.125 1 75.81 239 TRP B N 1
ATOM 5314 C CA . TRP B 1 239 ? 4.031 8.891 7.906 1 75.81 239 TRP B CA 1
ATOM 5315 C C . TRP B 1 239 ? 4.094 8.133 9.227 1 75.81 239 TRP B C 1
ATOM 5317 O O . TRP B 1 239 ? 4.137 6.898 9.242 1 75.81 239 TRP B O 1
ATOM 5327 N N . ALA B 1 240 ? 4.09 8.875 10.336 1 71.12 240 ALA B N 1
ATOM 5328 C CA . ALA B 1 240 ? 4.152 8.266 11.664 1 71.12 240 ALA B CA 1
ATOM 5329 C C . ALA B 1 240 ? 2.822 7.621 12.039 1 71.12 240 ALA B C 1
ATOM 5331 O O . ALA B 1 240 ? 2.781 6.68 12.836 1 71.12 240 ALA B O 1
ATOM 5332 N N . VAL B 1 241 ? 1.785 8.133 11.414 1 73.38 241 VAL B N 1
ATOM 5333 C CA . VAL B 1 241 ? 0.438 7.637 11.688 1 73.38 241 VAL B CA 1
ATOM 5334 C C . VAL B 1 241 ? 0.002 6.688 10.57 1 73.38 241 VAL B C 1
ATOM 5336 O O . VAL B 1 241 ? 0.203 6.977 9.391 1 73.38 241 VAL B O 1
ATOM 5339 N N . PRO B 1 242 ? -0.548 5.551 10.969 1 73.94 242 PRO B N 1
ATOM 5340 C CA . PRO B 1 242 ? -1.056 4.656 9.922 1 73.94 242 PRO B CA 1
ATOM 5341 C C . PRO B 1 242 ? -2.041 5.344 8.984 1 73.94 242 PRO B C 1
ATOM 5343 O O . PRO B 1 242 ? -2.895 6.113 9.43 1 73.94 242 PRO B O 1
ATOM 5346 N N . ALA B 1 243 ? -1.818 5.105 7.758 1 79.81 243 ALA B N 1
ATOM 5347 C CA . ALA B 1 243 ? -2.58 5.789 6.719 1 79.81 243 ALA B CA 1
ATOM 5348 C C . ALA B 1 243 ? -4.082 5.605 6.926 1 79.81 243 ALA B C 1
ATOM 5350 O O . ALA B 1 243 ? -4.859 6.543 6.738 1 79.81 243 ALA B O 1
ATOM 5351 N N . PHE B 1 244 ? -4.457 4.461 7.336 1 79.06 244 PHE B N 1
ATOM 5352 C CA . PHE B 1 244 ? -5.871 4.16 7.508 1 79.06 244 PHE B CA 1
ATOM 5353 C C . PHE B 1 244 ? -6.5 5.086 8.539 1 79.06 244 PHE B C 1
ATOM 5355 O O . PHE B 1 244 ? -7.602 5.602 8.336 1 79.06 244 PHE B O 1
ATOM 5362 N N . ILE B 1 245 ? -5.816 5.262 9.562 1 73.56 245 ILE B N 1
ATOM 5363 C CA . ILE B 1 245 ? -6.32 6.102 10.641 1 73.56 245 ILE B CA 1
ATOM 5364 C C . ILE B 1 245 ? -6.391 7.555 10.172 1 73.56 245 ILE B C 1
ATOM 5366 O O . ILE B 1 245 ? -7.359 8.258 10.461 1 73.56 245 ILE B O 1
ATOM 5370 N N . THR B 1 246 ? -5.406 7.883 9.508 1 81.12 246 THR B N 1
ATOM 5371 C CA . THR B 1 246 ? -5.348 9.25 9.008 1 81.12 246 THR B CA 1
ATOM 5372 C C . THR B 1 246 ? -6.496 9.523 8.039 1 81.12 246 THR B C 1
ATOM 5374 O O . THR B 1 246 ? -7.156 10.562 8.125 1 81.12 246 THR B O 1
ATOM 5377 N N . ILE B 1 247 ? -6.738 8.602 7.195 1 88.31 247 ILE B N 1
ATOM 5378 C CA . ILE B 1 247 ? -7.801 8.766 6.211 1 88.31 247 ILE B CA 1
ATOM 5379 C C . ILE B 1 247 ? -9.148 8.875 6.918 1 88.31 247 ILE B C 1
ATOM 5381 O O . ILE B 1 247 ? -9.953 9.75 6.598 1 88.31 247 ILE B O 1
ATOM 5385 N N . MET B 1 248 ? -9.367 8.086 7.863 1 82 248 MET B N 1
ATOM 5386 C CA . MET B 1 248 ? -10.633 8.109 8.602 1 82 248 MET B CA 1
ATOM 5387 C C . MET B 1 248 ? -10.781 9.406 9.383 1 82 248 MET B C 1
ATOM 5389 O O . MET B 1 248 ? -11.875 9.969 9.469 1 82 248 MET B O 1
ATOM 5393 N N . THR B 1 249 ? -9.672 9.789 9.945 1 78.44 249 THR B N 1
ATOM 5394 C CA . THR B 1 249 ? -9.68 11.055 10.664 1 78.44 249 THR B CA 1
ATOM 5395 C C . THR B 1 249 ? -10.039 12.203 9.727 1 78.44 249 THR B C 1
ATOM 5397 O O . THR B 1 249 ? -10.898 13.031 10.047 1 78.44 249 THR B O 1
ATOM 5400 N N . PHE B 1 250 ? -9.453 12.211 8.586 1 86.44 250 PHE B N 1
ATOM 5401 C CA . PHE B 1 250 ? -9.75 13.25 7.609 1 86.44 250 PHE B CA 1
ATOM 5402 C C . PHE B 1 250 ? -11.195 13.141 7.133 1 86.44 250 PHE B C 1
ATOM 5404 O O . PHE B 1 250 ? -11.852 14.156 6.891 1 86.44 250 PHE B O 1
ATOM 5411 N N . SER B 1 251 ? -11.625 11.914 6.973 1 87.25 251 SER B N 1
ATOM 5412 C CA . SER B 1 251 ? -13.016 11.719 6.574 1 87.25 251 SER B CA 1
ATOM 5413 C C . SER B 1 251 ? -13.969 12.375 7.562 1 87.25 251 SER B C 1
ATOM 5415 O O . SER B 1 251 ? -14.961 12.992 7.156 1 87.25 251 SER B O 1
ATOM 5417 N N . ASN B 1 252 ? -13.672 12.312 8.789 1 78.12 252 ASN B N 1
ATOM 5418 C CA . ASN B 1 252 ? -14.492 12.938 9.82 1 78.12 252 ASN B CA 1
ATOM 5419 C C . ASN B 1 252 ? -14.328 14.453 9.828 1 78.12 252 ASN B C 1
ATOM 5421 O O . ASN B 1 252 ? -15.305 15.188 10.008 1 78.12 252 ASN B O 1
ATOM 5425 N N . MET B 1 253 ? -13.148 14.883 9.625 1 81.06 253 MET B N 1
ATOM 5426 C CA . MET B 1 253 ? -12.852 16.312 9.641 1 81.06 253 MET B CA 1
ATOM 5427 C C . MET B 1 253 ? -13.531 17.016 8.477 1 81.06 253 MET B C 1
ATOM 5429 O O . MET B 1 253 ? -13.867 18.203 8.57 1 81.06 253 MET B O 1
ATOM 5433 N N . PHE B 1 254 ? -13.781 16.297 7.449 1 87.06 254 PHE B N 1
ATOM 5434 C CA . PHE B 1 254 ? -14.344 16.891 6.242 1 87.06 254 PHE B CA 1
ATOM 5435 C C . PHE B 1 254 ? -15.852 16.688 6.191 1 87.06 254 PHE B C 1
ATOM 5437 O O . PHE B 1 254 ? -16.484 16.938 5.164 1 87.06 254 PHE B O 1
ATOM 5444 N N . ASN B 1 255 ? -16.344 16.25 7.289 1 82.62 255 ASN B N 1
ATOM 5445 C CA . ASN B 1 255 ? -17.797 16.172 7.359 1 82.62 255 ASN B CA 1
ATOM 5446 C C . ASN B 1 255 ? -18.438 17.531 7.078 1 82.62 255 ASN B C 1
ATOM 5448 O O . ASN B 1 255 ? -17.984 18.562 7.602 1 82.62 255 ASN B O 1
ATOM 5452 N N . ASP B 1 256 ? -19.469 17.609 6.289 1 81.88 256 ASP B N 1
ATOM 5453 C CA . ASP B 1 256 ? -20.031 18.859 5.789 1 81.88 256 ASP B CA 1
ATOM 5454 C C . ASP B 1 256 ? -20.625 19.672 6.93 1 81.88 256 ASP B C 1
ATOM 5456 O O . ASP B 1 256 ? -20.469 20.906 6.965 1 81.88 256 ASP B O 1
ATOM 5460 N N . SER B 1 257 ? -21.312 19.031 7.801 1 71.44 257 SER B N 1
ATOM 5461 C CA . SER B 1 257 ? -22.078 19.75 8.82 1 71.44 257 SER B CA 1
ATOM 5462 C C . SER B 1 257 ? -21.234 19.969 10.078 1 71.44 257 SER B C 1
ATOM 5464 O O . SER B 1 257 ? -21.25 21.062 10.641 1 71.44 257 SER B O 1
ATOM 5466 N N . ILE B 1 258 ? -20.469 18.984 10.43 1 65.5 258 ILE B N 1
ATOM 5467 C CA . ILE B 1 258 ? -19.859 19.062 11.75 1 65.5 258 ILE B CA 1
ATOM 5468 C C . ILE B 1 258 ? -18.344 18.891 11.633 1 65.5 258 ILE B C 1
ATOM 5470 O O . ILE B 1 258 ? -17.641 18.812 12.648 1 65.5 258 ILE B O 1
ATOM 5474 N N . GLY B 1 259 ? -17.891 19.016 10.461 1 75.12 259 GLY B N 1
ATOM 5475 C CA . GLY B 1 259 ? -16.469 18.766 10.266 1 75.12 259 GLY B CA 1
ATOM 5476 C C . GLY B 1 259 ? -15.609 19.953 10.656 1 75.12 259 GLY B C 1
ATOM 5477 O O . GLY B 1 259 ? -16.031 21.109 10.523 1 75.12 259 GLY B O 1
ATOM 5478 N N . ALA B 1 260 ? -14.406 19.641 11.016 1 71.81 260 ALA B N 1
ATOM 5479 C CA . ALA B 1 260 ? -13.461 20.641 11.523 1 71.81 260 ALA B CA 1
ATOM 5480 C C . ALA B 1 260 ? -13.078 21.625 10.43 1 71.81 260 ALA B C 1
ATOM 5482 O O . ALA B 1 260 ? -12.859 22.812 10.711 1 71.81 260 ALA B O 1
ATOM 5483 N N . ILE B 1 261 ? -13.062 21.203 9.266 1 75.94 261 ILE B N 1
ATOM 5484 C CA . ILE B 1 261 ? -12.617 22.078 8.18 1 75.94 261 ILE B CA 1
ATOM 5485 C C . ILE B 1 261 ? -13.625 23.219 7.984 1 75.94 261 ILE B C 1
ATOM 5487 O O . ILE B 1 261 ? -13.25 24.391 7.969 1 75.94 261 ILE B O 1
ATOM 5491 N N . ASN B 1 262 ? -14.852 22.891 7.926 1 76.31 262 ASN B N 1
ATOM 5492 C CA . ASN B 1 262 ? -15.898 23.891 7.684 1 76.31 262 ASN B CA 1
ATOM 5493 C C . ASN B 1 262 ? -16.203 24.703 8.938 1 76.31 262 ASN B C 1
ATOM 5495 O O . ASN B 1 262 ? -16.469 25.906 8.852 1 76.31 262 ASN B O 1
ATOM 5499 N N . THR B 1 263 ? -16.125 24.062 10 1 73.25 263 THR B N 1
ATOM 5500 C CA . THR B 1 263 ? -16.641 24.719 11.195 1 73.25 263 THR B CA 1
ATOM 5501 C C . THR B 1 263 ? -15.531 25.438 11.945 1 73.25 263 THR B C 1
ATOM 5503 O O . THR B 1 263 ? -15.797 26.359 12.734 1 73.25 263 THR B O 1
ATOM 5506 N N . GLN B 1 264 ? -14.258 25.078 11.641 1 70.44 264 GLN B N 1
ATOM 5507 C CA . GLN B 1 264 ? -13.18 25.641 12.445 1 70.44 264 GLN B CA 1
ATOM 5508 C C . GLN B 1 264 ? -12.117 26.297 11.562 1 70.44 264 GLN B C 1
ATOM 5510 O O . GLN B 1 264 ? -11.82 27.484 11.703 1 70.44 264 GLN B O 1
ATOM 5515 N N . VAL B 1 265 ? -11.625 25.578 10.68 1 74.25 265 VAL B N 1
ATOM 5516 C CA . VAL B 1 265 ? -10.484 26.047 9.906 1 74.25 265 VAL B CA 1
ATOM 5517 C C . VAL B 1 265 ? -10.906 27.203 9.008 1 74.25 265 VAL B C 1
ATOM 5519 O O . VAL B 1 265 ? -10.258 28.25 8.992 1 74.25 265 VAL B O 1
ATOM 5522 N N . ILE B 1 266 ? -11.984 27.062 8.359 1 78.06 266 ILE B N 1
ATOM 5523 C CA . ILE B 1 266 ? -12.422 28.078 7.414 1 78.06 266 ILE B CA 1
ATOM 5524 C C . ILE B 1 266 ? -12.773 29.359 8.164 1 78.06 266 ILE B C 1
ATOM 5526 O O . ILE B 1 266 ? -12.289 30.453 7.824 1 78.06 266 ILE B O 1
ATOM 5530 N N . PRO B 1 267 ? -13.531 29.234 9.219 1 73.94 267 PRO B N 1
ATOM 5531 C CA . PRO B 1 267 ? -13.805 30.453 9.969 1 73.94 267 PRO B CA 1
ATOM 5532 C C . PRO B 1 267 ? -12.539 31.109 10.531 1 73.94 267 PRO B C 1
ATOM 5534 O O . PRO B 1 267 ? -12.445 32.344 10.602 1 73.94 267 PRO B O 1
ATOM 5537 N N . PHE B 1 268 ? -11.625 30.312 10.891 1 73.12 268 PHE B N 1
ATOM 5538 C CA . PHE B 1 268 ? -10.359 30.844 11.383 1 73.12 268 PHE B CA 1
ATOM 5539 C C . PHE B 1 268 ? -9.641 31.625 10.297 1 73.12 268 PHE B C 1
ATOM 5541 O O . PHE B 1 268 ? -9.141 32.719 10.539 1 73.12 268 PHE B O 1
ATOM 5548 N N . LEU B 1 269 ? -9.602 31.047 9.188 1 74.06 269 LEU B N 1
ATOM 5549 C CA . LEU B 1 269 ? -8.969 31.734 8.07 1 74.06 269 LEU B CA 1
ATOM 5550 C C . LEU B 1 269 ? -9.719 33 7.707 1 74.06 269 LEU B C 1
ATOM 5552 O O . LEU B 1 269 ? -9.109 34.031 7.398 1 74.06 269 LEU B O 1
ATOM 5556 N N . ASN B 1 270 ? -11.039 32.875 7.781 1 75.75 270 ASN B N 1
ATOM 5557 C CA . ASN B 1 270 ? -11.859 34.031 7.484 1 75.75 270 ASN B CA 1
ATOM 5558 C C . ASN B 1 270 ? -11.625 35.156 8.492 1 75.75 270 ASN B C 1
ATOM 5560 O O . ASN B 1 270 ? -11.695 36.344 8.141 1 75.75 270 ASN B O 1
ATOM 5564 N N . HIS B 1 271 ? -11.328 34.719 9.617 1 70.81 271 HIS B N 1
ATOM 5565 C CA . HIS B 1 271 ? -11.094 35.719 10.664 1 70.81 271 HIS B CA 1
ATOM 5566 C C . HIS B 1 271 ? -9.688 36.281 10.57 1 70.81 271 HIS B C 1
ATOM 5568 O O . HIS B 1 271 ? -9.469 37.469 10.875 1 70.81 271 HIS B O 1
ATOM 5574 N N . LEU B 1 272 ? -8.781 35.438 10.172 1 69.25 272 LEU B N 1
ATOM 5575 C CA . LEU B 1 272 ? -7.371 35.812 10.148 1 69.25 272 LEU B CA 1
ATOM 5576 C C . LEU B 1 272 ? -7.055 36.688 8.922 1 69.25 272 LEU B C 1
ATOM 5578 O O . LEU B 1 272 ? -6.273 37.625 9.008 1 69.25 272 LEU B O 1
ATOM 5582 N N . ILE B 1 273 ? -7.559 36.219 7.805 1 66.75 273 ILE B N 1
ATOM 5583 C CA . ILE B 1 273 ? -7.27 36.906 6.562 1 66.75 273 ILE B CA 1
ATOM 5584 C C . ILE B 1 273 ? -8.414 37.875 6.234 1 66.75 273 ILE B C 1
ATOM 5586 O O . ILE B 1 273 ? -9.516 37.438 5.906 1 66.75 273 ILE B O 1
ATOM 5590 N N . PRO B 1 274 ? -8.016 39.156 6.406 1 65.88 274 PRO B N 1
ATOM 5591 C CA . PRO B 1 274 ? -9.055 40.125 6.082 1 65.88 274 PRO B CA 1
ATOM 5592 C C . PRO B 1 274 ? -9.523 40.031 4.629 1 65.88 274 PRO B C 1
ATOM 5594 O O . PRO B 1 274 ? -8.742 39.656 3.748 1 65.88 274 PRO B O 1
ATOM 5597 N N . PHE B 1 275 ? -10.766 39.969 4.277 1 69.88 275 PHE B N 1
ATOM 5598 C CA . PHE B 1 275 ? -11.375 40.062 2.955 1 69.88 275 PHE B CA 1
ATOM 5599 C C . PHE B 1 275 ? -11.602 38.656 2.391 1 69.88 275 PHE B C 1
ATOM 5601 O O . PHE B 1 275 ? -11.992 38.5 1.229 1 69.88 275 PHE B O 1
ATOM 5608 N N . VAL B 1 276 ? -11.086 37.75 3.221 1 69.56 276 VAL B N 1
ATOM 5609 C CA . VAL B 1 276 ? -11.359 36.406 2.734 1 69.56 276 VAL B CA 1
ATOM 5610 C C . VAL B 1 276 ? -12.609 35.844 3.422 1 69.56 276 VAL B C 1
ATOM 5612 O O . VAL B 1 276 ? -12.734 35.938 4.645 1 69.56 276 VAL B O 1
ATOM 5615 N N . ASP B 1 277 ? -13.672 35.656 2.752 1 78 277 ASP B N 1
ATOM 5616 C CA . ASP B 1 277 ? -14.891 35.031 3.273 1 78 277 ASP B CA 1
ATOM 5617 C C . ASP B 1 277 ? -15.172 33.688 2.572 1 78 277 ASP B C 1
ATOM 5619 O O . ASP B 1 277 ? -16 33.625 1.669 1 78 277 ASP B O 1
ATOM 5623 N N . LEU B 1 278 ? -14.484 32.781 3 1 78.94 278 LEU B N 1
ATOM 5624 C CA . LEU B 1 278 ? -14.68 31.469 2.4 1 78.94 278 LEU B CA 1
ATOM 5625 C C . LEU B 1 278 ? -15.969 30.828 2.902 1 78.94 278 LEU B C 1
ATOM 5627 O O . LEU B 1 278 ? -16.234 30.828 4.105 1 78.94 278 LEU B O 1
ATOM 5631 N N . PRO B 1 279 ? -16.828 30.406 2.027 1 80.19 279 PRO B N 1
ATOM 5632 C CA . PRO B 1 279 ? -18.031 29.703 2.453 1 80.19 279 PRO B CA 1
ATOM 5633 C C . PRO B 1 279 ? -17.75 28.266 2.91 1 80.19 279 PRO B C 1
ATOM 5635 O O . PRO B 1 279 ? -16.656 27.75 2.688 1 80.19 279 PRO B O 1
ATOM 5638 N N . THR B 1 280 ? -18.75 27.766 3.598 1 84.38 280 THR B N 1
ATOM 5639 C CA . THR B 1 280 ? -18.688 26.344 3.91 1 84.38 280 THR B CA 1
ATOM 5640 C C . THR B 1 280 ? -18.703 25.5 2.633 1 84.38 280 THR B C 1
ATOM 5642 O O . THR B 1 280 ? -19.438 25.812 1.687 1 84.38 280 THR B O 1
ATOM 5645 N N . LEU B 1 281 ? -17.844 24.625 2.621 1 87.69 281 LEU B N 1
ATOM 5646 C CA . LEU B 1 281 ? -17.719 23.797 1.423 1 87.69 281 LEU B CA 1
ATOM 5647 C C . LEU B 1 281 ? -18.344 22.422 1.64 1 87.69 281 LEU B C 1
ATOM 5649 O O . LEU B 1 281 ? -18.25 21.859 2.732 1 87.69 281 LEU B O 1
ATOM 5653 N N . ALA B 1 282 ? -19.062 21.875 0.645 1 89.25 282 ALA B N 1
ATOM 5654 C CA . ALA B 1 282 ? -19.688 20.562 0.689 1 89.25 282 ALA B CA 1
ATOM 5655 C C . ALA B 1 282 ? -18.672 19.469 0.36 1 89.25 282 ALA B C 1
ATOM 5657 O O . ALA B 1 282 ? -18.797 18.797 -0.671 1 89.25 282 ALA B O 1
ATOM 5658 N N . TRP B 1 283 ? -17.812 19.188 1.25 1 90.75 283 TRP B N 1
ATOM 5659 C CA . TRP B 1 283 ? -16.656 18.328 1.057 1 90.75 283 TRP B CA 1
ATOM 5660 C C . TRP B 1 283 ? -17.078 16.891 0.758 1 90.75 283 TRP B C 1
ATOM 5662 O O . TRP B 1 283 ? -16.375 16.156 0.049 1 90.75 283 TRP B O 1
ATOM 5672 N N . LYS B 1 284 ? -18.203 16.422 1.288 1 92 284 LYS B N 1
ATOM 5673 C CA . LYS B 1 284 ? -18.578 15.023 1.158 1 92 284 LYS B CA 1
ATOM 5674 C C . LYS B 1 284 ? -19.844 14.859 0.334 1 92 284 LYS B C 1
ATOM 5676 O O . LYS B 1 284 ? -20.219 13.742 -0.036 1 92 284 LYS B O 1
ATOM 5681 N N . THR B 1 285 ? -20.516 15.961 0.001 1 91.56 285 THR B N 1
ATOM 5682 C CA . THR B 1 285 ? -21.797 15.859 -0.692 1 91.56 285 THR B CA 1
ATOM 5683 C C . THR B 1 285 ? -21.688 16.391 -2.117 1 91.56 285 THR B C 1
ATOM 5685 O O . THR B 1 285 ? -22.5 16.062 -2.977 1 91.56 285 THR B O 1
ATOM 5688 N N . ASP B 1 286 ? -20.672 17.203 -2.303 1 94.44 286 ASP B N 1
ATOM 5689 C CA . ASP B 1 286 ? -20.375 17.672 -3.65 1 94.44 286 ASP B CA 1
ATOM 5690 C C . ASP B 1 286 ? -19.188 16.938 -4.258 1 94.44 286 ASP B C 1
ATOM 5692 O O . ASP B 1 286 ? -18.109 16.906 -3.684 1 94.44 286 ASP B O 1
ATOM 5696 N N . PRO B 1 287 ? -19.422 16.359 -5.441 1 95.62 287 PRO B N 1
ATOM 5697 C CA . PRO B 1 287 ? -18.375 15.539 -6.062 1 95.62 287 PRO B CA 1
ATOM 5698 C C . PRO B 1 287 ? -17.078 16.312 -6.285 1 95.62 287 PRO B C 1
ATOM 5700 O O . PRO B 1 287 ? -15.992 15.766 -6.078 1 95.62 287 PRO B O 1
ATOM 5703 N N . ASN B 1 288 ? -17.125 17.484 -6.703 1 95 288 ASN B N 1
ATOM 5704 C CA . ASN B 1 288 ? -15.922 18.234 -7.004 1 95 288 ASN B CA 1
ATOM 5705 C C . ASN B 1 288 ? -15.102 18.516 -5.742 1 95 288 ASN B C 1
ATOM 5707 O O . ASN B 1 288 ? -13.875 18.375 -5.754 1 95 288 ASN B O 1
ATOM 5711 N N . TRP B 1 289 ? -15.781 18.859 -4.715 1 94.06 289 TRP B N 1
ATOM 5712 C CA . TRP B 1 289 ? -15.07 19.125 -3.465 1 94.06 289 TRP B CA 1
ATOM 5713 C C . TRP B 1 289 ? -14.523 17.844 -2.863 1 94.06 289 TRP B C 1
ATOM 5715 O O . TRP B 1 289 ? -13.445 17.844 -2.258 1 94.06 289 TRP B O 1
ATOM 5725 N N . THR B 1 290 ? -15.32 16.812 -3.004 1 96.06 290 THR B N 1
ATOM 5726 C CA . THR B 1 290 ? -14.836 15.523 -2.518 1 96.06 290 THR B CA 1
ATOM 5727 C C . THR B 1 290 ? -13.555 15.117 -3.248 1 96.06 290 THR B C 1
ATOM 5729 O O . THR B 1 290 ? -12.602 14.641 -2.627 1 96.06 290 THR B O 1
ATOM 5732 N N . LYS B 1 291 ? -13.539 15.352 -4.539 1 97.38 291 LYS B N 1
ATOM 5733 C CA . LYS B 1 291 ? -12.367 15.031 -5.359 1 97.38 291 LYS B CA 1
ATOM 5734 C C . LYS B 1 291 ? -11.156 15.852 -4.93 1 97.38 291 LYS B C 1
ATOM 5736 O O . LYS B 1 291 ? -10.055 15.32 -4.793 1 97.38 291 LYS B O 1
ATOM 5741 N N . VAL B 1 292 ? -11.352 17.062 -4.641 1 96 292 VAL B N 1
ATOM 5742 C CA . VAL B 1 292 ? -10.266 17.938 -4.195 1 96 292 VAL B CA 1
ATOM 5743 C C . VAL B 1 292 ? -9.75 17.469 -2.84 1 96 292 VAL B C 1
ATOM 5745 O O . VAL B 1 292 ? -8.539 17.406 -2.613 1 96 292 VAL B O 1
ATOM 5748 N N . ALA B 1 293 ? -10.672 17.125 -1.998 1 94.75 293 ALA B N 1
ATOM 5749 C CA . ALA B 1 293 ? -10.297 16.688 -0.655 1 94.75 293 ALA B CA 1
ATOM 5750 C C . ALA B 1 293 ? -9.414 15.445 -0.707 1 94.75 293 ALA B C 1
ATOM 5752 O O . ALA B 1 293 ? -8.352 15.398 -0.076 1 94.75 293 ALA B O 1
ATOM 5753 N N . ILE B 1 294 ? -9.828 14.438 -1.519 1 96.94 294 ILE B N 1
ATOM 5754 C CA . ILE B 1 294 ? -9.102 13.172 -1.538 1 96.94 294 ILE B CA 1
ATOM 5755 C C . ILE B 1 294 ? -7.723 13.383 -2.16 1 96.94 294 ILE B C 1
ATOM 5757 O O . ILE B 1 294 ? -6.742 12.766 -1.739 1 96.94 294 ILE B O 1
ATOM 5761 N N . ILE B 1 295 ? -7.594 14.25 -3.111 1 97.5 295 ILE B N 1
ATOM 5762 C CA . ILE B 1 295 ? -6.309 14.547 -3.738 1 97.5 295 ILE B CA 1
ATOM 5763 C C . ILE B 1 295 ? -5.379 15.211 -2.723 1 97.5 295 ILE B C 1
ATOM 5765 O O . ILE B 1 295 ? -4.211 14.828 -2.6 1 97.5 295 ILE B O 1
ATOM 5769 N N . MET B 1 296 ? -5.875 16.109 -1.94 1 93.69 296 MET B N 1
ATOM 5770 C CA . MET B 1 296 ? -5.066 16.828 -0.955 1 93.69 296 MET B CA 1
ATOM 5771 C C . MET B 1 296 ? -4.625 15.891 0.167 1 93.69 296 MET B C 1
ATOM 5773 O O . MET B 1 296 ? -3.494 15.977 0.646 1 93.69 296 MET B O 1
ATOM 5777 N N . ILE B 1 297 ? -5.535 15.07 0.557 1 93.06 297 ILE B N 1
ATOM 5778 C CA . ILE B 1 297 ? -5.219 14.133 1.629 1 93.06 297 ILE B CA 1
ATOM 5779 C C . ILE B 1 297 ? -4.121 13.172 1.17 1 93.06 297 ILE B C 1
ATOM 5781 O O . ILE B 1 297 ? -3.186 12.891 1.919 1 93.06 297 ILE B O 1
ATOM 5785 N N . GLN B 1 298 ? -4.301 12.695 -0.023 1 95.62 298 GLN B N 1
ATOM 5786 C CA . GLN B 1 298 ? -3.275 11.797 -0.542 1 95.62 298 GLN B CA 1
ATOM 5787 C C . GLN B 1 298 ? -1.925 12.5 -0.638 1 95.62 298 GLN B C 1
ATOM 5789 O O . GLN B 1 298 ? -0.882 11.891 -0.398 1 95.62 298 GLN B O 1
ATOM 5794 N N . ALA B 1 299 ? -1.946 13.727 -1.046 1 93.12 299 ALA B N 1
ATOM 5795 C CA . ALA B 1 299 ? -0.706 14.5 -1.075 1 93.12 299 ALA B CA 1
ATOM 5796 C C . ALA B 1 299 ? -0.081 14.586 0.314 1 93.12 299 ALA B C 1
ATOM 5798 O O . ALA B 1 299 ? 1.137 14.453 0.463 1 93.12 299 ALA B O 1
ATOM 5799 N N . TRP B 1 300 ? -0.912 14.797 1.204 1 90.94 300 TRP B N 1
ATOM 5800 C CA . TRP B 1 300 ? -0.475 14.875 2.594 1 90.94 300 TRP B CA 1
ATOM 5801 C C . TRP B 1 300 ? 0.132 13.555 3.053 1 90.94 300 TRP B C 1
ATOM 5803 O O . TRP B 1 300 ? 1.192 13.539 3.684 1 90.94 300 TRP B O 1
ATOM 5813 N N . LEU B 1 301 ? -0.44 12.516 2.67 1 90.56 301 LEU B N 1
ATOM 5814 C CA . LEU B 1 301 ? -0.029 11.188 3.117 1 90.56 301 LEU B CA 1
ATOM 5815 C C . LEU B 1 301 ? 1.223 10.727 2.379 1 90.56 301 LEU B C 1
ATOM 5817 O O . LEU B 1 301 ? 2.074 10.047 2.953 1 90.56 301 LEU B O 1
ATOM 5821 N N . GLY B 1 302 ? 1.339 11.148 1.198 1 91.31 302 GLY B N 1
ATOM 5822 C CA . GLY B 1 302 ? 2.33 10.539 0.327 1 91.31 302 GLY B CA 1
ATOM 5823 C C . GLY B 1 302 ? 3.629 11.32 0.26 1 91.31 302 GLY B C 1
ATOM 5824 O O . GLY B 1 302 ? 4.68 10.766 -0.069 1 91.31 302 GLY B O 1
ATOM 5825 N N . PHE B 1 303 ? 3.627 12.555 0.628 1 92 303 PHE B N 1
ATOM 5826 C CA . PHE B 1 303 ? 4.785 13.383 0.317 1 92 303 PHE B CA 1
ATOM 5827 C C . PHE B 1 303 ? 5.969 13.016 1.203 1 92 303 PHE B C 1
ATOM 5829 O O . PHE B 1 303 ? 7.125 13.141 0.792 1 92 303 PHE B O 1
ATOM 5836 N N . PRO B 1 304 ? 5.777 12.539 2.469 1 88.31 304 PRO B N 1
ATOM 5837 C CA . PRO B 1 304 ? 6.938 12.273 3.318 1 88.31 304 PRO B CA 1
ATOM 5838 C C . PRO B 1 304 ? 7.871 11.219 2.723 1 88.31 304 PRO B C 1
ATOM 5840 O O . PRO B 1 304 ? 9.094 11.344 2.828 1 88.31 304 PRO B O 1
ATOM 5843 N N . TYR B 1 305 ? 7.277 10.234 2.113 1 83.94 305 TYR B N 1
ATOM 5844 C CA . TYR B 1 305 ? 8.094 9.219 1.463 1 83.94 305 TYR B CA 1
ATOM 5845 C C . TYR B 1 305 ? 8.969 9.836 0.378 1 83.94 305 TYR B C 1
ATOM 5847 O O . TYR B 1 305 ? 10.164 9.539 0.291 1 83.94 305 TYR B O 1
ATOM 5855 N N . VAL B 1 306 ? 8.391 10.672 -0.419 1 88.5 306 VAL B N 1
ATOM 5856 C CA . VAL B 1 306 ? 9.117 11.352 -1.493 1 88.5 306 VAL B CA 1
ATOM 5857 C C . VAL B 1 306 ? 10.156 12.297 -0.9 1 88.5 306 VAL B C 1
ATOM 5859 O O . VAL B 1 306 ? 11.266 12.414 -1.427 1 88.5 306 VAL B O 1
ATOM 5862 N N . TYR B 1 307 ? 9.812 12.891 0.16 1 89.31 307 TYR B N 1
ATOM 5863 C CA . TYR B 1 307 ? 10.719 13.797 0.859 1 89.31 307 TYR B CA 1
ATOM 5864 C C . TYR B 1 307 ? 11.977 13.062 1.3 1 89.31 307 TYR B C 1
ATOM 5866 O O . TYR B 1 307 ? 13.094 13.516 1.037 1 89.31 307 TYR B O 1
ATOM 5874 N N . VAL B 1 308 ? 11.82 11.938 1.9 1 80.19 308 VAL B N 1
ATOM 5875 C CA . VAL B 1 308 ? 12.938 11.172 2.43 1 80.19 308 VAL B CA 1
ATOM 5876 C C . VAL B 1 308 ? 13.797 10.648 1.28 1 80.19 308 VAL B C 1
ATOM 5878 O O . VAL B 1 308 ? 15.031 10.75 1.317 1 80.19 308 VAL B O 1
ATOM 5881 N N . MET B 1 309 ? 13.125 10.141 0.329 1 81 309 MET B N 1
ATOM 5882 C CA . MET B 1 309 ? 13.852 9.594 -0.816 1 81 309 MET B CA 1
ATOM 5883 C C . MET B 1 309 ? 14.625 10.688 -1.541 1 81 309 MET B C 1
ATOM 5885 O O . MET B 1 309 ? 15.789 10.5 -1.896 1 81 309 MET B O 1
ATOM 5889 N N . THR B 1 310 ? 14.031 11.797 -1.732 1 87.56 310 THR B N 1
ATOM 5890 C CA . THR B 1 310 ? 14.672 12.906 -2.428 1 87.56 310 THR B CA 1
ATOM 5891 C C . THR B 1 310 ? 15.828 13.461 -1.602 1 87.56 310 THR B C 1
ATOM 5893 O O . THR B 1 310 ? 16.859 13.844 -2.152 1 87.56 310 THR B O 1
ATOM 5896 N N . THR B 1 311 ? 15.648 13.586 -0.357 1 85 311 THR B N 1
ATOM 5897 C CA . THR B 1 311 ? 16.719 14.047 0.524 1 85 311 THR B CA 1
ATOM 5898 C C . THR B 1 311 ? 17.953 13.156 0.401 1 85 311 THR B C 1
ATOM 5900 O O . THR B 1 311 ? 19.078 13.648 0.326 1 85 311 THR B O 1
ATOM 5903 N N . SER B 1 312 ? 17.703 11.883 0.339 1 75.94 312 SER B N 1
ATOM 5904 C CA . SER B 1 312 ? 18.812 10.945 0.178 1 75.94 312 SER B CA 1
ATOM 5905 C C . SER B 1 312 ? 19.531 11.172 -1.144 1 75.94 312 SER B C 1
ATOM 5907 O O . SER B 1 312 ? 20.766 11.078 -1.205 1 75.94 312 SER B O 1
ATOM 5909 N N . ILE B 1 313 ? 18.812 11.461 -2.141 1 81.12 313 ILE B N 1
ATOM 5910 C CA . ILE B 1 313 ? 19.391 11.711 -3.457 1 81.12 313 ILE B CA 1
ATOM 5911 C C . ILE B 1 313 ? 20.188 13.008 -3.436 1 81.12 313 ILE B C 1
ATOM 5913 O O . ILE B 1 313 ? 21.297 13.07 -3.965 1 81.12 313 ILE B O 1
ATOM 5917 N N . LEU B 1 314 ? 19.703 14 -2.814 1 85.31 314 LEU B N 1
ATOM 5918 C CA . LEU B 1 314 ? 20.375 15.297 -2.734 1 85.31 314 LEU B CA 1
ATOM 5919 C C . LEU B 1 314 ? 21.688 15.188 -1.969 1 85.31 314 LEU B C 1
ATOM 5921 O O . LEU B 1 314 ? 22.688 15.812 -2.34 1 85.31 314 LEU B O 1
ATOM 5925 N N . GLN B 1 315 ? 21.641 14.422 -1.026 1 79.94 315 GLN B N 1
ATOM 5926 C CA . GLN B 1 315 ? 22.828 14.234 -0.207 1 79.94 315 GLN B CA 1
ATOM 5927 C C . GLN B 1 315 ? 23.922 13.5 -0.979 1 79.94 315 GLN B C 1
ATOM 5929 O O . GLN B 1 315 ? 25.094 13.602 -0.64 1 79.94 315 GLN B O 1
ATOM 5934 N N . SER B 1 316 ? 23.484 12.805 -1.963 1 76.38 316 SER B N 1
ATOM 5935 C CA . SER B 1 316 ? 24.453 12.039 -2.744 1 76.38 316 SER B CA 1
ATOM 5936 C C . SER B 1 316 ? 25.094 12.906 -3.82 1 76.38 316 SER B C 1
ATOM 5938 O O . SER B 1 316 ? 26.094 12.508 -4.422 1 76.38 316 SER B O 1
ATOM 5940 N N . ILE B 1 317 ? 24.594 14.094 -3.998 1 81.12 317 ILE B N 1
ATOM 5941 C CA . ILE B 1 317 ? 25.156 14.992 -5 1 81.12 317 ILE B CA 1
ATOM 5942 C C . ILE B 1 317 ? 26.375 15.703 -4.43 1 81.12 317 ILE B C 1
ATOM 5944 O O . ILE B 1 317 ? 26.281 16.406 -3.418 1 81.12 317 ILE B O 1
ATOM 5948 N N . PRO B 1 318 ? 27.5 15.461 -5.055 1 85.88 318 PRO B N 1
ATOM 5949 C CA . PRO B 1 318 ? 28.703 16.125 -4.547 1 85.88 318 PRO B CA 1
ATOM 5950 C C . PRO B 1 318 ? 28.578 17.656 -4.535 1 85.88 318 PRO B C 1
ATOM 5952 O O . PRO B 1 318 ? 28.094 18.234 -5.504 1 85.88 318 PRO B O 1
ATOM 5955 N N . GLU B 1 319 ? 29 18.203 -3.496 1 85.94 319 GLU B N 1
ATOM 5956 C CA . GLU B 1 319 ? 28.953 19.656 -3.338 1 85.94 319 GLU B CA 1
ATOM 5957 C C . GLU B 1 319 ? 29.828 20.359 -4.363 1 85.94 319 GLU B C 1
ATOM 5959 O O . GLU B 1 319 ? 29.594 21.516 -4.719 1 85.94 319 GLU B O 1
ATOM 5964 N N . THR B 1 320 ? 30.766 19.609 -4.852 1 87.75 320 THR B N 1
ATOM 5965 C CA . THR B 1 320 ? 31.719 20.156 -5.805 1 87.75 320 THR B CA 1
ATOM 5966 C C . THR B 1 320 ? 31.031 20.547 -7.109 1 87.75 320 THR B C 1
ATOM 5968 O O . THR B 1 320 ? 31.453 21.484 -7.789 1 87.75 320 THR B O 1
ATOM 5971 N N . LEU B 1 321 ? 29.969 19.859 -7.34 1 88.56 321 LEU B N 1
ATOM 5972 C CA . LEU B 1 321 ? 29.219 20.156 -8.555 1 88.56 321 LEU B CA 1
ATOM 5973 C C . LEU B 1 321 ? 28.531 21.516 -8.453 1 88.56 321 LEU B C 1
ATOM 5975 O O . LEU B 1 321 ? 28.5 22.281 -9.422 1 88.56 321 LEU B O 1
ATOM 5979 N N . TYR B 1 322 ? 28.109 21.828 -7.32 1 86.69 322 TYR B N 1
ATOM 5980 C CA . TYR B 1 322 ? 27.438 23.094 -7.105 1 86.69 322 TYR B CA 1
ATOM 5981 C C . TYR B 1 322 ? 28.438 24.25 -7.047 1 86.69 322 TYR B C 1
ATOM 5983 O O . TYR B 1 322 ? 28.156 25.344 -7.551 1 86.69 322 TYR B O 1
ATOM 5991 N N . GLU B 1 323 ? 29.547 23.953 -6.488 1 87.69 323 GLU B N 1
ATOM 5992 C CA . GLU B 1 323 ? 30.609 24.969 -6.41 1 87.69 323 GLU B CA 1
ATOM 5993 C C . GLU B 1 323 ? 31.125 25.312 -7.801 1 87.69 323 GLU B C 1
ATOM 5995 O O . GLU B 1 323 ? 31.359 26.484 -8.102 1 87.69 323 GLU B O 1
ATOM 6000 N N . ALA B 1 324 ? 31.266 24.297 -8.562 1 90.56 324 ALA B N 1
ATOM 6001 C CA . ALA B 1 324 ? 31.734 24.5 -9.93 1 90.56 324 ALA B CA 1
ATOM 6002 C C . ALA B 1 324 ? 30.734 25.344 -10.727 1 90.56 324 ALA B C 1
ATOM 6004 O O . ALA B 1 324 ? 31.125 26.203 -11.508 1 90.56 324 ALA B O 1
ATOM 6005 N N . ALA B 1 325 ? 29.5 25.109 -10.484 1 90 325 ALA B N 1
ATOM 6006 C CA . ALA B 1 325 ? 28.453 25.844 -11.188 1 90 325 ALA B CA 1
ATOM 6007 C C . ALA B 1 325 ? 28.406 27.297 -10.734 1 90 325 ALA B C 1
ATOM 6009 O O . ALA B 1 325 ? 28.156 28.203 -11.547 1 90 325 ALA B O 1
ATOM 6010 N N . LYS B 1 326 ? 28.703 27.5 -9.477 1 86.81 326 LYS B N 1
ATOM 6011 C CA . LYS B 1 326 ? 28.75 28.859 -8.938 1 86.81 326 LYS B CA 1
ATOM 6012 C C . LYS B 1 326 ? 29.906 29.656 -9.539 1 86.81 326 LYS B C 1
ATOM 6014 O O . LYS B 1 326 ? 29.766 30.844 -9.836 1 86.81 326 LYS B O 1
ATOM 6019 N N . ILE B 1 327 ? 30.953 28.953 -9.742 1 89.69 327 ILE B N 1
ATOM 6020 C CA . ILE B 1 327 ? 32.125 29.562 -10.328 1 89.69 327 ILE B CA 1
ATOM 6021 C C . ILE B 1 327 ? 31.859 29.953 -11.781 1 89.69 327 ILE B C 1
ATOM 6023 O O . ILE B 1 327 ? 32.312 30.984 -12.258 1 89.69 327 ILE B O 1
ATOM 6027 N N . ASP B 1 328 ? 31.031 29.219 -12.43 1 91.38 328 ASP B N 1
ATOM 6028 C CA . ASP B 1 328 ? 30.656 29.469 -13.812 1 91.38 328 ASP B CA 1
ATOM 6029 C C . ASP B 1 328 ? 29.562 30.547 -13.898 1 91.38 328 ASP B C 1
ATOM 6031 O O . ASP B 1 328 ? 29.125 30.891 -14.992 1 91.38 328 ASP B O 1
ATOM 6035 N N . GLY B 1 329 ? 29.125 31 -12.789 1 86.94 329 GLY B N 1
ATOM 6036 C CA . GLY B 1 329 ? 28.156 32.094 -12.758 1 86.94 329 GLY B CA 1
ATOM 6037 C C . GLY B 1 329 ? 26.719 31.609 -12.773 1 86.94 329 GLY B C 1
ATOM 6038 O O . GLY B 1 329 ? 25.797 32.375 -13.047 1 86.94 329 GLY B O 1
ATOM 6039 N N . ALA B 1 330 ? 26.531 30.391 -12.562 1 86.25 330 ALA B N 1
ATOM 6040 C CA . ALA B 1 330 ? 25.172 29.844 -12.594 1 86.25 330 ALA B CA 1
ATOM 6041 C C . ALA B 1 330 ? 24.391 30.266 -11.352 1 86.25 330 ALA B C 1
ATOM 6043 O O . ALA B 1 330 ? 24.828 30.031 -10.227 1 86.25 330 ALA B O 1
ATOM 6044 N N . GLY B 1 331 ? 23.25 30.875 -11.586 1 82 331 GLY B N 1
ATOM 6045 C CA . GLY B 1 331 ? 22.359 31.234 -10.5 1 82 331 GLY B CA 1
ATOM 6046 C C . GLY B 1 331 ? 21.625 30.062 -9.898 1 82 331 GLY B C 1
ATOM 6047 O O . GLY B 1 331 ? 21.859 28.906 -10.281 1 82 331 GLY B O 1
ATOM 6048 N N . ALA B 1 332 ? 20.781 30.266 -8.914 1 77.31 332 ALA B N 1
ATOM 6049 C CA . ALA B 1 332 ? 20.078 29.219 -8.18 1 77.31 332 ALA B CA 1
ATOM 6050 C C . ALA B 1 332 ? 19.125 28.453 -9.109 1 77.31 332 ALA B C 1
ATOM 6052 O O . ALA B 1 332 ? 19.047 27.219 -9.039 1 77.31 332 ALA B O 1
ATOM 6053 N N . ILE B 1 333 ? 18.453 29.156 -9.93 1 82.06 333 ILE B N 1
ATOM 6054 C CA . ILE B 1 333 ? 17.484 28.531 -10.828 1 82.06 333 ILE B CA 1
ATOM 6055 C C . ILE B 1 333 ? 18.219 27.656 -11.844 1 82.06 333 ILE B C 1
ATOM 6057 O O . ILE B 1 333 ? 17.75 26.562 -12.172 1 82.06 333 ILE B O 1
ATOM 6061 N N . LYS B 1 334 ? 19.344 28.109 -12.297 1 85.88 334 LYS B N 1
ATOM 6062 C CA . LYS B 1 334 ? 20.125 27.344 -13.258 1 85.88 334 LYS B CA 1
ATOM 6063 C C . LYS B 1 334 ? 20.719 26.094 -12.609 1 85.88 334 LYS B C 1
ATOM 6065 O O . LYS B 1 334 ? 20.766 25.031 -13.227 1 85.88 334 LYS B O 1
ATOM 6070 N N . ARG B 1 335 ? 21.234 26.297 -11.391 1 87.12 335 ARG B N 1
ATOM 6071 C CA . ARG B 1 335 ? 21.781 25.141 -10.68 1 87.12 335 ARG B CA 1
ATOM 6072 C C . ARG B 1 335 ? 20.703 24.094 -10.414 1 87.12 335 ARG B C 1
ATOM 6074 O O . ARG B 1 335 ? 20.969 22.891 -10.484 1 87.12 335 ARG B O 1
ATOM 6081 N N . PHE B 1 336 ? 19.516 24.609 -10.148 1 86.31 336 PHE B N 1
ATOM 6082 C CA . PHE B 1 336 ? 18.406 23.688 -9.914 1 86.31 336 PHE B CA 1
ATOM 6083 C C . PHE B 1 336 ? 18.031 22.938 -11.188 1 86.31 336 PHE B C 1
ATOM 6085 O O . PHE B 1 336 ? 17.906 21.703 -11.172 1 86.31 336 PHE B O 1
ATOM 6092 N N . THR B 1 337 ? 17.859 23.578 -12.297 1 88.69 337 THR B N 1
ATOM 6093 C CA . THR B 1 337 ? 17.344 22.984 -13.523 1 88.69 337 THR B CA 1
ATOM 6094 C C . THR B 1 337 ? 18.438 22.172 -14.219 1 88.69 337 THR B C 1
ATOM 6096 O O . THR B 1 337 ? 18.141 21.203 -14.922 1 88.69 337 THR B O 1
ATOM 6099 N N . ALA B 1 338 ? 19.75 22.516 -13.969 1 89.62 338 ALA B N 1
ATOM 6100 C CA . ALA B 1 338 ? 20.828 21.875 -14.703 1 89.62 338 ALA B CA 1
ATOM 6101 C C . ALA B 1 338 ? 21.469 20.75 -13.891 1 89.62 338 ALA B C 1
ATOM 6103 O O . ALA B 1 338 ? 22.031 19.812 -14.445 1 89.62 338 ALA B O 1
ATOM 6104 N N . ILE B 1 339 ? 21.328 20.859 -12.586 1 89.81 339 ILE B N 1
ATOM 6105 C CA . ILE B 1 339 ? 22.031 19.875 -11.766 1 89.81 339 ILE B CA 1
ATOM 6106 C C . ILE B 1 339 ? 21.031 19.125 -10.898 1 89.81 339 ILE B C 1
ATOM 6108 O O . ILE B 1 339 ? 20.766 17.938 -11.117 1 89.81 339 ILE B O 1
ATOM 6112 N N . THR B 1 340 ? 20.312 19.844 -10.07 1 88.56 340 THR B N 1
ATOM 6113 C CA . THR B 1 340 ? 19.516 19.234 -9.023 1 88.56 340 THR B CA 1
ATOM 6114 C C . THR B 1 340 ? 18.359 18.438 -9.625 1 88.56 340 THR B C 1
ATOM 6116 O O . THR B 1 340 ? 18.25 17.234 -9.391 1 88.56 340 THR B O 1
ATOM 6119 N N . LEU B 1 341 ? 17.578 19.094 -10.461 1 89.06 341 LEU B N 1
ATOM 6120 C CA . LEU B 1 341 ? 16.359 18.469 -10.984 1 89.06 341 LEU B CA 1
ATOM 6121 C C . LEU B 1 341 ? 16.703 17.281 -11.867 1 89.06 341 LEU B C 1
ATOM 6123 O O . LEU B 1 341 ? 16.094 16.219 -11.727 1 89.06 341 LEU B O 1
ATOM 6127 N N . PRO B 1 342 ? 17.672 17.406 -12.734 1 87.5 342 PRO B N 1
ATOM 6128 C CA . PRO B 1 342 ? 18.016 16.25 -13.578 1 87.5 342 PRO B CA 1
ATOM 6129 C C . PRO B 1 342 ? 18.516 15.055 -12.766 1 87.5 342 PRO B C 1
ATOM 6131 O O . PRO B 1 342 ? 18.188 13.914 -13.094 1 87.5 342 PRO B O 1
ATOM 6134 N N . VAL B 1 343 ? 19.297 15.336 -11.758 1 84.19 343 VAL B N 1
ATOM 6135 C CA . VAL B 1 343 ? 19.797 14.242 -10.938 1 84.19 343 VAL B CA 1
ATOM 6136 C C . VAL B 1 343 ? 18.641 13.578 -10.188 1 84.19 343 VAL B C 1
ATOM 6138 O O . VAL B 1 343 ? 18.562 12.352 -10.133 1 84.19 343 VAL B O 1
ATOM 6141 N N . ILE B 1 344 ? 17.75 14.391 -9.672 1 88.31 344 ILE B N 1
ATOM 6142 C CA . ILE B 1 344 ? 16.594 13.859 -8.953 1 88.31 344 ILE B CA 1
ATOM 6143 C C . ILE B 1 344 ? 15.742 13.008 -9.891 1 88.31 344 ILE B C 1
ATOM 6145 O O . ILE B 1 344 ? 15.383 11.875 -9.562 1 88.31 344 ILE B O 1
ATOM 6149 N N . LEU B 1 345 ? 15.477 13.508 -11.07 1 85.62 345 LEU B N 1
ATOM 6150 C CA . LEU B 1 345 ? 14.602 12.82 -12.008 1 85.62 345 LEU B CA 1
ATOM 6151 C C . LEU B 1 345 ? 15.242 11.539 -12.516 1 85.62 345 LEU B C 1
ATOM 6153 O O . LEU B 1 345 ? 14.562 10.523 -12.688 1 85.62 345 LEU B O 1
ATOM 6157 N N . SER B 1 346 ? 16.5 11.523 -12.734 1 78.75 346 SER B N 1
ATOM 6158 C CA . SER B 1 346 ? 17.203 10.344 -13.25 1 78.75 346 SER B CA 1
ATOM 6159 C C . SER B 1 346 ? 17.266 9.234 -12.203 1 78.75 346 SER B C 1
ATOM 6161 O O . SER B 1 346 ? 17.109 8.062 -12.531 1 78.75 346 SER B O 1
ATOM 6163 N N . VAL B 1 347 ? 17.438 9.664 -10.984 1 72.56 347 VAL B N 1
ATOM 6164 C CA . VAL B 1 347 ? 17.625 8.68 -9.93 1 72.56 347 VAL B CA 1
ATOM 6165 C C . VAL B 1 347 ? 16.266 8.25 -9.391 1 72.56 347 VAL B C 1
ATOM 6167 O O . VAL B 1 347 ? 16.047 7.07 -9.094 1 72.56 347 VAL B O 1
ATOM 6170 N N . ALA B 1 348 ? 15.297 9.125 -9.312 1 82.25 348 ALA B N 1
ATOM 6171 C CA . ALA B 1 348 ? 14.039 8.867 -8.609 1 82.25 348 ALA B CA 1
ATOM 6172 C C . ALA B 1 348 ? 12.961 8.406 -9.578 1 82.25 348 ALA B C 1
ATOM 6174 O O . ALA B 1 348 ? 11.867 8.023 -9.164 1 82.25 348 ALA B O 1
ATOM 6175 N N . ALA B 1 349 ? 13.219 8.32 -10.82 1 78.81 349 ALA B N 1
ATOM 6176 C CA . ALA B 1 349 ? 12.203 8.055 -11.828 1 78.81 349 ALA B CA 1
ATOM 6177 C C . ALA B 1 349 ? 11.492 6.727 -11.555 1 78.81 349 ALA B C 1
ATOM 6179 O O . ALA B 1 349 ? 10.266 6.668 -11.547 1 78.81 349 ALA B O 1
ATOM 6180 N N . PRO B 1 350 ? 12.203 5.641 -11.281 1 69.94 350 PRO B N 1
ATOM 6181 C CA . PRO B 1 350 ? 11.516 4.371 -11.016 1 69.94 350 PRO B CA 1
ATOM 6182 C C . PRO B 1 350 ? 10.617 4.434 -9.781 1 69.94 350 PRO B C 1
ATOM 6184 O O . PRO B 1 350 ? 9.539 3.832 -9.766 1 69.94 350 PRO B O 1
ATOM 6187 N N . ILE B 1 351 ? 11.125 5.148 -8.867 1 74.19 351 ILE B N 1
ATOM 6188 C CA . ILE B 1 351 ? 10.359 5.27 -7.633 1 74.19 351 ILE B CA 1
ATOM 6189 C C . ILE B 1 351 ? 9.102 6.098 -7.883 1 74.19 351 ILE B C 1
ATOM 6191 O O . ILE B 1 351 ? 8.023 5.762 -7.391 1 74.19 351 ILE B O 1
ATOM 6195 N N . PHE B 1 352 ? 9.234 7.184 -8.648 1 85.25 352 PHE B N 1
ATOM 6196 C CA . PHE B 1 352 ? 8.078 8.008 -8.984 1 85.25 352 PHE B CA 1
ATOM 6197 C C . PHE B 1 352 ? 7.031 7.191 -9.734 1 85.25 352 PHE B C 1
ATOM 6199 O O . PHE B 1 352 ? 5.832 7.332 -9.492 1 85.25 352 PHE B O 1
ATOM 6206 N N . MET B 1 353 ? 7.461 6.293 -10.492 1 80.62 353 MET B N 1
ATOM 6207 C CA . MET B 1 353 ? 6.543 5.457 -11.258 1 80.62 353 MET B CA 1
ATOM 6208 C C . MET B 1 353 ? 5.75 4.531 -10.344 1 80.62 353 MET B C 1
ATOM 6210 O O . MET B 1 353 ? 4.562 4.297 -10.562 1 80.62 353 MET B O 1
ATOM 6214 N N . THR B 1 354 ? 6.402 3.979 -9.414 1 76.81 354 THR B N 1
ATOM 6215 C CA . THR B 1 354 ? 5.723 3.088 -8.484 1 76.81 354 THR B CA 1
ATOM 6216 C C . THR B 1 354 ? 4.652 3.84 -7.699 1 76.81 354 THR B C 1
ATOM 6218 O O . THR B 1 354 ? 3.625 3.266 -7.328 1 76.81 354 THR B O 1
ATOM 6221 N N . GLN B 1 355 ? 4.895 5.145 -7.5 1 87.81 355 GLN B N 1
ATOM 6222 C CA . GLN B 1 355 ? 3.891 5.949 -6.812 1 87.81 355 GLN B CA 1
ATOM 6223 C C . GLN B 1 355 ? 2.629 6.098 -7.66 1 87.81 355 GLN B C 1
ATOM 6225 O O . GLN B 1 355 ? 1.516 6.094 -7.133 1 87.81 355 GLN B O 1
ATOM 6230 N N . TYR B 1 356 ? 2.816 6.242 -8.945 1 88.88 356 TYR B N 1
ATOM 6231 C CA . TYR B 1 356 ? 1.672 6.34 -9.852 1 88.88 356 TYR B CA 1
ATOM 6232 C C . TYR B 1 356 ? 0.881 5.039 -9.867 1 88.88 356 TYR B C 1
ATOM 6234 O O . TYR B 1 356 ? -0.351 5.051 -9.812 1 88.88 356 TYR B O 1
ATOM 6242 N N . THR B 1 357 ? 1.534 3.941 -9.891 1 81.69 357 THR B N 1
ATOM 6243 C CA . THR B 1 357 ? 0.862 2.646 -9.891 1 81.69 357 THR B CA 1
ATOM 6244 C C . THR B 1 357 ? 0.14 2.418 -8.562 1 81.69 357 THR B C 1
ATOM 6246 O O . THR B 1 357 ? -0.958 1.858 -8.539 1 81.69 357 THR B O 1
ATOM 6249 N N . PHE B 1 358 ? 0.79 2.855 -7.574 1 84 358 PHE B N 1
ATOM 6250 C CA . PHE B 1 358 ? 0.208 2.707 -6.246 1 84 358 PHE B CA 1
ATOM 6251 C C . PHE B 1 358 ? -1.111 3.463 -6.145 1 84 358 PHE B C 1
ATOM 6253 O O . PHE B 1 358 ? -2.119 2.906 -5.699 1 84 358 PHE B O 1
ATOM 6260 N N . ASN B 1 359 ? -1.081 4.656 -6.562 1 92.12 359 ASN B N 1
ATOM 6261 C CA . ASN B 1 359 ? -2.289 5.465 -6.422 1 92.12 359 ASN B CA 1
ATOM 6262 C C . ASN B 1 359 ? -3.369 5.031 -7.41 1 92.12 359 ASN B C 1
ATOM 6264 O O . ASN B 1 359 ? -4.562 5.172 -7.133 1 92.12 359 ASN B O 1
ATOM 6268 N N . PHE B 1 360 ? -2.93 4.516 -8.516 1 89.94 360 PHE B N 1
ATOM 6269 C CA . PHE B 1 360 ? -3.885 3.963 -9.469 1 89.94 360 PHE B CA 1
ATOM 6270 C C . PHE B 1 360 ? -4.719 2.861 -8.82 1 89.94 360 PHE B C 1
ATOM 6272 O O . PHE B 1 360 ? -5.902 2.711 -9.125 1 89.94 360 PHE B O 1
ATOM 6279 N N . ASN B 1 361 ? -4.129 2.182 -7.875 1 86.75 361 ASN B N 1
ATOM 6280 C CA . ASN B 1 361 ? -4.77 1.048 -7.211 1 86.75 361 ASN B CA 1
ATOM 6281 C C . ASN B 1 361 ? -5.051 1.345 -5.742 1 86.75 361 ASN B C 1
ATOM 6283 O O . ASN B 1 361 ? -5.117 0.427 -4.922 1 86.75 361 ASN B O 1
ATOM 6287 N N . ASN B 1 362 ? -5.18 2.582 -5.426 1 90 362 ASN B N 1
ATOM 6288 C CA . ASN B 1 362 ? -5.336 2.971 -4.027 1 90 362 ASN B CA 1
ATOM 6289 C C . ASN B 1 362 ? -6.781 2.836 -3.562 1 90 362 ASN B C 1
ATOM 6291 O O . ASN B 1 362 ? -7.453 3.838 -3.311 1 90 362 ASN B O 1
ATOM 6295 N N . PHE B 1 363 ? -7.18 1.708 -3.297 1 87.62 363 PHE B N 1
ATOM 6296 C CA . PHE B 1 363 ? -8.523 1.37 -2.848 1 87.62 363 PHE B CA 1
ATOM 6297 C C . PHE B 1 363 ? -8.812 1.986 -1.482 1 87.62 363 PHE B C 1
ATOM 6299 O O . PHE B 1 363 ? -9.906 2.502 -1.245 1 87.62 363 PHE B O 1
ATOM 6306 N N . THR B 1 364 ? -7.836 1.937 -0.652 1 86.62 364 THR B N 1
ATOM 6307 C CA . THR B 1 364 ? -7.996 2.291 0.753 1 86.62 364 THR B CA 1
ATOM 6308 C C . THR B 1 364 ? -8.422 3.75 0.897 1 86.62 364 THR B C 1
ATOM 6310 O O . THR B 1 364 ? -9.367 4.055 1.627 1 86.62 364 THR B O 1
ATOM 6313 N N . MET B 1 365 ? -7.781 4.59 0.152 1 93.19 365 MET B N 1
ATOM 6314 C CA . MET B 1 365 ? -8.078 6.016 0.227 1 93.19 365 MET B CA 1
ATOM 6315 C C . MET B 1 365 ? -9.523 6.297 -0.175 1 93.19 365 MET B C 1
ATOM 6317 O O . MET B 1 365 ? -10.227 7.035 0.512 1 93.19 365 MET B O 1
ATOM 6321 N N . ILE B 1 366 ? -9.977 5.688 -1.229 1 94.31 366 ILE B N 1
ATOM 6322 C CA . ILE B 1 366 ? -11.305 5.945 -1.782 1 94.31 366 ILE B CA 1
ATOM 6323 C C . ILE B 1 366 ? -12.367 5.332 -0.877 1 94.31 366 ILE B C 1
ATOM 6325 O O . ILE B 1 366 ? -13.352 5.992 -0.526 1 94.31 366 ILE B O 1
ATOM 6329 N N . TYR B 1 367 ? -12.172 4.176 -0.446 1 89.06 367 TYR B N 1
ATOM 6330 C CA . TYR B 1 367 ? -13.156 3.438 0.342 1 89.06 367 TYR B CA 1
ATOM 6331 C C . TYR B 1 367 ? -13.328 4.062 1.72 1 89.06 367 TYR B C 1
ATOM 6333 O O . TYR B 1 367 ? -14.453 4.289 2.168 1 89.06 367 TYR B O 1
ATOM 6341 N N . LEU B 1 368 ? -12.25 4.363 2.336 1 87.56 368 LEU B N 1
ATOM 6342 C CA . LEU B 1 368 ? -12.312 4.801 3.727 1 87.56 368 LEU B CA 1
ATOM 6343 C C . LEU B 1 368 ? -12.781 6.246 3.824 1 87.56 368 LEU B C 1
ATOM 6345 O O . LEU B 1 368 ? -13.414 6.633 4.809 1 87.56 368 LEU B O 1
ATOM 6349 N N . PHE B 1 369 ? -12.5 7.066 2.807 1 92.69 369 PHE B N 1
ATOM 6350 C CA . PHE B 1 369 ? -12.859 8.477 2.902 1 92.69 369 PHE B CA 1
ATOM 6351 C C . PHE B 1 369 ? -14.367 8.656 2.752 1 92.69 369 PHE B C 1
ATOM 6353 O O . PHE B 1 369 ? -15.008 9.297 3.586 1 92.69 369 PHE B O 1
ATOM 6360 N N . ASN B 1 370 ? -14.914 8.047 1.656 1 92.38 370 ASN B N 1
ATOM 6361 C CA . ASN B 1 370 ? -16.328 8.266 1.396 1 92.38 370 ASN B CA 1
ATOM 6362 C C . ASN B 1 370 ? -16.938 7.129 0.575 1 92.38 370 ASN B C 1
ATOM 6364 O O . ASN B 1 370 ? -17.922 7.324 -0.14 1 92.38 370 ASN B O 1
ATOM 6368 N N . ASP B 1 371 ? -16.312 6.047 0.562 1 91.06 371 ASP B N 1
ATOM 6369 C CA . ASP B 1 371 ? -16.781 4.855 -0.139 1 91.06 371 ASP B CA 1
ATOM 6370 C C . ASP B 1 371 ? -17.141 5.176 -1.59 1 91.06 371 ASP B C 1
ATOM 6372 O O . ASP B 1 371 ? -18.172 4.738 -2.096 1 91.06 371 ASP B O 1
ATOM 6376 N N . GLY B 1 372 ? -16.375 6.066 -2.16 1 94.5 372 GLY B N 1
ATOM 6377 C CA . GLY B 1 372 ? -16.531 6.395 -3.568 1 94.5 372 GLY B CA 1
ATOM 6378 C C . GLY B 1 372 ? -17.609 7.434 -3.822 1 94.5 372 GLY B C 1
ATOM 6379 O O . GLY B 1 372 ? -17.812 7.852 -4.965 1 94.5 372 GLY B O 1
ATOM 6380 N N . GLY B 1 373 ? -18.328 7.836 -2.816 1 94.31 373 GLY B N 1
ATOM 6381 C CA . GLY B 1 373 ? -19.359 8.852 -2.957 1 94.31 373 GLY B CA 1
ATOM 6382 C C . GLY B 1 373 ? -18.797 10.242 -3.18 1 94.31 373 GLY B C 1
ATOM 6383 O O . GLY B 1 373 ? -17.594 10.422 -3.289 1 94.31 373 GLY B O 1
ATOM 6384 N N . PRO B 1 374 ? -19.641 11.219 -3.402 1 93.75 374 PRO B N 1
ATOM 6385 C CA . PRO B 1 374 ? -21.094 11.18 -3.314 1 93.75 374 PRO B CA 1
ATOM 6386 C C . PRO B 1 374 ? -21.766 10.852 -4.652 1 93.75 374 PRO B C 1
ATOM 6388 O O . PRO B 1 374 ? -21.094 10.805 -5.684 1 93.75 374 PRO B O 1
ATOM 6391 N N . GLY B 1 375 ? -23.078 10.555 -4.578 1 92.19 375 GLY B N 1
ATOM 6392 C CA . GLY B 1 375 ? -23.891 10.398 -5.77 1 92.19 375 GLY B CA 1
ATOM 6393 C C . GLY B 1 375 ? -23.594 9.117 -6.527 1 92.19 375 GLY B C 1
ATOM 6394 O O . GLY B 1 375 ? -23.062 8.164 -5.957 1 92.19 375 GLY B O 1
ATOM 6395 N N . SER B 1 376 ? -24.062 9.117 -7.809 1 91.81 376 SER B N 1
ATOM 6396 C CA . SER B 1 376 ? -23.906 7.941 -8.664 1 91.81 376 SER B CA 1
ATOM 6397 C C . SER B 1 376 ? -23.594 8.344 -10.102 1 91.81 376 SER B C 1
ATOM 6399 O O . SER B 1 376 ? -24.141 9.328 -10.609 1 91.81 376 SER B O 1
ATOM 6401 N N . VAL B 1 377 ? -22.641 7.754 -10.68 1 91.81 377 VAL B N 1
ATOM 6402 C CA . VAL B 1 377 ? -22.312 8 -12.078 1 91.81 377 VAL B CA 1
ATOM 6403 C C . VAL B 1 377 ? -22.781 6.824 -12.938 1 91.81 377 VAL B C 1
ATOM 6405 O O . VAL B 1 377 ? -22.422 6.723 -14.109 1 91.81 377 VAL B O 1
ATOM 6408 N N . GLY B 1 378 ? -23.562 5.938 -12.266 1 86.94 378 GLY B N 1
ATOM 6409 C CA . GLY B 1 378 ? -24.094 4.781 -12.977 1 86.94 378 GLY B CA 1
ATOM 6410 C C . GLY B 1 378 ? -23.359 3.492 -12.641 1 86.94 378 GLY B C 1
ATOM 6411 O O . GLY B 1 378 ? -22.25 3.518 -12.117 1 86.94 378 GLY B O 1
ATOM 6412 N N . GLY B 1 379 ? -24.047 2.34 -12.875 1 86.06 379 GLY B N 1
ATOM 6413 C CA . GLY B 1 379 ? -23.438 1.029 -12.695 1 86.06 379 GLY B CA 1
ATOM 6414 C C . GLY B 1 379 ? -23.047 0.752 -11.258 1 86.06 379 GLY B C 1
ATOM 6415 O O . GLY B 1 379 ? -22.109 -0.008 -11 1 86.06 379 GLY B O 1
ATOM 6416 N N . GLY B 1 380 ? -23.562 1.541 -10.383 1 88.31 380 GLY B N 1
ATOM 6417 C CA . GLY B 1 380 ? -23.266 1.329 -8.977 1 88.31 380 GLY B CA 1
ATOM 6418 C C . GLY B 1 380 ? -22.047 2.096 -8.508 1 88.31 380 GLY B C 1
ATOM 6419 O O . GLY B 1 380 ? -21.625 1.963 -7.359 1 88.31 380 GLY B O 1
ATOM 6420 N N . ALA B 1 381 ? -21.5 2.932 -9.359 1 93.81 381 ALA B N 1
ATOM 6421 C CA . ALA B 1 381 ? -20.297 3.686 -9.039 1 93.81 381 ALA B CA 1
ATOM 6422 C C . ALA B 1 381 ? -20.641 5.086 -8.539 1 93.81 381 ALA B C 1
ATOM 6424 O O . ALA B 1 381 ? -21.578 5.715 -9.031 1 93.81 381 ALA B O 1
ATOM 6425 N N . GLY B 1 382 ? -19.891 5.48 -7.539 1 95.56 382 GLY B N 1
ATOM 6426 C CA . GLY B 1 382 ? -19.984 6.859 -7.09 1 95.56 382 GLY B CA 1
ATOM 6427 C C . GLY B 1 382 ? -19.078 7.805 -7.848 1 95.56 382 GLY B C 1
ATOM 6428 O O . GLY B 1 382 ? -18.25 7.367 -8.656 1 95.56 382 GLY B O 1
ATOM 6429 N N . SER B 1 383 ? -19.156 9.031 -7.508 1 96.56 383 SER B N 1
ATOM 6430 C CA . SER B 1 383 ? -18.484 10.078 -8.258 1 96.56 383 SER B CA 1
ATOM 6431 C C . SER B 1 383 ? -16.969 10.047 -8.008 1 96.56 383 SER B C 1
ATOM 6433 O O . SER B 1 383 ? -16.203 10.586 -8.797 1 96.56 383 SER B O 1
ATOM 6435 N N . THR B 1 384 ? -16.562 9.398 -6.926 1 97.31 384 THR B N 1
ATOM 6436 C CA . THR B 1 384 ? -15.125 9.391 -6.633 1 97.31 384 THR B CA 1
ATOM 6437 C C . THR B 1 384 ? -14.578 7.965 -6.645 1 97.31 384 THR B C 1
ATOM 6439 O O . THR B 1 384 ? -13.445 7.73 -6.223 1 97.31 384 THR B O 1
ATOM 6442 N N . ASP B 1 385 ? -15.406 7.109 -7.16 1 97 385 ASP B N 1
ATOM 6443 C CA . ASP B 1 385 ? -14.906 5.75 -7.344 1 97 385 ASP B CA 1
ATOM 6444 C C . ASP B 1 385 ? -13.836 5.699 -8.438 1 97 385 ASP B C 1
ATOM 6446 O O . ASP B 1 385 ? -13.969 6.352 -9.477 1 97 385 ASP B O 1
ATOM 6450 N N . ILE B 1 386 ? -12.789 4.98 -8.109 1 95.94 386 ILE B N 1
ATOM 6451 C CA . ILE B 1 386 ? -11.828 4.609 -9.141 1 95.94 386 ILE B CA 1
ATOM 6452 C C . ILE B 1 386 ? -12.109 3.189 -9.625 1 95.94 386 ILE B C 1
ATOM 6454 O O . ILE B 1 386 ? -13.016 2.525 -9.117 1 95.94 386 ILE B O 1
ATOM 6458 N N . LEU B 1 387 ? -11.391 2.783 -10.578 1 91.69 387 LEU B N 1
ATOM 6459 C CA . LEU B 1 387 ? -11.688 1.503 -11.211 1 91.69 387 LEU B CA 1
ATOM 6460 C C . LEU B 1 387 ? -11.695 0.376 -10.188 1 91.69 387 LEU B C 1
ATOM 6462 O O . LEU B 1 387 ? -12.633 -0.422 -10.148 1 91.69 387 LEU B O 1
ATOM 6466 N N . ILE B 1 388 ? -10.805 0.366 -9.297 1 89.12 388 ILE B N 1
ATOM 6467 C CA . ILE B 1 388 ? -10.664 -0.75 -8.367 1 89.12 388 ILE B CA 1
ATOM 6468 C C . ILE B 1 388 ? -11.789 -0.707 -7.332 1 89.12 388 ILE B C 1
ATOM 6470 O O . ILE B 1 388 ? -12.32 -1.748 -6.938 1 89.12 388 ILE B O 1
ATOM 6474 N N . SER B 1 389 ? -12.109 0.455 -6.816 1 91.75 389 SER B N 1
ATOM 6475 C CA . SER B 1 389 ? -13.188 0.536 -5.84 1 91.75 389 SER B CA 1
ATOM 6476 C C . SER B 1 389 ? -14.539 0.245 -6.484 1 91.75 389 SER B C 1
ATOM 6478 O O . SER B 1 389 ? -15.445 -0.275 -5.832 1 91.75 389 SER B O 1
ATOM 6480 N N . TRP B 1 390 ? -14.664 0.585 -7.75 1 92.69 390 TRP B N 1
ATOM 6481 C CA . TRP B 1 390 ? -15.883 0.241 -8.477 1 92.69 390 TRP B CA 1
ATOM 6482 C C . TRP B 1 390 ? -16.016 -1.271 -8.633 1 92.69 390 TRP B C 1
ATOM 6484 O O . TRP B 1 390 ? -17.094 -1.83 -8.43 1 92.69 390 TRP B O 1
ATOM 6494 N N . ILE B 1 391 ? -14.938 -1.918 -8.969 1 89.44 391 ILE B N 1
ATOM 6495 C CA . ILE B 1 391 ? -14.93 -3.373 -9.086 1 89.44 391 ILE B CA 1
ATOM 6496 C C . ILE B 1 391 ? -15.352 -3.994 -7.754 1 89.44 391 ILE B C 1
ATOM 6498 O O . ILE B 1 391 ? -16.125 -4.953 -7.73 1 89.44 391 ILE B O 1
ATOM 6502 N N . TYR B 1 392 ? -14.938 -3.43 -6.754 1 87.19 392 TYR B N 1
ATOM 6503 C CA . TYR B 1 392 ? -15.305 -3.902 -5.426 1 87.19 392 TYR B CA 1
ATOM 6504 C C . TYR B 1 392 ? -16.812 -3.824 -5.219 1 87.19 392 TYR B C 1
ATOM 6506 O O . TYR B 1 392 ? -17.438 -4.781 -4.75 1 87.19 392 TYR B O 1
ATOM 6514 N N . LYS B 1 393 ? -17.375 -2.811 -5.57 1 90.19 393 LYS B N 1
ATOM 6515 C CA . LYS B 1 393 ? -18.812 -2.605 -5.375 1 90.19 393 LYS B CA 1
ATOM 6516 C C . LYS B 1 393 ? -19.625 -3.545 -6.262 1 90.19 393 LYS B C 1
ATOM 6518 O O . LYS B 1 393 ? -20.656 -4.062 -5.84 1 90.19 393 LYS B O 1
ATOM 6523 N N . ILE B 1 394 ? -19.094 -3.699 -7.445 1 88.56 394 ILE B N 1
ATOM 6524 C CA . ILE B 1 394 ? -19.781 -4.578 -8.391 1 88.56 394 ILE B CA 1
ATOM 6525 C C . ILE B 1 394 ? -19.719 -6.016 -7.887 1 88.56 394 ILE B C 1
ATOM 6527 O O . ILE B 1 394 ? -20.656 -6.793 -8.102 1 88.56 394 ILE B O 1
ATOM 6531 N N . THR B 1 395 ? -18.734 -6.375 -7.148 1 84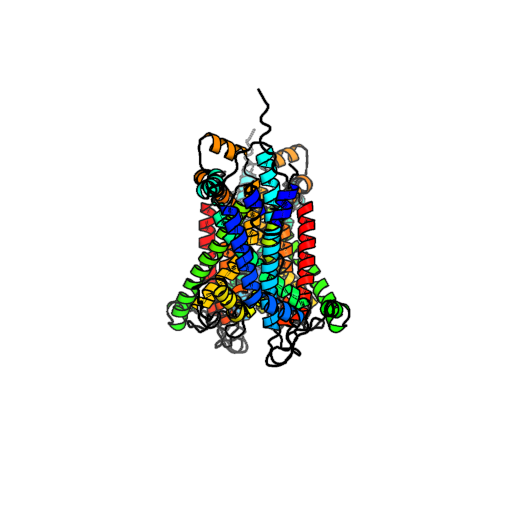.94 395 THR B N 1
ATOM 6532 C CA . THR B 1 395 ? -18.516 -7.746 -6.695 1 84.94 395 THR B CA 1
ATOM 6533 C C . THR B 1 395 ? -19.234 -7.988 -5.367 1 84.94 395 THR B C 1
ATOM 6535 O O . THR B 1 395 ? -19.656 -9.109 -5.082 1 84.94 395 THR B O 1
ATOM 6538 N N . THR B 1 396 ? -19.438 -6.965 -4.52 1 80.5 396 THR B N 1
ATOM 6539 C CA . THR B 1 396 ? -19.906 -7.184 -3.158 1 80.5 396 THR B CA 1
ATOM 6540 C C . THR B 1 396 ? -21.281 -6.57 -2.961 1 80.5 396 THR B C 1
ATOM 6542 O O . THR B 1 396 ? -21.938 -6.816 -1.945 1 80.5 396 THR B O 1
ATOM 6545 N N . GLY B 1 397 ? -21.734 -5.898 -3.822 1 78.69 397 GLY B N 1
ATOM 6546 C CA . GLY B 1 397 ? -23.031 -5.254 -3.676 1 78.69 397 GLY B CA 1
ATOM 6547 C C . GLY B 1 397 ? -24.188 -6.238 -3.607 1 78.69 397 GLY B C 1
ATOM 6548 O O . GLY B 1 397 ? -23.969 -7.441 -3.443 1 78.69 397 GLY B O 1
ATOM 6549 N N . GLN B 1 398 ? -25.312 -5.766 -3.689 1 76.88 398 GLN B N 1
ATOM 6550 C CA . GLN B 1 398 ? -26.516 -6.562 -3.564 1 76.88 398 GLN B CA 1
ATOM 6551 C C . GLN B 1 398 ? -26.719 -7.453 -4.789 1 76.88 398 GLN B C 1
ATOM 6553 O O . GLN B 1 398 ? -27.312 -8.523 -4.688 1 76.88 398 GLN B O 1
ATOM 6558 N N . SER B 1 399 ? -26.25 -6.965 -5.934 1 82.19 399 SER B N 1
ATOM 6559 C CA . SER B 1 399 ? -26.344 -7.715 -7.184 1 82.19 399 SER B CA 1
ATOM 6560 C C . SER B 1 399 ? -24.953 -7.91 -7.805 1 82.19 399 SER B C 1
ATOM 6562 O O . SER B 1 399 ? -24.641 -7.281 -8.82 1 82.19 399 SER B O 1
ATOM 6564 N N . PRO B 1 400 ? -24.297 -8.859 -7.242 1 83.81 400 PRO B N 1
ATOM 6565 C CA . PRO B 1 400 ? -22.922 -9.023 -7.695 1 83.81 400 PRO B CA 1
ATOM 6566 C C . PRO B 1 400 ? -22.828 -9.453 -9.156 1 83.81 400 PRO B C 1
ATOM 6568 O O . PRO B 1 400 ? -23.656 -10.242 -9.633 1 83.81 400 PRO B O 1
ATOM 6571 N N . GLN B 1 401 ? -21.953 -8.867 -9.875 1 86.94 401 GLN B N 1
ATOM 6572 C CA . GLN B 1 401 ? -21.625 -9.18 -11.258 1 86.94 401 GLN B CA 1
ATOM 6573 C C . GLN B 1 401 ? -20.172 -9.625 -11.398 1 86.94 401 GLN B C 1
ATOM 6575 O O . GLN B 1 401 ? -19.328 -8.875 -11.898 1 86.94 401 GLN B O 1
ATOM 6580 N N . PHE B 1 402 ? -20 -10.859 -11.203 1 85.62 402 PHE B N 1
ATOM 6581 C CA . PHE B 1 402 ? -18.641 -11.383 -11.094 1 85.62 402 PHE B CA 1
ATOM 6582 C C . PHE B 1 402 ? -17.953 -11.391 -12.461 1 85.62 402 PHE B C 1
ATOM 6584 O O . PHE B 1 402 ? -16.766 -11.094 -12.562 1 85.62 402 PHE B O 1
ATOM 6591 N N . SER B 1 403 ? -18.672 -11.68 -13.477 1 91 403 SER B N 1
ATOM 6592 C CA . SER B 1 403 ? -18.094 -11.75 -14.812 1 91 403 SER B CA 1
ATOM 6593 C C . SER B 1 403 ? -17.672 -10.375 -15.32 1 91 403 SER B C 1
ATOM 6595 O O . SER B 1 403 ? -16.609 -10.219 -15.898 1 91 403 SER B O 1
ATOM 6597 N N . ILE B 1 404 ? -18.5 -9.43 -15 1 88.44 404 ILE B N 1
ATOM 6598 C CA . ILE B 1 404 ? -18.188 -8.07 -15.398 1 88.44 404 ILE B CA 1
ATOM 6599 C C . ILE B 1 404 ? -16.984 -7.559 -14.609 1 88.44 404 ILE B C 1
ATOM 6601 O O . ILE B 1 404 ? -16.094 -6.902 -15.156 1 88.44 404 ILE B O 1
ATOM 6605 N N . ALA B 1 405 ? -17 -7.867 -13.367 1 88.25 405 ALA B N 1
ATOM 6606 C CA . ALA B 1 405 ? -15.875 -7.492 -12.516 1 88.25 405 ALA B CA 1
ATOM 6607 C C . ALA B 1 405 ? -14.578 -8.102 -13.023 1 88.25 405 ALA B C 1
ATOM 6609 O O . ALA B 1 405 ? -13.539 -7.434 -13.055 1 88.25 405 ALA B O 1
ATOM 6610 N N . ALA B 1 406 ? -14.664 -9.305 -13.43 1 89.62 406 ALA B N 1
ATOM 6611 C CA . ALA B 1 406 ? -13.492 -9.984 -13.969 1 89.62 406 ALA B CA 1
ATOM 6612 C C . ALA B 1 406 ? -13.031 -9.352 -15.273 1 89.62 406 ALA B C 1
ATOM 6614 O O . ALA B 1 406 ? -11.836 -9.164 -15.492 1 89.62 406 ALA B O 1
ATOM 6615 N N . ALA B 1 407 ? -13.953 -9.094 -16.078 1 91.88 407 ALA B N 1
ATOM 6616 C CA . ALA B 1 407 ? -13.641 -8.445 -17.359 1 91.88 407 ALA B CA 1
ATOM 6617 C C . ALA B 1 407 ? -12.977 -7.09 -17.125 1 91.88 407 ALA B C 1
ATOM 6619 O O . ALA B 1 407 ? -11.961 -6.777 -17.766 1 91.88 407 ALA B O 1
ATOM 6620 N N . LEU B 1 408 ? -13.531 -6.332 -16.234 1 89.5 408 LEU B N 1
ATOM 6621 C CA . LEU B 1 408 ? -12.953 -5.035 -15.906 1 89.5 408 LEU B CA 1
ATOM 6622 C C . LEU B 1 408 ? -11.539 -5.191 -15.352 1 89.5 408 LEU B C 1
ATOM 6624 O O . LEU B 1 408 ? -10.656 -4.391 -15.664 1 89.5 408 LEU B O 1
ATOM 6628 N N . THR B 1 409 ? -11.391 -6.148 -14.562 1 87.31 409 THR B N 1
ATOM 6629 C CA . THR B 1 409 ? -10.078 -6.441 -13.984 1 87.31 409 THR B CA 1
ATOM 6630 C C . THR B 1 409 ? -9.055 -6.707 -15.086 1 87.31 409 THR B C 1
ATOM 6632 O O . THR B 1 409 ? -7.922 -6.227 -15.016 1 87.31 409 THR B O 1
ATOM 6635 N N . LEU B 1 410 ? -9.422 -7.414 -16.031 1 88.94 410 LEU B N 1
ATOM 6636 C CA . LEU B 1 410 ? -8.523 -7.727 -17.141 1 88.94 410 LEU B CA 1
ATOM 6637 C C . LEU B 1 410 ? -8.18 -6.469 -17.938 1 88.94 410 LEU B C 1
ATOM 6639 O O . LEU B 1 410 ? -7.031 -6.285 -18.344 1 88.94 410 LEU B O 1
ATOM 6643 N N . ILE B 1 411 ? -9.117 -5.676 -18.094 1 88.69 411 ILE B N 1
ATOM 6644 C CA . ILE B 1 411 ? -8.898 -4.422 -18.812 1 88.69 411 ILE B CA 1
ATOM 6645 C C . ILE B 1 411 ? -7.895 -3.561 -18.047 1 88.69 411 ILE B C 1
ATOM 6647 O O . ILE B 1 411 ? -6.938 -3.043 -18.625 1 88.69 411 ILE B O 1
ATOM 6651 N N . ILE B 1 412 ? -8.148 -3.424 -16.766 1 84.38 412 ILE B N 1
ATOM 6652 C CA . ILE B 1 412 ? -7.285 -2.619 -15.914 1 84.38 412 ILE B CA 1
ATOM 6653 C C . ILE B 1 412 ? -5.875 -3.201 -15.914 1 84.38 412 ILE B C 1
ATOM 6655 O O . ILE B 1 412 ? -4.891 -2.463 -15.992 1 84.38 412 ILE B O 1
ATOM 6659 N N . SER B 1 413 ? -5.801 -4.5 -15.812 1 82 413 SER B N 1
ATOM 6660 C CA . SER B 1 413 ? -4.504 -5.172 -15.812 1 82 413 SER B CA 1
ATOM 6661 C C . SER B 1 413 ? -3.734 -4.898 -17.094 1 82 413 SER B C 1
ATOM 6663 O O . SER B 1 413 ? -2.525 -4.66 -17.062 1 82 413 SER B O 1
ATOM 6665 N N . LEU B 1 414 ? -4.387 -4.953 -18.156 1 84.19 414 LEU B N 1
AT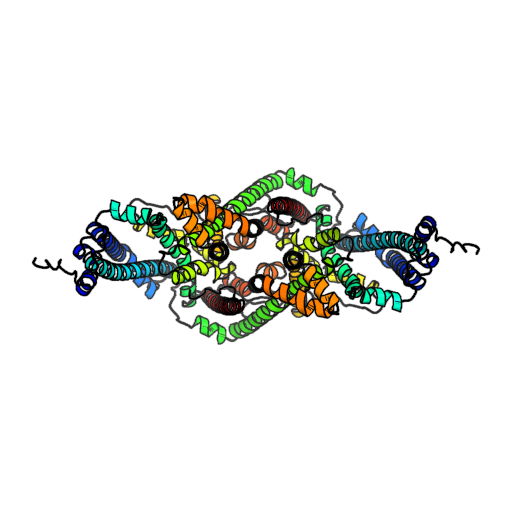OM 6666 C CA . LEU B 1 414 ? -3.754 -4.703 -19.453 1 84.19 414 LEU B CA 1
ATOM 6667 C C . LEU B 1 414 ? -3.238 -3.27 -19.531 1 84.19 414 LEU B C 1
ATOM 6669 O O . LEU B 1 414 ? -2.15 -3.027 -20.062 1 84.19 414 LEU B O 1
ATOM 6673 N N . ILE B 1 415 ? -3.992 -2.365 -19 1 80.81 415 ILE B N 1
ATOM 6674 C CA . ILE B 1 415 ? -3.6 -0.959 -19 1 80.81 415 ILE B CA 1
ATOM 6675 C C . ILE B 1 415 ? -2.367 -0.763 -18.125 1 80.81 415 ILE B C 1
ATOM 6677 O O . ILE B 1 415 ? -1.385 -0.153 -18.547 1 80.81 415 ILE B O 1
ATOM 6681 N N . ILE B 1 416 ? -2.406 -1.292 -16.953 1 75.19 416 ILE B N 1
ATOM 6682 C CA . ILE B 1 416 ? -1.314 -1.128 -16 1 75.19 416 ILE B CA 1
ATOM 6683 C C . ILE B 1 416 ? -0.049 -1.786 -16.547 1 75.19 416 ILE B C 1
ATOM 6685 O O . ILE B 1 416 ? 1.043 -1.222 -16.453 1 75.19 416 ILE B O 1
ATOM 6689 N N . ILE B 1 417 ? -0.173 -2.949 -17.109 1 74.69 417 ILE B N 1
ATOM 6690 C CA . ILE B 1 417 ? 0.968 -3.666 -17.672 1 74.69 417 ILE B CA 1
ATOM 6691 C C . ILE B 1 417 ? 1.557 -2.873 -18.844 1 74.69 417 ILE B C 1
ATOM 6693 O O . ILE B 1 417 ? 2.775 -2.719 -18.938 1 74.69 417 ILE B O 1
ATOM 6697 N N . SER B 1 418 ? 0.748 -2.361 -19.672 1 77.5 418 SER B N 1
ATOM 6698 C CA . SER B 1 418 ? 1.192 -1.604 -20.844 1 77.5 418 SER B CA 1
ATOM 6699 C C . SER B 1 418 ? 1.93 -0.335 -20.422 1 77.5 418 SER B C 1
ATOM 6701 O O . SER B 1 418 ? 2.996 -0.026 -20.953 1 77.5 418 SER B O 1
ATOM 6703 N N . VAL B 1 419 ? 1.408 0.34 -19.453 1 73 419 VAL B N 1
ATOM 6704 C CA . VAL B 1 419 ? 2.027 1.576 -18.984 1 73 419 VAL B CA 1
ATOM 6705 C C . VAL B 1 419 ? 3.34 1.26 -18.266 1 73 419 VAL B C 1
ATOM 6707 O O . VAL B 1 419 ? 4.34 1.958 -18.453 1 73 419 VAL B O 1
ATOM 6710 N N . SER B 1 420 ? 3.291 0.265 -17.5 1 66.88 420 SER B N 1
ATOM 6711 C CA . SER B 1 420 ? 4.492 -0.137 -16.766 1 66.88 420 SER B CA 1
ATOM 6712 C C . SER B 1 420 ? 5.609 -0.534 -17.734 1 66.88 420 SER B C 1
ATOM 6714 O O . SER B 1 420 ? 6.773 -0.182 -17.516 1 66.88 420 SER B O 1
ATOM 6716 N N . LEU B 1 421 ? 5.32 -1.263 -18.734 1 69.31 421 LEU B N 1
ATOM 6717 C CA . LEU B 1 421 ? 6.301 -1.679 -19.734 1 69.31 421 LEU B CA 1
ATOM 6718 C C . LEU B 1 421 ? 6.852 -0.474 -20.484 1 69.31 421 LEU B C 1
ATOM 6720 O O . LEU B 1 421 ? 8.055 -0.409 -20.781 1 69.31 421 LEU B O 1
ATOM 6724 N N . PHE B 1 422 ? 5.977 0.4 -20.75 1 70.44 422 PHE B N 1
ATOM 6725 C CA . PHE B 1 422 ? 6.383 1.604 -21.469 1 70.44 422 PHE B CA 1
ATOM 6726 C C . PHE B 1 422 ? 7.34 2.436 -20.625 1 70.44 422 PHE B C 1
ATOM 6728 O O . PHE B 1 422 ? 8.367 2.908 -21.125 1 70.44 422 PHE B O 1
ATOM 6735 N N . VAL B 1 423 ? 7.059 2.604 -19.438 1 64.19 423 VAL B N 1
ATOM 6736 C CA . VAL B 1 423 ? 7.871 3.414 -18.531 1 64.19 423 VAL B CA 1
ATOM 6737 C C . VAL B 1 423 ? 9.195 2.709 -18.266 1 64.19 423 VAL B C 1
ATOM 6739 O O . VAL B 1 423 ? 10.25 3.352 -18.219 1 64.19 423 VAL B O 1
ATOM 6742 N N . PHE B 1 424 ? 9.148 1.436 -18.125 1 58.84 424 PHE B N 1
ATOM 6743 C CA . PHE B 1 424 ? 10.352 0.658 -17.859 1 58.84 424 PHE B CA 1
ATOM 6744 C C . PHE B 1 424 ? 11.305 0.714 -19.062 1 58.84 424 PHE B C 1
ATOM 6746 O O . PHE B 1 424 ? 12.523 0.771 -18.891 1 58.84 424 PHE B O 1
ATOM 6753 N N . LYS B 1 425 ? 10.789 0.63 -20.125 1 61.91 425 LYS B N 1
ATOM 6754 C CA . LYS B 1 425 ? 11.602 0.688 -21.344 1 61.91 425 LYS B CA 1
ATOM 6755 C C . LYS B 1 425 ? 12.266 2.055 -21.5 1 61.91 425 LYS B C 1
ATOM 6757 O O . LYS B 1 425 ? 13.406 2.15 -21.938 1 61.91 425 LYS B O 1
ATOM 6762 N N . LYS B 1 426 ? 11.586 2.986 -21.047 1 59.38 426 LYS B N 1
ATOM 6763 C CA . LYS B 1 426 ? 12.109 4.34 -21.203 1 59.38 426 LYS B CA 1
ATOM 6764 C C . LYS B 1 426 ? 13.125 4.672 -20.125 1 59.38 426 LYS B C 1
ATOM 6766 O O . LYS B 1 426 ? 14.039 5.473 -20.328 1 59.38 426 LYS B O 1
ATOM 6771 N N . THR B 1 427 ? 12.828 4.293 -18.953 1 53.19 427 THR B N 1
ATOM 6772 C CA . THR B 1 427 ? 13.766 4.633 -17.875 1 53.19 427 THR B CA 1
ATOM 6773 C C . THR B 1 427 ? 14.984 3.711 -17.922 1 53.19 427 THR B C 1
ATOM 6775 O O . THR B 1 427 ? 15.891 3.836 -17.094 1 53.19 427 THR B O 1
ATOM 6778 N N . ASN B 1 428 ? 15.516 3.234 -19 1 49.09 428 ASN B N 1
ATOM 6779 C CA . ASN B 1 428 ? 16.719 2.43 -19.203 1 49.09 428 ASN B CA 1
ATOM 6780 C C . ASN B 1 428 ? 16.906 1.427 -18.062 1 49.09 428 ASN B C 1
ATOM 6782 O O . ASN B 1 428 ? 18.031 0.956 -17.828 1 49.09 428 ASN B O 1
ATOM 6786 N N . ALA B 1 429 ? 16.141 1.359 -17.203 1 43.19 429 ALA B N 1
ATOM 6787 C CA . ALA B 1 429 ? 16.406 0.51 -16.047 1 43.19 429 ALA B CA 1
ATOM 6788 C C . ALA B 1 429 ? 16.578 -0.949 -16.469 1 43.19 429 ALA B C 1
ATOM 6790 O O . ALA B 1 429 ? 17.312 -1.707 -15.82 1 43.19 429 ALA B O 1
ATOM 6791 N N . PHE B 1 430 ? 15.719 -1.454 -17.375 1 39.78 430 PHE B N 1
ATOM 6792 C CA . PHE B 1 430 ? 16.047 -2.775 -17.906 1 39.78 430 PHE B CA 1
ATOM 6793 C C . PHE B 1 430 ? 17.078 -2.676 -19.016 1 39.78 430 PHE B C 1
ATOM 6795 O O . PHE B 1 430 ? 16.734 -2.729 -20.203 1 39.78 430 PHE B O 1
ATOM 6802 N N . ASN B 1 431 ? 17.906 -1.859 -19.078 1 35.47 431 ASN B N 1
ATOM 6803 C CA . ASN B 1 431 ? 18.938 -2.25 -20.031 1 35.47 431 ASN B CA 1
ATOM 6804 C C . ASN B 1 431 ? 19.312 -3.719 -19.859 1 35.47 431 ASN B C 1
ATOM 6806 O O . ASN B 1 431 ? 20.219 -4.047 -19.078 1 35.47 431 ASN B O 1
ATOM 6810 N N . ILE B 1 432 ? 18.469 -4.574 -19.828 1 34.97 432 ILE B N 1
ATOM 6811 C CA . ILE B 1 432 ? 18.828 -5.926 -20.234 1 34.97 432 ILE B CA 1
ATOM 6812 C C . ILE B 1 432 ? 19.703 -5.855 -21.484 1 34.97 432 ILE B C 1
ATOM 6814 O O . ILE B 1 432 ? 19.25 -5.469 -22.562 1 34.97 432 ILE B O 1
ATOM 6818 N N . GLU B 1 433 ? 20.891 -5.355 -21.547 1 30.64 433 GLU B N 1
ATOM 6819 C CA . GLU B 1 433 ? 21.859 -5.566 -22.609 1 30.64 433 GLU B CA 1
ATOM 6820 C C . GLU B 1 433 ? 21.766 -6.977 -23.188 1 30.64 433 GLU B C 1
ATOM 6822 O O . GLU B 1 433 ? 21.625 -7.945 -22.438 1 30.64 433 GLU B O 1
ATOM 6827 N N . GLU B 1 434 ? 21.453 -7.223 -24.5 1 27.92 434 GLU B N 1
ATOM 6828 C CA . GLU B 1 434 ? 22 -8.203 -25.422 1 27.92 434 GLU B CA 1
ATOM 6829 C C . GLU B 1 434 ? 23.5 -8.406 -25.188 1 27.92 434 GLU B C 1
ATOM 6831 O O . GLU B 1 434 ? 24.328 -7.77 -25.844 1 27.92 434 GLU B O 1
ATOM 6836 N N . ALA B 1 435 ? 24.078 -8.406 -24.219 1 21.58 435 ALA B N 1
ATOM 6837 C CA . ALA B 1 435 ? 25.359 -9.102 -24.188 1 21.58 435 ALA B CA 1
ATOM 6838 C C . ALA B 1 435 ? 25.172 -10.617 -24.219 1 21.58 435 ALA B C 1
ATOM 6840 O O . ALA B 1 435 ? 24.25 -11.141 -23.594 1 21.58 435 ALA B O 1
#

Foldseek 3Di:
DPPPLPDQQDLVVLLVLCLQPLRSCVSLQQNVNSVVRNVVVVVVVVCCVPQQVQLQVCCQVLDDDAPVGFSLVSVLSNLLSVLVVVVVVVVSVVSSVVSNVSSVCVNVVHDDQRDPCSVVCCCVVVPPCVVVVVVVVSVVVSVVVSVVSSLVQLLQKFDWLVAHPRRHTIDGNGCVLVVCCCPPPQNNLQCVLQAVLLVVLLCLLLVLLLCLLLVLLVVLPDPVDPPSVVVLVVLCVLVVDPLLVLLLLLLQLLQQPDHCVQPPVQVVCPVVDDPDRDHRDNCFQDLVNVSVSLSVSSSSNRNSVSNVVLNVQVVPDDVVLVVVCVVVVHDPVRCCVPPSVVSSCLVCVVVSLVSSVCSSQVLSNCCSNHLQDDDDSGPQGHSRHHLNSSLVCCCPPPIHRSNSSSNSVVVVVVVSVVVVVVSCVVSCPPCVDPD/DPPPLPPQQDLVVLLVLCLQPLRSCVSLQQNVNSVVRNVVVVVVVVCCVPQQVQLQVCCQPLDDDAPVGFSLVSVLSNLLSVLVVVVVVVVSVVSSVVSNVSSVCVNVVHDDQRDPCSVVCCCVVVPPPVVVVVVVVSVVVSVVVSVVSSLVQLLQKFDWLVAHPRRHGIDGNGCVLVVCCCPVPQNNLQCVLQAVLLVVLLCLLLVLLLCLLLVLLVVLPDPVDPPSVVVLVVLCVLVVDPLLVLLLLLLQLLQQPDHCVQPPVQVVCPVVDDPDRDHRDNCFQDLVNVSVSLSVSSSSNRNSVSNVVLNVQVVPDDVVLVVVCVVVVDDPVRCCVPPSVVSSCLVCVVVSLVSSVCSSQVLSNCCSNHLQDDDDSGPQGHSRHHLNSSLVCCCPPPIHRSNSSSNSVVVVVVVSVVVVVVSCVVSCPPCVDPD

Nearest PDB structures (foldseek):
  3puz-assembly1_F  TM=8.968E-01  e=2.254E-15  Escherichia coli K-12
  4jbw-assembly1_F  TM=8.948E-01  e=2.453E-15  Escherichia coli K-12
  2r6g-assembly1_F  TM=8.638E-01  e=1.224E-14  Escherichia coli K-12
  3puy-assembly1_F  TM=8.703E-01  e=5.856E-14  Escherichia coli K-12
  4jbw-assembly2_H  TM=8.756E-01  e=9.729E-14  Escherichia coli K-12

Sequence (870 aa):
MADTVAPRQDERKAMSLSLIPGLGQFYNGQALKGIIFLALTALFIFEMFTFGYGALVGFVTLGSVPKQDHSLFLLIRGSLQIIITIIFLAFYGANILDARSIARKINKGEKISKTLKEMLHNIYADGFPYLLIIPSYIFMAIAIVFPVLVTVCTAFINYDFKHTPPAKLLNWVGIENFWNIFNLSTFRDAFMAVFTWTLIWTICATTLQIVIGVFTAIVAHQPFIKGKRIFGVIFLLPWAVPAFITIMTFSNMFNDSIGAINTQVIPFLNHLIPFVDLPTLAWKTDPNWTKVAIIMIQAWLGFPYVYVMTTSILQSIPETLYEAAKIDGAGAIKRFTAITLPVILSVAAPIFMTQYTFNFNNFTMIYLFNDGGPGSVGGGAGSTDILISWIYKITTGQSPQFSIAAALTLIISLIIISVSLFVFKKTNAFNIEEAMADTVAPRQDERKAMSLSLIPGLGQFYNGQALKGIIFLALTALFIFEMFTFGYGALVGFVTLGSVPKQDHSLFLLIRGSLQIIITIIFLAFYGANILDARSIARKINKGEKISKTLKEMLHNIYADGFPYLLIIPSYIFMAIAIVFPVLVTVCTAFINYDFKHTPPAKLLNWVGIENFWNIFNLSTFRDAFMAVFTWTLIWTICATTLQIVIGVFTAIVAHQPFIKGKRIFGVIFLLPWAVPAFITIMTFSNMFNDSIGAINTQVIPFLNHLIPFVDLPTLAWKTDPNWTKVAIIMIQAWLGFPYVYVMTTSILQSIPETLYEAAKIDGAGAIKRFTAITLPVILSVAAPIFMTQYTFNFNNFTMIYLFNDGGPGSVGGGAGSTDILISWIYKITTGQSPQFSIAAALTLIISLIIISVSLFVFKKTNAFNIEEA